Protein 6W1K (pdb70)

Organism: Oryza sativa subsp. japonica (NCBI:txid39947)

Foldseek 3Di:
DDDDDDDDAFAADPPVLLVVVLVLVVLLVVLQCVVFVLVVVLVVVLCVVFNFFWAWAEWEWEFAPPPLGFPNLPVVVQVVQRWDWDDKFDDVVQQKIKIKTDHHDDPPQDGHDSSPPHYIYIGMHHNLVPFDPVLNVLVVVQVVQLVVVSNVQSVCSSVQHDSGDFAAVVSLVVCLVGHVSVSQCSHRPGRTQEIETALCRTDDPVSPVVVVVVVSVVVPFAKQQFVHQWDAAVVRFKIKIKTQFDKDWDQGPVRDIDIATGHIYMYMYWHFDPVCVPPDPVPDDPVRTDDDDHNRVVNSVVCSRRPVNVVD/DQAAFPPVLLVVVLVLVVLLVVLVCVQFVLVVVLVVVLCVVQNFFWAWAEWEWEFAPPPLTFPNLPVVVQVVQRWDKDDWDDDVVQQKIKIKTDHGDDPDQDGHYSSDPHYIYIGMHHNLVPFDPVLNVLVVVQVVQLPVCSNVQSVCSSVQHDSGAFAAPVNLVVNCVGHLSVSQCSNRPGRTQEIETALCRGDDPVSPVVVVVVVSVVVPFAKQQQVHQWDAAPVRFKIKIWGQFDWDWDQGPVRDTDIATGHIYMYIYWHFDPVCPPPDPVPDDPVRTDDDDHNSRVVSVVCSRPPVRCVVPD/DAAAFPPVLLVVVLVLVVLLVVVQCVQFVLVVVLVVVCCVVFNFFWAWAEWEWEFAPPPLTFPNLPVVVQVVQPWDKDDKFDDVVQQKIKIKTDHHDDPPQDGHYSSHPHYIYIGMHHPLVPFDPVLNVLVVVQVVQLVVVSNVLSVCSSVQHDSGPFADVVSLVVCCVGHVSVSQCNHRPGRTQEIETALCRTDDPVSPVVVVVVVSVVVPFAKQQQVHQWDAAPVRFKIKIKTQFDKDWDQGPVRDTDIATGHIYMYMYWHFDVVCVPPPSVPDDPVRTDDDDHNVRVNSNVCSRPVVVVVVD/DQFPFPPVLLVVVLVLVVLLVVLVCVQFVLQVVLVVVLCVVQNFFWAWAEWEWEFAPPDLTFDNLPVVVQVVQPWDWDDKDDDVVQQKIKIKTDHGRHRPQDGHDSSPPHYIYITMHHNLVPFDPVLSVLVVVQVVQLPVCSNVLSVCSSVQHDSGPFADVVNLVVNCVGHVSVSQCNHRPGRTQEIETALCRTDDPVSPVVVVVVVSVVVPFAKQQQVHQWDAAPVRFKIKIWGQFDKDWDQGVVRDTDIATGHIYMYMYFHFDPVCPPDDPVPDDPVRTDDDDHRRVVNSVVCSRPPVNVVVD

Secondary structure (DSSP, 8-state):
-----PPPPPPBPPHHHHHHHHHHHHHHHHHHHHH-HHHHHHHHHHHHHH-S---EEEEEEEEE-STT-SHHHHHHHHHHTT-EEEEEEEETTTTEEEEEEEPPB-TT--SSGGGSSPPEEEEEEE-GGGS-HHHHHHHHHHHHHHGGGGGGHHHHHHHT--SSPPPPHHHHHHHHHH-HHHHHHHHHTTS--EEEEEGGG--SGGGSHHHHHHHHHHTTPPBP-TT-SSEE-TTS-EEEEEBPPPEEEEE-TTS-EEEEE--EEEEEEEPBPGGGTTS-GGG--GGGB--S--HHHHHHHGGGGSHHHHT-/--PPPPHHHHHHHHHHHHHHHHHHHHH-HHHHHHHHHHHHHH-S---EEEEEEEEE-STT-SHHHHHHHHHHTT-EEEEEEEETTTTEEEEEEEPPP-----SSGGGSSPPEEEEEEE-GGGS-HHHHHHHHHHHHHTGGGGGGHHHHHHHT--SSPPPPHHHHHHHHHH-HHHHHHHHHTTS--EEEEEGGG--SGGGSHHHHHHHHHHTTPPBP-TT-SSEE-TTS-EEEEEBPPPEEEEE-TTS-EEEEE--EEEEEEEPBPGGGTTS-TTT--GGGB--S--HHHHHHHGGGGSHHHHTT--/-PPPPPHHHHHHHHHHHHHHHHHHHHH-HHHHHHHHHHHHHH-S---EEEEEEEEE-STT-SHHHHHHHHHHTT-EEEEEEEETTTTEEEEEEEPPP-TT--SSGGGSSPPEEEEEEE-GGGS-HHHHHHHHHHHHHHGGGGGGHHHHHHHT--SSPPPPHHHHHHHHHH-HHHHHHHHHTTS--EEEEEGGG--SGGGSHHHHHHHHHHTTPPBP-TT-SSEE-TTS-EEEEEBPPPEEEEE-TTS-EEEEE--EEEEEEEPBPGGGTTS-GGG--GGGB--S--HHHHHHHGGGGSHHHHHT-/--BSS-HHHHHHHHHHHHHHHHHHHHH-HHHHHHHHHHHHHH-S---EEEEEEEEE-STT-SHHHHHHHHHHTT-EEEEEEEETTTTEEEEEEEPPPB----SSGGGSSPPEEEEEEE-GGGS-HHHHHHHHHHHHHTTTGGGGHHHHHHHT--SSPPPPHHHHHHHHHH-HHHHHHHHHTTS--EEEEEGGG--SGGGSHHHHHHHHHHTT-PBP-TT-SSEE-TTS-EEEEEBPPPEEEEE-TTS-EEEEE--EEEEEEEPBPGGGTTS-GGG--GGGB--S--HHHHHHHGGGGSHHHHTT-

InterPro domains:
  IPR009770 2-oxoadipate dioxygenase/decarboxylase [PF07063] (74-322)
  IPR009770 2-oxoadipate dioxygenase/decarboxylase [SM01150] (70-355)

Nearest PDB structures (foldseek):
  6w1k-assembly1_A  TM=1.003E+00  e=4.601E-66  Oryza sativa
  3lho-assembly1_A  TM=9.118E-01  e=6.936E-21  Shewanella frigidimarina NCIMB 400
  3iuz-assembly1_A  TM=6.933E-01  e=3.769E-16  Cupriavidus pinatubonensis JMP134
  7wsz-assembly1_A  TM=3.212E-01  e=2.070E-02  Homo sapiens
  4x2a-assembly1_A  TM=3.428E-01  e=3.757E-02  Mus musculus

Solvent-accessible surface area: 50392 Å² total; per-residue (Å²): 159,94,115,110,89,117,124,96,112,34,124,65,31,51,122,1,0,30,62,2,0,18,29,4,0,6,39,1,26,117,25,5,42,91,68,3,86,24,1,98,50,1,18,96,52,0,125,100,110,5,26,68,64,16,14,13,3,4,0,6,1,7,2,3,23,33,71,25,3,3,5,147,18,0,12,100,4,0,54,12,0,23,8,61,73,93,103,81,16,127,4,114,97,56,71,1,58,0,33,4,3,15,31,1,43,24,129,64,85,139,28,42,10,5,107,0,16,11,0,23,0,14,0,1,15,0,33,4,113,82,12,42,104,112,0,53,100,18,0,61,85,2,0,128,18,0,22,104,0,29,94,29,2,7,6,1,2,19,33,17,64,37,2,10,53,104,0,53,31,52,12,17,35,32,0,39,176,74,13,80,17,0,4,1,1,0,2,5,2,6,10,5,3,9,0,0,0,2,0,23,76,6,103,23,64,3,122,43,2,94,108,0,3,127,29,1,77,100,61,67,45,96,3,0,44,64,52,38,68,36,9,73,2,119,75,24,30,0,30,5,0,0,1,18,7,23,26,25,54,19,65,3,43,39,16,12,31,36,20,2,18,27,4,6,0,2,0,0,25,0,60,38,40,78,125,66,153,132,50,76,135,123,91,22,86,46,134,23,39,38,60,5,24,24,73,39,5,12,34,70,8,24,43,0,11,10,85,102,4,16,48,116,123,14,98,59,27,97,175,52,28,30,56,114,0,19,61,16,0,26,68,1,26,147,21,4,41,89,62,2,83,16,2,100,61,0,20,102,36,0,136,92,98,9,29,70,62,15,14,12,2,4,0,5,1,5,2,3,21,31,89,22,4,4,4,146,18,0,15,120,28,0,54,98,29,24,7,17,69,35,66,66,10,145,4,112,95,54,68,2,68,0,32,3,2,14,35,2,67,22,129,64,88,139,28,44,9,5,111,0,10,10,0,21,0,13,0,1,16,0,42,3,104,83,9,39,89,118,2,55,98,22,0,50,94,4,8,175,61,11,50,155,15,32,137,102,2,30,121,8,1,31,62,15,112,35,39,11,98,95,0,63,57,58,14,14,76,54,0,26,197,76,14,73,17,0,3,2,1,0,3,6,2,7,8,3,3,10,0,0,0,2,0,21,73,4,110,27,67,3,123,37,1,96,112,0,3,109,28,0,51,105,70,68,40,96,3,0,44,68,52,38,64,38,9,71,4,118,77,22,28,0,29,5,0,0,2,1,1,11,62,33,136,20,61,5,56,74,56,68,62,76,63,2,21,24,4,6,0,2,0,0,28,0,51,27,29,44,43,10,146,139,53,74,137,140,98,35,72,37,94,14,50,41,43,6,24,33,59,38,4,12,28,69,7,22,41,0,11,12,94,94,4,28,100,90,184,56,138,32,132,66,26,96,185,51,29,32,64,114,0,16,59,16,0,27,64,1,28,144,19,5,37,86,64,3,84,12,2,93,52,2,17,88,30,0,97,8,102,6,13,65,57,14,7,12,1,4,0,6,1,7,2,3,19,36,85,22,5,3,17,151,19,0,15,120,30,0,56,99,31,15,7,55,70,112,89,121,11,89,4,100,88,51,64,0,83,0,33,2,2,8,24,2,49,23,131,64,79,75,28,41,10,4,107,0,24,10,1,19,0,14,0,1,28,0,14,4,108,73,8,38,104,107,1,57,96,18,1,41,83,1,9,181,63,11,51,148,15,32,141,102,1,20,122,8,1,31,58,14,111,42,37,13,83,106,0,51,42,59,15,20,59,32,1,35,184,67,16,81,18,0,4,1,1,0,2,6,3,6,8,4,2,10,1,0,0,2,0,24,72,5,76,26,61,3,122,43,2,92,115,0,3,115,30,2,66,97,74,62,38,76,2,0,46,64,56,41,66,37,8,72,3,119,77,22,33,0,28,6,0,0,1,0,1,10,65,36,136,18,66,4,60,72,56,74,62,71,64,2,20,27,4,6,0,2,0,0,35,0,52,48,42,93,130,58,153,130,58,66,143,127,101,23,80,47,132,19,40,29,58,4,13,31,70,43,7,13,36,62,6,24,33,0,10,12,94,94,2,24,88,98,124,88,60,42,40,20,50,108,1,1,14,50,2,1,11,22,3,0,31,42,2,27,145,22,6,44,87,63,4,83,10,2,97,51,2,17,95,53,0,122,99,107,13,27,70,66,16,14,12,2,4,0,5,1,6,1,3,17,34,87,21,4,4,4,146,17,0,12,101,4,0,52,15,0,30,6,53,76,116,97,79,16,130,4,115,96,53,72,1,55,0,35,3,3,16,35,13,26,23,93,37,84,139,26,40,10,8,104,0,10,10,1,24,0,14,0,1,15,0,24,4,103,82,11,38,88,115,2,55,98,27,0,42,87,1,8,170,21,0,29,114,0,29,99,30,2,9,7,1,1,20,36,19,66,35,2,10,33,106,0,48,44,72,16,20,86,76,1,21,228,74,14,72,17,0,4,2,1,0,2,4,2,5,9,3,3,10,0,0,0,2,0,22,73,4,111,28,68,3,118,39,3,98,118,0,3,121,29,1,72,93,60,70,42,81,3,0,46,66,55,40,66,38,10,74,4,121,84,22,32,0,30,5,0,0,2,1,1,10,59,34,135,29,88,4,34,90,54,70,63,61,64,2,14,24,4,6,0,2,0,0,35,0,54,26,42,99,77,41,154,124,52,67,138,129,91,18,88,37,123,20,42,36,58,2,17,25,69,39,5,12,28,65,7,23,38,0,10,12,74,116,9,24,108,96,132

CATH classification: 3.10.180.50

B-factor: mean 42.82, std 18.5, range [18.02, 240.53]

Sequence (1228 aa):
AAASAPPAPADALPKGADSFFRTVISNMEKVYLSRNPTAKTILELVRSYDGDHICYDHFAFRTFGVDGYGIKSLAEFFTDFGYVPREELRFPAKKLRALWFSPPTNDGYTGTGVYGPLPRIFISELLVDELSPQSQDIIQKYIRTSGKGNKHATLASTSGELTWEKPIYSDFQVLSRESEYAAWTLVNGYALNHTTISTHRLISDIRSINKFNKFVEDNGFKLNSEGGILKVSPDGLLQQSSTVADSALFTFADGITESIPRSYIEFAERLVLPQFKDLPNDEVNEHHRRDGFEVGNADKIFESTSNDQLTRPADALPKGADSFFRTVISNMEKVYLSRNPTAKTILELVRSYDGDHICYDHFAFRTFGVDGYGIKSLAEFFTDFGYVPREELRFPAKKLRALWFSPPTNDGYTGTGVYGPLPRIFISELLVDELSPQSQDIIQKYIRTSGKGNKHATLASTSGELTWEKPIYSSDFQVLSRESEYAAWTLVNGYALNHTTISTHRLISDIRSINKFNKFVEDNGFKLNSEGGILKVSPDGLLQQSSTVADSALFTFADGITESIPRSYIEFAERLVLPQFKDLPNDEVNEHHRRDGFEVGNADKIFESTSNDQLTRRSPADALPKGADSFFRTVISNMEKVYLSRNPTAKTILELVRSYDGDHICYDHFAFRTFGVDGYGIKSLAEFFTDFGYVPREELRFPAKKLRALWFSPPTNDGYTGTGVYGPLPRIFISELLVDELSPQSQDIIQKYIRTSGKGNKHATLASTSGELTWEKPIYSDFQVLSRESEYAAWTLVNGYALNHTTISTHRRLISDIRSINKFNKFVEDNGFKLNSEGGILKVSPDGLLQQSSTVADSALFTFADGITESIPRSYIEFAERLVLPQFKDLPNDEVNEHHRRDGFEVGNADKIFESTSNDQLTRRPADALPKGADSFFRTVISNMEKVYLSRNPTAKTILELVRSYDGDHICYDHFAFRTFGVDGYGIKSLAEFFTDFGYVPREELRFPAKKLRALWFSPPTNDGYTGTGVYGPLPRIFISELLVDELSPQSQDIIQKYIRTSGKGNKHATLASTSGELTWEKPIYSDFQVLSRESEYAAWTLVNGYALNHTTISTHRLISDIRSINKFNKFVEDNGFKLNSEGGILKVSPDGLLQQSSTVADSALFTFADGITESIPRSYIEFAERLVLPQFKDLPNDEVNEHHRRDGFEVGNADKIFESTSNNDQLTRR

Radius of gyration: 37.94 Å; Cα contacts (8 Å, |Δi|>4): 2420; chains: 4; bounding box: 86×99×102 Å

Structure (mmCIF, N/CA/C/O backbone):
data_6W1K
#
_entry.id   6W1K
#
_cell.length_a   92.300
_cell.length_b   98.200
_cell.length_c   203.800
_cell.angle_alpha   90.000
_cell.angle_beta   90.000
_cell.angle_gamma   90.000
#
_symmetry.space_group_name_H-M   'P 21 21 21'
#
loop_
_entity.id
_entity.type
_entity.pdbx_description
1 polymer 'Hydroxyglutarate synthase'
2 non-polymer 'NICKEL (II) ION'
3 non-polymer '2-OXOADIPIC ACID'
4 non-polymer 'SULFATE ION'
5 water water
#
loop_
_atom_site.group_PDB
_atom_site.id
_atom_site.type_symbol
_atom_site.label_atom_id
_atom_site.label_alt_id
_atom_site.label_comp_id
_atom_site.label_asym_id
_atom_site.label_entity_id
_atom_site.label_seq_id
_atom_site.pdbx_PDB_ins_code
_atom_site.Cartn_x
_atom_site.Cartn_y
_atom_site.Cartn_z
_atom_site.occupancy
_atom_site.B_iso_or_equiv
_atom_site.auth_seq_id
_atom_site.auth_comp_id
_atom_site.auth_asym_id
_atom_site.auth_atom_id
_atom_site.pdbx_PDB_model_num
ATOM 1 N N . ALA A 1 2 ? 74.55900 30.81700 91.43500 1.000 83.34947 3 ALA A N 1
ATOM 2 C CA . ALA A 1 2 ? 73.62700 31.41000 92.39700 1.000 84.73121 3 ALA A CA 1
ATOM 3 C C . ALA A 1 2 ? 72.43200 30.48900 92.64100 1.000 75.80909 3 ALA A C 1
ATOM 4 O O . ALA A 1 2 ? 71.93700 29.84200 91.72300 1.000 75.41957 3 ALA A O 1
ATOM 10 N N . ALA A 1 3 ? 71.96100 30.44000 93.88000 1.000 70.07156 4 ALA A N 1
ATOM 11 C CA . ALA A 1 3 ? 70.82300 29.59100 94.20600 1.000 63.87871 4 ALA A CA 1
ATOM 12 C C . ALA A 1 3 ? 69.55000 30.05000 93.49000 1.000 61.77846 4 ALA A C 1
ATOM 13 O O . ALA A 1 3 ? 69.30600 31.24400 93.29400 1.000 59.98877 4 ALA A O 1
ATOM 20 N N . ALA A 1 4 ? 68.71500 29.07900 93.12700 1.000 57.52532 5 ALA A N 1
ATOM 21 C CA . ALA A 1 4 ? 67.42900 29.38100 92.50500 1.000 54.05648 5 ALA A CA 1
ATOM 22 C C . ALA A 1 4 ? 66.61500 30.34200 93.36300 1.000 51.32984 5 ALA A C 1
ATOM 23 O O . ALA A 1 4 ? 66.53300 30.19800 94.58500 1.000 51.14034 5 ALA A O 1
ATOM 30 N N . SER A 1 5 ? 66.01500 31.33400 92.70700 1.000 50.68239 6 SER A N 1
ATOM 31 C CA . SER A 1 5 ? 65.28200 32.41400 93.35400 1.000 51.21930 6 SER A CA 1
ATOM 32 C C . SER A 1 5 ? 63.98200 32.61400 92.59600 1.000 45.07119 6 SER A C 1
ATOM 33 O O . SER A 1 5 ? 63.89500 32.32900 91.39800 1.000 44.17109 6 SER A O 1
ATOM 41 N N . ALA A 1 6 ? 62.98100 33.14500 93.28900 1.000 39.69686 7 ALA A N 1
ATOM 42 C CA . ALA A 1 6 ? 61.71700 33.44900 92.63400 1.000 37.25183 7 ALA A CA 1
ATOM 43 C C . ALA A 1 6 ? 61.00000 34.54500 93.38300 1.000 37.26499 7 ALA A C 1
ATOM 44 O O . ALA A 1 6 ? 61.15300 34.66300 94.60500 1.000 35.51215 7 ALA A O 1
ATOM 51 N N . PRO A 1 7 ? 60.14900 35.31400 92.70800 1.000 39.74161 8 PRO A N 1
ATOM 52 C CA . PRO A 1 7 ? 59.36300 36.31500 93.40900 1.000 37.99403 8 PRO A CA 1
ATOM 53 C C . PRO A 1 7 ? 58.32900 35.66700 94.30800 1.000 33.47507 8 PRO A C 1
ATOM 54 O O . PRO A 1 7 ? 57.91100 34.53000 94.06400 1.000 30.91160 8 PRO A O 1
ATOM 65 N N . PRO A 1 8 ? 57.83600 36.38600 95.30700 1.000 34.45413 9 PRO A N 1
ATOM 66 C CA . PRO A 1 8 ? 56.72900 35.85300 96.11200 1.000 36.54912 9 PRO A CA 1
ATOM 67 C C . PRO A 1 8 ? 55.46900 35.59000 95.28800 1.000 38.12036 9 PRO A C 1
ATOM 68 O O . PRO A 1 8 ? 55.07800 36.39400 94.45000 1.000 35.63585 9 PRO A O 1
ATOM 79 N N . ALA A 1 9 ? 54.81200 34.46500 95.54800 1.000 32.72761 10 ALA A N 1
ATOM 80 C CA . ALA A 1 9 ? 53.52300 34.20300 94.90600 1.000 30.02202 10 ALA A CA 1
ATOM 81 C C . ALA A 1 9 ? 52.50700 35.26600 95.30300 1.000 29.11139 10 ALA A C 1
ATOM 82 O O . ALA A 1 9 ? 52.22200 35.42600 96.50500 1.000 29.21140 10 ALA A O 1
ATOM 89 N N . PRO A 1 10 ? 51.90000 35.96900 94.35500 1.000 30.58525 11 PRO A N 1
ATOM 90 C CA . PRO A 1 10 ? 50.77600 36.85200 94.72400 1.000 31.96962 11 PRO A CA 1
ATOM 91 C C . PRO A 1 10 ? 49.67000 36.03900 95.36100 1.000 28.12706 11 PRO A C 1
ATOM 92 O O . PRO A 1 10 ? 49.46400 34.87300 95.02400 1.000 27.41908 11 PRO A O 1
ATOM 103 N N . ALA A 1 11 ? 48.96200 36.64700 96.32000 1.000 26.02944 12 ALA A N 1
ATOM 104 C CA . ALA A 1 11 ? 47.81300 35.96700 96.88700 1.000 25.87152 12 ALA A CA 1
ATOM 105 C C . ALA A 1 11 ? 46.72500 35.84100 95.81800 1.000 26.03733 12 ALA A C 1
ATOM 106 O O . ALA A 1 11 ? 46.58500 36.70500 94.95000 1.000 24.97931 12 ALA A O 1
ATOM 113 N N . ASP A 1 12 ? 45.95400 34.76500 95.90200 1.000 26.95850 13 ASP A N 1
ATOM 114 C CA . ASP A 1 12 ? 44.75400 34.63300 95.09100 1.000 28.59290 13 ASP A CA 1
ATOM 115 C C . ASP A 1 12 ? 43.89000 35.88000 95.21200 1.000 25.55043 13 ASP A C 1
ATOM 116 O O . ASP A 1 12 ? 43.77100 36.48100 96.28000 1.000 23.72653 13 ASP A O 1
ATOM 125 N N . ALA A 1 13 ? 43.28800 36.25600 94.10400 1.000 25.73466 14 ALA A N 1
ATOM 126 C CA . ALA A 1 13 ? 42.17500 37.19200 94.07000 1.000 25.79257 14 ALA A CA 1
ATOM 127 C C . ALA A 1 13 ? 40.85500 36.49100 94.34500 1.000 25.05564 14 ALA A C 1
ATOM 128 O O . ALA A 1 13 ? 40.64600 35.33800 93.96200 1.000 25.71887 14 ALA A O 1
ATOM 135 N N . LEU A 1 14 ? 39.93300 37.21700 94.95600 1.000 24.32134 15 LEU A N 1
ATOM 136 C CA . LEU A 1 14 ? 38.58500 36.66500 95.15000 1.000 24.24764 15 LEU A CA 1
ATOM 137 C C . LEU A 1 14 ? 37.77100 36.62300 93.84200 1.000 25.65044 15 LEU A C 1
ATOM 138 O O . LEU A 1 14 ? 37.96800 37.43600 92.93300 1.000 25.64255 15 LEU A O 1
ATOM 154 N N . PRO A 1 15 ? 36.85100 35.68000 93.72300 1.000 28.10600 16 PRO A N 1
ATOM 155 C CA . PRO A 1 15 ? 35.84000 35.79000 92.66200 1.000 27.55857 16 PRO A CA 1
ATOM 156 C C . PRO A 1 15 ? 35.00500 37.05600 92.83900 1.000 25.81362 16 PRO A C 1
ATOM 157 O O . PRO A 1 15 ? 34.92300 37.64900 93.92400 1.000 22.93959 16 PRO A O 1
ATOM 168 N N . LYS A 1 16 ? 34.34900 37.44900 91.74000 1.000 26.08997 17 LYS A N 1
ATOM 169 C CA . LYS A 1 16 ? 33.74800 38.78000 91.65400 1.000 31.67748 17 LYS A CA 1
ATOM 170 C C . LYS A 1 16 ? 32.64800 39.00600 92.69000 1.000 27.79544 17 LYS A C 1
ATOM 171 O O . LYS A 1 16 ? 32.55500 40.09800 93.26800 1.000 25.89258 17 LYS A O 1
ATOM 190 N N . GLY A 1 17 ? 31.78500 38.01100 92.93000 1.000 26.47423 18 GLY A N 1
ATOM 191 C CA . GLY A 1 17 ? 30.74500 38.18700 93.94000 1.000 24.84772 18 GLY A CA 1
ATOM 192 C C . GLY A 1 17 ? 31.30300 38.32100 95.34700 1.000 22.97381 18 GLY A C 1
ATOM 193 O O . GLY A 1 17 ? 30.85500 39.16800 96.13700 1.000 22.09212 18 GLY A O 1
ATOM 197 N N . ALA A 1 18 ? 32.23900 37.44200 95.70700 1.000 21.62891 19 ALA A N 1
ATOM 198 C CA . ALA A 1 18 ? 32.83900 37.48800 97.03300 1.000 21.23676 19 ALA A CA 1
ATOM 199 C C . ALA A 1 18 ? 33.53800 38.81400 97.29500 1.000 21.20517 19 ALA A C 1
ATOM 200 O O . ALA A 1 18 ? 33.48000 39.34500 98.40200 1.000 20.62353 19 ALA A O 1
ATOM 207 N N . ASP A 1 19 ? 34.25000 39.33000 96.31000 1.000 22.87643 20 ASP A N 1
ATOM 208 C CA . ASP A 1 19 ? 34.94300 40.60400 96.47000 1.000 25.19776 20 ASP A CA 1
ATOM 209 C C . ASP A 1 19 ? 33.95100 41.72600 96.73300 1.000 23.65810 20 ASP A C 1
ATOM 210 O O . ASP A 1 19 ? 34.10800 42.49900 97.69300 1.000 21.57627 20 ASP A O 1
ATOM 219 N N . SER A 1 20 ? 32.89100 41.78400 95.92800 1.000 24.76876 21 SER A N 1
ATOM 220 C CA . SER A 1 20 ? 31.81900 42.76900 96.11900 1.000 26.41369 21 SER A CA 1
ATOM 221 C C . SER A 1 20 ? 31.15800 42.61400 97.47800 1.000 24.78455 21 SER A C 1
ATOM 222 O O . SER A 1 20 ? 30.90500 43.60200 98.19400 1.000 24.12658 21 SER A O 1
ATOM 230 N N . PHE A 1 21 ? 30.81800 41.37800 97.83000 1.000 22.56586 22 PHE A N 1
ATOM 231 C CA . PHE A 1 21 ? 30.14900 41.15100 99.10700 1.000 21.98948 22 PHE A CA 1
ATOM 232 C C . PHE A 1 21 ? 31.05700 41.53000 100.27500 1.000 21.07884 22 PHE A C 1
ATOM 233 O O . PHE A 1 21 ? 30.62300 42.21400 101.21900 1.000 20.22348 22 PHE A O 1
ATOM 250 N N . PHE A 1 22 ? 32.33900 41.15000 100.21100 1.000 20.97883 23 PHE A N 1
ATOM 251 C CA . PHE A 1 22 ? 33.26600 41.51600 101.27700 1.000 21.80261 23 PHE A CA 1
ATOM 252 C C . PHE A 1 22 ? 33.31600 43.02000 101.47500 1.000 21.93158 23 PHE A C 1
ATOM 253 O O . PHE A 1 22 ? 33.30700 43.50200 102.61700 1.000 20.85513 23 PHE A O 1
ATOM 270 N N . ARG A 1 23 ? 33.31100 43.78100 100.38500 1.000 21.00515 24 ARG A N 1
ATOM 271 C CA . ARG A 1 23 ? 33.35700 45.23300 100.52200 1.000 22.00001 24 ARG A CA 1
ATOM 272 C C . ARG A 1 23 ? 32.08300 45.80800 101.13600 1.000 23.44492 24 ARG A C 1
ATOM 273 O O . ARG A 1 23 ? 32.16000 46.81200 101.85700 1.000 24.32923 24 ARG A O 1
ATOM 294 N N . THR A 1 24 ? 30.90800 45.22000 100.88500 1.000 23.75548 25 THR A N 1
ATOM 295 C CA . THR A 1 24 ? 29.71700 45.72800 101.59000 1.000 23.30016 25 THR A CA 1
ATOM 296 C C . THR A 1 24 ? 29.82300 45.46500 103.08800 1.000 22.06317 25 THR A C 1
ATOM 297 O O . THR A 1 24 ? 29.26500 46.22700 103.88700 1.000 22.50007 25 THR A O 1
ATOM 308 N N . VAL A 1 25 ? 30.51000 44.38500 103.49900 1.000 20.05240 26 VAL A N 1
ATOM 309 C CA . VAL A 1 25 ? 30.63500 44.09600 104.92000 1.000 23.06329 26 VAL A CA 1
ATOM 310 C C . VAL A 1 25 ? 31.54700 45.12300 105.59200 1.000 23.42386 26 VAL A C 1
ATOM 311 O O . VAL A 1 25 ? 31.22600 45.65900 106.66900 1.000 25.28461 26 VAL A O 1
ATOM 324 N N . ILE A 1 26 ? 32.70800 45.39200 105.00100 1.000 23.09224 27 ILE A N 1
ATOM 325 C CA . ILE A 1 26 ? 33.62100 46.31300 105.66800 1.000 23.87655 27 ILE A CA 1
ATOM 326 C C . ILE A 1 26 ? 33.05300 47.71400 105.57600 1.000 24.20817 27 ILE A C 1
ATOM 327 O O . ILE A 1 26 ? 33.34300 48.55200 106.43600 1.000 24.64769 27 ILE A O 1
ATOM 343 N N . SER A 1 27 ? 32.19900 47.96200 104.58600 1.000 24.62664 28 SER A N 1
ATOM 344 C CA . SER A 1 27 ? 31.50800 49.24200 104.50700 1.000 26.44791 28 SER A CA 1
ATOM 345 C C . SER A 1 27 ? 30.56400 49.41400 105.68200 1.000 26.87164 28 SER A C 1
ATOM 346 O O . SER A 1 27 ? 30.48200 50.50100 106.26300 1.000 26.37685 28 SER A O 1
ATOM 354 N N . ASN A 1 28 ? 29.88900 48.33400 106.09000 1.000 23.73969 29 ASN A N 1
ATOM 355 C CA . ASN A 1 28 ? 29.00600 48.42000 107.24800 1.000 25.55043 29 ASN A CA 1
ATOM 356 C C . ASN A 1 28 ? 29.80000 48.57000 108.53900 1.000 23.81075 29 ASN A C 1
ATOM 357 O O . ASN A 1 28 ? 29.37500 49.29000 109.44000 1.000 24.44504 29 ASN A O 1
ATOM 368 N N . MET A 1 29 ? 30.96900 47.92000 108.64700 1.000 22.86064 30 MET A N 1
ATOM 369 C CA . MET A 1 29 ? 31.81500 48.16600 109.81100 1.000 24.78718 30 MET A CA 1
ATOM 370 C C . MET A 1 29 ? 32.17100 49.64400 109.90000 1.000 25.21092 30 MET A C 1
ATOM 371 O O . MET A 1 29 ? 32.11800 50.24700 110.97900 1.000 26.28736 30 MET A O 1
ATOM 385 N N . GLU A 1 30 ? 32.54200 50.23400 108.76700 1.000 25.57149 31 GLU A N 1
ATOM 386 C CA . GLU A 1 30 ? 32.91600 51.63700 108.71300 1.000 28.26655 31 GLU A CA 1
ATOM 387 C C . GLU A 1 30 ? 31.74600 52.54700 109.03300 1.000 26.72426 31 GLU A C 1
ATOM 388 O O . GLU A 1 30 ? 31.94200 53.63100 109.61100 1.000 24.83456 31 GLU A O 1
ATOM 400 N N . LYS A 1 31 ? 30.52800 52.15300 108.64700 1.000 27.57962 32 LYS A N 1
ATOM 401 C CA . LYS A 1 31 ? 29.36200 52.99000 108.93400 1.000 32.98553 32 LYS A CA 1
ATOM 402 C C . LYS A 1 31 ? 29.11600 53.12700 110.43500 1.000 27.49014 32 LYS A C 1
ATOM 403 O O . LYS A 1 31 ? 28.79300 54.22200 110.91800 1.000 26.42159 32 LYS A O 1
ATOM 422 N N . VAL A 1 32 ? 29.18000 52.00900 111.17900 1.000 26.17682 33 VAL A N 1
ATOM 423 C CA . VAL A 1 32 ? 29.05400 52.06700 112.63300 1.000 27.32959 33 VAL A CA 1
ATOM 424 C C . VAL A 1 32 ? 30.14800 52.95300 113.22800 1.000 26.08997 33 VAL A C 1
ATOM 425 O O . VAL A 1 32 ? 29.88700 53.80700 114.08800 1.000 25.74519 33 VAL A O 1
ATOM 438 N N . TYR A 1 33 ? 31.39300 52.73400 112.79700 1.000 25.89258 34 TYR A N 1
ATOM 439 C CA . TYR A 1 33 ? 32.53800 53.53000 113.25400 1.000 24.67401 34 TYR A CA 1
ATOM 440 C C . TYR A 1 33 ? 32.32300 55.02000 113.06100 1.000 25.14249 34 TYR A C 1
ATOM 441 O O . TYR A 1 33 ? 32.51700 55.81800 113.98500 1.000 25.43463 34 TYR A O 1
ATOM 459 N N . LEU A 1 34 ? 31.94400 55.42700 111.85900 1.000 25.61097 35 LEU A N 1
ATOM 460 C CA . LEU A 1 34 ? 31.74600 56.85600 111.62100 1.000 28.21391 35 LEU A CA 1
ATOM 461 C C . LEU A 1 34 ? 30.57600 57.42800 112.41300 1.000 28.66923 35 LEU A C 1
ATOM 462 O O . LEU A 1 34 ? 30.63000 58.59200 112.83600 1.000 27.90071 35 LEU A O 1
ATOM 478 N N . SER A 1 35 ? 29.51100 56.65000 112.62700 1.000 30.07466 36 SER A N 1
ATOM 479 C CA . SER A 1 35 ? 28.37000 57.16200 113.38100 1.000 31.59063 36 SER A CA 1
ATOM 480 C C . SER A 1 35 ? 28.68900 57.37300 114.86000 1.000 30.99319 36 SER A C 1
ATOM 481 O O . SER A 1 35 ? 27.98400 58.12900 115.54100 1.000 32.24071 36 SER A O 1
ATOM 489 N N . ARG A 1 36 ? 29.73100 56.73700 115.38400 1.000 30.19046 37 ARG A N 1
ATOM 490 C CA . ARG A 1 36 ? 30.05200 56.86900 116.80100 1.000 31.73538 37 ARG A CA 1
ATOM 491 C C . ARG A 1 36 ? 31.32300 57.65300 117.06900 1.000 30.09045 37 ARG A C 1
ATOM 492 O O . ARG A 1 36 ? 31.66200 57.88000 118.24800 1.000 30.11151 37 ARG A O 1
ATOM 513 N N . ASN A 1 37 ? 32.03600 58.05400 116.02700 1.000 29.76409 38 ASN A N 1
ATOM 514 C CA . ASN A 1 37 ? 33.34100 58.69900 116.14900 1.000 29.97728 38 ASN A CA 1
ATOM 515 C C . ASN A 1 37 ? 33.37100 59.96400 115.30400 1.000 32.09332 38 ASN A C 1
ATOM 516 O O . ASN A 1 37 ? 33.91900 59.97700 114.18700 1.000 30.08255 38 ASN A O 1
ATOM 527 N N . PRO A 1 38 ? 32.81800 61.06200 115.83700 1.000 36.73598 39 PRO A N 1
ATOM 528 C CA . PRO A 1 38 ? 32.78300 62.32900 115.09100 1.000 37.49397 39 PRO A CA 1
ATOM 529 C C . PRO A 1 38 ? 34.15100 62.86300 114.70800 1.000 33.96986 39 PRO A C 1
ATOM 530 O O . PRO A 1 38 ? 34.26800 63.56400 113.69000 1.000 33.05660 39 PRO A O 1
ATOM 541 N N . THR A 1 39 ? 35.18600 62.58700 115.50500 1.000 33.30136 40 THR A N 1
ATOM 542 C CA . THR A 1 39 ? 36.52400 63.07800 115.17300 1.000 33.78300 40 THR A CA 1
ATOM 543 C C . THR A 1 39 ? 37.04500 62.40000 113.91000 1.000 32.66707 40 THR A C 1
ATOM 544 O O . THR A 1 39 ? 37.55600 63.05700 112.99300 1.000 32.49074 40 THR A O 1
ATOM 555 N N . ALA A 1 40 ? 36.92500 61.07500 113.84800 1.000 31.33270 41 ALA A N 1
ATOM 556 C CA . ALA A 1 40 ? 37.37500 60.36300 112.66900 1.000 31.01161 41 ALA A CA 1
ATOM 557 C C . ALA A 1 40 ? 36.56400 60.77800 111.45200 1.000 31.08531 41 ALA A C 1
ATOM 558 O O . ALA A 1 40 ? 37.11900 60.99600 110.37800 1.000 29.98254 41 ALA A O 1
ATOM 565 N N . LYS A 1 41 ? 35.24100 60.88400 111.60600 1.000 32.15649 42 LYS A N 1
ATOM 566 C CA . LYS A 1 41 ? 34.39500 61.28600 110.49400 1.000 33.99618 42 LYS A CA 1
ATOM 567 C C . LYS A 1 41 ? 34.77700 62.66900 109.99300 1.000 33.81721 42 LYS A C 1
ATOM 568 O O . LYS A 1 41 ? 34.81600 62.90900 108.78200 1.000 34.84892 42 LYS A O 1
ATOM 587 N N . THR A 1 42 ? 35.03500 63.60700 110.90800 1.000 34.55151 43 THR A N 1
ATOM 588 C CA . THR A 1 42 ? 35.38200 64.95600 110.47500 1.000 36.35436 43 THR A CA 1
ATOM 589 C C . THR A 1 42 ? 36.71800 64.98100 109.75400 1.000 34.78838 43 THR A C 1
ATOM 590 O O . THR A 1 42 ? 36.86000 65.63600 108.71900 1.000 35.09105 43 THR A O 1
ATOM 601 N N . ILE A 1 43 ? 37.72000 64.30300 110.31600 1.000 33.83037 44 ILE A N 1
ATOM 602 C CA . ILE A 1 43 ? 39.04400 64.29100 109.70600 1.000 34.07514 44 ILE A CA 1
ATOM 603 C C . ILE A 1 43 ? 38.98600 63.69900 108.30200 1.000 33.92249 44 ILE A C 1
ATOM 604 O O . ILE A 1 43 ? 39.64000 64.20300 107.38700 1.000 34.28832 44 ILE A O 1
ATOM 620 N N . LEU A 1 44 ? 38.22800 62.60900 108.11300 1.000 32.90921 45 LEU A N 1
ATOM 621 C CA . LEU A 1 44 ? 38.10000 62.03300 106.77700 1.000 32.84341 45 LEU A CA 1
ATOM 622 C C . LEU A 1 44 ? 37.44300 63.01200 105.80500 1.000 34.27253 45 LEU A C 1
ATOM 623 O O . LEU A 1 44 ? 37.82000 63.09600 104.62500 1.000 34.56204 45 LEU A O 1
ATOM 639 N N . GLU A 1 45 ? 36.47700 63.78700 106.28100 1.000 37.35185 46 GLU A N 1
ATOM 640 C CA . GLU A 1 45 ? 35.91300 64.82200 105.42100 1.000 42.01556 46 GLU A CA 1
ATOM 641 C C . GLU A 1 45 ? 36.94300 65.91000 105.12600 1.000 41.00492 46 GLU A C 1
ATOM 642 O O . GLU A 1 45 ? 37.02400 66.40800 103.99400 1.000 40.94701 46 GLU A O 1
ATOM 654 N N . LEU A 1 46 ? 37.72800 66.30800 106.13300 1.000 41.83396 47 LEU A N 1
ATOM 655 C CA . LEU A 1 46 ? 38.69500 67.38400 105.92000 1.000 41.76817 47 LEU A CA 1
ATOM 656 C C . LEU A 1 46 ? 39.77700 66.97300 104.92400 1.000 39.71002 47 LEU A C 1
ATOM 657 O O . LEU A 1 46 ? 40.23700 67.78700 104.11000 1.000 39.17049 47 LEU A O 1
ATOM 673 N N . VAL A 1 47 ? 40.23000 65.72900 105.01000 1.000 38.75991 48 VAL A N 1
ATOM 674 C CA . VAL A 1 47 ? 41.25600 65.25400 104.09400 1.000 39.33893 48 VAL A CA 1
ATOM 675 C C . VAL A 1 47 ? 40.70900 65.18200 102.67500 1.000 41.35496 48 VAL A C 1
ATOM 676 O O . VAL A 1 47 ? 41.39500 65.53300 101.70800 1.000 41.13651 48 VAL A O 1
ATOM 689 N N . ARG A 1 48 ? 39.47900 64.69500 102.52200 1.000 43.51048 49 ARG A N 1
ATOM 690 C CA . ARG A 1 48 ? 38.89000 64.61300 101.19000 1.000 46.25291 49 ARG A CA 1
ATOM 691 C C . ARG A 1 48 ? 38.79100 65.99500 100.56200 1.000 46.03973 49 ARG A C 1
ATOM 692 O O . ARG A 1 48 ? 39.12000 66.17100 99.38600 1.000 45.35017 49 ARG A O 1
ATOM 713 N N . SER A 1 49 ? 38.36100 66.99600 101.34200 1.000 48.78216 50 SER A N 1
ATOM 714 C CA . SER A 1 49 ? 38.20700 68.34500 100.80600 1.000 51.94833 50 SER A CA 1
ATOM 715 C C . SER A 1 49 ? 39.55400 68.95400 100.44700 1.000 50.12969 50 SER A C 1
ATOM 716 O O . SER A 1 49 ? 39.67800 69.66600 99.44500 1.000 51.13508 50 SER A O 1
ATOM 724 N N . TYR A 1 50 ? 40.57000 68.69300 101.26400 1.000 50.12180 51 TYR A N 1
ATOM 725 C CA . TYR A 1 50 ? 41.89000 69.26800 101.04300 1.000 49.85071 51 TYR A CA 1
ATOM 726 C C . TYR A 1 50 ? 42.64600 68.56900 99.91200 1.000 50.06916 51 TYR A C 1
ATOM 727 O O . TYR A 1 50 ? 43.28000 69.22200 99.08300 1.000 50.38762 51 TYR A O 1
ATOM 745 N N . ASP A 1 51 ? 42.60300 67.24400 99.87300 1.000 50.89294 52 ASP A N 1
ATOM 746 C CA . ASP A 1 51 ? 43.47500 66.48400 98.99600 1.000 52.68000 52 ASP A CA 1
ATOM 747 C C . ASP A 1 51 ? 42.78200 65.95200 97.75500 1.000 54.85131 52 ASP A C 1
ATOM 748 O O . ASP A 1 51 ? 43.46300 65.64300 96.77100 1.000 54.65655 52 ASP A O 1
ATOM 757 N N . GLY A 1 52 ? 41.46700 65.81100 97.77900 1.000 52.25100 53 GLY A N 1
ATOM 758 C CA . GLY A 1 52 ? 40.76100 65.15000 96.69900 1.000 48.49529 53 GLY A CA 1
ATOM 759 C C . GLY A 1 52 ? 40.38300 63.73400 97.07800 1.000 46.72929 53 GLY A C 1
ATOM 760 O O . GLY A 1 52 ? 40.59600 63.28100 98.20300 1.000 43.32888 53 GLY A O 1
ATOM 764 N N . ASP A 1 53 ? 39.82000 63.01300 96.10800 1.000 45.87392 54 ASP A N 1
ATOM 765 C CA . ASP A 1 53 ? 39.27600 61.66700 96.35000 1.000 46.72402 54 ASP A CA 1
ATOM 766 C C . ASP A 1 53 ? 40.40000 60.63700 96.28700 1.000 42.73670 54 ASP A C 1
ATOM 767 O O . ASP A 1 53 ? 40.54400 59.86000 95.33800 1.000 42.21822 54 ASP A O 1
ATOM 776 N N . HIS A 1 54 ? 41.19900 60.60500 97.33700 1.000 40.56802 55 HIS A N 1
ATOM 777 C CA . HIS A 1 54 ? 42.37800 59.75400 97.28200 1.000 39.04679 55 HIS A CA 1
ATOM 778 C C . HIS A 1 54 ? 42.62700 59.01200 98.58100 1.000 36.48595 55 HIS A C 1
ATOM 779 O O . HIS A 1 54 ? 43.74500 58.54100 98.80100 1.000 36.00958 55 HIS A O 1
ATOM 793 N N . ILE A 1 55 ? 41.63700 58.92500 99.45600 1.000 34.89103 56 ILE A N 1
ATOM 794 C CA . ILE A 1 55 ? 41.80700 58.29900 100.75400 1.000 36.06748 56 ILE A CA 1
ATOM 795 C C . ILE A 1 55 ? 41.79700 56.77900 100.59900 1.000 33.53297 56 ILE A C 1
ATOM 796 O O . ILE A 1 55 ? 40.82900 56.18700 100.11100 1.000 33.43559 56 ILE A O 1
ATOM 812 N N . CYS A 1 56 ? 42.88100 56.14900 101.01700 1.000 33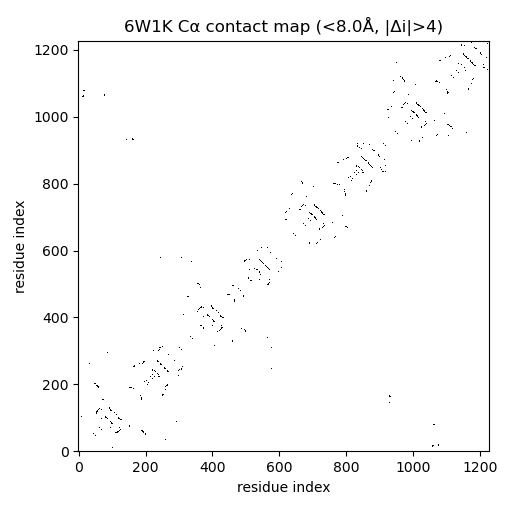.43822 57 CYS A N 1
ATOM 813 C CA . CYS A 1 56 ? 43.01400 54.70400 101.03800 1.000 34.27253 57 CYS A CA 1
ATOM 814 C C . CYS A 1 56 ? 43.25500 54.27300 102.47300 1.000 30.85896 57 CYS A C 1
ATOM 815 O O . CYS A 1 56 ? 43.94700 54.95500 103.23000 1.000 31.25638 57 CYS A O 1
ATOM 823 N N . TYR A 1 57 ? 42.71900 53.12600 102.82200 1.000 28.71397 58 TYR A N 1
ATOM 824 C CA . TYR A 1 57 ? 42.79600 52.62900 104.17700 1.000 28.86399 58 TYR A CA 1
ATOM 825 C C . TYR A 1 57 ? 43.97000 51.67900 104.28700 1.000 28.82977 58 TYR A C 1
ATOM 826 O O . TYR A 1 57 ? 44.00000 50.64800 103.61900 1.000 31.01424 58 TYR A O 1
ATOM 844 N N . ASP A 1 58 ? 44.93100 52.03200 105.13000 1.000 27.84018 59 ASP A N 1
ATOM 845 C CA . ASP A 1 58 ? 46.12300 51.19900 105.29700 1.000 27.14536 59 ASP A CA 1
ATOM 846 C C . ASP A 1 58 ? 45.77700 49.89900 106.00500 1.000 26.15577 59 ASP A C 1
ATOM 847 O O . ASP A 1 58 ? 46.19800 48.80900 105.58700 1.000 25.18723 59 ASP A O 1
ATOM 856 N N . HIS A 1 59 ? 45.01900 50.00200 107.09400 1.000 24.68717 60 HIS A N 1
ATOM 857 C CA . HIS A 1 59 ? 44.53600 48.83500 107.82400 1.000 25.45042 60 HIS A CA 1
ATOM 858 C C . HIS A 1 59 ? 43.33900 49.19000 108.70600 1.000 26.11629 60 HIS A C 1
ATOM 859 O O . HIS A 1 59 ? 43.06500 50.35600 108.99900 1.000 25.38462 60 HIS A O 1
ATOM 873 N N . PHE A 1 60 ? 42.60300 48.14500 109.08300 1.000 25.02668 61 PHE A N 1
ATOM 874 C CA . PHE A 1 60 ? 41.54800 48.13800 110.08100 1.000 25.27408 61 PHE A CA 1
ATOM 875 C C . PHE A 1 60 ? 42.11200 47.42100 111.29900 1.000 24.34502 61 PHE A C 1
ATOM 876 O O . PHE A 1 60 ? 42.90300 46.49500 111.14000 1.000 24.32397 61 PHE A O 1
ATOM 893 N N . ALA A 1 61 ? 41.68200 47.80100 112.51400 1.000 24.29502 62 ALA A N 1
ATOM 894 C CA . ALA A 1 61 ? 42.14800 47.11500 113.72300 1.000 23.28963 62 ALA A CA 1
ATOM 895 C C . ALA A 1 61 ? 40.96000 46.77100 114.62700 1.000 22.41058 62 ALA A C 1
ATOM 896 O O . ALA A 1 61 ? 39.95400 47.47900 114.63600 1.000 23.20015 62 ALA A O 1
ATOM 903 N N . PHE A 1 62 ? 41.05200 45.62500 115.30100 1.000 21.68155 63 PHE A N 1
ATOM 904 C CA . PHE A 1 62 ? 39.99700 45.09900 116.17100 1.000 21.27887 63 PHE A CA 1
ATOM 905 C C . PHE A 1 62 ? 40.63800 44.58400 117.45600 1.000 22.64482 63 PHE A C 1
ATOM 906 O O . PHE A 1 62 ? 41.79400 44.15400 117.45300 1.000 23.16594 63 PHE A O 1
ATOM 923 N N . ARG A 1 63 ? 39.85100 44.59900 118.55100 1.000 22.82642 64 ARG A N 1
ATOM 924 C CA . ARG A 1 63 ? 40.26700 44.12000 119.85600 1.000 22.26320 64 ARG A CA 1
ATOM 925 C C . ARG A 1 63 ? 39.34000 43.01900 120.35500 1.000 21.59206 64 ARG A C 1
ATOM 926 O O . ARG A 1 63 ? 38.13100 43.03200 120.08500 1.000 21.64996 64 ARG A O 1
ATOM 947 N N . THR A 1 64 ? 39.90600 42.06100 121.08700 1.000 21.33414 65 THR A N 1
ATOM 948 C CA . THR A 1 64 ? 39.11000 40.91000 121.49400 1.000 21.36835 65 THR A CA 1
ATOM 949 C C . THR A 1 64 ? 39.57900 40.35700 122.83700 1.000 21.97632 65 THR A C 1
ATOM 950 O O . THR A 1 64 ? 40.68100 40.65700 123.31200 1.000 21.17622 65 THR A O 1
ATOM 961 N N . PHE A 1 65 ? 38.73300 39.52000 123.43900 1.000 24.49767 66 PHE A N 1
ATOM 962 C CA . PHE A 1 65 ? 39.09800 38.78600 124.64900 1.000 25.66097 66 PHE A CA 1
ATOM 963 C C . PHE A 1 65 ? 39.63400 37.40800 124.27700 1.000 25.67150 66 PHE A C 1
ATOM 964 O O . PHE A 1 65 ? 38.90800 36.59000 123.69600 1.000 25.26619 66 PHE A O 1
ATOM 981 N N . GLY A 1 66 ? 40.89200 37.14400 124.61800 1.000 26.09523 67 GLY A N 1
ATOM 982 C CA . GLY A 1 66 ? 41.51900 35.86500 124.33800 1.000 27.86387 67 GLY A CA 1
ATOM 983 C C . GLY A 1 66 ? 41.15000 34.75200 125.30000 1.000 29.50354 67 GLY A C 1
ATOM 984 O O . GLY A 1 66 ? 41.98000 34.27100 126.08800 1.000 30.26152 67 GLY A O 1
ATOM 988 N N . VAL A 1 67 ? 39.89200 34.33500 125.24800 1.000 30.41680 68 VAL A N 1
ATOM 989 C CA . VAL A 1 67 ? 39.38500 33.29800 126.13100 1.000 33.82774 68 VAL A CA 1
ATOM 990 C C . VAL A 1 67 ? 38.15400 32.67400 125.48200 1.000 33.84616 68 VAL A C 1
ATOM 991 O O . VAL A 1 67 ? 37.35300 33.36100 124.84300 1.000 33.55665 68 VAL A O 1
ATOM 1004 N N . ASP A 1 68 ? 38.03700 31.35200 125.62700 1.000 35.92799 69 ASP A N 1
ATOM 1005 C CA . ASP A 1 68 ? 36.83900 30.59500 125.21900 1.000 38.61516 69 ASP A CA 1
ATOM 1006 C C . ASP A 1 68 ? 36.44500 30.87900 123.77600 1.000 34.79101 69 ASP A C 1
ATOM 1007 O O . ASP A 1 68 ? 35.26600 30.94700 123.42900 1.000 35.27528 69 ASP A O 1
ATOM 1016 N N . GLY A 1 69 ? 37.44400 31.01000 122.91600 1.000 31.19058 70 GLY A N 1
ATOM 1017 C CA . GLY A 1 69 ? 37.19600 31.24200 121.51300 1.000 29.02980 70 GLY A CA 1
ATOM 1018 C C . GLY A 1 69 ? 36.74900 32.64100 121.13500 1.000 27.36118 70 GLY A C 1
ATOM 1019 O O . GLY A 1 69 ? 36.37100 32.84800 119.98400 1.000 27.05061 70 GLY A O 1
ATOM 1023 N N . TYR A 1 70 ? 36.74800 33.59600 122.05800 1.000 24.52926 71 TYR A N 1
ATOM 1024 C CA . TYR A 1 70 ? 36.33700 34.97400 121.76200 1.000 24.29239 71 TYR A CA 1
ATOM 1025 C C . TYR A 1 70 ? 37.47300 35.82700 121.20100 1.000 23.55019 71 TYR A C 1
ATOM 1026 O O . TYR A 1 70 ? 37.27600 37.02600 120.94300 1.000 21.94210 71 TYR A O 1
ATOM 1044 N N . GLY A 1 71 ? 38.64300 35.24100 120.98600 1.000 24.21080 72 GLY A N 1
ATOM 1045 C CA . GLY A 1 71 ? 39.85100 35.97800 120.63500 1.000 23.72916 72 GLY A CA 1
ATOM 1046 C C . GLY A 1 71 ? 40.03300 36.19600 119.14800 1.000 23.13435 72 GLY A C 1
ATOM 1047 O O . GLY A 1 71 ? 39.07500 36.32100 118.38500 1.000 22.88695 72 GLY A O 1
ATOM 1051 N N . ILE A 1 72 ? 41.29800 36.27700 118.74400 1.000 23.32911 73 ILE A N 1
ATOM 1052 C CA . ILE A 1 72 ? 41.63400 36.60700 117.36400 1.000 23.94498 73 ILE A CA 1
ATOM 1053 C C . ILE A 1 72 ? 40.86800 35.71000 116.39100 1.000 24.51347 73 ILE A C 1
ATOM 1054 O O . ILE A 1 72 ? 40.33900 36.17900 115.38200 1.000 23.51335 73 ILE A O 1
ATOM 1070 N N . LYS A 1 73 ? 40.77200 34.41500 116.69600 1.000 26.22420 74 LYS A N 1
ATOM 1071 C CA . LYS A 1 73 ? 40.18700 33.48700 115.74200 1.000 29.60092 74 LYS A CA 1
ATOM 1072 C C . LYS A 1 73 ? 38.71800 33.79400 115.45300 1.000 28.27707 74 LYS A C 1
ATOM 1073 O O . LYS A 1 73 ? 38.22200 33.43500 114.37200 1.000 29.68514 74 LYS A O 1
ATOM 1092 N N . SER A 1 74 ? 38.01700 34.46900 116.37700 1.000 24.88719 75 SER A N 1
ATOM 1093 C CA . SER A 1 74 ? 36.59400 34.71100 116.19500 1.000 25.43200 75 SER A CA 1
ATOM 1094 C C . SER A 1 74 ? 36.34300 35.69500 115.06000 1.000 25.36094 75 SER A C 1
ATOM 1095 O O . SER A 1 74 ? 35.28400 35.64900 114.42100 1.000 25.48990 75 SER A O 1
ATOM 1103 N N . LEU A 1 75 ? 37.30300 36.56200 114.77300 1.000 26.62161 76 LEU A N 1
ATOM 1104 C CA . LEU A 1 75 ? 37.22100 37.42800 113.60300 1.000 28.03757 76 LEU A CA 1
ATOM 1105 C C . LEU A 1 75 ? 38.06900 36.94800 112.44300 1.000 26.44528 76 LEU A C 1
ATOM 1106 O O . LEU A 1 75 ? 37.71700 37.19500 111.28700 1.000 26.54529 76 LEU A O 1
ATOM 1122 N N . ALA A 1 76 ? 39.18000 36.27600 112.72900 1.000 25.54517 77 ALA A N 1
ATOM 1123 C CA . ALA A 1 76 ? 40.11400 35.96300 111.65200 1.000 26.51897 77 ALA A CA 1
ATOM 1124 C C . ALA A 1 76 ? 39.48100 35.07100 110.60600 1.000 26.84006 77 ALA A C 1
ATOM 1125 O O . ALA A 1 76 ? 39.81500 35.17700 109.43300 1.000 26.43475 77 ALA A O 1
ATOM 1132 N N . GLU A 1 77 ? 38.59100 34.16700 111.02000 1.000 28.36919 78 GLU A N 1
ATOM 1133 C CA . GLU A 1 77 ? 37.97600 33.22100 110.08800 1.000 31.78802 78 GLU A CA 1
ATOM 1134 C C . GLU A 1 77 ? 37.15000 33.92600 109.00700 1.000 28.31918 78 GLU A C 1
ATOM 1135 O O . GLU A 1 77 ? 37.08400 33.46100 107.85900 1.000 26.25315 78 GLU A O 1
ATOM 1147 N N . PHE A 1 78 ? 36.46200 35.00600 109.36600 1.000 25.16091 79 PHE A N 1
ATOM 1148 C CA . PHE A 1 78 ? 35.78100 35.79300 108.35000 1.000 23.45281 79 PHE A CA 1
ATOM 1149 C C . PHE A 1 78 ? 36.76100 36.27100 107.28800 1.000 23.11593 79 PHE A C 1
ATOM 1150 O O . PHE A 1 78 ? 36.53300 36.07800 106.08300 1.000 23.12909 79 PHE A O 1
ATOM 1167 N N . PHE A 1 79 ? 37.85300 36.91500 107.71800 1.000 22.24214 80 PHE A N 1
ATOM 1168 C CA . PHE A 1 79 ? 38.78300 37.51400 106.75700 1.000 22.61850 80 PHE A CA 1
ATOM 1169 C C . PHE A 1 79 ? 39.48400 36.45000 105.92900 1.000 22.90275 80 PHE A C 1
ATOM 1170 O O . PHE A 1 79 ? 39.66000 36.63300 104.71100 1.000 21.76050 80 PHE A O 1
ATOM 1187 N N . THR A 1 80 ? 39.86600 35.31300 106.53900 1.000 24.71875 81 THR A N 1
ATOM 1188 C CA . THR A 1 80 ? 40.48200 34.25200 105.73900 1.000 25.44252 81 THR A CA 1
ATOM 1189 C C . THR A 1 80 ? 39.47400 33.56300 104.81400 1.000 24.40556 81 THR A C 1
ATOM 1190 O O . THR A 1 80 ? 39.87200 33.06100 103.75900 1.000 23.64231 81 THR A O 1
ATOM 1201 N N . ASP A 1 81 ? 38.17600 33.54500 105.15800 1.000 24.42135 82 ASP A N 1
ATOM 1202 C CA . ASP A 1 81 ? 37.15400 33.12500 104.19600 1.000 24.66612 82 ASP A CA 1
ATOM 1203 C C . ASP A 1 81 ? 37.13300 34.03400 102.94900 1.000 22.40532 82 ASP A C 1
ATOM 1204 O O . ASP A 1 81 ? 36.78800 33.59300 101.85800 1.000 23.36859 82 ASP A O 1
ATOM 1213 N N . PHE A 1 82 ? 37.50400 35.29500 103.10000 1.000 21.17622 83 PHE A N 1
ATOM 1214 C CA . PHE A 1 82 ? 37.59600 36.24200 101.99400 1.000 21.10516 83 PHE A CA 1
ATOM 1215 C C . PHE A 1 82 ? 39.04500 36.53700 101.60800 1.000 23.48176 83 PHE A C 1
ATOM 1216 O O . PHE A 1 82 ? 39.39100 37.64800 101.20800 1.000 24.24238 83 PHE A O 1
ATOM 1233 N N . GLY A 1 83 ? 39.88500 35.49400 101.61300 1.000 23.81075 84 GLY A N 1
ATOM 1234 C CA . GLY A 1 83 ? 41.15700 35.51500 100.92200 1.000 24.26080 84 GLY A CA 1
ATOM 1235 C C . GLY A 1 83 ? 42.29100 36.21400 101.65100 1.000 22.75010 84 GLY A C 1
ATOM 1236 O O . GLY A 1 83 ? 43.39600 36.32000 101.09700 1.000 22.75010 84 GLY A O 1
ATOM 1240 N N . TYR A 1 84 ? 42.07600 36.66000 102.87800 1.000 21.53679 85 TYR A N 1
ATOM 1241 C CA . TYR A 1 84 ? 43.17300 37.21500 103.65600 1.000 22.03685 85 TYR A CA 1
ATOM 1242 C C . TYR A 1 84 ? 44.10800 36.10700 104.14800 1.000 22.71851 85 TYR A C 1
ATOM 1243 O O . TYR A 1 84 ? 43.72400 34.95000 104.32200 1.000 23.38965 85 TYR A O 1
ATOM 1261 N N . VAL A 1 85 ? 45.36100 36.49900 104.34900 1.000 23.42386 86 VAL A N 1
ATOM 1262 C CA . VAL A 1 85 ? 46.46200 35.58700 104.63700 1.000 24.68717 86 VAL A CA 1
ATOM 1263 C C . VAL A 1 85 ? 47.05100 36.01400 105.97300 1.000 25.30040 86 VAL A C 1
ATOM 1264 O O . VAL A 1 85 ? 47.47700 37.16100 106.11400 1.000 23.67915 86 VAL A O 1
ATOM 1277 N N . PRO A 1 86 ? 47.14600 35.11700 106.95500 1.000 28.90083 87 PRO A N 1
ATOM 1278 C CA . PRO A 1 86 ? 47.79200 35.49400 108.22100 1.000 29.94570 87 PRO A CA 1
ATOM 1279 C C . PRO A 1 86 ? 49.28700 35.73300 108.05000 1.000 27.19537 87 PRO A C 1
ATOM 1280 O O . PRO A 1 86 ? 49.99500 35.02800 107.32100 1.000 25.54780 87 PRO A O 1
ATOM 1291 N N . ARG A 1 87 ? 49.76300 36.75800 108.73400 1.000 27.47171 88 ARG A N 1
ATOM 1292 C CA . ARG A 1 87 ? 51.16500 37.13500 108.66300 1.000 29.53249 88 ARG A CA 1
ATOM 1293 C C . ARG A 1 87 ? 51.81300 37.03100 110.04500 1.000 31.73802 88 ARG A C 1
ATOM 1294 O O . ARG A 1 87 ? 51.69900 35.98900 110.69400 1.000 33.96460 88 ARG A O 1
ATOM 1315 N N . GLU A 1 88 ? 52.49000 38.08000 110.49500 1.000 33.30136 89 GLU A N 1
ATOM 1316 C CA . GLU A 1 88 ? 53.34100 38.00700 111.68500 1.000 37.07813 89 GLU A CA 1
ATOM 1317 C C . GLU A 1 88 ? 52.52100 38.15200 112.97400 1.000 32.69076 89 GLU A C 1
ATO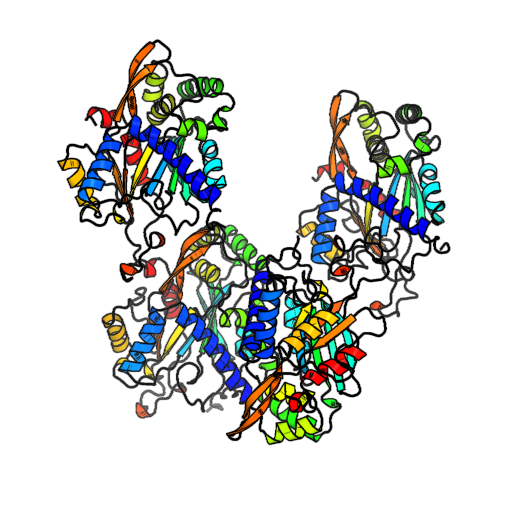M 1318 O O . GLU A 1 88 ? 51.50400 38.85200 113.02500 1.000 30.90897 89 GLU A O 1
ATOM 1330 N N . GLU A 1 89 ? 52.96800 37.45200 114.00800 1.000 32.34335 90 GLU A N 1
ATOM 1331 C CA . GLU A 1 89 ? 52.43900 37.61600 115.35500 1.000 35.63585 90 GLU A CA 1
ATOM 1332 C C . GLU A 1 89 ? 53.28700 38.60800 116.13600 1.000 32.44863 90 GLU A C 1
ATOM 1333 O O . GLU A 1 89 ? 54.51600 38.48300 116.18600 1.000 30.73000 90 GLU A O 1
ATOM 1345 N N . LEU A 1 90 ? 52.62600 39.55800 116.79100 1.000 31.23532 91 LEU A N 1
ATOM 1346 C CA . LEU A 1 90 ? 53.27300 40.51900 117.67600 1.000 32.89605 91 LEU A CA 1
ATOM 1347 C C . LEU A 1 90 ? 52.85600 40.25500 119.11700 1.000 31.07215 91 LEU A C 1
ATOM 1348 O O . LEU A 1 90 ? 51.69000 39.93000 119.38300 1.000 27.75070 91 LEU A O 1
ATOM 1364 N N . ARG A 1 91 ? 53.79100 40.40900 120.05100 1.000 33.69615 92 ARG A N 1
ATOM 1365 C CA . ARG A 1 91 ? 53.51200 40.20500 121.46600 1.000 38.00456 92 ARG A CA 1
ATOM 1366 C C . ARG A 1 91 ? 53.73400 41.49600 122.23500 1.000 35.06210 92 ARG A C 1
ATOM 1367 O O . ARG A 1 91 ? 54.68300 42.23000 121.96600 1.000 34.26463 92 ARG A O 1
ATOM 1388 N N . PHE A 1 92 ? 52.85400 41.75500 123.21500 1.000 33.50139 93 PHE A N 1
ATOM 1389 C CA . PHE A 1 92 ? 52.89600 42.95500 124.05300 1.000 34.39886 93 PHE A CA 1
ATOM 1390 C C . PHE A 1 92 ? 52.86300 42.49300 125.49300 1.000 36.45174 93 PHE A C 1
ATOM 1391 O O . PHE A 1 92 ? 51.79300 42.48900 126.12400 1.000 34.49887 93 PHE A O 1
ATOM 1408 N N . PRO A 1 93 ? 54.02200 42.10400 126.05900 1.000 40.47591 94 PRO A N 1
ATOM 1409 C CA . PRO A 1 93 ? 54.01200 41.49400 127.40100 1.000 43.47890 94 PRO A CA 1
ATOM 1410 C C . PRO A 1 93 ? 53.44800 42.38300 128.50300 1.000 45.62389 94 PRO A C 1
ATOM 1411 O O . PRO A 1 93 ? 52.70200 41.87700 129.34900 1.000 45.47124 94 PRO A O 1
ATOM 1422 N N . ALA A 1 94 ? 53.81000 43.67200 128.55700 1.000 51.11929 95 ALA A N 1
ATOM 1423 C CA . ALA A 1 94 ? 53.36000 44.52900 129.65700 1.000 56.53573 95 ALA A CA 1
ATOM 1424 C C . ALA A 1 94 ? 51.84100 44.68900 129.66200 1.000 48.95587 95 ALA A C 1
ATOM 1425 O O . ALA A 1 94 ? 51.20600 44.73200 130.73000 1.000 45.82392 95 ALA A O 1
ATOM 1432 N N . LYS A 1 95 ? 51.24800 44.80600 128.48800 1.000 45.75022 96 LYS A N 1
ATOM 1433 C CA . LYS A 1 95 ? 49.81000 44.94500 128.35000 1.000 42.89462 96 LYS A CA 1
ATOM 1434 C C . LYS A 1 95 ? 49.08400 43.60900 128.26400 1.000 40.01006 96 LYS A C 1
ATOM 1435 O O . LYS A 1 95 ? 47.84700 43.60000 128.23100 1.000 39.07574 96 LYS A O 1
ATOM 1454 N N . LYS A 1 96 ? 49.81300 42.49300 128.22800 1.000 37.60188 97 LYS A N 1
ATOM 1455 C CA . LYS A 1 96 ? 49.22300 41.15400 128.20600 1.000 36.59386 97 LYS A CA 1
ATOM 1456 C C . LYS A 1 96 ? 48.35600 40.95100 126.96600 1.000 33.36189 97 LYS A C 1
ATOM 1457 O O . LYS A 1 96 ? 47.23200 40.45200 127.04700 1.000 32.20123 97 LYS A O 1
ATOM 1476 N N . LEU A 1 97 ? 48.90700 41.32000 125.80600 1.000 32.17754 98 LEU A N 1
ATOM 1477 C CA . LEU A 1 97 ? 48.22600 41.21300 124.52800 1.000 31.69854 98 LEU A CA 1
ATOM 1478 C C . LEU A 1 97 ? 49.05500 40.41000 123.53000 1.000 31.71696 98 LEU A C 1
ATOM 1479 O O . LEU A 1 97 ? 50.27700 40.35600 123.61400 1.000 31.10899 98 LEU A O 1
ATOM 1495 N N . ARG A 1 98 ? 48.36500 39.80900 122.57200 1.000 31.79855 99 ARG A N 1
ATOM 1496 C CA . ARG A 1 98 ? 48.96400 39.16100 121.40600 1.000 34.73838 99 ARG A CA 1
ATOM 1497 C C . ARG A 1 98 ? 48.18200 39.70000 120.22200 1.000 28.65607 99 ARG A C 1
ATOM 1498 O O . ARG A 1 98 ? 47.00600 40.04000 120.36000 1.000 28.48499 99 ARG A O 1
ATOM 1519 N N . ALA A 1 99 ? 48.84400 39.84000 119.06900 1.000 26.80585 100 ALA A N 1
ATOM 1520 C CA . ALA A 1 99 ? 48.18400 40.33200 117.87400 1.000 25.33988 100 ALA A CA 1
ATOM 1521 C C . ALA A 1 99 ? 48.69600 39.56300 116.66200 1.000 25.76888 100 ALA A C 1
ATOM 1522 O O . ALA A 1 99 ? 49.80700 39.05800 116.66600 1.000 24.64506 100 ALA A O 1
ATOM 1529 N N . LEU A 1 100 ? 47.85400 39.48200 115.63600 1.000 26.70320 101 LEU A N 1
ATOM 1530 C CA . LEU A 1 100 ? 48.20800 38.93100 114.33600 1.000 30.09308 101 LEU A CA 1
ATOM 1531 C C . LEU A 1 100 ? 47.69900 39.89300 113.29000 1.000 26.24525 101 LEU A C 1
ATOM 1532 O O . LEU A 1 100 ? 46.62000 40.46600 113.44900 1.000 27.27169 101 LEU A O 1
ATOM 1548 N N . TRP A 1 101 ? 48.43900 40.06700 112.21700 1.000 24.47136 102 TRP A N 1
ATOM 1549 C CA . TRP A 1 101 ? 47.91000 40.85400 111.11800 1.000 23.72390 102 TRP A CA 1
ATOM 1550 C C . TRP A 1 101 ? 47.75200 39.96900 109.88700 1.000 23.72127 102 TRP A C 1
ATOM 1551 O O . TRP A 1 101 ? 48.31000 38.87000 109.80200 1.000 23.89760 102 TRP A O 1
ATOM 1572 N N . PHE A 1 102 ? 46.91800 40.45300 108.97300 1.000 24.24238 103 PHE A N 1
ATOM 1573 C CA . PHE A 1 102 ? 46.43000 39.70300 107.81500 1.000 23.02908 103 PHE A CA 1
ATOM 1574 C C . PHE A 1 102 ? 46.55600 40.60600 106.59000 1.000 22.90538 103 PHE A C 1
ATOM 1575 O O . PHE A 1 102 ? 46.15800 41.76900 106.62500 1.000 23.41860 103 PHE A O 1
ATOM 1592 N N . SER A 1 103 ? 47.13900 40.06100 105.50400 1.000 22.62640 104 SER A N 1
ATOM 1593 C CA . SER A 1 103 ? 47.27300 40.80400 104.26500 1.000 24.56610 104 SER A CA 1
ATOM 1594 C C . SER A 1 103 ? 46.15500 40.39000 103.31600 1.000 22.86853 104 SER A C 1
ATOM 1595 O O . SER A 1 103 ? 45.78200 39.21200 103.26400 1.000 22.45796 104 SER A O 1
ATOM 1603 N N . PRO A 1 104 ? 45.66000 41.31700 102.51300 1.000 22.75010 105 PRO A N 1
ATOM 1604 C CA . PRO A 1 104 ? 44.44000 41.04800 101.73100 1.000 23.74758 105 PRO A CA 1
ATOM 1605 C C . PRO A 1 104 ? 44.70600 40.18700 100.51300 1.000 23.95814 105 PRO A C 1
ATOM 1606 O O . PRO A 1 104 ? 45.83900 40.05900 100.04800 1.000 22.28162 105 PRO A O 1
ATOM 1617 N N . PRO A 1 105 ? 43.66000 39.59300 99.94200 1.000 24.18974 106 PRO A N 1
ATOM 1618 C CA . PRO A 1 105 ? 43.80400 38.97000 98.62400 1.000 23.79233 106 PRO A CA 1
ATOM 1619 C C . PRO A 1 105 ? 44.21400 40.02100 97.58800 1.000 23.58177 106 PRO A C 1
ATOM 1620 O O . PRO A 1 105 ? 44.00300 41.21800 97.78100 1.000 23.11856 106 PRO A O 1
ATOM 1631 N N . THR A 1 106 ? 44.78300 39.55700 96.47400 1.000 24.06078 107 THR A N 1
ATOM 1632 C CA . THR A 1 106 ? 45.08700 40.45700 95.35900 1.000 24.80824 107 THR A CA 1
ATOM 1633 C C . THR A 1 106 ? 43.77800 41.08500 94.88800 1.000 23.62125 107 THR A C 1
ATOM 1634 O O . THR A 1 106 ? 42.76600 40.38800 94.75600 1.000 22.91327 107 THR A O 1
ATOM 1645 N N . ASN A 1 107 ? 43.77900 42.41600 94.74700 1.000 23.30279 108 ASN A N 1
ATOM 1646 C CA . ASN A 1 107 ? 42.62400 43.22500 94.32700 1.000 27.10588 108 ASN A CA 1
ATOM 1647 C C . ASN A 1 107 ? 43.18900 44.39400 93.51200 1.000 31.53536 108 ASN A C 1
ATOM 1648 O O . ASN A 1 107 ? 43.20100 45.55400 93.89300 1.000 32.97501 108 ASN A O 1
ATOM 1659 N N . ASP A 1 108 ? 43.72100 44.09400 92.32900 1.000 32.56969 109 ASP A N 1
ATOM 1660 C CA . ASP A 1 108 ? 44.33000 45.14400 91.51500 1.000 37.15709 109 ASP A CA 1
ATOM 1661 C C . ASP A 1 108 ? 43.32900 45.93800 90.68600 1.000 36.91232 109 ASP A C 1
ATOM 1662 O O . ASP A 1 108 ? 43.72100 46.94300 90.07100 1.000 38.53883 109 ASP A O 1
ATOM 1671 N N . GLY A 1 109 ? 42.07200 45.50200 90.61300 1.000 36.03327 110 GLY A N 1
ATOM 1672 C CA . GLY A 1 109 ? 41.08400 46.19500 89.81000 1.000 35.10684 110 GLY A CA 1
ATOM 1673 C C . GLY A 1 109 ? 40.08200 47.04500 90.57700 1.000 34.17515 110 GLY A C 1
ATOM 1674 O O . GLY A 1 109 ? 39.04000 47.42300 90.02900 1.000 33.65667 110 GLY A O 1
ATOM 1678 N N . TYR A 1 110 ? 40.37700 47.38000 91.82900 1.000 35.07526 111 TYR A N 1
ATOM 1679 C CA . TYR A 1 110 ? 39.47200 48.24700 92.57200 1.000 36.99128 111 TYR A CA 1
ATOM 1680 C C . TYR A 1 110 ? 39.21400 49.53100 91.79000 1.000 41.22073 111 TYR A C 1
ATOM 1681 O O . TYR A 1 110 ? 40.07300 50.02200 91.05700 1.000 40.28641 111 TYR A O 1
ATOM 1699 N N . THR A 1 111 ? 38.02000 50.09100 91.95900 1.000 40.81279 112 THR A N 1
ATOM 1700 C CA . THR A 1 111 ? 37.62000 51.27000 91.20900 1.000 41.40760 112 THR A CA 1
ATOM 1701 C C . THR A 1 111 ? 37.36600 52.52200 92.04600 1.000 38.39671 112 THR A C 1
ATOM 1702 O O . THR A 1 111 ? 37.07900 53.58000 91.47100 1.000 36.83863 112 THR A O 1
ATOM 1713 N N . GLY A 1 112 ? 37.46400 52.45400 93.36100 1.000 37.20183 113 GLY A N 1
ATOM 1714 C CA . GLY A 1 112 ? 37.18100 53.63100 94.16800 1.000 36.59386 113 GLY A CA 1
ATOM 1715 C C . GLY A 1 112 ? 38.15800 53.91300 95.28900 1.000 36.90969 113 GLY A C 1
ATOM 1716 O O . GLY A 1 112 ? 39.36100 53.62600 95.19700 1.000 37.13866 113 GLY A O 1
ATOM 1720 N N . THR A 1 113 ? 37.63100 54.48200 96.36800 1.000 36.59913 114 THR A N 1
ATOM 1721 C CA . THR A 1 113 ? 38.41400 54.86300 97.53400 1.000 38.23090 114 THR A CA 1
ATOM 1722 C C . THR A 1 113 ? 37.75400 54.32200 98.79400 1.000 35.78587 114 THR A C 1
ATOM 1723 O O . THR A 1 113 ? 36.63700 53.80400 98.75900 1.000 35.24896 114 THR A O 1
ATOM 1734 N N . GLY A 1 114 ? 38.48500 54.41600 99.90400 1.000 33.90143 115 GLY A N 1
ATOM 1735 C CA . GLY A 1 114 ? 38.03100 53.84300 101.17300 1.000 31.53273 115 GLY A CA 1
ATOM 1736 C C . GLY A 1 114 ? 37.84900 52.34000 101.07200 1.000 27.91387 115 GLY A C 1
ATOM 1737 O O . GLY A 1 114 ? 38.73200 51.60600 100.60900 1.000 25.77151 115 GLY A O 1
ATOM 1741 N N . VAL A 1 115 ? 36.67300 51.84700 101.47300 1.000 26.42159 116 VAL A N 1
ATOM 1742 C CA . VAL A 1 115 ? 36.44900 50.40700 101.38600 1.000 26.37421 116 VAL A CA 1
ATOM 1743 C C . VAL A 1 115 ? 36.29500 49.93000 99.93600 1.000 26.73478 116 VAL A C 1
ATOM 1744 O O . VAL A 1 115 ? 36.33500 48.71900 99.69600 1.000 26.78479 116 VAL A O 1
ATOM 1757 N N . TYR A 1 116 ? 36.12900 50.83900 98.97700 1.000 26.92954 117 TYR A N 1
ATOM 1758 C CA . TYR A 1 116 ? 36.12700 50.49500 97.55100 1.000 29.52459 117 TYR A CA 1
ATOM 1759 C C . TYR A 1 116 ? 37.47800 50.75000 96.86900 1.000 28.35603 117 TYR A C 1
ATOM 1760 O O . TYR A 1 116 ? 37.58000 50.64300 95.63600 1.000 28.38235 117 TYR A O 1
ATOM 1778 N N . GLY A 1 117 ? 38.51300 51.03200 97.64500 1.000 27.73227 118 GLY A N 1
ATOM 1779 C CA . GLY A 1 117 ? 39.84700 51.21800 97.13200 1.000 27.32959 118 GLY A CA 1
ATOM 1780 C C . GLY A 1 117 ? 40.65900 49.97700 97.40600 1.000 27.87176 118 GLY A C 1
ATOM 1781 O O . GLY A 1 117 ? 40.11400 48.87700 97.54400 1.000 24.58716 118 GLY A O 1
ATOM 1785 N N . PRO A 1 118 ? 41.97700 50.12000 97.49500 1.000 31.70643 119 PRO A N 1
ATOM 1786 C CA . PRO A 1 118 ? 42.80900 48.95400 97.82000 1.000 32.17491 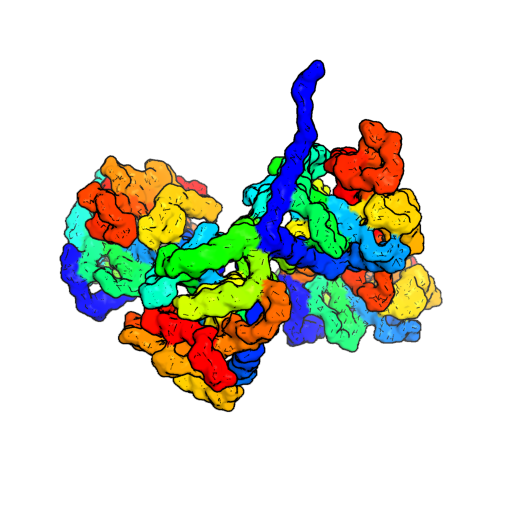119 PRO A CA 1
ATOM 1787 C C . PRO A 1 118 ? 42.35700 48.38200 99.15800 1.000 27.32959 119 PRO A C 1
ATOM 1788 O O . PRO A 1 118 ? 42.13700 49.11300 100.11900 1.000 27.84281 119 PRO A O 1
ATOM 1799 N N . LEU A 1 119 ? 42.17500 47.07700 99.20100 1.000 25.76625 120 LEU A N 1
ATOM 1800 C CA . LEU A 1 119 ? 41.63900 46.45900 100.40400 1.000 26.30052 120 LEU A CA 1
ATOM 1801 C C . LEU A 1 119 ? 42.60000 46.64500 101.57200 1.000 28.89031 120 LEU A C 1
ATOM 1802 O O . LEU A 1 119 ? 43.82700 46.56400 101.39300 1.000 24.57663 120 LEU A O 1
ATOM 1818 N N . PRO A 1 120 ? 42.08700 46.89200 102.77400 1.000 26.38474 121 PRO A N 1
ATOM 1819 C CA . PRO A 1 120 ? 42.97600 47.15600 103.90900 1.000 25.51095 121 PRO A CA 1
ATOM 1820 C C . PRO A 1 120 ? 43.53500 45.87100 104.50300 1.000 25.80309 121 PRO A C 1
ATOM 1821 O O . PRO A 1 120 ? 42.93000 44.79700 104.41300 1.000 25.01616 121 PRO A O 1
ATOM 1832 N N . ARG A 1 121 ? 44.74800 45.99500 105.04100 1.000 26.38737 122 ARG A N 1
ATOM 1833 C CA . ARG A 1 121 ? 45.26900 44.99800 105.96000 1.000 25.25303 122 ARG A CA 1
ATOM 1834 C C . ARG A 1 121 ? 44.36100 44.95400 107.18100 1.000 23.28437 122 ARG A C 1
ATOM 1835 O O . ARG A 1 121 ? 43.58500 45.87700 107.44300 1.000 22.02633 122 ARG A O 1
ATOM 1856 N N . ILE A 1 122 ? 44.43600 43.85500 107.92800 1.000 23.08171 123 ILE A N 1
ATOM 1857 C CA . ILE A 1 122 ? 43.66600 43.71400 109.15700 1.000 23.31595 123 ILE A CA 1
ATOM 1858 C C . ILE A 1 122 ? 44.61800 43.40100 110.30600 1.000 21.80525 123 ILE A C 1
ATOM 1859 O O . ILE A 1 122 ? 45.47000 42.52500 110.18800 1.000 21.69997 123 ILE A O 1
ATOM 1875 N N . PHE A 1 123 ? 44.47200 44.12800 111.41400 1.000 22.60008 124 PHE A N 1
ATOM 1876 C CA . PHE A 1 123 ? 45.27400 43.95600 112.62500 1.000 23.80285 124 PHE A CA 1
ATOM 1877 C C . PHE A 1 123 ? 44.29100 43.55000 113.72400 1.000 23.72653 124 PHE A C 1
ATOM 1878 O O . PHE A 1 123 ? 43.34200 44.28900 113.99000 1.000 24.65296 124 PHE A O 1
ATOM 1895 N N . ILE A 1 124 ? 44.46900 42.35600 114.31300 1.000 23.96340 125 ILE A N 1
ATOM 1896 C CA . ILE A 1 124 ? 43.53200 41.84200 115.31200 1.000 22.97907 125 ILE A CA 1
ATOM 1897 C C . ILE A 1 124 ? 44.33800 41.46800 116.54900 1.000 22.20529 125 ILE A C 1
ATOM 1898 O O . ILE A 1 124 ? 45.28000 40.67100 116.46200 1.000 21.08411 125 ILE A O 1
ATOM 1914 N N . SER A 1 125 ? 43.99400 42.05300 117.66700 1.000 22.59745 126 SER A N 1
ATOM 1915 C CA . SER A 1 125 ? 44.68100 41.75600 118.91600 1.000 22.78168 126 SER A CA 1
ATOM 1916 C C . SER A 1 125 ? 43.71000 41.03500 119.84900 1.000 21.99474 126 SER A C 1
ATOM 1917 O O . SER A 1 125 ? 42.48600 41.03500 119.64100 1.000 21.77630 126 SER A O 1
ATOM 1925 N N . GLU A 1 126 ? 44.27500 40.35100 120.84200 1.000 22.28951 127 GLU A N 1
ATOM 1926 C CA . GLU A 1 126 ? 43.47100 39.75900 121.90000 1.000 23.81601 127 GLU A CA 1
ATOM 1927 C C . GLU A 1 126 ? 44.14600 39.95300 123.25100 1.000 24.11605 127 GLU A C 1
ATOM 1928 O O . GLU A 1 126 ? 45.36900 39.91400 123.35900 1.000 26.15840 127 GLU A O 1
ATOM 1940 N N . LEU A 1 127 ? 43.33100 40.13200 124.27800 1.000 23.55019 128 LEU A N 1
ATOM 1941 C CA . LEU A 1 127 ? 43.82900 40.15200 125.65200 1.000 24.73718 128 LEU A CA 1
ATOM 1942 C C . LEU A 1 127 ? 44.06100 38.73100 126.16200 1.000 27.36381 128 LEU A C 1
ATOM 1943 O O . LEU A 1 127 ? 43.19500 37.85500 126.02500 1.000 29.04296 128 LEU A O 1
ATOM 1959 N N . LEU A 1 128 ? 45.22100 38.50900 126.76900 1.000 28.58764 129 LEU A N 1
ATOM 1960 C CA . LEU A 1 128 ? 45.56600 37.20900 127.34700 1.000 32.18017 129 LEU A CA 1
ATOM 1961 C C . LEU A 1 128 ? 44.94100 37.14600 128.73600 1.000 31.76170 129 LEU A C 1
ATOM 1962 O O . LEU A 1 128 ? 45.57900 37.42800 129.75900 1.000 31.84856 129 LEU A O 1
ATOM 1978 N N . VAL A 1 129 ? 43.66500 36.75100 128.74700 1.000 32.35651 130 VAL A N 1
ATOM 1979 C CA . VAL A 1 129 ? 42.82000 36.88600 129.93100 1.000 32.09859 130 VAL A CA 1
ATOM 1980 C C . VAL A 1 129 ? 43.37700 36.07700 131.08700 1.000 34.72258 130 VAL A C 1
ATOM 1981 O O . VAL A 1 129 ? 43.31500 36.50100 132.24700 1.000 35.11474 130 VAL A O 1
ATOM 1994 N N . ASP A 1 130 ? 43.93000 34.90800 130.78900 1.000 38.02035 131 ASP A N 1
ATOM 1995 C CA . ASP A 1 130 ? 44.41100 34.04300 131.85600 1.000 43.81578 131 ASP A CA 1
ATOM 1996 C C . ASP A 1 130 ? 45.61700 34.63200 132.55600 1.000 42.73144 131 ASP A C 1
ATOM 1997 O O . ASP A 1 130 ? 46.07800 34.04400 133.52900 1.000 42.81829 131 ASP A O 1
ATOM 2006 N N . GLU A 1 131 ? 46.14000 35.76900 132.09200 1.000 42.80250 132 GLU A N 1
ATOM 2007 C CA . GLU A 1 131 ? 47.25600 36.43100 132.75500 1.000 44.63956 132 GLU A CA 1
ATOM 2008 C C . GLU A 1 131 ? 46.80900 37.53600 133.70700 1.000 41.94977 132 GLU A C 1
ATOM 2009 O O . GLU A 1 131 ? 47.64000 38.07600 134.43700 1.000 41.22073 132 GLU A O 1
ATOM 2021 N N . LEU A 1 132 ? 45.52200 37.85500 133.75000 1.000 39.79424 133 LEU A N 1
ATOM 2022 C CA . LEU A 1 132 ? 45.04100 38.90700 134.62900 1.000 39.36788 133 LEU A CA 1
ATOM 2023 C C . LEU A 1 132 ? 44.76500 38.35000 136.01800 1.000 39.57580 133 LEU A C 1
ATOM 2024 O O . LEU A 1 132 ? 44.83200 37.14200 136.25100 1.000 38.90993 133 LEU A O 1
ATOM 2040 N N . SER A 1 133 ? 44.41900 39.25300 136.94500 1.000 39.91531 134 SER A N 1
ATOM 2041 C CA . SER A 1 133 ? 44.03200 38.85500 138.29600 1.000 41.32074 134 SER A CA 1
ATOM 2042 C C . SER A 1 133 ? 42.81000 37.93300 138.25400 1.000 41.36812 134 SER A C 1
ATOM 2043 O O . SER A 1 133 ? 41.96900 38.03100 137.34800 1.000 39.93374 134 SER A O 1
ATOM 2051 N N . PRO A 1 134 ? 42.66200 37.06100 139.24700 1.000 44.56587 135 PRO A N 1
ATOM 2052 C CA . PRO A 1 134 ? 41.45500 36.22400 139.30400 1.000 45.67127 135 PRO A CA 1
ATOM 2053 C C . PRO A 1 134 ? 40.16100 37.02300 139.27200 1.000 41.70763 135 PRO A C 1
ATOM 2054 O O . PRO A 1 134 ? 39.19200 36.60400 138.62400 1.000 40.26535 135 PRO A O 1
ATOM 2065 N N . GLN A 1 135 ? 40.11400 38.16800 139.95600 1.000 39.09679 136 GLN A N 1
ATOM 2066 C CA . GLN A 1 135 ? 38.88800 38.96200 139.96700 1.000 38.33091 136 GLN A CA 1
ATOM 2067 C C . GLN A 1 135 ? 38.48000 39.39300 138.55800 1.000 35.29897 136 GLN A C 1
ATOM 2068 O O . GLN A 1 135 ? 37.30600 39.26000 138.17500 1.000 35.91483 136 GLN A O 1
ATOM 2082 N N . SER A 1 136 ? 39.42300 39.93400 137.76900 1.000 33.34084 137 SER A N 1
ATOM 2083 C CA . SER A 1 136 ? 39.09200 40.33200 136.39400 1.000 32.88026 137 SER A CA 1
ATOM 2084 C C . SER A 1 136 ? 38.79800 39.12600 135.51500 1.000 31.56431 137 SER A C 1
ATOM 2085 O O . SER A 1 136 ? 37.95400 39.19600 134.61700 1.000 31.04320 137 SER A O 1
ATOM 2093 N N . GLN A 1 137 ? 39.52500 38.02500 135.70100 1.000 31.45114 138 GLN A N 1
ATOM 2094 C CA . GLN A 1 137 ? 39.17800 36.82600 134.95000 1.000 31.66169 138 GLN A CA 1
ATOM 2095 C C . GLN A 1 137 ? 37.72800 36.44600 135.18600 1.000 30.75895 138 GLN A C 1
ATOM 2096 O O . GLN A 1 137 ? 37.03100 36.01600 134.25400 1.000 29.11665 138 GLN A O 1
ATOM 2110 N N . ASP A 1 138 ? 37.25100 36.58600 136.43000 1.000 33.68299 139 ASP A N 1
ATOM 2111 C CA . ASP A 1 138 ? 35.89000 36.16100 136.73200 1.000 38.26248 139 ASP A CA 1
ATOM 2112 C C . ASP A 1 138 ? 34.86800 37.12500 136.14000 1.000 33.56981 139 ASP A C 1
ATOM 2113 O O . ASP A 1 138 ? 33.77900 36.71000 135.73800 1.000 32.53811 139 ASP A O 1
ATOM 2122 N N . ILE A 1 139 ? 35.19100 38.41600 136.10500 1.000 30.94318 140 ILE A N 1
ATOM 2123 C CA . ILE A 1 139 ? 34.28900 39.38700 135.50800 1.000 30.52471 140 ILE A CA 1
ATOM 2124 C C . ILE A 1 139 ? 34.16600 39.12300 134.00800 1.000 29.08243 140 ILE A C 1
ATOM 2125 O O . ILE A 1 139 ? 33.06500 39.05100 133.45100 1.000 29.42721 140 ILE A O 1
ATOM 2141 N N . ILE A 1 140 ? 35.29900 38.91800 133.34200 1.000 28.72186 141 ILE A N 1
ATOM 2142 C CA . ILE A 1 140 ? 35.25500 38.66300 131.90900 1.000 28.91136 141 ILE A CA 1
ATOM 2143 C C . ILE A 1 140 ? 34.52000 37.36500 131.63000 1.000 29.11402 141 ILE A C 1
ATOM 2144 O O . ILE A 1 140 ? 33.70500 37.28200 130.69900 1.000 26.75058 141 ILE A O 1
ATOM 2160 N N . GLN A 1 141 ? 34.79400 36.33200 132.42800 1.000 28.95874 142 GLN A N 1
ATOM 2161 C CA . GLN A 1 141 ? 34.11900 35.05500 132.25000 1.000 32.00647 142 GLN A CA 1
ATOM 2162 C C . GLN A 1 141 ? 32.60800 35.19900 132.39200 1.000 30.05624 142 GLN A C 1
ATOM 2163 O O . GLN A 1 141 ? 31.85000 34.50900 131.70100 1.000 30.25100 142 GLN A O 1
ATOM 2177 N N . LYS A 1 142 ? 32.15000 36.05300 133.31600 1.000 29.31667 143 LYS A N 1
ATOM 2178 C CA . LYS A 1 142 ? 30.71300 36.26100 133.48400 1.000 29.16929 143 LYS A CA 1
ATOM 2179 C C . LYS A 1 142 ? 30.09100 36.77200 132.18700 1.000 28.01125 143 LYS A C 1
ATOM 2180 O O . LYS A 1 142 ? 29.03100 36.29800 131.75400 1.000 27.30064 143 LYS A O 1
ATOM 2199 N N . TYR A 1 143 ? 30.71300 37.78200 131.57800 1.000 26.08997 144 TYR A N 1
ATOM 2200 C CA . TYR A 1 143 ? 30.14100 38.32300 130.35100 1.000 25.66887 144 TYR A CA 1
ATOM 2201 C C . TYR A 1 143 ? 30.24500 37.32800 129.20900 1.000 26.65583 144 TYR A C 1
ATOM 2202 O O . TYR A 1 143 ? 29.28100 37.16100 128.44200 1.000 27.38749 144 TYR A O 1
ATOM 2220 N N . ILE A 1 144 ? 31.37700 36.62700 129.10400 1.000 25.63465 145 ILE A N 1
ATOM 2221 C CA . ILE A 1 144 ? 31.51700 35.60600 128.06700 1.000 27.84808 145 ILE A CA 1
ATOM 2222 C C . ILE A 1 144 ? 30.39600 34.56600 128.19300 1.000 27.53225 145 ILE A C 1
ATOM 2223 O O . ILE A 1 144 ? 29.82700 34.12100 127.19300 1.000 26.28999 145 ILE A O 1
ATOM 2239 N N . ARG A 1 145 ? 30.06700 34.15600 129.42600 1.000 30.06413 146 ARG A N 1
ATOM 2240 C CA . ARG A 1 145 ? 28.96700 33.20800 129.60500 1.000 36.11486 146 ARG A CA 1
ATOM 2241 C C . ARG A 1 145 ? 27.64000 33.78700 129.10300 1.000 29.96149 146 ARG A C 1
ATOM 2242 O O . ARG A 1 145 ? 26.85900 33.08000 128.45800 1.000 31.03004 146 ARG A O 1
ATOM 2263 N N . THR A 1 146 ? 27.39700 35.08500 129.32100 1.000 26.78216 147 THR A N 1
ATOM 2264 C CA . THR A 1 146 ? 26.13800 35.67400 128.88200 1.000 25.17933 147 THR A CA 1
ATOM 2265 C C . THR A 1 146 ? 26.00800 35.73100 127.36300 1.000 24.77665 147 THR A C 1
ATOM 2266 O O . THR A 1 146 ? 24.88500 35.89200 126.85600 1.000 24.92141 147 THR A O 1
ATOM 2277 N N . SER A 1 147 ? 27.12200 35.61000 126.64600 1.000 24.64243 148 SER A N 1
ATOM 2278 C CA . SER A 1 147 ? 27.21100 35.76200 125.18800 1.000 25.53990 148 SER A CA 1
ATOM 2279 C C . SER A 1 147 ? 26.93600 34.47800 124.44100 1.000 25.58728 148 SER A C 1
ATOM 2280 O O . SER A 1 147 ? 26.68400 34.52000 123.23500 1.000 25.32146 148 SER A O 1
ATOM 2288 N N . GLY A 1 148 ? 26.97800 33.34100 125.12200 1.000 25.39515 149 GLY A N 1
ATOM 2289 C CA . GLY A 1 148 ? 26.74500 32.06700 124.44600 1.000 25.97680 149 GLY A CA 1
ATOM 2290 C C . GLY A 1 148 ? 27.70500 31.85900 123.28200 1.000 26.68215 149 GLY A C 1
ATOM 2291 O O . GLY A 1 148 ? 28.92500 32.01100 123.40100 1.000 27.36644 149 GLY A O 1
ATOM 2295 N N . LYS A 1 149 ? 27.13600 31.54100 122.12400 1.000 27.05588 150 LYS A N 1
ATOM 2296 C CA . LYS A 1 149 ? 27.91700 31.33800 120.91200 1.000 27.55594 150 LYS A CA 1
ATOM 2297 C C . LYS A 1 149 ? 28.03300 32.60300 120.07500 1.000 26.05312 150 LYS A C 1
ATOM 2298 O O . LYS A 1 149 ? 28.28800 32.52400 118.86200 1.000 24.92930 150 LYS A O 1
ATOM 2317 N N . GLY A 1 150 ? 27.91200 33.77500 120.70300 1.000 26.25315 151 GLY A N 1
ATOM 2318 C CA . GLY A 1 150 ? 28.13600 35.02600 119.99300 1.000 26.62951 151 GLY A CA 1
ATOM 2319 C C . GLY A 1 150 ? 29.48900 35.10400 119.30800 1.000 26.35053 151 GLY A C 1
ATOM 2320 O O . GLY A 1 150 ? 29.63100 35.77900 118.27900 1.000 27.13483 151 GLY A O 1
ATOM 2324 N N . ASN A 1 151 ? 30.49300 34.40400 119.84400 1.000 25.72940 152 ASN A N 1
ATOM 2325 C CA . ASN A 1 151 ? 31.81700 34.42600 119.24600 1.000 25.62412 152 ASN A CA 1
ATOM 2326 C C . ASN A 1 151 ? 31.81400 33.82800 117.84400 1.000 26.05576 152 ASN A C 1
ATOM 2327 O O . ASN A 1 151 ? 32.72000 34.11100 117.06200 1.000 28.59553 152 ASN A O 1
ATOM 2338 N N . LYS A 1 152 ? 30.84800 32.97200 117.53600 1.000 23.75022 153 LYS A N 1
ATOM 2339 C CA . LYS A 1 152 ? 30.75000 32.41700 116.19100 1.000 24.48978 153 LYS A CA 1
ATOM 2340 C C . LYS A 1 152 ? 30.16500 33.40500 115.18600 1.000 23.48966 153 LYS A C 1
ATOM 2341 O O . LYS A 1 152 ? 30.07100 33.07200 113.99100 1.000 24.07131 153 LYS A O 1
ATOM 2360 N N . HIS A 1 153 ? 29.81600 34.61400 115.61300 1.000 22.57376 154 HIS A N 1
ATOM 2361 C CA . HIS A 1 153 ? 29.17000 35.59800 114.73400 1.000 23.26068 154 HIS A CA 1
ATOM 2362 C C . HIS A 1 153 ? 29.71600 36.96500 115.01800 1.000 22.63692 154 HIS A C 1
ATOM 2363 O O . HIS A 1 153 ? 28.98600 37.96200 115.04600 1.000 22.49743 154 HIS A O 1
ATOM 2377 N N . ALA A 1 154 ? 31.03800 37.03200 115.18900 1.000 22.57902 155 ALA A N 1
ATOM 2378 C CA . ALA A 1 154 ? 31.67800 38.29300 115.54700 1.000 22.48954 155 ALA A CA 1
ATOM 2379 C C . ALA A 1 154 ? 31.52200 39.33300 114.45300 1.000 22.61061 155 ALA A C 1
ATOM 2380 O O . ALA A 1 154 ? 31.42500 40.52800 114.74000 1.000 22.74220 155 ALA A O 1
ATOM 2387 N N . THR A 1 155 ? 31.50500 38.91100 113.19300 1.000 23.80022 156 THR A N 1
ATOM 2388 C CA . THR A 1 155 ? 31.36900 39.88600 112.10900 1.000 26.83743 156 THR A CA 1
ATOM 2389 C C . THR A 1 155 ? 29.97800 40.50200 112.06100 1.000 25.65834 156 THR A C 1
ATOM 2390 O O . THR A 1 155 ? 29.83700 41.70900 111.82400 1.000 25.69782 156 THR A O 1
ATOM 2401 N N . LEU A 1 156 ? 28.94500 39.69800 112.29200 1.000 25.75835 157 LEU A N 1
ATOM 2402 C CA . LEU A 1 156 ? 27.59800 40.22600 112.46000 1.000 28.67449 157 LEU A CA 1
ATOM 2403 C C . LEU A 1 156 ? 27.55200 41.26600 113.56800 1.000 24.99247 157 LEU A C 1
ATOM 2404 O O . LEU A 1 156 ? 26.96900 42.34200 113.40700 1.000 25.42147 157 LEU A O 1
ATOM 2420 N N . ALA A 1 157 ? 28.17900 40.96200 114.70600 1.000 23.93182 158 ALA A N 1
ATOM 2421 C CA . ALA A 1 157 ? 28.26700 41.93100 115.80000 1.000 23.48439 158 ALA A CA 1
ATOM 2422 C C . ALA A 1 157 ? 28.95000 43.22300 115.34500 1.000 23.68179 158 ALA A C 1
ATOM 2423 O O . ALA A 1 157 ? 28.47600 44.33200 115.62800 1.000 24.73718 158 ALA A O 1
ATOM 2430 N N . SER A 1 158 ? 30.05500 43.09400 114.62000 1.000 24.12131 159 SER A N 1
ATOM 2431 C CA . SER A 1 158 ? 30.80700 44.26700 114.18900 1.000 25.16091 159 SER A CA 1
ATOM 2432 C C . SER A 1 158 ? 30.01400 45.09600 113.18500 1.000 26.39527 159 SER A C 1
ATOM 2433 O O . SER A 1 158 ? 30.02700 46.32900 113.24600 1.000 28.13495 159 SER A O 1
ATOM 2441 N N . THR A 1 159 ? 29.32500 44.44600 112.24900 1.000 25.72151 160 THR A N 1
ATOM 2442 C CA . THR A 1 159 ? 28.58300 45.22100 111.25300 1.000 27.44013 160 THR A CA 1
ATOM 2443 C C . THR A 1 159 ? 27.36300 45.90500 111.84100 1.000 28.77977 160 THR A C 1
ATOM 2444 O O . THR A 1 159 ? 26.84800 46.85300 111.24700 1.000 29.72725 160 THR A O 1
ATOM 2455 N N . SER A 1 160 ? 26.87200 45.45000 112.97900 1.000 30.53261 161 SER A N 1
ATOM 2456 C CA . SER A 1 160 ? 25.64500 46.00700 113.50500 1.000 31.00898 161 SER A CA 1
ATOM 2457 C C . SER A 1 160 ? 25.88600 46.87600 114.72000 1.000 30.53787 161 SER A C 1
ATOM 2458 O O . SER A 1 160 ? 24.93200 47.45000 115.23500 1.000 30.71684 161 SER A O 1
ATOM 2466 N N . GLY A 1 161 ? 27.12000 46.94900 115.21500 1.000 29.09296 162 GLY A N 1
ATOM 2467 C CA . GLY A 1 161 ? 27.37900 47.75800 116.38500 1.000 28.91399 162 GLY A CA 1
ATOM 2468 C C . GLY A 1 161 ? 26.84900 47.18400 117.69300 1.000 28.92189 162 GLY A C 1
ATOM 2469 O O . GLY A 1 161 ? 26.61800 47.93800 118.63200 1.000 29.45880 162 GLY A O 1
ATOM 2473 N N . GLU A 1 162 ? 26.68900 45.87100 117.79100 1.000 28.29287 163 GLU A N 1
ATOM 2474 C CA . GLU A 1 162 ? 26.12900 45.24800 118.98700 1.000 27.54014 163 GLU A CA 1
ATOM 2475 C C . GLU A 1 162 ? 27.22600 44.56000 119.78800 1.000 26.67425 163 GLU A C 1
ATOM 2476 O O . GLU A 1 162 ? 28.22200 44.10000 119.22900 1.000 26.60056 163 GLU A O 1
ATOM 2488 N N . LEU A 1 163 ? 27.06200 44.54100 121.11300 1.000 25.66097 164 LEU A N 1
ATOM 2489 C CA . LEU A 1 163 ? 27.80800 43.63800 121.99200 1.000 25.30303 164 LEU A CA 1
ATOM 2490 C C . LEU A 1 163 ? 27.09400 42.27500 122.01400 1.000 24.46609 164 LEU A C 1
ATOM 2491 O O . LEU A 1 163 ? 25.86400 42.22000 121.95600 1.000 25.46884 164 LEU A O 1
ATOM 2507 N N . THR A 1 164 ? 27.85800 41.18000 122.06200 1.000 23.02645 165 THR A N 1
ATOM 2508 C CA . THR A 1 164 ? 27.24900 39.84900 122.12300 1.000 24.02656 165 THR A CA 1
ATOM 2509 C C . THR A 1 164 ? 26.95100 39.40700 123.55900 1.000 24.06604 165 THR A C 1
ATOM 2510 O O . THR A 1 164 ? 26.02500 38.62000 123.79000 1.000 25.19249 165 THR A O 1
ATOM 2521 N N . TRP A 1 165 ? 27.70200 39.92300 124.51100 1.000 24.62137 166 TRP A N 1
ATOM 2522 C CA . TRP A 1 165 ? 27.41000 39.75200 125.92700 1.000 23.85286 166 TRP A CA 1
ATOM 2523 C C . TRP A 1 165 ? 26.40600 40.78400 126.43500 1.000 24.55031 166 TRP A C 1
ATOM 2524 O O . TRP A 1 165 ? 26.10500 41.78300 125.78300 1.000 23.88707 166 TRP A O 1
ATOM 2545 N N . GLU A 1 166 ? 25.90600 40.55100 127.64400 1.000 25.77151 167 GLU A N 1
ATOM 2546 C CA . GLU A 1 166 ? 24.94700 41.48700 128.20200 1.000 30.04044 167 GLU A CA 1
ATOM 2547 C C . GLU A 1 166 ? 25.62600 42.82800 128.44700 1.000 28.27181 167 GLU A C 1
ATOM 2548 O O . GLU A 1 166 ? 26.84100 42.90800 128.59900 1.000 27.08483 167 GLU A O 1
ATOM 2560 N N . LYS A 1 167 ? 24.81600 43.88000 128.49900 1.000 30.11677 168 LYS A N 1
ATOM 2561 C CA . LYS A 1 167 ? 25.33500 45.21600 128.76700 1.000 35.24107 168 LYS A CA 1
ATOM 2562 C C . LYS A 1 167 ? 26.04700 45.20200 130.11300 1.000 32.80393 168 LYS A C 1
ATOM 2563 O O . LYS A 1 167 ? 25.51500 44.65000 131.07300 1.000 30.24310 168 LYS A O 1
ATOM 2582 N N . PRO A 1 168 ? 27.23000 45.78800 130.21900 1.000 34.71206 169 PRO A N 1
ATOM 2583 C CA . PRO A 1 168 ? 27.98000 45.71300 131.48500 1.000 34.38833 169 PRO A CA 1
ATOM 2584 C C . PRO A 1 168 ? 27.42000 46.63200 132.55200 1.000 33.88827 169 PRO A C 1
ATOM 2585 O O . PRO A 1 168 ? 26.77100 47.64200 132.25900 1.000 30.75632 169 PRO A O 1
ATOM 2596 N N . ILE A 1 169 ? 27.64700 46.24200 133.82800 1.000 35.37003 170 ILE A N 1
ATOM 2597 C CA . ILE A 1 169 ? 27.38400 47.12500 134.95600 1.000 40.73646 170 ILE A CA 1
ATOM 2598 C C . ILE A 1 169 ? 28.63900 47.94600 135.19800 1.000 33.83300 170 ILE A C 1
ATOM 2599 O O . ILE A 1 169 ? 29.76500 47.49900 134.95000 1.000 30.76948 170 ILE A O 1
ATOM 2615 N N . TYR A 1 170 ? 28.43400 49.15500 135.71400 1.000 32.23808 171 TYR A N 1
ATOM 2616 C CA . TYR A 1 170 ? 29.53100 50.10800 135.83200 1.000 32.90658 171 TYR A CA 1
ATOM 2617 C C . TYR A 1 170 ? 30.62400 49.57200 136.75200 1.000 32.05121 171 TYR A C 1
ATOM 2618 O O . TYR A 1 170 ? 31.81300 49.74900 136.47800 1.000 32.02489 171 TYR A O 1
ATOM 2636 N N . SER A 1 171 ? 30.23400 48.94100 137.86300 1.000 33.56981 172 SER A N 1
ATOM 2637 C CA . SER A 1 171 ? 31.21400 48.42200 138.80800 1.000 37.13340 172 SER A CA 1
ATOM 2638 C C . SER A 1 171 ? 32.19900 47.49200 138.11000 1.000 34.85681 172 SER A C 1
ATOM 2639 O O . SER A 1 171 ? 33.39600 47.49800 138.41300 1.000 34.52256 172 SER A O 1
ATOM 2647 N N . ASP A 1 172 ? 31.72100 46.69200 137.16700 1.000 32.72498 173 ASP A N 1
ATOM 2648 C CA . ASP A 1 172 ? 32.62900 45.77100 136.49200 1.000 31.78013 173 ASP A CA 1
ATOM 2649 C C . ASP A 1 172 ? 33.58200 46.52900 135.57300 1.000 30.86159 173 ASP A C 1
ATOM 2650 O O . ASP A 1 172 ? 34.77100 46.19300 135.47800 1.000 30.75369 173 ASP A O 1
ATOM 2659 N N . PHE A 1 173 ? 33.05400 47.51400 134.84300 1.000 29.96412 174 PHE A N 1
ATOM 2660 C CA . PHE A 1 173 ? 33.88600 48.39100 134.02600 1.000 29.75357 174 PHE A CA 1
ATOM 2661 C C . PHE A 1 173 ? 34.94700 49.06900 134.88700 1.000 30.78001 174 PHE A C 1
ATOM 2662 O O . PHE A 1 173 ? 36.11600 49.14300 134.50400 1.000 31.35376 174 PHE A O 1
ATOM 2679 N N . GLN A 1 174 ? 34.56000 49.53500 136.06600 1.000 31.52746 175 GLN A N 1
ATOM 2680 C CA . GLN A 1 174 ? 35.50900 50.18600 136.95700 1.000 34.79628 175 GLN A CA 1
ATOM 2681 C C . GLN A 1 174 ? 36.65900 49.25200 137.32400 1.000 35.23317 175 GLN A C 1
ATOM 2682 O O . GLN A 1 174 ? 37.82500 49.65800 137.30300 1.000 35.34898 175 GLN A O 1
ATOM 2696 N N . VAL A 1 175 ? 36.34300 48.01300 137.72300 1.000 35.77797 176 VAL A N 1
ATOM 2697 C CA . VAL A 1 175 ? 37.37800 47.05900 138.13600 1.000 36.17276 176 VAL A CA 1
ATOM 2698 C C . VAL A 1 175 ? 38.32900 46.75400 136.97800 1.000 34.80680 176 VAL A C 1
ATOM 2699 O O . VAL A 1 175 ? 39.55700 46.70900 137.15100 1.000 34.04356 176 VAL A O 1
ATOM 2712 N N . LEU A 1 176 ? 37.78600 46.51800 135.79000 1.000 32.69603 177 LEU A N 1
ATOM 2713 C CA . LEU A 1 176 ? 38.65900 46.23200 134.64300 1.000 32.39073 177 LEU A CA 1
ATOM 2714 C C . LEU A 1 176 ? 39.50400 47.44400 134.28200 1.000 32.84604 177 LEU A C 1
ATOM 2715 O O . LEU A 1 176 ? 40.70100 47.31300 134.00000 1.000 33.16713 177 LEU A O 1
ATOM 2731 N N . SER A 1 177 ? 38.90000 48.63500 134.29400 1.000 33.50928 178 SER A N 1
ATOM 2732 C CA . SER A 1 177 ? 39.64600 49.83800 133.95100 1.000 36.83863 178 SER A CA 1
ATOM 2733 C C . SER A 1 177 ? 40.88700 49.99300 134.79900 1.000 36.38594 178 SER A C 1
ATOM 2734 O O . SER A 1 177 ? 41.87700 50.57100 134.34200 1.000 36.08854 178 SER A O 1
ATOM 2742 N N . ARG A 1 178 ? 40.84300 49.52700 136.04800 1.000 38.87835 179 ARG A N 1
ATOM 2743 C CA . ARG A 1 178 ? 41.97300 49.71300 136.95200 1.000 41.45234 179 ARG A CA 1
ATOM 2744 C C . ARG A 1 178 ? 43.10500 48.72800 136.67000 1.000 41.52866 179 ARG A C 1
ATOM 2745 O O . ARG A 1 178 ? 44.27200 49.02900 136.94800 1.000 40.63382 179 ARG A O 1
ATOM 2766 N N . GLU A 1 179 ? 42.79000 47.55900 136.12300 1.000 41.96029 180 GLU A N 1
ATOM 2767 C CA . GLU A 1 179 ? 43.80700 46.55900 135.83400 1.000 42.62880 180 GLU A CA 1
ATOM 2768 C C . GLU A 1 179 ? 44.21600 46.52500 134.36400 1.000 37.43870 180 GLU A C 1
ATOM 2769 O O . GLU A 1 179 ? 45.39300 46.30000 134.06200 1.000 37.08866 180 GLU A O 1
ATOM 2781 N N . SER A 1 180 ? 43.26600 46.71000 133.45100 1.000 33.98565 181 SER A N 1
ATOM 2782 C CA . SER A 1 180 ? 43.55200 46.64300 132.02600 1.000 30.97213 181 SER A CA 1
ATOM 2783 C C . SER A 1 180 ? 42.60100 47.57600 131.29000 1.000 29.19034 181 SER A C 1
ATOM 2784 O O . SER A 1 180 ? 41.41400 47.25700 131.12600 1.000 29.61671 181 SER A O 1
ATOM 2792 N N . GLU A 1 181 ? 43.12500 48.70600 130.81500 1.000 28.76924 182 GLU A N 1
ATOM 2793 C CA . GLU A 1 181 ? 42.30600 49.61200 130.01500 1.000 31.47219 182 GLU A CA 1
ATOM 2794 C C . GLU A 1 181 ? 41.84700 48.96900 128.72000 1.000 28.22707 182 GLU A C 1
ATOM 2795 O O . GLU A 1 181 ? 40.77000 49.28900 128.20500 1.000 29.11665 182 GLU A O 1
ATOM 2807 N N . TYR A 1 182 ? 42.67200 48.09100 128.16100 1.000 26.04523 183 TYR A N 1
ATOM 2808 C CA . TYR A 1 182 ? 42.25500 47.32700 126.99700 1.000 25.20302 183 TYR A CA 1
ATOM 2809 C C . TYR A 1 182 ? 41.01800 46.50600 127.31100 1.000 24.30555 183 TYR A C 1
ATOM 2810 O O . TYR A 1 182 ? 40.06100 46.47900 126.52900 1.000 23.26595 183 TYR A O 1
ATOM 2828 N N . ALA A 1 183 ? 41.03000 45.79500 128.44800 1.000 24.62401 184 ALA A N 1
ATOM 2829 C CA . ALA A 1 183 ? 39.86300 44.98100 128.80800 1.000 24.65296 184 ALA A CA 1
ATOM 2830 C C . ALA A 1 183 ? 38.61500 45.84400 128.92700 1.000 24.29239 184 ALA A C 1
ATOM 2831 O O . ALA A 1 183 ? 37.52900 45.43800 128.50500 1.000 25.18986 184 ALA A O 1
ATOM 2838 N N . ALA A 1 184 ? 38.74400 47.01300 129.56200 1.000 24.93983 185 ALA A N 1
ATOM 2839 C CA . ALA A 1 184 ? 37.60700 47.91000 129.73300 1.000 25.67413 185 ALA A CA 1
ATOM 2840 C C . ALA A 1 184 ? 37.07800 48.41300 128.38500 1.000 25.71624 185 ALA A C 1
ATOM 2841 O O . ALA A 1 184 ? 35.85600 48.48400 128.17400 1.000 24.67138 185 ALA A O 1
ATOM 2848 N N . TRP A 1 185 ? 37.98200 48.79000 127.47600 1.000 25.14249 186 TRP A N 1
ATOM 2849 C CA . TRP A 1 185 ? 37.58400 49.17900 126.11900 1.000 23.43176 186 TRP A CA 1
ATOM 2850 C C . TRP A 1 185 ? 36.74300 48.07900 125.47000 1.000 22.72115 186 TRP A C 1
ATOM 2851 O O . TRP A 1 185 ? 35.67000 48.33800 124.92300 1.000 22.81326 186 TRP A O 1
ATOM 2872 N N . THR A 1 186 ? 37.23100 46.84100 125.51400 1.000 22.71062 187 THR A N 1
ATOM 2873 C CA . THR A 1 186 ? 36.56300 45.75400 124.81400 1.000 23.51598 187 THR A CA 1
ATOM 2874 C C . THR A 1 186 ? 35.23700 45.39300 125.46300 1.000 23.06066 187 THR A C 1
ATOM 2875 O O . THR A 1 186 ? 34.28700 45.04300 124.75800 1.000 22.60271 187 THR A O 1
ATOM 2886 N N . LEU A 1 187 ? 35.12300 45.54000 126.79200 1.000 22.91064 188 LEU A N 1
ATOM 2887 C CA . LEU A 1 187 ? 33.85800 45.23800 127.44100 1.000 23.75022 188 LEU A CA 1
ATOM 2888 C C . LEU A 1 187 ? 32.73300 46.08800 126.87700 1.000 23.05540 188 LEU A C 1
ATOM 2889 O O . LEU A 1 187 ? 31.61800 45.59900 126.66200 1.000 23.78969 188 LEU A O 1
ATOM 2905 N N . VAL A 1 188 ? 32.99800 47.37100 126.61700 1.000 21.81841 189 VAL A N 1
ATOM 2906 C CA . VAL A 1 188 ? 31.94400 48.26500 126.17800 1.000 22.55534 189 VAL A CA 1
ATOM 2907 C C . VAL A 1 188 ? 31.91400 48.47300 124.65700 1.000 21.87894 189 VAL A C 1
ATOM 2908 O O . VAL A 1 188 ? 30.92400 49.02200 124.15000 1.000 22.99223 189 VAL A O 1
ATOM 2921 N N . ASN A 1 189 ? 32.93200 48.03800 123.92300 1.000 21.93158 190 ASN A N 1
ATOM 2922 C CA . ASN A 1 189 ? 32.95000 48.20300 122.46400 1.000 22.38689 190 ASN A CA 1
ATOM 2923 C C . ASN A 1 189 ? 32.91900 46.88600 121.69500 1.000 22.40795 190 ASN A C 1
ATOM 2924 O O . ASN A 1 189 ? 32.52300 46.88000 120.52400 1.000 21.68944 190 ASN A O 1
ATOM 2935 N N . GLY A 1 190 ? 33.36400 45.78500 122.29000 1.000 22.82905 191 GLY A N 1
ATOM 2936 C CA . GLY A 1 190 ? 33.25900 44.50600 121.60800 1.000 23.24489 191 GLY A CA 1
ATOM 2937 C C . GLY A 1 190 ? 34.05900 44.50500 120.31300 1.000 22.68167 191 GLY A C 1
ATOM 2938 O O . GLY A 1 190 ? 35.18200 45.00700 120.24000 1.000 23.88181 191 GLY A O 1
ATOM 2942 N N . TYR A 1 191 ? 33.46500 43.92600 119.29000 1.000 21.91579 192 TYR A N 1
ATOM 2943 C CA . TYR A 1 191 ? 34.07900 43.73700 117.99000 1.000 20.23927 192 TYR A CA 1
ATOM 2944 C C . TYR A 1 191 ? 33.96300 44.96200 117.07400 1.000 20.17084 192 TYR A C 1
ATOM 2945 O O . TYR A 1 191 ? 34.19200 44.84200 115.85200 1.000 21.14464 192 TYR A O 1
ATOM 2963 N N . ALA A 1 192 ? 33.61800 46.12400 117.62000 1.000 22.26056 193 ALA A N 1
ATOM 2964 C CA . ALA A 1 192 ? 33.56000 47.34300 116.82900 1.000 22.83958 193 ALA A CA 1
ATOM 2965 C C . ALA A 1 192 ? 34.93800 47.67500 116.29000 1.000 23.28174 193 ALA A C 1
ATOM 2966 O O . ALA A 1 192 ? 35.96300 47.43600 116.93200 1.000 24.20553 193 ALA A O 1
ATOM 2973 N N . LEU A 1 193 ? 34.96300 48.20800 115.07700 1.000 23.25016 194 LEU A N 1
ATOM 2974 C CA . LEU A 1 193 ? 36.22700 48.65400 114.50900 1.000 24.29765 194 LEU A CA 1
ATOM 2975 C C . LEU A 1 193 ? 36.90500 49.62900 115.46600 1.000 24.70823 194 LEU A C 1
ATOM 2976 O O . LEU A 1 193 ? 36.31100 50.64600 115.86000 1.000 24.18974 194 LEU A O 1
ATOM 2992 N N . ASN A 1 194 ? 38.13900 49.30900 115.86000 1.000 24.24501 195 ASN A N 1
ATOM 2993 C CA . ASN A 1 194 ? 38.85700 50.13700 116.83600 1.000 25.71098 195 ASN A CA 1
ATOM 2994 C C . ASN A 1 194 ? 39.50600 51.34800 116.16900 1.000 25.12406 195 ASN A C 1
ATOM 2995 O O . ASN A 1 194 ? 39.57200 52.43700 116.76400 1.000 26.00838 195 ASN A O 1
ATOM 3006 N N . HIS A 1 195 ? 39.98000 51.17700 114.92900 1.000 25.14249 196 HIS A N 1
ATOM 3007 C CA . HIS A 1 195 ? 40.32400 52.32600 114.11000 1.000 26.59266 196 HIS A CA 1
ATOM 3008 C C . HIS A 1 195 ? 40.50200 51.89500 112.66300 1.000 26.09523 196 HIS A C 1
ATOM 3009 O O . HIS A 1 195 ? 40.71600 50.71400 112.34800 1.000 25.17670 196 HIS A O 1
ATOM 3023 N N . THR A 1 196 ? 40.36200 52.86800 111.78700 1.000 26.30052 197 THR A N 1
ATOM 3024 C CA . THR A 1 196 ? 40.88700 52.76600 110.43800 1.000 27.46645 197 THR A CA 1
ATOM 3025 C C . THR A 1 196 ? 42.12300 53.64800 110.38500 1.000 26.89270 197 THR A C 1
ATOM 3026 O O . THR A 1 196 ? 42.38700 54.43600 111.30100 1.000 26.63740 197 THR A O 1
ATOM 3037 N N . THR A 1 197 ? 42.86100 53.53600 109.28500 1.000 27.68490 198 THR A N 1
ATOM 3038 C CA . THR A 1 197 ? 44.15600 54.19200 109.10100 1.000 28.73502 198 THR A CA 1
ATOM 3039 C C . THR A 1 197 ? 44.22200 54.77700 107.71000 1.000 28.09547 198 THR A C 1
ATOM 3040 O O . THR A 1 197 ? 43.98600 54.06000 106.73800 1.000 28.88767 198 THR A O 1
ATOM 3051 N N . ILE A 1 198 ? 44.55600 56.05300 107.60800 1.000 28.62712 199 ILE A N 1
ATOM 3052 C CA . ILE A 1 198 ? 44.72900 56.69200 106.32000 1.000 30.09571 199 ILE A CA 1
ATOM 3053 C C . ILE A 1 198 ? 46.16100 56.46200 105.86600 1.000 30.71947 199 ILE A C 1
ATOM 3054 O O . ILE A 1 198 ? 47.11600 56.72900 106.60600 1.000 30.36680 199 ILE A O 1
ATOM 3070 N N . SER A 1 199 ? 46.30800 55.96300 104.64500 1.000 31.48799 200 SER A N 1
ATOM 3071 C CA . SER A 1 199 ? 47.60700 55.78400 104.02700 1.000 34.58046 200 SER A CA 1
ATOM 3072 C C . SER A 1 199 ? 48.06900 57.12500 103.46700 1.000 34.72785 200 SER A C 1
ATOM 3073 O O . SER A 1 199 ? 47.69800 57.50100 102.35300 1.000 35.31213 200 SER A O 1
ATOM 3081 N N . THR A 1 200 ? 48.90600 57.85500 104.21700 1.000 35.72534 201 THR A N 1
ATOM 3082 C CA . THR A 1 200 ? 49.22900 59.21500 103.77700 1.000 37.61504 201 THR A CA 1
ATOM 3083 C C . THR A 1 200 ? 49.99400 59.23000 102.46000 1.000 38.49672 201 THR A C 1
ATOM 3084 O O . THR A 1 200 ? 49.79800 60.13800 101.64700 1.000 37.80716 201 THR A O 1
ATOM 3095 N N . HIS A 1 201 ? 50.89600 58.26300 102.23500 1.000 39.76266 202 HIS A N 1
ATOM 3096 C CA . HIS A 1 201 ? 51.69800 58.26800 101.00900 1.000 41.87871 202 HIS A CA 1
ATOM 3097 C C . HIS A 1 201 ? 50.86000 58.05700 99.75400 1.000 43.12096 202 HIS A C 1
ATOM 3098 O O . HIS A 1 201 ? 51.36200 58.29300 98.65200 1.000 42.78145 202 HIS A O 1
ATOM 3112 N N . ARG A 1 202 ? 49.61800 57.60600 99.87800 1.000 44.63956 203 ARG A N 1
ATOM 3113 C CA . ARG A 1 202 ? 48.72200 57.53100 98.73000 1.000 48.83217 203 ARG A CA 1
ATOM 3114 C C . ARG A 1 202 ? 47.96100 58.83100 98.48400 1.000 52.32996 203 ARG A C 1
ATOM 3115 O O . ARG A 1 202 ? 47.26600 58.93800 97.47100 1.000 50.91400 203 ARG A O 1
ATOM 3136 N N . LEU A 1 203 ? 48.08700 59.82700 99.36300 1.000 48.88218 204 LEU A N 1
ATOM 3137 C CA . LEU A 1 203 ? 47.53800 61.14300 99.07600 1.000 46.33977 204 LEU A CA 1
ATOM 3138 C C . LEU A 1 203 ? 48.39800 61.84300 98.02900 1.000 48.36106 204 LEU A C 1
ATOM 3139 O O . LEU A 1 203 ? 49.54900 61.47300 97.79200 1.000 49.01114 204 LEU A O 1
ATOM 3155 N N . ILE A 1 204 ? 47.85100 62.89800 97.43300 1.000 51.24825 205 ILE A N 1
ATOM 3156 C CA . ILE A 1 204 ? 48.53500 63.60700 96.35100 1.000 57.01210 205 ILE A CA 1
ATOM 3157 C C . ILE A 1 204 ? 49.10600 64.94500 96.81300 1.000 52.94845 205 ILE A C 1
ATOM 3158 O O . ILE A 1 204 ? 50.17700 65.35000 96.36700 1.000 51.07191 205 ILE A O 1
ATOM 3174 N N . SER A 1 205 ? 48.41300 65.65700 97.69900 1.000 54.15913 206 SER A N 1
ATOM 3175 C CA . SER A 1 205 ? 48.85400 66.99500 98.07600 1.000 54.24861 206 SER A CA 1
ATOM 3176 C C . SER A 1 205 ? 50.02500 66.90200 99.06100 1.000 54.35652 206 SER A C 1
ATOM 3177 O O . SER A 1 205 ? 50.57200 65.83000 99.33000 1.000 53.85119 206 SER A O 1
ATOM 3185 N N . ASP A 1 206 ? 50.39900 68.03800 99.64800 1.000 55.75932 207 ASP A N 1
ATOM 3186 C CA . ASP A 1 206 ? 51.56800 68.08000 100.52000 1.000 56.73838 207 ASP A CA 1
ATOM 3187 C C . ASP A 1 206 ? 51.36200 67.31200 101.82500 1.000 52.74843 207 ASP A C 1
ATOM 3188 O O . ASP A 1 206 ? 52.34900 66.95200 102.47800 1.000 52.66158 207 ASP A O 1
ATOM 3197 N N . ILE A 1 207 ? 50.12100 67.02700 102.21500 1.000 48.59793 208 ILE A N 1
ATOM 3198 C CA . ILE A 1 207 ? 49.89700 66.27800 103.44400 1.000 46.83456 208 ILE A CA 1
ATOM 3199 C C . ILE A 1 207 ? 50.12100 64.78300 103.22500 1.000 44.36585 208 ILE A C 1
ATOM 3200 O O . ILE A 1 207 ? 49.89500 63.97500 104.12900 1.000 43.80788 208 ILE A O 1
ATOM 3216 N N . ARG A 1 208 ? 50.58000 64.40000 102.03300 1.000 44.15793 209 ARG A N 1
ATOM 3217 C CA . ARG A 1 208 ? 51.06900 63.03700 101.85200 1.000 45.52388 209 ARG A CA 1
ATOM 3218 C C . ARG A 1 208 ? 52.29600 62.74800 102.71500 1.000 45.90287 209 ARG A C 1
ATOM 3219 O O . ARG A 1 208 ? 52.55600 61.58300 103.03300 1.000 45.77917 209 ARG A O 1
ATOM 3240 N N . SER A 1 209 ? 53.06100 63.76900 103.08500 1.000 48.17946 210 SER A N 1
ATOM 3241 C CA . SER A 1 209 ? 54.10700 63.59700 104.08000 1.000 53.12479 210 SER A CA 1
ATOM 3242 C C . SER A 1 209 ? 53.48900 63.63200 105.47500 1.000 48.22157 210 SER A C 1
ATOM 3243 O O . SER A 1 209 ? 52.73400 64.55400 105.80200 1.000 48.41633 210 SER A O 1
ATOM 3251 N N . ILE A 1 210 ? 53.80900 62.63000 106.29600 1.000 46.12922 211 ILE A N 1
ATOM 3252 C CA . ILE A 1 210 ? 53.05600 62.45900 107.54200 1.000 45.13173 211 ILE A CA 1
ATOM 3253 C C . ILE A 1 210 ? 53.33400 63.60200 108.51500 1.000 45.60284 211 ILE A C 1
ATOM 3254 O O . ILE A 1 210 ? 52.46000 63.98100 109.30700 1.000 44.15529 211 ILE A O 1
ATOM 3270 N N . ASN A 1 211 ? 54.53200 64.18200 108.47300 1.000 48.05050 212 ASN A N 1
ATOM 3271 C CA . ASN A 1 211 ? 54.81800 65.31600 109.34600 1.000 53.27481 212 ASN A CA 1
ATOM 3272 C C . ASN A 1 211 ? 53.93800 66.50700 108.99500 1.000 52.84844 212 ASN A C 1
ATOM 3273 O O . ASN A 1 211 ? 53.40700 67.18500 109.88700 1.000 53.26165 212 ASN A O 1
ATOM 3284 N N . LYS A 1 212 ? 53.73200 66.72900 107.70800 1.000 53.59590 213 LYS A N 1
ATOM 3285 C CA . LYS A 1 212 ? 52.82000 67.77200 107.20700 1.000 54.31967 213 LYS A CA 1
ATOM 3286 C C . LYS A 1 212 ? 51.39500 67.36300 107.57300 1.000 48.94271 213 LYS A C 1
ATOM 3287 O O . LYS A 1 212 ? 50.63500 68.21500 107.98100 1.000 47.15829 213 LYS A O 1
ATOM 3306 N N . PHE A 1 213 ? 51.05700 66.08400 107.43000 1.000 45.34228 214 PHE A N 1
ATOM 3307 C CA . PHE A 1 213 ? 49.72500 65.60200 107.77500 1.000 43.94474 214 PHE A CA 1
ATOM 3308 C C . PHE A 1 213 ? 49.41200 65.86600 109.24800 1.000 45.10541 214 PHE A C 1
ATOM 3309 O O . PHE A 1 213 ? 48.33600 66.36300 109.58700 1.000 44.68167 214 PHE A O 1
ATOM 3326 N N . ASN A 1 214 ? 50.35600 65.54800 110.13300 1.000 46.36872 215 ASN A N 1
ATOM 3327 C CA . ASN A 1 214 ? 50.13200 65.77400 111.55900 1.000 47.02932 215 ASN A CA 1
ATOM 3328 C C . ASN A 1 214 ? 49.83800 67.23900 111.85500 1.000 49.80334 215 ASN A C 1
ATOM 3329 O O . ASN A 1 214 ? 48.94900 67.55300 112.66100 1.000 49.08746 215 ASN A O 1
ATOM 3340 N N . LYS A 1 215 ? 50.56600 68.15700 111.21400 1.000 51.61935 216 LYS A N 1
ATOM 3341 C CA . LYS A 1 215 ? 50.32800 69.57700 111.46700 1.000 54.71972 216 LYS A CA 1
ATOM 3342 C C . LYS A 1 215 ? 48.96900 70.00900 110.91300 1.000 51.91938 216 LYS A C 1
ATOM 3343 O O . LYS A 1 215 ? 48.28000 70.84000 111.51200 1.000 51.29826 216 LYS A O 1
ATOM 3362 N N . PHE A 1 216 ? 48.56300 69.44700 109.77500 1.000 51.54302 217 PHE A N 1
ATOM 3363 C CA . PHE A 1 216 ? 47.21200 69.66400 109.25800 1.000 51.13508 217 PHE A CA 1
ATOM 3364 C C . PHE A 1 216 ? 46.14900 69.24800 110.28200 1.000 47.17408 217 PHE A C 1
ATOM 3365 O O . PHE A 1 216 ? 45.17900 69.97600 110.50700 1.000 45.98446 217 PHE A O 1
ATOM 3382 N N . VAL A 1 217 ? 46.31400 68.09400 110.92300 1.000 43.54469 218 VAL A N 1
ATOM 3383 C CA . VAL A 1 217 ? 45.31100 67.64900 111.88300 1.000 42.40508 218 VAL A CA 1
ATOM 3384 C C . VAL A 1 217 ? 45.30200 68.56300 113.10000 1.000 45.07646 218 VAL A C 1
ATOM 3385 O O . VAL A 1 217 ? 44.23800 68.99500 113.56500 1.000 44.19477 218 VAL A O 1
ATOM 3398 N N . GLU A 1 218 ? 46.48700 68.90900 113.61000 1.000 49.53752 219 GLU A N 1
ATOM 3399 C CA . GLU A 1 218 ? 46.56000 69.75700 114.79700 1.000 55.18820 219 GLU A CA 1
ATOM 3400 C C . GLU A 1 218 ? 46.04900 71.16300 114.52100 1.000 52.89582 219 GLU A C 1
ATOM 3401 O O . GLU A 1 218 ? 45.48900 71.81200 115.41900 1.000 52.34838 219 GLU A O 1
ATOM 3413 N N . ASP A 1 219 ? 46.23300 71.66400 113.30100 1.000 56.25675 220 ASP A N 1
ATOM 3414 C CA . ASP A 1 219 ? 45.75700 73.00900 113.01200 1.000 58.95707 220 ASP A CA 1
ATOM 3415 C C . ASP A 1 219 ? 44.25400 73.06400 112.77500 1.000 56.71469 220 ASP A C 1
ATOM 3416 O O . ASP A 1 219 ? 43.68100 74.15600 112.81400 1.000 55.04344 220 ASP A O 1
ATOM 3425 N N . ASN A 1 220 ? 43.60600 71.92500 112.56900 1.000 53.88804 221 ASN A N 1
ATOM 3426 C CA . ASN A 1 220 ? 42.15100 71.85000 112.51800 1.000 54.58812 221 ASN A CA 1
ATOM 3427 C C . ASN A 1 220 ? 41.53200 71.53500 113.87700 1.000 52.98004 221 ASN A C 1
ATOM 3428 O O . ASN A 1 220 ? 40.32200 71.30800 113.95300 1.000 54.45653 221 ASN A O 1
ATOM 3439 N N . GLY A 1 221 ? 42.33200 71.52200 114.94300 1.000 51.62461 222 GLY A N 1
ATOM 3440 C CA . GLY A 1 221 ? 41.81700 71.48300 116.29400 1.000 50.98243 222 GLY A CA 1
ATOM 3441 C C . GLY A 1 221 ? 41.80800 70.13300 116.97700 1.000 51.42722 222 GLY A C 1
ATOM 3442 O O . GLY A 1 221 ? 41.26700 70.02600 118.08900 1.000 53.62748 222 GLY A O 1
ATOM 3446 N N . PHE A 1 222 ? 42.40100 69.11300 116.37600 1.000 50.27445 223 PHE A N 1
ATOM 3447 C CA . PHE A 1 222 ? 42.36400 67.76200 116.92200 1.000 51.28773 223 PHE A CA 1
ATOM 3448 C C . PHE A 1 222 ? 43.69600 67.40400 117.56900 1.000 56.64627 223 PHE A C 1
ATOM 3449 O O . PHE A 1 222 ? 44.75900 67.85700 117.13600 1.000 56.59363 223 PHE A O 1
ATOM 3466 N N . LYS A 1 223 ? 43.60900 66.58100 118.61200 1.000 54.76446 224 LYS A N 1
ATOM 3467 C CA . LYS A 1 223 ? 44.74500 66.22000 119.46200 1.000 54.34336 224 LYS A CA 1
ATOM 3468 C C . LYS A 1 223 ? 45.30800 64.86600 119.02500 1.000 45.55020 224 LYS A C 1
ATOM 3469 O O . LYS A 1 223 ? 44.53300 63.92300 118.91800 1.000 42.74460 224 LYS A O 1
ATOM 3488 N N . LEU A 1 224 ? 46.60900 64.77900 118.79100 1.000 41.15757 225 LEU A N 1
ATOM 3489 C CA . LEU A 1 224 ? 47.25000 63.51900 118.47400 1.000 39.15733 225 LEU A CA 1
ATOM 3490 C C . LEU A 1 224 ? 47.72300 62.80500 119.73700 1.000 37.60451 225 LEU A C 1
ATOM 3491 O O . LEU A 1 224 ? 48.13100 63.43700 120.70900 1.000 36.66229 225 LEU A O 1
ATOM 3507 N N . ASN A 1 225 ? 47.70000 61.47000 119.69300 1.000 37.73347 226 ASN A N 1
ATOM 3508 C CA . ASN A 1 225 ? 48.30700 60.65200 120.74100 1.000 39.94953 226 ASN A CA 1
ATOM 3509 C C . ASN A 1 225 ? 49.73600 61.11300 121.01100 1.000 40.97860 226 ASN A C 1
ATOM 3510 O O . ASN A 1 225 ? 50.58400 61.06800 120.11700 1.000 39.86531 226 ASN A O 1
ATOM 3521 N N . SER A 1 226 ? 49.99800 61.50200 122.26400 1.000 43.27098 227 SER A N 1
ATOM 3522 C CA . SER A 1 226 ? 51.26000 62.09100 122.69900 1.000 46.53189 227 SER A CA 1
ATOM 3523 C C . SER A 1 226 ? 52.28100 61.07800 123.18600 1.000 46.48978 227 SER A C 1
ATOM 3524 O O . SER A 1 226 ? 53.42500 61.46200 123.44500 1.000 45.28964 227 SER A O 1
ATOM 3532 N N . GLU A 1 227 ? 51.89400 59.82700 123.39300 1.000 49.82703 228 GLU A N 1
ATOM 3533 C CA . GLU A 1 227 ? 52.75000 58.89600 124.11600 1.000 54.18544 228 GLU A CA 1
ATOM 3534 C C . GLU A 1 227 ? 53.83400 58.40100 123.17600 1.000 55.87249 228 GLU A C 1
ATOM 3535 O O . GLU A 1 227 ? 53.52400 57.87100 122.11100 1.000 52.88266 228 GLU A O 1
ATOM 3547 N N . GLY A 1 228 ? 55.09700 58.55400 123.57200 1.000 61.83899 229 GLY A N 1
ATOM 3548 C CA . GLY A 1 228 ? 56.18300 58.23800 122.66100 1.000 68.14238 229 GLY A CA 1
ATOM 3549 C C . GLY A 1 228 ? 56.36100 59.22800 121.53100 1.000 65.82631 229 GLY A C 1
ATOM 3550 O O . GLY A 1 228 ? 56.94400 58.88300 120.49500 1.000 68.91616 229 GLY A O 1
ATOM 3554 N N . GLY A 1 229 ? 55.88900 60.45500 121.71000 1.000 59.36501 230 GLY A N 1
ATOM 3555 C CA . GLY A 1 229 ? 55.86000 61.43000 120.64700 1.000 54.35915 230 GLY A CA 1
ATOM 3556 C C . GLY A 1 229 ? 54.63900 61.27900 119.76100 1.000 49.49014 230 GLY A C 1
ATOM 3557 O O . GLY A 1 229 ? 53.98200 60.23900 119.71300 1.000 49.07430 230 GLY A O 1
ATOM 3561 N N . ILE A 1 230 ? 54.33500 62.35200 119.03300 1.000 45.99236 231 ILE A N 1
ATOM 3562 C CA . ILE A 1 230 ? 53.18300 62.29300 118.14800 1.000 45.39492 231 ILE A CA 1
ATOM 3563 C C . ILE A 1 230 ? 53.45200 61.41300 116.93600 1.000 42.39192 231 ILE A C 1
ATOM 3564 O O . ILE A 1 230 ? 52.50500 60.96300 116.28800 1.000 41.74448 231 ILE A O 1
ATOM 3580 N N . LEU A 1 231 ? 54.71000 61.14500 116.61600 1.000 41.46813 232 LEU A N 1
ATOM 3581 C CA . LEU A 1 231 ? 55.07000 60.34200 115.45100 1.000 41.50234 232 LEU A CA 1
ATOM 3582 C C . LEU A 1 231 ? 55.89200 59.14700 115.91600 1.000 40.25219 232 LEU A C 1
ATOM 3583 O O . LEU A 1 231 ? 57.02400 59.30900 116.37800 1.000 40.94438 232 LEU A O 1
ATOM 3599 N N . LYS A 1 232 ? 55.32300 57.95700 115.78800 1.000 38.87571 233 LYS A N 1
ATOM 3600 C CA . LYS A 1 232 ? 56.02500 56.72100 116.10200 1.000 40.19166 233 LYS A CA 1
ATOM 3601 C C . LYS A 1 232 ? 56.77100 56.24800 114.86200 1.000 41.80238 233 LYS A C 1
ATOM 3602 O O . LYS A 1 232 ? 56.15500 56.01200 113.81600 1.000 41.76553 233 LYS A O 1
ATOM 3621 N N . VAL A 1 233 ? 58.06900 56.04600 115.00200 1.000 44.56587 234 VAL A N 1
ATOM 3622 C CA . VAL A 1 233 ? 58.93500 55.66700 113.89700 1.000 51.11666 234 VAL A CA 1
ATOM 3623 C C . VAL A 1 233 ? 59.56500 54.31800 114.21000 1.000 47.22408 234 VAL A C 1
ATOM 3624 O O . VAL A 1 233 ? 60.17700 54.14000 115.27200 1.000 44.86854 234 VAL A O 1
ATOM 3637 N N . SER A 1 234 ? 59.39300 53.43400 113.21600 1.000 47.53201 235 SER A N 1
ATOM 3638 C CA . SER A 1 234 ? 59.80100 52.07100 113.38700 1.000 50.36920 235 SER A CA 1
ATOM 3639 C C . SER A 1 234 ? 61.29700 52.16700 113.41000 1.000 51.44827 235 SER A C 1
ATOM 3640 O O . SER A 1 234 ? 61.95900 53.02600 112.84800 1.000 49.23485 235 SER A O 1
ATOM 3648 N N . PRO A 1 235 ? 62.17000 51.16300 114.04800 1.000 51.05875 236 PRO A N 1
ATOM 3649 C CA . PRO A 1 235 ? 63.63600 51.17400 114.13800 1.000 52.67210 236 PRO A CA 1
ATOM 3650 C C . PRO A 1 235 ? 64.33200 51.22800 112.78200 1.000 53.30376 236 PRO A C 1
ATOM 3651 O O . PRO A 1 235 ? 65.42500 51.78800 112.68500 1.000 53.23796 236 PRO A O 1
ATOM 3662 N N . ASP A 1 236 ? 63.73700 50.67300 111.72500 1.000 54.41179 237 ASP A N 1
ATOM 3663 C CA . ASP A 1 236 ? 64.32300 50.81200 110.39900 1.000 56.01461 237 ASP A CA 1
ATOM 3664 C C . ASP A 1 236 ? 63.97900 52.14300 109.74400 1.000 52.16678 237 ASP A C 1
ATOM 3665 O O . ASP A 1 236 ? 64.45000 52.41100 108.63800 1.000 51.77463 237 ASP A O 1
ATOM 3674 N N . GLY A 1 237 ? 63.14700 52.96400 110.37600 1.000 51.32721 238 GLY A N 1
ATOM 3675 C CA . GLY A 1 237 ? 62.80000 54.25700 109.83200 1.000 50.13233 238 GLY A CA 1
ATOM 3676 C C . GLY A 1 237 ? 61.70700 54.26700 108.78200 1.000 47.35305 238 GLY A C 1
ATOM 3677 O O . GLY A 1 237 ? 61.30200 55.35700 108.36200 1.000 47.11354 238 GLY A O 1
ATOM 3681 N N . LEU A 1 238 ? 61.18900 53.10300 108.37200 1.000 45.85550 239 LEU A N 1
ATOM 3682 C CA . LEU A 1 238 ? 60.33100 52.98800 107.19400 1.000 45.03172 239 LEU A CA 1
ATOM 3683 C C . LEU A 1 238 ? 58.83900 52.97800 107.49700 1.000 43.87631 239 LEU A C 1
ATOM 3684 O O . LEU A 1 238 ? 58.03400 53.17500 106.57600 1.000 44.23425 239 LEU A O 1
ATOM 3700 N N . LEU A 1 239 ? 58.44200 52.76400 108.74700 1.000 42.15769 240 LEU A N 1
ATOM 3701 C CA . LEU A 1 239 ? 57.03900 52.79000 109.12500 1.000 41.00755 240 LEU A CA 1
ATOM 3702 C C . LEU A 1 239 ? 56.85900 53.88800 110.16200 1.000 38.45198 240 LEU A C 1
ATOM 3703 O O . LEU A 1 239 ? 57.42800 53.81300 111.25800 1.000 38.33881 240 LEU A O 1
ATOM 3719 N N . GLN A 1 240 ? 56.09300 54.91100 109.80300 1.000 37.05971 241 GLN A N 1
ATOM 3720 C CA . GLN A 1 240 ? 55.87500 56.07600 110.65100 1.000 39.50737 241 GLN A CA 1
ATOM 3721 C C . GLN A 1 240 ? 54.37900 56.25700 110.85900 1.000 40.02322 241 GLN A C 1
ATOM 3722 O O . GLN A 1 240 ? 53.60700 56.30900 109.89400 1.000 38.82044 241 GLN A O 1
ATOM 3736 N N . GLN A 1 241 ? 53.96300 56.34400 112.11900 1.000 37.29395 242 GLN A N 1
ATOM 3737 C CA . GLN A 1 241 ? 52.54100 56.27100 112.43700 1.000 34.76996 242 GLN A CA 1
ATOM 3738 C C . GLN A 1 241 ? 52.17800 57.32700 113.45900 1.000 32.63549 242 GLN A C 1
ATOM 3739 O O . GLN A 1 241 ? 52.97600 57.64500 114.34500 1.000 32.42231 242 GLN A O 1
ATOM 3753 N N . SER A 1 242 ? 50.98800 57.90100 113.29200 1.000 32.73814 243 SER A N 1
ATOM 3754 C CA . SER A 1 242 ? 50.39700 58.81400 114.26800 1.000 34.07777 243 SER A CA 1
ATOM 3755 C C . SER A 1 242 ? 48.91600 58.47300 114.38700 1.000 32.03805 243 SER A C 1
ATOM 3756 O O . SER A 1 242 ? 48.35500 57.76500 113.54400 1.000 30.96687 243 SER A O 1
ATOM 3764 N N . SER A 1 243 ? 48.27800 58.96800 115.44900 1.000 32.25124 244 SER A N 1
ATOM 3765 C CA . SER A 1 243 ? 46.89300 58.60800 115.73900 1.000 32.38020 244 SER A CA 1
ATOM 3766 C C . SER A 1 243 ? 46.25700 59.71300 116.57200 1.000 33.42506 244 SER A C 1
ATOM 3767 O O . SER A 1 243 ? 46.94300 60.39800 117.32800 1.000 33.02501 244 SER A O 1
ATOM 3775 N N . THR A 1 244 ? 44.94000 59.88100 116.42600 1.000 32.83025 245 THR A N 1
ATOM 3776 C CA . THR A 1 244 ? 44.22000 60.81600 117.26700 1.000 32.50916 245 THR A CA 1
ATOM 3777 C C . THR A 1 244 ? 43.96700 60.18100 118.62800 1.000 30.74053 245 THR A C 1
ATOM 3778 O O . THR A 1 244 ? 44.00200 58.95600 118.79200 1.000 29.53775 245 THR A O 1
ATOM 3789 N N . VAL A 1 245 ? 43.73200 61.04200 119.61300 1.000 31.39850 246 VAL A N 1
ATOM 3790 C CA . VAL A 1 245 ? 43.12600 60.61100 120.86300 1.000 33.25925 246 VAL A CA 1
ATOM 3791 C C . VAL A 1 245 ? 41.69200 60.18300 120.59300 1.000 31.30112 246 VAL A C 1
ATOM 3792 O O . VAL A 1 245 ? 40.93300 60.88700 119.91100 1.000 30.57209 246 VAL A O 1
ATOM 3805 N N . ALA A 1 246 ? 41.31700 59.02400 121.13400 1.000 30.99056 247 ALA A N 1
ATOM 3806 C CA . ALA A 1 246 ? 40.00700 58.45800 120.90000 1.000 30.40365 247 ALA A CA 1
ATOM 3807 C C . ALA A 1 246 ? 38.91300 59.42000 121.35000 1.000 30.47997 247 ALA A C 1
ATOM 3808 O O . ALA A 1 246 ? 39.08000 60.19600 122.29700 1.000 28.90347 247 ALA A O 1
ATOM 3815 N N . ASP A 1 247 ? 37.79200 59.37800 120.63200 1.000 31.65906 248 ASP A N 1
ATOM 3816 C CA . ASP A 1 247 ? 36.58200 60.03800 121.08200 1.000 34.09356 248 ASP A CA 1
ATOM 3817 C C . ASP A 1 247 ? 36.04500 59.37200 122.34900 1.000 29.61671 248 ASP A C 1
ATOM 3818 O O . ASP A 1 247 ? 36.31600 58.20500 122.64100 1.000 27.47171 248 ASP A O 1
ATOM 3827 N N . SER A 1 248 ? 35.29500 60.15000 123.11400 1.000 29.57723 249 SER A N 1
ATOM 3828 C CA . SER A 1 248 ? 34.55900 59.63700 124.26500 1.000 30.14309 249 SER A CA 1
ATOM 3829 C C . SER A 1 248 ? 33.06000 59.76900 124.05100 1.000 30.23257 249 SER A C 1
ATOM 3830 O O . SER A 1 248 ? 32.58500 60.63100 123.30900 1.000 31.42482 249 SER A O 1
ATOM 3838 N N . ALA A 1 249 ? 32.31000 58.93300 124.76700 1.000 29.75094 250 ALA A N 1
ATOM 3839 C CA . ALA A 1 249 ? 30.86000 58.91200 124.65800 1.000 29.83252 250 ALA A CA 1
ATOM 3840 C C . ALA A 1 249 ? 30.25900 58.63300 126.02200 1.000 29.17981 250 ALA A C 1
ATOM 3841 O O . ALA A 1 249 ? 30.90200 58.03200 126.88600 1.000 28.82714 250 ALA A O 1
ATOM 3848 N N . LEU A 1 250 ? 29.02700 59.08400 126.21000 1.000 29.75094 251 LEU A N 1
ATOM 3849 C CA . LEU A 1 250 ? 28.27000 58.72100 127.39900 1.000 31.50115 251 LEU A CA 1
ATOM 3850 C C . LEU A 1 250 ? 27.65700 57.34800 127.16900 1.000 31.55378 251 LEU A C 1
ATOM 3851 O O . LEU A 1 250 ? 27.12600 57.06100 126.08900 1.000 32.71971 251 LEU A O 1
ATOM 3867 N N . PHE A 1 251 ? 27.75300 56.49300 128.17700 1.000 29.98781 252 PHE A N 1
ATOM 3868 C CA . PHE A 1 251 ? 27.21900 55.13800 128.10800 1.000 29.60355 252 PHE A CA 1
ATOM 3869 C C . PHE A 1 251 ? 26.36300 54.89200 129.34200 1.000 29.86674 252 PHE A C 1
ATOM 3870 O O . PHE A 1 251 ? 26.79700 55.15000 130.46700 1.000 29.70619 252 PHE A O 1
ATOM 3887 N N . THR A 1 252 ? 25.14900 54.39600 129.14000 1.000 31.49851 253 THR A N 1
ATOM 3888 C CA . THR A 1 252 ? 24.31300 53.98800 130.26700 1.000 33.78563 253 THR A CA 1
ATOM 3889 C C . THR A 1 252 ? 24.53600 52.50100 130.54100 1.000 31.93278 253 THR A C 1
ATOM 3890 O O . THR A 1 252 ? 24.14000 51.63900 129.75300 1.000 30.72210 253 THR A O 1
ATOM 3901 N N . PHE A 1 253 ? 25.19000 52.20900 131.65200 1.000 30.73790 254 PHE A N 1
ATOM 3902 C CA . PHE A 1 253 ? 25.43800 50.84500 132.07400 1.000 30.42996 254 PHE A CA 1
ATOM 3903 C C . PHE A 1 253 ? 24.15500 50.17500 132.58600 1.000 30.98003 254 PHE A C 1
ATOM 3904 O O . PHE A 1 253 ? 23.13300 50.81800 132.86900 1.000 31.08794 254 PHE A O 1
ATOM 3921 N N . ALA A 1 254 ? 24.23500 48.84900 132.70900 1.000 32.51706 255 ALA A N 1
ATOM 3922 C CA . ALA A 1 254 ? 23.06700 48.03900 133.00300 1.000 34.74890 255 ALA A CA 1
ATOM 3923 C C . ALA A 1 254 ? 22.47600 48.33600 134.36400 1.000 37.33342 255 ALA A C 1
ATOM 3924 O O . ALA A 1 254 ? 21.29500 48.04400 134.57900 1.000 38.44671 255 ALA A O 1
ATOM 3931 N N . ASP A 1 255 ? 23.26300 48.85500 135.30700 1.000 39.82056 256 ASP A N 1
ATOM 3932 C CA . ASP A 1 255 ? 22.73500 49.20900 136.62200 1.000 43.07622 256 ASP A CA 1
ATOM 3933 C C . ASP A 1 255 ? 22.19700 50.63600 136.66600 1.000 43.81841 256 ASP A C 1
ATOM 3934 O O . ASP A 1 255 ? 21.97200 51.16300 137.75700 1.000 44.49218 256 ASP A O 1
ATOM 3943 N N . GLY A 1 256 ? 22.02500 51.28100 135.50000 1.000 46.49242 257 GLY A N 1
ATOM 3944 C CA . GLY A 1 256 ? 21.42400 52.59600 135.41500 1.000 51.63514 257 GLY A CA 1
ATOM 3945 C C . GLY A 1 256 ? 22.40000 53.75800 135.41600 1.000 58.25698 257 GLY A C 1
ATOM 3946 O O . GLY A 1 256 ? 21.99500 54.89600 135.12200 1.000 56.75681 257 GLY A O 1
ATOM 3950 N N . ILE A 1 257 ? 23.67100 53.50100 135.69200 1.000 48.16367 258 ILE A N 1
ATOM 3951 C CA . ILE A 1 257 ? 24.67100 54.55300 135.84300 1.000 39.20996 258 ILE A CA 1
ATOM 3952 C C . ILE A 1 257 ? 25.15700 54.99900 134.47300 1.000 35.03052 258 ILE A C 1
ATOM 3953 O O . ILE A 1 257 ? 25.52500 54.17300 133.62100 1.000 32.79077 258 ILE A O 1
ATOM 3969 N N . THR A 1 258 ? 25.16400 56.31000 134.24800 1.000 35.71218 259 THR A N 1
ATOM 3970 C CA . THR A 1 258 ? 25.66100 56.87700 132.99600 1.000 34.56204 259 THR A CA 1
ATOM 3971 C C . THR A 1 258 ? 27.04900 57.45400 133.24400 1.000 35.07526 259 THR A C 1
ATOM 3972 O O . THR A 1 258 ? 27.21600 58.31600 134.11300 1.000 35.75165 259 THR A O 1
ATOM 3983 N N . GLU A 1 259 ? 28.03000 56.98400 132.48000 1.000 33.93828 260 GLU A N 1
ATOM 3984 C CA . GLU A 1 259 ? 29.41000 57.40800 132.68200 1.000 34.06724 260 GLU A CA 1
ATOM 3985 C C . GLU A 1 259 ? 30.12800 57.42600 131.34600 1.000 30.59577 260 GLU A C 1
ATOM 3986 O O . GLU A 1 259 ? 29.67700 56.82600 130.36800 1.000 28.75871 260 GLU A O 1
ATOM 3998 N N . SER A 1 260 ? 31.27100 58.11200 131.32200 1.000 28.96137 261 SER A N 1
ATOM 3999 C CA . SER A 1 260 ? 32.02700 58.28400 130.08100 1.000 30.23257 261 SER A CA 1
ATOM 4000 C C . SER A 1 260 ? 32.79300 57.01300 129.73400 1.000 28.27181 261 SER A C 1
ATOM 4001 O O . SER A 1 260 ? 33.37400 56.37200 130.60900 1.000 29.27193 261 SER A O 1
ATOM 4009 N N . ILE A 1 261 ? 32.82000 56.66100 128.44600 1.000 26.89533 262 ILE A N 1
ATOM 4010 C CA . ILE A 1 261 ? 33.62000 55.53200 127.98200 1.000 25.92679 262 ILE A CA 1
ATOM 4011 C C . ILE A 1 261 ? 34.43300 55.96800 126.74700 1.000 27.13220 262 ILE A C 1
ATOM 4012 O O . ILE A 1 261 ? 34.01700 56.86100 126.00100 1.000 25.60570 262 ILE A O 1
ATOM 4028 N N . PRO A 1 262 ? 35.51900 55.26200 126.46400 1.000 28.41393 263 PRO A N 1
ATOM 4029 C CA . PRO A 1 262 ? 36.22000 55.47400 125.18600 1.000 28.14022 263 PRO A CA 1
ATOM 4030 C C . PRO A 1 262 ? 35.54400 54.76500 124.01400 1.000 26.25052 263 PRO A C 1
ATOM 4031 O O . PRO A 1 262 ? 35.08000 53.62900 124.12100 1.000 24.70823 263 PRO A O 1
ATOM 4042 N N . ARG A 1 263 ? 35.45500 55.47900 122.89400 1.000 26.29263 264 ARG A N 1
ATOM 4043 C CA . ARG A 1 263 ? 35.11000 54.85300 121.62300 1.000 26.48212 264 ARG A CA 1
ATOM 4044 C C . ARG A 1 263 ? 36.41500 54.66500 120.84000 1.000 26.54792 264 ARG A C 1
ATOM 4045 O O . ARG A 1 263 ? 37.42700 54.21500 121.40600 1.000 25.75309 264 ARG A O 1
ATOM 4066 N N . SER A 1 264 ? 36.41000 54.97400 119.55700 1.000 25.72940 265 SER A N 1
ATOM 4067 C CA . SER A 1 264 ? 37.51300 54.62100 118.67200 1.000 26.50318 265 SER A CA 1
ATOM 4068 C C . SER A 1 264 ? 38.27100 55.87100 118.26200 1.000 26.72689 265 SER A C 1
ATOM 4069 O O . SER A 1 264 ? 37.97100 56.98900 118.68300 1.000 26.46633 265 SER A O 1
ATOM 4077 N N . TYR A 1 265 ? 39.29300 55.66600 117.44000 1.000 27.55330 266 TYR A N 1
ATOM 4078 C CA . TYR A 1 265 ? 40.17000 56.73900 117.01600 1.000 27.48751 266 TYR A CA 1
ATOM 4079 C C . TYR A 1 265 ? 40.51800 56.48600 115.56500 1.000 26.36895 266 TYR A C 1
ATOM 4080 O O . TYR A 1 265 ? 40.00400 55.55100 114.94200 1.000 26.26631 266 TYR A O 1
ATOM 4098 N N . ILE A 1 266 ? 41.35300 57.34700 114.99800 1.000 27.60068 267 ILE A N 1
ATOM 4099 C CA . ILE A 1 266 ? 41.80500 57.17000 113.62400 1.000 28.87715 267 ILE A CA 1
ATOM 4100 C C . ILE A 1 266 ? 43.32200 57.31100 113.58800 1.000 28.61659 267 ILE A C 1
ATOM 4101 O O . ILE A 1 266 ? 43.90400 58.12100 114.31900 1.000 27.92966 267 ILE A O 1
ATOM 4117 N N . GLU A 1 267 ? 43.96500 56.50300 112.75000 1.000 29.74041 268 GLU A N 1
ATOM 4118 C CA . GLU A 1 267 ? 45.41300 56.49200 112.62500 1.000 32.59338 268 GLU A CA 1
ATOM 4119 C C . GLU A 1 267 ? 45.80400 56.96200 111.22400 1.000 30.97740 268 GLU A C 1
ATOM 4120 O O . GLU A 1 267 ? 44.99100 56.96800 110.28500 1.000 28.44025 268 GLU A O 1
ATOM 4132 N N . PHE A 1 268 ? 47.04300 57.45600 111.12900 1.000 30.57472 269 PHE A N 1
ATOM 4133 C CA . PHE A 1 268 ? 47.67200 57.88300 109.88000 1.000 30.96161 269 PHE A CA 1
ATOM 4134 C C . PHE A 1 268 ? 49.04300 57.22500 109.78300 1.000 31.14584 269 PHE A C 1
ATOM 4135 O O . PHE A 1 268 ? 49.80100 57.20100 110.76000 1.000 31.39324 269 PHE A O 1
ATOM 4152 N N . ALA A 1 269 ? 49.34200 56.65000 108.62700 1.000 31.48272 270 ALA A N 1
ATOM 4153 C CA . ALA A 1 269 ? 50.55600 55.86600 108.49000 1.000 32.92763 270 ALA A CA 1
ATOM 4154 C C . ALA A 1 269 ? 51.24200 56.16500 107.17400 1.000 34.19621 270 ALA A C 1
ATOM 4155 O O . ALA A 1 269 ? 50.59600 56.31100 106.12700 1.000 33.64351 270 ALA A O 1
ATOM 4162 N N . GLU A 1 270 ? 52.56300 56.25800 107.23900 1.000 34.99893 271 GLU A N 1
ATOM 4163 C CA . GLU A 1 270 ? 53.39700 56.40500 106.05200 1.000 36.93601 271 GLU A CA 1
ATOM 4164 C C . GLU A 1 270 ? 54.33200 55.21100 105.98400 1.000 37.15709 271 GLU A C 1
ATOM 4165 O O . GLU A 1 270 ? 55.05000 54.92800 106.95000 1.000 37.39133 271 GLU A O 1
ATOM 4177 N N . ARG A 1 271 ? 54.31300 54.51200 104.86400 1.000 36.62808 272 ARG A N 1
ATOM 4178 C CA . ARG A 1 271 ? 55.23600 53.41900 104.59600 1.000 39.52579 272 ARG A CA 1
ATOM 4179 C C . ARG A 1 271 ? 56.24200 53.89200 103.55700 1.000 44.26847 272 ARG A C 1
ATOM 4180 O O . ARG A 1 271 ? 55.86800 54.18500 102.41300 1.000 43.71314 272 ARG A O 1
ATOM 4201 N N . LEU A 1 272 ? 57.51200 53.94600 103.94300 1.000 45.75285 273 LEU A N 1
ATOM 4202 C CA . LEU A 1 272 ? 58.54600 54.42800 103.03900 1.000 49.47962 273 LEU A CA 1
ATOM 4203 C C . LEU A 1 272 ? 59.06900 53.30300 102.15000 1.000 48.54529 273 LEU A C 1
ATOM 4204 O O . LEU A 1 272 ? 58.92900 52.11700 102.45900 1.000 47.36094 273 LEU A O 1
ATOM 4220 N N . VAL A 1 273 ? 59.71100 53.70200 101.05200 1.000 51.59566 274 VAL A N 1
ATOM 4221 C CA . VAL A 1 273 ? 60.26000 52.73200 100.11700 1.000 55.44612 274 VAL A CA 1
ATOM 4222 C C . VAL A 1 273 ? 61.34100 51.88900 100.79400 1.000 54.87500 274 VAL A C 1
ATOM 4223 O O . VAL A 1 273 ? 62.10800 52.37000 101.63900 1.000 53.86698 274 VAL A O 1
ATOM 4236 N N . LEU A 1 274 ? 61.40900 50.62200 100.40900 1.000 54.73814 275 LEU A N 1
ATOM 4237 C CA . LEU A 1 274 ? 62.41500 49.73900 100.95800 1.000 58.49649 275 LEU A CA 1
ATOM 4238 C C . LEU A 1 274 ? 63.79400 50.07300 100.38900 1.000 63.34444 275 LEU A C 1
ATOM 4239 O O . LEU A 1 274 ? 63.91200 50.61700 99.28000 1.000 62.29694 275 LEU A O 1
ATOM 4255 N N . PRO A 1 275 ? 64.85800 49.74500 101.12800 1.000 70.42687 276 PRO A N 1
ATOM 4256 C CA . PRO A 1 275 ? 66.20100 50.13100 100.66800 1.000 72.15602 276 PRO A CA 1
ATOM 4257 C C . PRO A 1 275 ? 66.57700 49.52500 99.33100 1.000 70.84797 276 PRO A C 1
ATOM 4258 O O . PRO A 1 275 ? 67.25000 50.18500 98.53200 1.000 69.98471 276 PRO A O 1
ATOM 4269 N N . GLN A 1 276 ? 66.16700 48.28500 99.05100 1.000 71.79019 277 GLN A N 1
ATOM 4270 C CA . GLN A 1 276 ? 66.51700 47.69600 97.75800 1.000 73.87202 277 GLN A CA 1
ATOM 4271 C C . GLN A 1 276 ? 65.90700 48.45700 96.58700 1.000 75.15375 277 GLN A C 1
ATOM 4272 O O . GLN A 1 276 ? 66.31300 48.24100 95.45200 1.000 71.91652 277 GLN A O 1
ATOM 4286 N N . PHE A 1 277 ? 64.91500 49.31000 96.83400 1.000 77.68826 278 PHE A N 1
ATOM 4287 C CA . PHE A 1 277 ? 64.28400 50.13600 95.81000 1.000 77.04608 278 PHE A CA 1
ATOM 4288 C C . PHE A 1 277 ? 64.62000 51.60800 96.03200 1.000 79.82799 278 PHE A C 1
ATOM 4289 O O . PHE A 1 277 ? 63.85500 52.50300 95.66700 1.000 73.71937 278 PHE A O 1
ATOM 4306 N N . LYS A 1 278 ? 65.75300 51.85600 96.68400 1.000 87.04465 279 LYS A N 1
ATOM 4307 C CA . LYS A 1 278 ? 66.20200 53.21400 96.96100 1.000 97.56959 279 LYS A CA 1
ATOM 4308 C C . LYS A 1 278 ? 66.07800 54.10600 95.73300 1.000 93.70597 279 LYS A C 1
ATOM 4309 O O . LYS A 1 278 ? 65.36500 55.11900 95.74600 1.000 92.95325 279 LYS A O 1
ATOM 4328 N N . ASP A 1 279 ? 66.79500 53.74300 94.66700 1.000 93.82967 280 ASP A N 1
ATOM 4329 C CA . ASP A 1 279 ? 66.94600 54.57200 93.48000 1.000 92.08473 280 ASP A CA 1
ATOM 4330 C C . ASP A 1 279 ? 65.75000 54.50400 92.54100 1.000 88.25795 280 ASP A C 1
ATOM 4331 O O . ASP A 1 279 ? 65.84800 54.99300 91.41000 1.000 88.61326 280 ASP A O 1
ATOM 4340 N N . LEU A 1 280 ? 64.64700 53.89500 92.96300 1.000 85.23127 281 LEU A N 1
ATOM 4341 C CA . LEU A 1 280 ? 63.42800 53.93100 92.17000 1.000 81.13078 281 LEU A CA 1
ATOM 4342 C C . LEU A 1 280 ? 62.99200 55.38300 91.97700 1.000 86.34456 281 LEU A C 1
ATOM 4343 O O . LEU A 1 280 ? 62.90700 56.13300 92.96100 1.000 82.48357 281 LEU A O 1
ATOM 4359 N N . PRO A 1 281 ? 62.72800 55.82300 90.74600 1.000 90.79510 282 PRO A N 1
ATOM 4360 C CA . PRO A 1 281 ? 62.07700 57.13100 90.57000 1.000 98.64077 282 PRO A CA 1
ATOM 4361 C C . PRO A 1 281 ? 60.73900 57.15900 91.29800 1.000 103.39661 282 PRO A C 1
ATOM 4362 O O . PRO A 1 281 ? 59.92400 56.24300 91.17100 1.000 104.70729 282 PRO A O 1
ATOM 4373 N N . ASN A 1 282 ? 60.51200 58.22900 92.06400 1.000 99.89619 283 ASN A N 1
ATOM 4374 C CA . ASN A 1 282 ? 59.34600 58.27900 92.93900 1.000 97.01690 283 ASN A CA 1
ATOM 4375 C C . ASN A 1 282 ? 58.01800 58.12700 92.20600 1.000 98.26705 283 ASN A C 1
ATOM 4376 O O . ASN A 1 282 ? 57.01600 57.78500 92.84800 1.000 92.54004 283 ASN A O 1
ATOM 4387 N N . ASP A 1 283 ? 57.96900 58.37900 90.89800 1.000 102.20436 284 ASP A N 1
ATOM 4388 C CA . ASP A 1 283 ? 56.74300 58.07800 90.17100 1.000 104.21513 284 ASP A CA 1
ATOM 4389 C C . ASP A 1 283 ? 56.52800 56.57300 90.01300 1.000 101.84379 284 ASP A C 1
ATOM 4390 O O . ASP A 1 283 ? 55.42000 56.15900 89.64900 1.000 101.23319 284 ASP A O 1
ATOM 4399 N N . GLU A 1 284 ? 57.54700 55.75200 90.30000 1.000 95.06140 285 GLU A N 1
ATOM 4400 C CA . GLU A 1 284 ? 57.51300 54.30800 90.08500 1.000 87.82369 285 GLU A CA 1
ATOM 4401 C C . GLU A 1 284 ? 57.18900 53.50600 91.34400 1.000 77.33032 285 GLU A C 1
ATOM 4402 O O . GLU A 1 284 ? 57.09200 52.28000 91.26500 1.000 74.70106 285 GLU A O 1
ATOM 4414 N N . VAL A 1 285 ? 57.03000 54.14800 92.49800 1.000 73.51671 286 VAL A N 1
ATOM 4415 C CA . VAL A 1 285 ? 56.85600 53.41000 93.74300 1.000 68.29503 286 VAL A CA 1
ATOM 4416 C C . VAL A 1 285 ? 55.40300 52.97100 93.86300 1.000 65.79736 286 VAL A C 1
ATOM 4417 O O . VAL A 1 285 ? 54.48300 53.78600 93.73800 1.000 66.73432 286 VAL A O 1
ATOM 4430 N N . ASN A 1 286 ? 55.19700 51.67400 94.08200 1.000 62.60224 287 ASN A N 1
ATOM 4431 C CA . ASN A 1 286 ? 53.89600 51.09000 94.37800 1.000 61.21787 287 ASN A CA 1
ATOM 4432 C C . ASN A 1 286 ? 53.92100 50.50300 95.78300 1.000 53.90910 287 ASN A C 1
ATOM 4433 O O . ASN A 1 286 ? 54.96400 50.47000 96.44000 1.000 51.45880 287 ASN A O 1
ATOM 4444 N N . GLU A 1 287 ? 52.76100 50.02400 96.23900 1.000 47.78204 288 GLU A N 1
ATOM 4445 C CA . GLU A 1 287 ? 52.64500 49.63300 97.64600 1.000 46.30292 288 GLU A CA 1
ATOM 4446 C C . GLU A 1 287 ? 53.59100 48.48600 97.97400 1.000 44.68694 288 GLU A C 1
ATOM 4447 O O . GLU A 1 287 ? 54.11600 48.41100 99.08800 1.000 40.88122 288 GLU A O 1
ATOM 4459 N N . HIS A 1 288 ? 53.85800 47.60700 97.00700 1.000 48.75321 289 HIS A N 1
ATOM 4460 C CA . HIS A 1 288 ? 54.71200 46.46300 97.30000 1.000 54.71445 289 HIS A CA 1
ATOM 4461 C C . HIS A 1 288 ? 56.18500 46.85000 97.40800 1.000 54.23282 289 HIS A C 1
ATOM 4462 O O . HIS A 1 288 ? 56.98400 46.05700 97.91500 1.000 52.56157 289 HIS A O 1
ATOM 4476 N N . HIS A 1 289 ? 56.54900 48.06400 97.01300 1.000 50.65607 290 HIS A N 1
ATOM 4477 C CA . HIS A 1 289 ? 57.90900 48.56400 97.16600 1.000 48.96113 290 HIS A CA 1
ATOM 4478 C C . HIS A 1 289 ? 58.16000 49.20300 98.51900 1.000 45.43176 290 HIS A C 1
ATOM 4479 O O . HIS A 1 289 ? 59.26500 49.70700 98.75400 1.000 44.63167 290 HIS A O 1
ATOM 4493 N N . ARG A 1 290 ? 57.14400 49.24900 99.37200 1.000 42.21032 291 ARG A N 1
ATOM 4494 C CA . ARG A 1 290 ? 57.16700 49.97800 100.62600 1.000 39.95216 291 ARG A CA 1
ATOM 4495 C C . ARG A 1 290 ? 57.17200 49.00100 101.79500 1.000 38.29933 291 ARG A C 1
ATOM 4496 O O . ARG A 1 290 ? 56.73400 47.85000 101.68200 1.000 38.16773 291 ARG A O 1
ATOM 4517 N N . ARG A 1 291 ? 57.68300 49.47800 102.92400 1.000 37.43870 292 ARG A N 1
ATOM 4518 C CA . ARG A 1 291 ? 57.72800 48.67500 104.13600 1.000 40.02848 292 ARG A CA 1
ATOM 4519 C C . ARG A 1 291 ? 56.33500 48.16700 104.47700 1.000 37.04128 292 ARG A C 1
ATOM 4520 O O . ARG A 1 291 ? 55.38800 48.94800 104.61300 1.000 36.22540 292 ARG A O 1
ATOM 4541 N N . ASP A 1 292 ? 56.21200 46.85100 104.59300 1.000 35.14632 293 ASP A N 1
ATOM 4542 C CA . ASP A 1 292 ? 54.94900 46.21600 104.91700 1.000 36.02274 293 ASP A CA 1
ATOM 4543 C C . ASP A 1 292 ? 54.90500 45.83500 106.39500 1.000 35.60164 293 ASP A C 1
ATOM 4544 O O . ASP A 1 292 ? 55.89500 45.89200 107.12200 1.000 37.48871 293 ASP A O 1
ATOM 4553 N N . GLY A 1 293 ? 53.71500 45.46400 106.83700 1.000 33.83827 294 GLY A N 1
ATOM 4554 C CA . GLY A 1 293 ? 53.56200 44.94600 108.17700 1.000 32.53022 294 GLY A CA 1
ATOM 4555 C C . GLY A 1 293 ? 53.55800 46.04300 109.23300 1.000 30.95371 294 GLY A C 1
ATOM 4556 O O . GLY A 1 293 ? 53.21900 47.20200 108.97400 1.000 29.07980 294 GLY A O 1
ATOM 4560 N N . PHE A 1 294 ? 53.97300 45.66400 110.43500 1.000 32.64602 295 PHE A N 1
ATOM 4561 C CA . PHE A 1 294 ? 53.77200 46.48500 111.63100 1.000 33.84616 295 PHE A CA 1
ATOM 4562 C C . PHE A 1 294 ? 55.01700 46.37600 112.50300 1.000 35.27265 295 PHE A C 1
ATOM 4563 O O . PHE A 1 294 ? 55.96400 45.66000 112.17600 1.000 35.27002 295 PHE A O 1
ATOM 4580 N N . GLU A 1 295 ? 55.03100 47.10400 113.61200 1.000 37.06760 296 GLU A N 1
ATOM 4581 C CA . GLU A 1 295 ? 56.23000 47.16600 114.44600 1.000 39.34945 296 GLU A CA 1
ATOM 4582 C C . GLU A 1 295 ? 55.81200 47.21700 115.90400 1.000 36.85179 296 GLU A C 1
ATOM 4583 O O . GLU A 1 295 ? 55.01700 48.07500 116.30200 1.000 33.89880 296 GLU A O 1
ATOM 4595 N N . VAL A 1 296 ? 56.35000 46.29200 116.70000 1.000 38.95467 297 VAL A N 1
ATOM 4596 C CA . VAL A 1 296 ? 55.91100 46.15300 118.08500 1.000 42.80250 297 VAL A CA 1
ATOM 4597 C C . VAL A 1 296 ? 56.07700 47.46900 118.83700 1.000 42.45509 297 VAL A C 1
ATOM 4598 O O . VAL A 1 296 ? 55.17200 47.90100 119.55800 1.000 42.72091 297 VAL A O 1
ATOM 4611 N N . GLY A 1 297 ? 57.22400 48.14200 118.66800 1.000 43.11833 298 GLY A N 1
ATOM 4612 C CA . GLY A 1 297 ? 57.45200 49.40200 119.36200 1.000 43.90263 298 GLY A CA 1
ATOM 4613 C C . GLY A 1 297 ? 56.39800 50.45800 119.06500 1.000 44.16582 298 GLY A C 1
ATOM 4614 O O . GLY A 1 297 ? 55.86800 51.10000 119.97800 1.000 46.16080 298 GLY A O 1
ATOM 4618 N N . ASN A 1 298 ? 56.08900 50.66800 117.78200 1.000 40.02059 299 ASN A N 1
ATOM 4619 C CA . ASN A 1 298 ? 55.01500 51.59400 117.41700 1.000 37.70978 299 ASN A CA 1
ATOM 4620 C C . ASN A 1 298 ? 53.68300 51.15700 118.01600 1.000 37.77821 299 ASN A C 1
ATOM 4621 O O . ASN A 1 298 ? 52.99700 51.93100 118.69600 1.000 36.61755 299 ASN A O 1
ATOM 4632 N N . ALA A 1 299 ? 53.27400 49.92700 117.71400 1.000 35.87535 300 ALA A N 1
ATOM 4633 C CA . ALA A 1 299 ? 51.95500 49.46900 118.11400 1.000 34.58836 300 ALA A CA 1
ATOM 4634 C C . ALA A 1 299 ? 51.74700 49.63200 119.60800 1.000 35.38056 300 ALA A C 1
ATOM 4635 O O . ALA A 1 299 ? 50.66000 50.01400 120.04500 1.000 34.98577 300 ALA A O 1
ATOM 4642 N N . ASP A 1 300 ? 52.78200 49.32300 120.40300 1.000 36.85705 301 ASP A N 1
ATOM 4643 C CA . ASP A 1 300 ? 52.65600 49.39400 121.85300 1.000 40.36273 301 ASP A CA 1
ATOM 4644 C C . ASP A 1 300 ? 52.14400 50.75500 122.29300 1.000 41.72606 301 ASP A C 1
ATOM 4645 O O . ASP A 1 300 ? 51.32000 50.84000 123.20000 1.000 42.71565 301 ASP A O 1
ATOM 4654 N N . LYS A 1 301 ? 52.58700 51.82900 121.64100 1.000 40.34431 302 LYS A N 1
ATOM 4655 C CA . LYS A 1 301 ? 52.20400 53.17100 122.06300 1.000 41.55498 302 LYS A CA 1
ATOM 4656 C C . LYS A 1 301 ? 50.89200 53.61900 121.43000 1.000 37.74663 302 LYS A C 1
ATOM 4657 O O . LYS A 1 301 ? 50.15500 54.41700 122.02100 1.000 38.09667 302 LYS A O 1
ATOM 4676 N N . ILE A 1 302 ? 50.56300 53.08600 120.26000 1.000 35.18580 303 ILE A N 1
ATOM 4677 C CA . ILE A 1 302 ? 49.31900 53.45100 119.59400 1.000 35.25160 303 ILE A CA 1
ATOM 4678 C C . ILE A 1 302 ? 48.13000 52.85500 120.32900 1.000 33.51454 303 ILE A C 1
ATOM 4679 O O . ILE A 1 302 ? 47.05000 53.45500 120.33900 1.000 32.08279 303 ILE A O 1
ATOM 4695 N N . PHE A 1 303 ? 48.31400 51.69800 120.99700 1.000 33.59087 304 PHE A N 1
ATOM 4696 C CA . PHE A 1 303 ? 47.24400 51.13400 121.82500 1.000 34.54098 304 PHE A CA 1
ATOM 4697 C C . PHE A 1 303 ? 46.72500 52.16300 122.82800 1.000 33.34084 304 PHE A C 1
ATOM 4698 O O . PHE A 1 303 ? 45.57400 52.09000 123.26900 1.000 32.99080 304 PHE A O 1
ATOM 4715 N N . GLU A 1 304 ? 47.57300 53.10200 123.22200 1.000 33.94618 305 GLU A N 1
ATOM 4716 C CA . GLU A 1 304 ? 47.23200 54.03700 124.27300 1.000 36.34120 305 GLU A CA 1
ATOM 4717 C C . GLU A 1 304 ? 46.40400 55.21900 123.78000 1.000 33.76984 305 GLU A C 1
ATOM 4718 O O . GLU A 1 304 ? 46.03400 56.08600 124.59100 1.000 32.91974 305 GLU A O 1
ATOM 4730 N N . SER A 1 305 ? 46.04800 55.24600 122.50000 1.000 32.02226 306 SER A N 1
ATOM 4731 C CA . SER A 1 305 ? 45.12500 56.26000 122.00600 1.000 30.64315 306 SER A CA 1
ATOM 4732 C C . SER A 1 305 ? 43.78800 56.21200 122.72700 1.000 29.40616 306 SER A C 1
ATOM 4733 O O . SER A 1 305 ? 43.08900 57.22800 122.77800 1.000 29.72988 306 SER A O 1
ATOM 4741 N N . THR A 1 306 ? 43.42700 55.07300 123.30000 1.000 27.89808 307 THR A N 1
ATOM 4742 C CA . THR A 1 306 ? 42.18000 54.94900 124.02200 1.000 32.01173 307 THR A CA 1
ATOM 4743 C C . THR A 1 306 ? 42.36300 55.04000 125.52700 1.000 33.80932 307 THR A C 1
ATOM 4744 O O . THR A 1 306 ? 41.36500 54.93300 126.25700 1.000 33.81984 307 THR A O 1
ATOM 4755 N N . SER A 1 307 ? 43.59500 55.24900 126.00400 1.000 35.17527 308 SER A N 1
ATOM 4756 C CA . SER A 1 307 ? 43.86200 55.22600 127.43900 1.000 38.51251 308 SER A CA 1
ATOM 4757 C C . SER A 1 307 ? 43.33600 56.47600 128.12600 1.000 38.47303 308 SER A C 1
ATOM 4758 O O . SER A 1 307 ? 43.27700 57.56200 127.54500 1.000 37.64136 308 SER A O 1
ATOM 4766 N N . ASN A 1 308 ? 43.03000 56.33200 129.41300 1.000 41.16546 309 ASN A N 1
ATOM 4767 C CA . ASN A 1 308 ? 42.44300 57.45100 130.14300 1.000 47.27935 309 ASN A CA 1
ATOM 4768 C C . ASN A 1 308 ? 43.41200 58.62300 130.21500 1.000 49.95599 309 ASN A C 1
ATOM 4769 O O . ASN A 1 308 ? 42.98600 59.78600 130.18600 1.000 46.82140 309 ASN A O 1
ATOM 4780 N N . ASP A 1 309 ? 44.71600 58.34400 130.28200 1.000 56.21463 310 ASP A N 1
ATOM 4781 C CA . ASP A 1 309 ? 45.68700 59.43300 130.37500 1.000 63.08651 310 ASP A CA 1
ATOM 4782 C C . ASP A 1 309 ? 45.69600 60.28300 129.10800 1.000 51.94570 310 ASP A C 1
ATOM 4783 O O . ASP A 1 309 ? 45.79200 61.51200 129.17800 1.000 47.35568 310 ASP A O 1
ATOM 4792 N N . GLN A 1 310 ? 45.60600 59.65100 127.93600 1.000 47.33989 311 GLN A N 1
ATOM 4793 C CA . GLN A 1 310 ? 45.49300 60.43700 126.71200 1.000 47.15039 311 GLN A CA 1
ATOM 4794 C C . GLN A 1 310 ? 44.14700 61.15900 126.62700 1.000 50.73503 311 GLN A C 1
ATOM 4795 O O . GLN A 1 310 ? 44.09600 62.34600 126.29000 1.000 46.79772 311 GLN A O 1
ATOM 4809 N N . LEU A 1 311 ? 43.04400 60.47200 126.93500 1.000 48.28474 312 LEU A N 1
ATOM 4810 C CA . LEU A 1 311 ? 41.73300 61.10800 126.80400 1.000 48.60583 312 LEU A CA 1
ATOM 4811 C C . LEU A 1 311 ? 41.57300 62.31700 127.72800 1.000 51.01664 312 LEU A C 1
ATOM 4812 O O . LEU A 1 311 ? 40.82100 63.24600 127.40600 1.000 49.44014 312 LEU A O 1
ATOM 4828 N N . THR A 1 312 ? 42.23900 62.32600 128.88700 1.000 53.10110 313 THR A N 1
ATOM 4829 C CA . THR A 1 312 ? 42.04200 63.38700 129.86500 1.000 57.37267 313 THR A CA 1
ATOM 4830 C C . THR A 1 312 ? 43.12900 64.45700 129.81000 1.000 57.83325 313 THR A C 1
ATOM 4831 O O . THR A 1 312 ? 43.12200 65.37900 130.63500 1.000 54.52233 313 THR A O 1
ATOM 4842 N N . ARG A 1 313 ? 44.04100 64.37500 128.84400 1.000 61.52053 314 ARG A N 1
ATOM 4843 C CA . ARG A 1 313 ? 45.07600 65.39700 128.68600 1.000 66.51850 314 ARG A CA 1
ATOM 4844 C C . ARG A 1 313 ? 44.46200 66.78800 128.58600 1.000 76.59339 314 ARG A C 1
ATOM 4845 O O . ARG A 1 313 ? 43.56600 67.01600 127.77100 1.000 76.48022 314 ARG A O 1
ATOM 4866 N N . PRO B 1 10 ? 17.76400 48.70000 136.39300 1.000 194.88652 11 PRO B N 1
ATOM 4867 C CA . PRO B 1 10 ? 18.07300 49.78700 135.46600 1.000 189.65958 11 PRO B CA 1
ATOM 4868 C C . PRO B 1 10 ? 18.16100 51.10100 136.23000 1.000 180.08738 11 PRO B C 1
ATOM 4869 O O . PRO B 1 10 ? 18.62600 51.10000 137.36600 1.000 184.05891 11 PRO B O 1
ATOM 4880 N N . ALA B 1 11 ? 17.71400 52.19600 135.62200 1.000 164.66185 12 ALA B N 1
ATOM 4881 C CA . ALA B 1 11 ? 17.47700 53.44100 136.34500 1.000 149.86271 12 ALA B CA 1
ATOM 4882 C C . ALA B 1 11 ? 16.59100 54.34900 135.49800 1.000 148.20461 12 ALA B C 1
ATOM 4883 O O . ALA B 1 11 ? 16.76700 55.57000 135.49500 1.000 165.57512 12 ALA B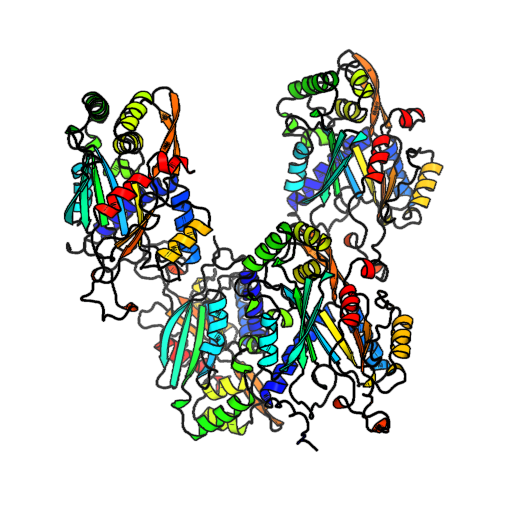 O 1
ATOM 4890 N N . ASP B 1 12 ? 15.65400 53.74800 134.76200 1.000 124.58862 13 ASP B N 1
ATOM 4891 C CA . ASP B 1 12 ? 14.72000 54.47800 133.91600 1.000 101.22003 13 ASP B CA 1
ATOM 4892 C C . ASP B 1 12 ? 13.84700 55.40900 134.76600 1.000 82.35198 13 ASP B C 1
ATOM 4893 O O . ASP B 1 12 ? 13.84800 55.36400 135.99900 1.000 78.68575 13 ASP B O 1
ATOM 4902 N N . ALA B 1 13 ? 13.10100 56.27400 134.08200 1.000 68.07132 14 ALA B N 1
ATOM 4903 C CA . ALA B 1 13 ? 12.29800 57.27300 134.77200 1.000 58.40700 14 ALA B CA 1
ATOM 4904 C C . ALA B 1 13 ? 11.26300 56.59900 135.66500 1.000 51.29036 14 ALA B C 1
ATOM 4905 O O . ALA B 1 13 ? 10.65100 55.59100 135.29100 1.000 46.81351 14 ALA B O 1
ATOM 4912 N N . LEU B 1 14 ? 11.07700 57.17000 136.84200 1.000 49.73228 15 LEU B N 1
ATOM 4913 C CA . LEU B 1 14 ? 10.02900 56.73700 137.74800 1.000 51.86411 15 LEU B CA 1
ATOM 4914 C C . LEU B 1 14 ? 8.66400 56.89500 137.07800 1.000 59.97035 15 LEU B C 1
ATOM 4915 O O . LEU B 1 14 ? 8.47600 57.79200 136.24300 1.000 55.01712 15 LEU B O 1
ATOM 4931 N N . PRO B 1 15 ? 7.69300 56.03500 137.40800 1.000 48.31369 16 PRO B N 1
ATOM 4932 C CA . PRO B 1 15 ? 6.31200 56.30500 136.97700 1.000 44.13687 16 PRO B CA 1
ATOM 4933 C C . PRO B 1 15 ? 5.89800 57.65000 137.54800 1.000 36.78599 16 PRO B C 1
ATOM 4934 O O . PRO B 1 15 ? 6.46300 58.11400 138.53500 1.000 32.56969 16 PRO B O 1
ATOM 4945 N N . LYS B 1 16 ? 4.99000 58.29700 136.84700 1.000 37.05707 17 LYS B N 1
ATOM 4946 C CA . LYS B 1 16 ? 4.56900 59.67600 137.10700 1.000 39.22049 17 LYS B CA 1
ATOM 4947 C C . LYS B 1 16 ? 4.20300 59.84000 138.57500 1.000 32.68287 17 LYS B C 1
ATOM 4948 O O . LYS B 1 16 ? 4.61600 60.81300 139.17000 1.000 30.33785 17 LYS B O 1
ATOM 4967 N N . GLY B 1 17 ? 3.34500 58.97900 139.16000 1.000 28.87715 18 GLY B N 1
ATOM 4968 C CA . GLY B 1 17 ? 2.89000 59.10800 140.53900 1.000 28.19549 18 GLY B CA 1
ATOM 4969 C C . GLY B 1 17 ? 4.03100 59.04100 141.53700 1.000 27.78491 18 GLY B C 1
ATOM 4970 O O . GLY B 1 17 ? 4.11200 59.85300 142.45900 1.000 27.63226 18 GLY B O 1
ATOM 4974 N N . ALA B 1 18 ? 4.90600 58.04100 141.39200 1.000 27.00324 19 ALA B N 1
ATOM 4975 C CA . ALA B 1 18 ? 6.05400 57.92600 142.29700 1.000 27.09009 19 ALA B CA 1
ATOM 4976 C C . ALA B 1 18 ? 6.98200 59.13200 142.17700 1.000 27.24800 19 ALA B C 1
ATOM 4977 O O . ALA B 1 18 ? 7.52200 59.60900 143.17700 1.000 27.49803 19 ALA B O 1
ATOM 4984 N N . ASP B 1 19 ? 7.16300 59.65700 140.96000 1.000 28.10600 20 ASP B N 1
ATOM 4985 C CA . ASP B 1 19 ? 7.97600 60.86000 140.78700 1.000 29.94833 20 ASP B CA 1
ATOM 4986 C C . ASP B 1 19 ? 7.38300 62.02900 141.56200 1.000 27.53225 20 ASP B C 1
ATOM 4987 O O . ASP B 1 19 ? 8.08300 62.70800 142.32800 1.000 26.44001 20 ASP B O 1
ATOM 4996 N N . SER B 1 20 ? 6.08900 62.26700 141.40100 1.000 28.16390 21 SER B N 1
ATOM 4997 C CA . SER B 1 20 ? 5.47000 63.39700 142.10100 1.000 30.43260 21 SER B CA 1
ATOM 4998 C C . SER B 1 20 ? 5.49700 63.19900 143.60300 1.000 26.94270 21 SER B C 1
ATOM 4999 O O . SER B 1 20 ? 5.78400 64.13500 144.35400 1.000 26.39001 21 SER B O 1
ATOM 5007 N N . PHE B 1 21 ? 5.16700 61.99300 144.05700 1.000 24.56084 22 PHE B N 1
ATOM 5008 C CA . PHE B 1 21 ? 5.17300 61.70900 145.49100 1.000 24.66612 22 PHE B CA 1
ATOM 5009 C C . PHE B 1 21 ? 6.56700 61.87800 146.09400 1.000 24.92404 22 PHE B C 1
ATOM 5010 O O . PHE B 1 21 ? 6.72800 62.46600 147.18000 1.000 25.06353 22 PHE B O 1
ATOM 5027 N N . PHE B 1 22 ? 7.59600 61.34600 145.41800 1.000 24.33450 23 PHE B N 1
ATOM 5028 C CA . PHE B 1 22 ? 8.96100 61.51800 145.90500 1.000 24.21343 23 PHE B CA 1
ATOM 5029 C C . PHE B 1 22 ? 9.29000 62.99100 146.08300 1.000 23.70284 23 PHE B C 1
ATOM 5030 O O . PHE B 1 22 ? 9.87900 63.39900 147.09500 1.000 22.29741 23 PHE B O 1
ATOM 5047 N N . ARG B 1 23 ? 8.90700 63.81100 145.11600 1.000 22.54744 24 ARG B N 1
ATOM 5048 C CA . ARG B 1 23 ? 9.21700 65.22700 145.24100 1.000 22.42111 24 ARG B CA 1
ATOM 5049 C C . ARG B 1 23 ? 8.45600 65.86900 146.40500 1.000 23.19489 24 ARG B C 1
ATOM 5050 O O . ARG B 1 23 ? 8.96600 66.80300 147.03200 1.000 24.08447 24 ARG B O 1
ATOM 5071 N N . THR B 1 24 ? 7.26200 65.38000 146.74000 1.000 23.70284 25 THR B N 1
ATOM 5072 C CA . THR B 1 24 ? 6.58600 65.94800 147.90500 1.000 25.78730 25 THR B CA 1
ATOM 5073 C C . THR B 1 24 ? 7.31000 65.58300 149.20000 1.000 24.89772 25 THR B C 1
ATOM 5074 O O . THR B 1 24 ? 7.31200 66.37300 150.15500 1.000 26.00049 25 THR B O 1
ATOM 5085 N N . VAL B 1 25 ? 7.93100 64.40400 149.24600 1.000 24.38187 26 VAL B N 1
ATOM 5086 C CA . VAL B 1 25 ? 8.69200 63.98600 150.42700 1.000 24.51610 26 VAL B CA 1
ATOM 5087 C C . VAL B 1 25 ? 9.93300 64.85200 150.59800 1.000 24.33976 26 VAL B C 1
ATOM 5088 O O . VAL B 1 25 ? 10.18500 65.37800 151.68700 1.000 23.79496 26 VAL B O 1
ATOM 5101 N N . ILE B 1 26 ? 10.74200 65.00300 149.54600 1.000 24.19764 27 ILE B N 1
ATOM 5102 C CA . ILE B 1 26 ? 11.92700 65.83000 149.70500 1.000 24.39240 27 ILE B CA 1
ATOM 5103 C C . ILE B 1 26 ? 11.52400 67.28000 149.87000 1.000 24.28449 27 ILE B C 1
ATOM 5104 O O . ILE B 1 26 ? 12.24900 68.05700 150.50000 1.000 25.10564 27 ILE B O 1
ATOM 5120 N N . SER B 1 27 ? 10.36400 67.67600 149.33900 1.000 23.94761 28 SER B N 1
ATOM 5121 C CA . SER B 1 27 ? 9.87500 69.01200 149.63000 1.000 25.41884 28 SER B CA 1
ATOM 5122 C C . SER B 1 27 ? 9.63600 69.19500 151.12900 1.000 25.72677 28 SER B C 1
ATOM 5123 O O . SER B 1 27 ? 9.91500 70.26200 151.68400 1.000 26.22683 28 SER B O 1
ATOM 5131 N N . ASN B 1 28 ? 9.08900 68.17600 151.80400 1.000 24.92404 29 ASN B N 1
ATOM 5132 C CA . ASN B 1 28 ? 8.81500 68.33400 153.23300 1.000 27.05061 29 ASN B CA 1
ATOM 5133 C C . ASN B 1 28 ? 10.09800 68.28900 154.06100 1.000 25.15038 29 ASN B C 1
ATOM 5134 O O . ASN B 1 28 ? 10.17700 68.94900 155.10400 1.000 24.66612 29 ASN B O 1
ATOM 5145 N N . MET B 1 29 ? 11.09000 67.50500 153.63700 1.000 23.96866 30 MET B N 1
ATOM 5146 C CA . MET B 1 29 ? 12.41700 67.55700 154.27100 1.000 24.14237 30 MET B CA 1
ATOM 5147 C C . MET B 1 29 ? 12.98800 68.95800 154.17200 1.000 25.11880 30 MET B C 1
ATOM 5148 O O . MET B 1 29 ? 13.57200 69.48400 155.12700 1.000 25.73466 30 MET B O 1
ATOM 5162 N N . GLU B 1 30 ? 12.81300 69.58100 153.02200 1.000 24.03972 31 GLU B N 1
ATOM 5163 C CA . GLU B 1 30 ? 13.30400 70.93800 152.81400 1.000 26.08734 31 GLU B CA 1
ATOM 5164 C C . GLU B 1 30 ? 12.55600 71.94400 153.66700 1.000 26.43212 31 GLU B C 1
ATOM 5165 O O . GLU B 1 30 ? 13.14100 72.93500 154.12000 1.000 25.40305 31 GLU B O 1
ATOM 5177 N N . LYS B 1 31 ? 11.27000 71.72500 153.88100 1.000 27.82965 32 LYS B N 1
ATOM 5178 C CA . LYS B 1 31 ? 10.47400 72.68800 154.62800 1.000 29.93517 32 LYS B CA 1
ATOM 5179 C C . LYS B 1 31 ? 10.91700 72.74500 156.08200 1.000 26.23472 32 LYS B C 1
ATOM 5180 O O . LYS B 1 31 ? 11.03500 73.83500 156.66400 1.000 25.18460 32 LYS B O 1
ATOM 5199 N N . VAL B 1 32 ? 11.15000 71.57500 156.68400 1.000 25.03984 33 VAL B N 1
ATOM 5200 C CA . VAL B 1 32 ? 11.71700 71.53100 158.03800 1.000 26.36369 33 VAL B CA 1
ATOM 5201 C C . VAL B 1 32 ? 13.04000 72.28700 158.07900 1.000 24.91615 33 VAL B C 1
ATOM 5202 O O . VAL B 1 32 ? 13.30900 73.10800 158.97300 1.000 25.56359 33 VAL B O 1
ATOM 5215 N N . TYR B 1 33 ? 13.92300 71.95100 157.15600 1.000 24.08973 34 TYR B N 1
ATOM 5216 C CA . TYR B 1 33 ? 15.22600 72.58600 157.03300 1.000 23.20541 34 TYR B CA 1
ATOM 5217 C C . TYR B 1 33 ? 15.14300 74.10000 156.95700 1.000 23.76338 34 TYR B C 1
ATOM 5218 O O . TYR B 1 33 ? 15.81000 74.80700 157.71900 1.000 25.52674 34 TYR B O 1
ATOM 5236 N N . LEU B 1 34 ? 14.34700 74.62600 156.02500 1.000 22.73694 35 LEU B N 1
ATOM 5237 C CA . LEU B 1 34 ? 14.23500 76.06800 155.91400 1.000 25.71887 35 LEU B CA 1
ATOM 5238 C C . LEU B 1 34 ? 13.64700 76.69000 157.17700 1.000 26.47686 35 LEU B C 1
ATOM 5239 O O . LEU B 1 34 ? 14.04700 77.79700 157.56700 1.000 26.69267 35 LEU B O 1
ATOM 5255 N N . SER B 1 35 ? 12.70700 76.00700 157.83300 1.000 27.91914 36 SER B N 1
ATOM 5256 C CA . SER B 1 35 ? 12.10400 76.60300 159.03100 1.000 30.27731 36 SER B CA 1
ATOM 5257 C C . SER B 1 35 ? 13.07000 76.66700 160.20600 1.000 29.30351 36 SER B C 1
ATOM 5258 O O . SER B 1 35 ? 12.87300 77.49800 161.09600 1.000 29.40879 36 SER B O 1
ATOM 5266 N N . ARG B 1 36 ? 14.12600 75.87500 160.21800 1.000 28.50605 37 ARG B N 1
ATOM 5267 C CA . ARG B 1 36 ? 15.09600 75.92600 161.33200 1.000 30.59841 37 ARG B CA 1
ATOM 5268 C C . ARG B 1 36 ? 16.41800 76.57200 160.93000 1.000 29.61934 37 ARG B C 1
ATOM 5269 O O . ARG B 1 36 ? 17.23200 76.67800 161.77700 1.000 30.22204 37 ARG B O 1
ATOM 5290 N N . ASN B 1 37 ? 16.61300 76.95400 159.67700 1.000 26.77426 38 ASN B N 1
ATOM 5291 C CA . ASN B 1 37 ? 17.91600 77.42700 159.20600 1.000 25.91363 38 ASN B CA 1
ATOM 5292 C C . ASN B 1 37 ? 17.73300 78.71600 158.42500 1.000 25.47148 38 ASN B C 1
ATOM 5293 O O . ASN B 1 37 ? 17.76300 78.72700 157.17200 1.000 24.13447 38 ASN B O 1
ATOM 5304 N N . PRO B 1 38 ? 17.58500 79.82700 159.13200 1.000 28.69291 39 PRO B N 1
ATOM 5305 C CA . PRO B 1 38 ? 17.29200 81.09600 158.46500 1.000 30.50892 39 PRO B CA 1
ATOM 5306 C C . PRO B 1 38 ? 18.37900 81.52200 157.51400 1.000 30.32732 39 PRO B C 1
ATOM 5307 O O . PRO B 1 38 ? 18.06400 82.14000 156.49200 1.000 29.35089 39 PRO B O 1
ATOM 5318 N N . THR B 1 39 ? 19.64700 81.19400 157.80500 1.000 29.79568 40 THR B N 1
ATOM 5319 C CA . THR B 1 39 ? 20.73800 81.52600 156.88600 1.000 30.31942 40 THR B CA 1
ATOM 5320 C C . THR B 1 39 ? 20.56200 80.83400 155.53900 1.000 27.44013 40 THR B C 1
ATOM 5321 O O . THR B 1 39 ? 20.75100 81.44800 154.48900 1.000 27.34012 40 THR B O 1
ATOM 5332 N N . ALA B 1 40 ? 20.26000 79.53100 155.54900 1.000 26.01891 41 ALA B N 1
ATOM 5333 C CA . ALA B 1 40 ? 20.03100 78.81700 154.29100 1.000 26.10576 41 ALA B CA 1
ATOM 5334 C C . ALA B 1 40 ? 18.83500 79.39900 153.53400 1.000 25.89258 41 ALA B C 1
ATOM 5335 O O . ALA B 1 40 ? 18.91500 79.62800 152.31500 1.000 26.61109 41 ALA B O 1
ATOM 5342 N N . LYS B 1 41 ? 17.73700 79.68600 154.24600 1.000 25.96101 42 LYS B N 1
ATOM 5343 C CA . LYS B 1 41 ? 16.55900 80.28500 153.63600 1.000 29.28509 42 LYS B CA 1
ATOM 5344 C C . LYS B 1 41 ? 16.87800 81.64100 153.01400 1.000 31.16689 42 LYS B C 1
ATOM 5345 O O . LYS B 1 41 ? 16.44500 81.93100 151.89000 1.000 31.34850 42 LYS B O 1
ATOM 5364 N N . THR B 1 42 ? 17.63900 82.48700 153.72000 1.000 28.17969 43 THR B N 1
ATOM 5365 C CA . THR B 1 42 ? 17.93200 83.81400 153.18900 1.000 27.25064 43 THR B CA 1
ATOM 5366 C C . THR B 1 42 ? 18.87800 83.72500 151.99700 1.000 25.76888 43 THR B C 1
ATOM 5367 O O . THR B 1 42 ? 18.71700 84.46200 151.01900 1.000 26.23999 43 THR B O 1
ATOM 5378 N N . ILE B 1 43 ? 19.86600 82.82400 152.05400 1.000 24.77402 44 ILE B N 1
ATOM 5379 C CA . ILE B 1 43 ? 20.79700 82.68300 150.93400 1.000 25.47674 44 ILE B CA 1
ATOM 5380 C C . ILE B 1 43 ? 20.06200 82.19600 149.69400 1.000 24.84508 44 ILE B C 1
ATOM 5381 O O . ILE B 1 43 ? 20.34300 82.65200 148.58400 1.000 26.39264 44 ILE B O 1
ATOM 5397 N N . LEU B 1 44 ? 19.10600 81.27800 149.84800 1.000 24.23448 45 LEU B N 1
ATOM 5398 C CA . LEU B 1 44 ? 18.33800 80.85500 148.68000 1.000 25.72414 45 LEU B CA 1
ATOM 5399 C C . LEU B 1 44 ? 17.52900 82.01100 148.11000 1.000 26.38737 45 LEU B C 1
ATOM 5400 O O . LEU B 1 44 ? 17.41700 82.15700 146.88300 1.000 27.46645 45 LEU B O 1
ATOM 5416 N N . GLU B 1 45 ? 16.96500 82.85700 148.97200 1.000 25.92416 46 GLU B N 1
ATOM 5417 C CA . GLU B 1 45 ? 16.20300 84.00200 148.47800 1.000 30.25363 46 GLU B CA 1
ATOM 5418 C C . GLU B 1 45 ? 17.11600 85.00400 147.77900 1.000 27.56383 46 GLU B C 1
ATOM 5419 O O . GLU B 1 45 ? 16.74300 85.62100 146.76800 1.000 26.47686 46 GLU B O 1
ATOM 5431 N N . LEU B 1 46 ? 18.28700 85.22900 148.35800 1.000 27.47171 47 LEU B N 1
ATOM 5432 C CA . LEU B 1 46 ? 19.27500 86.13300 147.76800 1.000 28.45341 47 LEU B CA 1
ATOM 5433 C C . LEU B 1 46 ? 19.72800 85.65200 146.39900 1.000 27.89545 47 LEU B C 1
ATOM 5434 O O . LEU B 1 46 ? 19.80100 86.43800 145.44600 1.000 28.81398 47 LEU B O 1
ATOM 5450 N N . VAL B 1 47 ? 20.08800 84.37300 146.29500 1.000 27.21116 48 VAL B N 1
ATOM 5451 C CA . VAL B 1 47 ? 20.56700 83.83100 145.02400 1.000 27.51646 48 VAL B CA 1
ATOM 5452 C C . VAL B 1 47 ? 19.50400 83.95900 143.95400 1.000 28.76924 48 VAL B C 1
ATOM 5453 O O . VAL B 1 47 ? 19.79200 84.35800 142.82200 1.000 29.56407 48 VAL B O 1
ATOM 5466 N N . ARG B 1 48 ? 18.25600 83.65800 144.29500 1.000 29.62460 49 ARG B N 1
ATOM 5467 C CA . ARG B 1 48 ? 17.20300 83.82800 143.30500 1.000 31.65380 49 ARG B CA 1
ATOM 5468 C C . ARG B 1 48 ? 17.01200 85.29400 142.95100 1.000 29.98254 49 ARG B C 1
ATOM 5469 O O . ARG B 1 48 ? 16.71300 85.60200 141.79600 1.000 29.89043 49 ARG B O 1
ATOM 5490 N N . SER B 1 49 ? 17.18600 86.22000 143.91500 1.000 30.87475 50 SER B N 1
ATOM 5491 C CA . SER B 1 49 ? 16.97800 87.62500 143.57400 1.000 34.66731 50 SER B CA 1
ATOM 5492 C C . SER B 1 49 ? 18.06400 88.13100 142.62600 1.000 31.38271 50 SER B C 1
ATOM 5493 O O . SER B 1 49 ? 17.79900 89.02200 141.81200 1.000 31.69591 50 SER B O 1
ATOM 5501 N N . TYR B 1 50 ? 19.26700 87.54700 142.67800 1.000 30.16414 51 TYR B N 1
ATOM 5502 C CA . TYR B 1 50 ? 20.39400 87.91100 141.80800 1.000 29.74304 51 TYR B CA 1
ATOM 5503 C C . TYR B 1 50 ? 20.33200 87.19700 140.46700 1.000 30.01939 51 TYR B C 1
ATOM 5504 O O . TYR B 1 50 ? 20.54600 87.80300 139.41800 1.000 28.97453 51 TYR B O 1
ATOM 5522 N N . ASP B 1 51 ? 20.08200 85.89500 140.49600 1.000 31.95909 52 ASP B N 1
ATOM 5523 C CA . ASP B 1 51 ? 20.24900 85.07500 139.31100 1.000 34.10146 52 ASP B CA 1
ATOM 5524 C C . ASP B 1 51 ? 18.95600 84.83200 138.55800 1.000 37.83875 52 ASP B C 1
ATOM 5525 O O . ASP B 1 51 ? 19.00900 84.53000 137.36300 1.000 36.24908 52 ASP B O 1
ATOM 5534 N N . GLY B 1 52 ? 17.80700 85.00900 139.20300 1.000 35.23317 53 GLY B N 1
ATOM 5535 C CA . GLY B 1 52 ? 16.57000 84.47900 138.67000 1.000 33.27767 53 GLY B CA 1
ATOM 5536 C C . GLY B 1 52 ? 16.27100 83.08800 139.20200 1.000 32.19070 53 GLY B C 1
ATOM 5537 O O . GLY B 1 52 ? 16.97800 82.52600 140.04600 1.000 30.79317 53 GLY B O 1
ATOM 5541 N N . ASP B 1 53 ? 15.18700 82.52500 138.68200 1.000 32.50916 54 ASP B N 1
ATOM 5542 C CA . ASP B 1 53 ? 14.63000 81.26900 139.18500 1.000 34.71206 54 ASP B CA 1
ATOM 5543 C C . ASP B 1 53 ? 15.34500 80.08400 138.53500 1.000 33.81984 54 ASP B C 1
ATOM 5544 O O . ASP B 1 53 ? 14.79700 79.39000 137.67700 1.000 34.45413 54 ASP B O 1
ATOM 5553 N N . HIS B 1 54 ? 16.59800 79.85500 138.96300 1.000 32.36967 55 HIS B N 1
ATOM 5554 C CA . HIS B 1 54 ? 17.42000 78.82300 138.33900 1.000 32.59865 55 HIS B CA 1
ATOM 5555 C C . HIS B 1 54 ? 18.10900 77.91000 139.34200 1.000 31.53273 55 HIS B C 1
ATOM 5556 O O . HIS B 1 54 ? 19.04700 77.20100 138.97400 1.000 33.61192 55 HIS B O 1
ATOM 5570 N N . ILE B 1 55 ? 17.66500 77.88800 140.59100 1.000 29.96675 56 ILE B N 1
ATOM 5571 C CA . ILE B 1 55 ? 18.39400 77.18100 141.63200 1.000 29.75094 56 ILE B CA 1
ATOM 5572 C C . ILE B 1 55 ? 18.07000 75.69600 141.53400 1.000 28.93768 56 ILE B C 1
ATOM 5573 O O . ILE B 1 55 ? 16.90200 75.31200 141.56800 1.000 28.85872 56 ILE B O 1
ATOM 5589 N N . CYS B 1 56 ? 19.10700 74.87300 141.36500 1.000 28.73766 57 CYS B N 1
ATOM 5590 C CA . CYS B 1 56 ? 19.02700 73.42300 141.31000 1.000 29.69567 57 CYS B CA 1
ATOM 5591 C C . CYS B 1 56 ? 19.84400 72.85600 142.46000 1.000 26.22420 57 CYS B C 1
ATOM 5592 O O . CYS B 1 56 ? 20.86300 73.43000 142.84400 1.000 25.52411 57 CYS B O 1
ATOM 5600 N N . TYR B 1 57 ? 19.39000 71.73800 143.01600 1.000 25.93469 58 TYR B N 1
ATOM 5601 C CA . TYR B 1 57 ? 20.03100 71.12500 144.17400 1.000 27.60857 58 TYR B CA 1
ATOM 5602 C C . TYR B 1 57 ? 20.99000 70.04100 143.70400 1.000 28.35077 58 TYR B C 1
ATOM 5603 O O . TYR B 1 57 ? 20.55800 69.05600 143.10200 1.000 30.17993 58 TYR B O 1
ATOM 5621 N N . ASP B 1 58 ? 22.28500 70.22300 143.99400 1.000 26.57950 59 ASP B N 1
ATOM 5622 C CA . ASP B 1 58 ? 23.30900 69.21600 143.67100 1.000 26.92165 59 ASP B CA 1
ATOM 5623 C C . ASP B 1 58 ? 23.13100 67.94100 144.48200 1.000 25.57675 59 ASP B C 1
ATOM 5624 O O . ASP B 1 58 ? 23.21800 66.83000 143.94600 1.000 27.16905 59 ASP B O 1
ATOM 5633 N N . HIS B 1 59 ? 22.91200 68.07100 145.79200 1.000 24.40029 60 HIS B N 1
ATOM 5634 C CA . HIS B 1 59 ? 22.70900 66.91200 146.63800 1.000 24.80561 60 HIS B CA 1
ATOM 5635 C C . HIS B 1 59 ? 22.10900 67.35100 147.95800 1.000 22.85800 60 HIS B C 1
ATOM 5636 O O . HIS B 1 59 ? 22.16200 68.52500 148.32800 1.000 22.20266 60 HIS B O 1
ATOM 5650 N N . PHE B 1 60 ? 21.45200 66.39300 148.60600 1.000 22.29215 61 PHE B N 1
ATOM 5651 C CA . PHE B 1 60 ? 21.02800 66.43100 150.00000 1.000 22.86327 61 PHE B CA 1
ATOM 5652 C C . PHE B 1 60 ? 21.97400 65.55600 150.82100 1.000 23.43439 61 PHE B C 1
ATOM 5653 O O . PHE B 1 60 ? 22.37900 64.49800 150.35300 1.000 24.82666 61 PHE B O 1
ATOM 5670 N N . ALA B 1 61 ? 22.23600 65.91800 152.09000 1.000 23.80812 62 ALA B N 1
ATOM 5671 C CA . ALA B 1 61 ? 23.07900 65.07100 152.94000 1.000 23.70021 62 ALA B CA 1
ATOM 5672 C C . ALA B 1 61 ? 22.42700 64.81300 154.28900 1.000 22.39479 62 ALA B C 1
ATOM 5673 O O . ALA B 1 61 ? 21.73000 65.67500 154.80500 1.000 22.81853 62 ALA B O 1
ATOM 5680 N N . PHE B 1 62 ? 22.70000 63.63100 154.86300 1.000 21.77630 63 PHE B N 1
ATOM 5681 C CA . PHE B 1 62 ? 22.09000 63.17200 156.09800 1.000 22.50796 63 PHE B CA 1
ATOM 5682 C C . PHE B 1 62 ? 23.17800 62.49900 156.92600 1.000 22.64745 63 PHE B C 1
ATOM 5683 O O . PHE B 1 62 ? 24.14300 61.95500 156.36800 1.000 22.15792 63 PHE B O 1
ATOM 5700 N N . ARG B 1 63 ? 22.98700 62.50100 158.24100 1.000 22.93170 64 ARG B N 1
ATOM 5701 C CA . ARG B 1 63 ? 23.91200 61.90200 159.18900 1.000 22.26846 64 ARG B CA 1
ATOM 5702 C C . ARG B 1 63 ? 23.16000 60.90400 160.05100 1.000 22.56850 64 ARG B C 1
ATOM 5703 O O . ARG B 1 63 ? 21.98500 61.11900 160.39900 1.000 23.91076 64 ARG B O 1
ATOM 5724 N N . THR B 1 64 ? 23.86300 59.83600 160.44300 1.000 21.88420 65 THR B N 1
ATOM 5725 C CA . THR B 1 64 ? 23.21600 58.74200 161.14700 1.000 23.30016 65 THR B CA 1
ATOM 5726 C C . THR B 1 64 ? 24.20700 58.08300 162.10900 1.000 22.97381 65 THR B C 1
ATOM 5727 O O . THR B 1 64 ? 25.41700 58.26800 162.01100 1.000 23.20015 65 THR B O 1
ATOM 5738 N N . PHE B 1 65 ? 23.65400 57.32700 163.05600 1.000 24.66875 66 PHE B N 1
ATOM 5739 C CA . PHE B 1 65 ? 24.42700 56.45400 163.93500 1.000 25.49516 66 PHE B CA 1
ATOM 5740 C C . PHE B 1 65 ? 24.51600 55.06000 163.31700 1.000 27.24011 66 PHE B C 1
ATOM 5741 O O . PHE B 1 65 ? 23.49800 54.36700 163.20900 1.000 26.80321 66 PHE B O 1
ATOM 5758 N N . GLY B 1 66 ? 25.72500 54.60800 163.01600 1.000 28.73766 67 GLY B N 1
ATOM 5759 C CA . GLY B 1 66 ? 25.90700 53.27900 162.45600 1.000 29.68514 67 GLY B CA 1
ATOM 5760 C C . GLY B 1 66 ? 25.86800 52.21700 163.53800 1.000 30.84580 67 GLY B C 1
ATOM 5761 O O . GLY B 1 66 ? 26.90200 51.64100 163.88300 1.000 31.52220 67 GLY B O 1
ATOM 5765 N N . VAL B 1 67 ? 24.68900 51.94900 164.08600 1.000 31.95383 68 VAL B N 1
ATOM 5766 C CA . VAL B 1 67 ? 24.56700 50.90300 165.09600 1.000 33.27241 68 VAL B CA 1
ATOM 5767 C C . VAL B 1 67 ? 23.12500 50.42200 165.10500 1.000 32.91710 68 VAL B C 1
ATOM 5768 O O . VAL B 1 67 ? 22.19000 51.21900 164.98300 1.000 30.66420 68 VAL B O 1
ATOM 5781 N N . ASP B 1 68 ? 22.95600 49.10000 165.20600 1.000 34.68047 69 ASP B N 1
ATOM 5782 C CA . ASP B 1 68 ? 21.63500 48.46800 165.38300 1.000 38.65463 69 ASP B CA 1
ATOM 5783 C C . ASP B 1 68 ? 20.63700 48.92100 164.31600 1.000 34.54362 69 ASP B C 1
ATOM 5784 O O . ASP B 1 68 ? 19.44600 49.09700 164.58000 1.000 35.03841 69 ASP B O 1
ATOM 5793 N N . GLY B 1 69 ? 21.12300 49.10300 163.09500 1.000 32.35388 70 GLY B N 1
ATOM 5794 C CA . GLY B 1 69 ? 20.23100 49.39300 161.98700 1.000 29.42984 70 GLY B CA 1
ATOM 5795 C C . GLY B 1 69 ? 19.84000 50.83700 161.82400 1.000 27.75596 70 GLY B C 1
ATOM 5796 O O . GLY B 1 69 ? 19.01200 51.14300 160.96000 1.000 27.82702 70 GLY B O 1
ATOM 5800 N N . TYR B 1 70 ? 20.44300 51.74100 162.57300 1.000 27.35591 71 TYR B N 1
ATOM 5801 C CA . TYR B 1 70 ? 20.12300 53.16500 162.49600 1.000 26.51371 71 TYR B CA 1
ATOM 5802 C C . TYR B 1 70 ? 21.01200 53.92100 161.51100 1.000 25.43726 71 TYR B C 1
ATOM 5803 O O . TYR B 1 70 ? 20.85300 55.13300 161.34400 1.000 25.54254 71 TYR B O 1
ATOM 5821 N N . GLY B 1 71 ? 21.89100 53.24300 160.81700 1.000 25.17144 72 GLY B N 1
ATOM 5822 C CA . GLY B 1 71 ? 22.87800 53.89400 159.97300 1.000 25.99785 72 GLY B CA 1
ATOM 5823 C C . GLY B 1 71 ? 22.38800 54.15800 158.56800 1.000 26.86901 72 GLY B C 1
ATOM 5824 O O . GLY B 1 71 ? 21.20600 54.39800 158.33300 1.000 26.88743 72 GLY B O 1
ATOM 5828 N N . ILE B 1 72 ? 23.31200 54.09200 157.61200 1.000 26.26631 73 ILE B N 1
ATOM 5829 C CA . ILE B 1 72 ? 22.97700 54.45300 156.22800 1.000 26.14787 73 ILE B CA 1
ATOM 5830 C C . ILE B 1 72 ? 21.77000 53.67300 155.72800 1.000 26.92954 73 ILE B C 1
ATOM 5831 O O . ILE B 1 72 ? 20.87300 54.22200 155.07400 1.000 26.25052 73 ILE B O 1
ATOM 5847 N N . LYS B 1 73 ? 21.72600 52.36900 156.02300 1.000 28.52974 74 LYS B N 1
ATOM 5848 C CA . LYS B 1 73 ? 20.65600 51.53600 155.50000 1.000 32.72234 74 LYS B CA 1
ATOM 5849 C C . LYS B 1 73 ? 19.27300 51.99700 155.93900 1.000 31.54062 74 LYS B C 1
ATOM 5850 O O . LYS B 1 73 ? 18.30000 51.62500 155.27800 1.000 32.39073 74 LYS B O 1
ATOM 5869 N N . SER B 1 74 ? 19.15300 52.77300 157.03600 1.000 29.29825 75 SER B N 1
ATOM 5870 C CA . SER B 1 74 ? 17.82300 53.16300 157.50500 1.000 28.27444 75 SER B CA 1
ATOM 5871 C C . SER B 1 74 ? 17.18900 54.21600 156.60400 1.000 28.05863 75 SER B C 1
ATOM 5872 O O . SER B 1 74 ? 15.95800 54.35700 156.59300 1.000 27.66384 75 SER B O 1
ATOM 5880 N N . LEU B 1 75 ? 18.00200 54.99300 155.89800 1.000 27.93493 76 LEU B N 1
ATOM 5881 C CA . LEU B 1 75 ? 17.50400 55.91800 154.88200 1.000 29.47985 76 LEU B CA 1
ATOM 5882 C C . LEU B 1 75 ? 17.65800 55.40300 153.46100 1.000 31.63011 76 LEU B C 1
ATOM 5883 O O . LEU B 1 75 ? 16.89000 55.79800 152.58100 1.000 31.53273 76 LEU B O 1
ATOM 5899 N N . ALA B 1 76 ? 18.65000 54.55400 153.20300 1.000 32.90131 77 ALA B N 1
ATOM 5900 C CA . ALA B 1 76 ? 18.94000 54.17200 151.82800 1.000 34.44887 77 ALA B CA 1
ATOM 5901 C C . ALA B 1 76 ? 17.73400 53.52100 151.17400 1.000 33.50928 77 ALA B C 1
ATOM 5902 O O . ALA B 1 76 ? 17.46100 53.75200 149.98800 1.000 31.77749 77 ALA B O 1
ATOM 5909 N N . GLU B 1 77 ? 16.98900 52.71200 151.93100 1.000 34.39623 78 GLU B N 1
ATOM 5910 C CA . GLU B 1 77 ? 15.91700 51.93500 151.30800 1.000 38.01245 78 GLU B CA 1
ATOM 5911 C C . GLU B 1 77 ? 14.81300 52.83100 150.74000 1.000 32.10385 78 GLU B C 1
ATOM 5912 O O . GLU B 1 77 ? 14.21800 52.50000 149.70400 1.000 30.80896 78 GLU B O 1
ATOM 5924 N N . PHE B 1 78 ? 14.51600 53.95800 151.39400 1.000 29.53249 79 PHE B N 1
ATOM 5925 C CA . PHE B 1 78 ? 13.53200 54.88200 150.83200 1.000 27.71911 79 PHE B CA 1
ATOM 5926 C C . PHE B 1 78 ? 13.99900 55.38000 149.46900 1.000 26.42685 79 PHE B C 1
ATOM 5927 O O . PHE B 1 78 ? 13.24700 55.36000 148.49100 1.000 27.18221 79 PHE B O 1
ATOM 5944 N N . PHE B 1 79 ? 15.25300 55.81200 149.37900 1.000 23.83180 80 PHE B N 1
ATOM 5945 C CA . PHE B 1 79 ? 15.72500 56.35800 148.11400 1.000 23.67652 80 PHE B CA 1
ATOM 5946 C C . PHE B 1 79 ? 15.81300 55.28800 147.03600 1.000 23.78969 80 PHE B C 1
ATOM 5947 O O . PHE B 1 79 ? 15.40200 55.52900 145.88900 1.000 24.06604 80 PHE B O 1
ATOM 5964 N N . THR B 1 80 ? 16.22700 54.07100 147.35700 1.000 25.81889 81 THR B N 1
ATOM 5965 C CA . THR B 1 80 ? 16.32400 52.97500 146.34800 1.000 29.50354 81 THR B CA 1
ATOM 5966 C C . THR B 1 80 ? 14.92200 52.51800 145.94400 1.000 30.61157 81 THR B C 1
ATOM 5967 O O . THR B 1 80 ? 14.74800 52.12300 144.82800 1.000 26.55845 81 THR B O 1
ATOM 5978 N N . ASP B 1 81 ? 13.91500 52.70900 146.79800 1.000 33.09871 82 ASP B N 1
ATOM 5979 C CA . ASP B 1 81 ? 12.49500 52.41400 146.47900 1.000 41.78922 82 ASP B CA 1
ATOM 5980 C C . ASP B 1 81 ? 12.02500 53.37300 145.37800 1.000 56.61468 82 ASP B C 1
ATOM 5981 O O . ASP B 1 81 ? 11.11600 53.02900 144.69000 1.000 90.00026 82 ASP B O 1
ATOM 5990 N N . PHE B 1 82 ? 12.58900 54.56800 145.29300 1.000 43.41836 83 PHE B N 1
ATOM 5991 C CA . PHE B 1 82 ? 12.29600 55.57000 144.26000 1.000 35.35950 83 PHE B CA 1
ATOM 5992 C C . PHE B 1 82 ? 13.40700 55.61400 143.19600 1.000 37.39133 83 PHE B C 1
ATOM 5993 O O . PHE B 1 82 ? 13.61800 56.67100 142.69100 1.000 31.08531 83 PHE B O 1
ATOM 6010 N N . GLY B 1 83 ? 14.13000 54.52800 142.90400 1.000 32.29861 84 GLY B N 1
ATOM 6011 C CA . GLY B 1 83 ? 14.97700 54.53600 141.69600 1.000 29.92727 84 GLY B CA 1
ATOM 6012 C C . GLY B 1 83 ? 16.41800 54.98400 141.88300 1.000 27.15852 84 GLY B C 1
ATOM 6013 O O . GLY B 1 83 ? 17.18100 54.96300 140.92200 1.000 27.95862 84 GLY B O 1
ATOM 6017 N N . TYR B 1 84 ? 16.81200 55.39100 143.09000 1.000 25.81889 85 TYR B N 1
ATOM 6018 C CA . TYR B 1 84 ? 18.19900 55.77000 143.31900 1.000 24.89772 85 TYR B CA 1
ATOM 6019 C C . TYR B 1 84 ? 19.09900 54.54600 143.28800 1.000 26.57687 85 TYR B C 1
ATOM 6020 O O . TYR B 1 84 ? 18.69100 53.43800 143.63800 1.000 26.12682 85 TYR B O 1
ATOM 6038 N N . VAL B 1 85 ? 20.34100 54.77600 142.86700 1.000 27.10851 86 VAL B N 1
ATOM 6039 C CA . VAL B 1 85 ? 21.34600 53.73700 142.67800 1.000 30.41680 86 VAL B CA 1
ATOM 6040 C C . VAL B 1 85 ? 22.48700 54.02300 143.64500 1.000 28.75608 86 VAL B C 1
ATOM 6041 O O . VAL B 1 85 ? 23.00600 55.13700 143.65500 1.000 27.75333 86 VAL B O 1
ATOM 6054 N N . PRO B 1 86 ? 22.90200 53.06100 144.48200 1.000 31.37218 87 PRO B N 1
ATOM 6055 C CA . PRO B 1 86 ? 24.07700 53.28700 145.34100 1.000 31.15110 87 PRO B CA 1
ATOM 6056 C C . PRO B 1 86 ? 25.34000 53.44300 144.51000 1.000 28.88767 87 PRO B C 1
ATOM 6057 O O . PRO B 1 86 ? 25.53200 52.73900 143.51600 1.000 27.90335 87 PRO B O 1
ATOM 6068 N N . ARG B 1 87 ? 26.22600 54.33000 144.96000 1.000 28.74029 88 ARG B N 1
ATOM 6069 C CA . ARG B 1 87 ? 27.45600 54.62400 144.16700 1.000 30.18257 88 ARG B CA 1
ATOM 6070 C C . ARG B 1 87 ? 28.66700 54.30100 145.03500 1.000 33.15924 88 ARG B C 1
ATOM 6071 O O . ARG B 1 87 ? 28.82900 53.16500 145.44000 1.000 33.78037 88 ARG B O 1
ATOM 6092 N N . GLU B 1 88 ? 29.53800 55.28100 145.30000 1.000 35.39372 89 GLU B N 1
ATOM 6093 C CA . GLU B 1 88 ? 30.84100 55.02400 145.91200 1.000 37.19393 89 GLU B CA 1
ATOM 6094 C C . GLU B 1 88 ? 30.78400 55.17300 147.42700 1.000 34.36465 89 GLU B C 1
ATOM 6095 O O . GLU B 1 88 ? 30.07000 56.02900 147.96000 1.000 30.02728 89 GLU B O 1
ATOM 6107 N N . GLU B 1 89 ? 31.55400 54.34200 148.11900 1.000 34.99893 90 GLU B N 1
ATOM 6108 C CA . GLU B 1 89 ? 31.70300 54.47400 149.57000 1.000 39.32050 90 GLU B CA 1
ATOM 6109 C C . GLU B 1 89 ? 32.89200 55.38900 149.85100 1.000 35.98589 90 GLU B C 1
ATOM 6110 O O . GLU B 1 89 ? 33.93000 55.28300 149.19900 1.000 35.33318 90 GLU B O 1
ATOM 6122 N N . LEU B 1 90 ? 32.73900 56.29500 150.80000 1.000 33.61982 91 LEU B N 1
ATOM 6123 C CA . LEU B 1 90 ? 33.84800 57.11600 151.28100 1.000 32.90658 91 LEU B CA 1
ATOM 6124 C C . LEU B 1 90 ? 34.12700 56.81100 152.75100 1.000 31.88014 91 LEU B C 1
ATOM 6125 O O . LEU B 1 90 ? 33.19500 56.63700 153.53700 1.000 31.60642 91 LEU B O 1
ATOM 6141 N N . ARG B 1 91 ? 35.39800 56.79500 153.13100 1.000 33.41453 92 ARG B N 1
ATOM 6142 C CA . ARG B 1 91 ? 35.79700 56.51600 154.50200 1.000 37.16235 92 ARG B CA 1
ATOM 6143 C C . ARG B 1 91 ? 36.52200 57.72000 155.08800 1.000 35.12263 92 ARG B C 1
ATOM 6144 O O . ARG B 1 91 ? 37.34200 58.34500 154.41300 1.000 35.38319 92 ARG B O 1
ATOM 6165 N N . PHE B 1 92 ? 36.24300 58.00700 156.36000 1.000 33.70404 93 PHE B N 1
ATOM 6166 C CA . PHE B 1 92 ? 36.82400 59.12900 157.09600 1.000 34.30674 93 PHE B CA 1
ATOM 6167 C C . PHE B 1 92 ? 37.40600 58.58900 158.39300 1.000 37.34921 93 PHE B C 1
ATOM 6168 O O . PHE B 1 92 ? 36.73400 58.58300 159.43700 1.000 36.69914 93 PHE B O 1
ATOM 6185 N N . PRO B 1 93 ? 38.64600 58.11000 158.36100 1.000 42.76302 94 PRO B N 1
ATOM 6186 C CA . PRO B 1 93 ? 39.18300 57.43500 159.55200 1.000 46.02920 94 PRO B CA 1
ATOM 6187 C C . PRO B 1 93 ? 39.27400 58.32500 160.77600 1.000 47.21882 94 PRO B C 1
ATOM 6188 O O . PRO B 1 93 ? 38.91900 57.87400 161.86900 1.000 46.31345 94 PRO B O 1
ATOM 6199 N N . ALA B 1 94 ? 39.73400 59.57300 160.63200 1.000 49.94283 95 ALA B N 1
ATOM 6200 C CA . ALA B 1 94 ? 39.92500 60.43300 161.80100 1.000 51.42722 95 ALA B CA 1
ATOM 6201 C C . ALA B 1 94 ? 38.60500 60.73800 162.50700 1.000 45.66863 95 ALA B C 1
ATOM 6202 O O . ALA B 1 94 ? 38.56100 60.82900 163.73500 1.000 45.23174 95 ALA B O 1
ATOM 6209 N N . LYS B 1 95 ? 37.52600 60.92600 161.75200 1.000 41.08914 96 LYS B N 1
ATOM 6210 C CA . LYS B 1 95 ? 36.21900 61.21400 162.30900 1.000 38.79149 96 LYS B CA 1
ATOM 6211 C C . LYS B 1 95 ? 35.40200 59.95600 162.57500 1.000 35.37529 96 LYS B C 1
ATOM 6212 O O . LYS B 1 95 ? 34.28800 60.06200 163.10000 1.000 33.32505 96 LYS B O 1
ATOM 6231 N N . LYS B 1 96 ? 35.91000 58.78100 162.19200 1.000 34.37517 97 LYS B N 1
ATOM 6232 C CA . LYS B 1 96 ? 35.21700 57.51600 162.43900 1.000 34.94630 97 LYS B CA 1
ATOM 6233 C C . LYS B 1 96 ? 33.85900 57.48700 161.73400 1.000 31.68011 97 LYS B C 1
ATOM 6234 O O . LYS B 1 96 ? 32.83200 57.12100 162.31100 1.000 31.06951 97 LYS B O 1
ATOM 6253 N N . LEU B 1 97 ? 33.86500 57.85300 160.46000 1.000 30.06676 98 LEU B N 1
ATOM 6254 C CA . LEU B 1 97 ? 32.66100 57.90300 159.65400 1.000 32.50127 98 LEU B CA 1
ATOM 6255 C C . LEU B 1 97 ? 32.82100 57.04900 158.40200 1.000 30.98529 98 LEU B C 1
ATOM 6256 O O . LEU B 1 97 ? 33.92700 56.85600 157.91300 1.000 29.94833 98 LEU B O 1
ATOM 6272 N N . ARG B 1 98 ? 31.69000 56.56900 157.87300 1.000 32.01173 99 ARG B N 1
ATOM 6273 C CA . ARG B 1 98 ? 31.60400 55.91800 156.56700 1.000 34.77522 99 ARG B CA 1
ATOM 6274 C C . ARG B 1 98 ? 30.48300 56.62100 155.82300 1.000 30.37996 99 ARG B C 1
ATOM 6275 O O . ARG B 1 98 ? 29.50900 57.03500 156.45300 1.000 29.44037 99 ARG B O 1
ATOM 6296 N N . ALA B 1 99 ? 30.60500 56.77100 154.49900 1.000 29.19034 100 ALA B N 1
ATOM 6297 C CA . ALA B 1 99 ? 29.56100 57.43500 153.74000 1.000 28.21128 100 ALA B CA 1
ATOM 6298 C C . ALA B 1 99 ? 29.33500 56.69400 152.42500 1.000 27.63489 100 ALA B C 1
ATOM 6299 O O . ALA B 1 99 ? 30.22100 56.02200 151.90800 1.000 27.17957 100 ALA B O 1
ATOM 6306 N N . LEU B 1 100 ? 28.10800 56.80500 151.91900 1.000 27.64016 101 LEU B N 1
ATOM 6307 C CA . LEU B 1 100 ? 27.68700 56.22800 150.65300 1.000 28.77450 101 LEU B CA 1
ATOM 6308 C C . LEU B 1 100 ? 26.80800 57.26300 149.97800 1.000 26.00312 101 LEU B C 1
ATOM 6309 O O . LEU B 1 100 ? 25.98100 57.89800 150.63900 1.000 25.77677 101 LEU B O 1
ATOM 6325 N N . TRP B 1 101 ? 27.02200 57.48500 148.68900 1.000 24.83982 102 TRP B N 1
ATOM 6326 C CA . TRP B 1 101 ? 26.15100 58.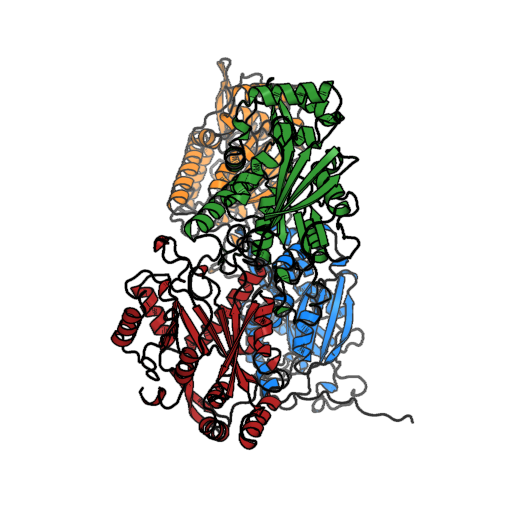38600 147.95100 1.000 24.21080 102 TRP B CA 1
ATOM 6327 C C . TRP B 1 101 ? 25.34100 57.60300 146.92300 1.000 24.40819 102 TRP B C 1
ATOM 6328 O O . TRP B 1 101 ? 25.65500 56.45300 146.60200 1.000 24.78455 102 TRP B O 1
ATOM 6349 N N . PHE B 1 102 ? 24.24700 58.23000 146.47600 1.000 24.08447 103 PHE B N 1
ATOM 6350 C CA . PHE B 1 102 ? 23.23600 57.61100 145.62100 1.000 24.34766 103 PHE B CA 1
ATOM 6351 C C . PHE B 1 102 ? 22.93400 58.54800 144.46900 1.000 24.62927 103 PHE B C 1
ATOM 6352 O O . PHE B 1 102 ? 22.79700 59.75100 144.66900 1.000 24.43451 103 PHE B O 1
ATOM 6369 N N . SER B 1 103 ? 22.85400 58.00000 143.26800 1.000 25.03721 104 SER B N 1
ATOM 6370 C CA . SER B 1 103 ? 22.50000 58.84700 142.13300 1.000 25.53727 104 SER B CA 1
ATOM 6371 C C . SER B 1 103 ? 21.03200 58.64500 141.76000 1.000 24.96352 104 SER B C 1
ATOM 6372 O O . SER B 1 103 ? 20.50400 57.52000 141.86000 1.000 23.47650 104 SER B O 1
ATOM 6380 N N . PRO B 1 104 ? 20.35200 59.70100 141.32100 1.000 26.26368 105 PRO B N 1
ATOM 6381 C CA . PRO B 1 104 ? 18.89700 59.61200 141.06800 1.000 26.64793 105 PRO B CA 1
ATOM 6382 C C . PRO B 1 104 ? 18.58300 58.86400 139.78500 1.000 26.90323 105 PRO B C 1
ATOM 6383 O O . PRO B 1 104 ? 19.43800 58.72000 138.90700 1.000 26.56371 105 PRO B O 1
ATOM 6394 N N . PRO B 1 105 ? 17.35400 58.36800 139.65400 1.000 26.71899 106 PRO B N 1
ATOM 6395 C CA . PRO B 1 105 ? 16.89000 57.85900 138.35400 1.000 27.62173 106 PRO B CA 1
ATOM 6396 C C . PRO B 1 105 ? 16.77600 59.00300 137.36000 1.000 28.60869 106 PRO B C 1
ATOM 6397 O O . PRO B 1 105 ? 16.77900 60.19300 137.71000 1.000 28.98769 106 PRO B O 1
ATOM 6408 N N . THR B 1 106 ? 16.66900 58.62200 136.09600 1.000 29.62197 107 THR B N 1
ATOM 6409 C CA . THR B 1 106 ? 16.46800 59.60000 135.04300 1.000 31.17216 107 THR B CA 1
ATOM 6410 C C . THR B 1 106 ? 15.23400 60.45300 135.32100 1.000 30.61683 107 THR B C 1
ATOM 6411 O O . THR B 1 106 ? 14.15600 59.94100 135.63900 1.000 31.14321 107 THR B O 1
ATOM 6422 N N . ASN B 1 107 ? 15.39700 61.77400 135.19000 1.000 30.50892 108 ASN B N 1
ATOM 6423 C CA . ASN B 1 107 ? 14.28100 62.71200 135.33500 1.000 34.13041 108 ASN B CA 1
ATOM 6424 C C . ASN B 1 107 ? 14.59300 63.91800 134.44100 1.000 39.22576 108 ASN B C 1
ATOM 6425 O O . ASN B 1 107 ? 15.07100 64.96100 134.87400 1.000 40.24693 108 ASN B O 1
ATOM 6436 N N . ASP B 1 108 ? 14.34100 63.75000 133.13900 1.000 43.32098 109 ASP B N 1
ATOM 6437 C CA . ASP B 1 108 ? 14.61700 64.79400 132.15600 1.000 48.54529 109 ASP B CA 1
ATOM 6438 C C . ASP B 1 108 ? 13.44500 65.75200 131.92300 1.000 48.20315 109 ASP B C 1
ATOM 6439 O O . ASP B 1 108 ? 13.60400 66.73900 131.19100 1.000 49.18484 109 ASP B O 1
ATOM 6448 N N . GLY B 1 109 ? 12.28100 65.50500 132.52100 1.000 47.50043 110 GLY B N 1
ATOM 6449 C CA . GLY B 1 109 ? 11.11400 66.31900 132.24300 1.000 45.46861 110 GLY B CA 1
ATOM 6450 C C . GLY B 1 109 ? 10.64300 67.17700 133.39800 1.000 42.90251 110 GLY B C 1
ATOM 6451 O O . GLY B 1 109 ? 9.48800 67.60300 133.42300 1.000 41.19178 110 GLY B O 1
ATOM 6455 N N . TYR B 1 110 ? 11.51100 67.43000 134.37300 1.000 41.17073 111 TYR B N 1
ATOM 6456 C CA . TYR B 1 110 ? 11.15300 68.33600 135.45500 1.000 40.84963 111 TYR B CA 1
ATOM 6457 C C . TYR B 1 110 ? 10.77400 69.70100 134.89400 1.000 43.47100 111 TYR B C 1
ATOM 6458 O O . TYR B 1 110 ? 11.29900 70.15900 133.87100 1.000 43.26308 111 TYR B O 1
ATOM 6476 N N . THR B 1 111 ? 9.84500 70.35300 135.57100 1.000 45.02382 112 THR B N 1
ATOM 6477 C CA . THR B 1 111 ? 9.31000 71.61700 135.09600 1.000 45.35807 112 THR B CA 1
ATOM 6478 C C . THR B 1 111 ? 9.64700 72.77900 136.01800 1.000 43.23413 112 THR B C 1
ATOM 6479 O O . THR B 1 111 ? 9.18600 73.89300 135.77500 1.000 43.47100 112 THR B O 1
ATOM 6490 N N . GLY B 1 112 ? 10.44500 72.55800 137.06300 1.000 39.59948 113 GLY B N 1
ATOM 6491 C CA . GLY B 1 112 ? 10.67100 73.62600 138.01900 1.000 37.18341 113 GLY B CA 1
ATOM 6492 C C . GLY B 1 112 ? 12.08000 73.68900 138.58400 1.000 34.65152 113 GLY B C 1
ATOM 6493 O O . GLY B 1 112 ? 13.03900 73.28800 137.92500 1.000 34.09356 113 GLY B O 1
ATOM 6497 N N . THR B 1 113 ? 12.19500 74.18800 139.80500 1.000 33.95670 114 THR B N 1
ATOM 6498 C CA . THR B 1 113 ? 13.45600 74.45900 140.48800 1.000 35.98063 114 THR B CA 1
ATOM 6499 C C . THR B 1 113 ? 13.46600 73.83100 141.86900 1.000 32.97237 114 THR B C 1
ATOM 6500 O O . THR B 1 113 ? 12.43800 73.41500 142.39500 1.000 34.10672 114 THR B O 1
ATOM 6511 N N . GLY B 1 114 ? 14.65100 73.76700 142.47800 1.000 30.47997 115 GLY B N 1
ATOM 6512 C CA . GLY B 1 114 ? 14.72100 73.17500 143.81000 1.000 30.67999 115 GLY B CA 1
ATOM 6513 C C . GLY B 1 114 ? 14.26900 71.73200 143.75800 1.000 30.44839 115 GLY B C 1
ATOM 6514 O O . GLY B 1 114 ? 14.66000 70.96400 142.87600 1.000 27.65858 115 GLY B O 1
ATOM 6518 N N . VAL B 1 115 ? 13.39100 71.35200 144.68300 1.000 28.51658 116 VAL B N 1
ATOM 6519 C CA . VAL B 1 115 ? 12.89100 69.98300 144.69400 1.000 28.25865 116 VAL B CA 1
ATOM 6520 C C . VAL B 1 115 ? 12.02200 69.66300 143.48800 1.000 27.71385 116 VAL B C 1
ATOM 6521 O O . VAL B 1 115 ? 11.71600 68.48100 143.26000 1.000 28.00073 116 VAL B O 1
ATOM 6534 N N . TYR B 1 116 ? 11.64500 70.66200 142.68800 1.000 27.47698 117 TYR B N 1
ATOM 6535 C CA . TYR B 1 116 ? 10.94000 70.43000 141.42400 1.000 31.51957 117 TYR B CA 1
ATOM 6536 C C . TYR B 1 116 ? 11.86100 70.56700 140.20800 1.000 28.77713 117 TYR B C 1
ATOM 6537 O O . TYR B 1 116 ? 11.38900 70.55000 139.07000 1.000 28.90347 117 TYR B O 1
ATOM 6555 N N . GLY B 1 117 ? 13.17000 70.66600 140.42700 1.000 27.41381 118 GLY B N 1
ATOM 6556 C CA . GLY B 1 117 ? 14.11600 70.69200 139.33100 1.000 28.14022 118 GLY B CA 1
ATOM 6557 C C . GLY B 1 117 ? 14.73900 69.31900 139.18000 1.000 29.71672 118 GLY B C 1
ATOM 6558 O O . GLY B 1 117 ? 14.13800 68.30900 139.54300 1.000 27.06640 118 GLY B O 1
ATOM 6562 N N . PRO B 1 118 ? 15.97800 69.25700 138.71400 1.000 32.61444 119 PRO B N 1
ATOM 6563 C CA . PRO B 1 118 ? 16.65300 67.95700 138.64100 1.000 32.81709 119 PRO B CA 1
ATOM 6564 C C . PRO B 1 118 ? 16.76100 67.29400 140.00900 1.000 27.76122 119 PRO B C 1
ATOM 6565 O O . PRO B 1 118 ? 17.05400 67.93300 141.02300 1.000 26.16630 119 PRO B O 1
ATOM 6576 N N . LEU B 1 119 ? 16.46400 66.00600 140.06100 1.000 26.14524 120 LEU B N 1
ATOM 6577 C CA . LEU B 1 119 ? 16.49000 65.35800 141.36900 1.000 26.04260 120 LEU B CA 1
ATOM 6578 C C . LEU B 1 119 ? 17.90600 65.42700 141.93600 1.000 25.51359 120 LEU B C 1
ATOM 6579 O O . LEU B 1 119 ? 18.88200 65.30100 141.17900 1.000 24.54768 120 LEU B O 1
ATOM 6595 N N . PRO B 1 120 ? 18.05800 65.59500 143.24700 1.000 25.33198 121 PRO B N 1
ATOM 6596 C CA . PRO B 1 120 ? 19.39700 65.67600 143.83100 1.000 25.78993 121 PRO B CA 1
ATOM 6597 C C . PRO B 1 120 ? 20.01900 64.30900 144.05800 1.000 24.59769 121 PRO B C 1
ATOM 6598 O O . PRO B 1 120 ? 19.32900 63.30000 144.25300 1.000 25.21881 121 PRO B O 1
ATOM 6609 N N . ARG B 1 121 ? 21.34700 64.30100 144.02500 1.000 23.82391 122 ARG B N 1
ATOM 6610 C CA . ARG B 1 121 ? 22.11000 63.20200 144.58300 1.000 23.12909 122 ARG B CA 1
ATOM 6611 C C . ARG B 1 121 ? 21.88300 63.17800 146.08300 1.000 23.08171 122 ARG B C 1
ATOM 6612 O O . ARG B 1 121 ? 21.52100 64.19000 146.68900 1.000 22.24477 122 ARG B O 1
ATOM 6633 N N . ILE B 1 122 ? 22.06700 62.01100 146.67900 1.000 23.18962 123 ILE B N 1
ATOM 6634 C CA . ILE B 1 122 ? 21.90000 61.85000 148.12500 1.000 24.27659 123 ILE B CA 1
ATOM 6635 C C . ILE B 1 122 ? 23.22800 61.35600 148.69200 1.000 24.76350 123 ILE B C 1
ATOM 6636 O O . ILE B 1 122 ? 23.76400 60.34800 148.21700 1.000 25.06353 123 ILE B O 1
ATOM 6652 N N . PHE B 1 123 ? 23.72600 62.04300 149.72400 1.000 24.56610 124 PHE B N 1
ATOM 6653 C CA . PHE B 1 123 ? 24.92000 61.67600 150.47900 1.000 23.95814 124 PHE B CA 1
ATOM 6654 C C . PHE B 1 123 ? 24.50200 61.30300 151.89600 1.000 23.42912 124 PHE B C 1
ATOM 6655 O O . PHE B 1 123 ? 24.00800 62.15800 152.63300 1.000 25.62412 124 PHE B O 1
ATOM 6672 N N . ILE B 1 124 ? 24.72200 60.05000 152.28400 1.000 22.30004 125 ILE B N 1
ATOM 6673 C CA . ILE B 1 124 ? 24.38200 59.56800 153.62500 1.000 23.15804 125 ILE B CA 1
ATOM 6674 C C . ILE B 1 124 ? 25.64900 59.07400 154.32200 1.000 23.33964 125 ILE B C 1
ATOM 6675 O O . ILE B 1 124 ? 26.31800 58.16100 153.82600 1.000 22.82116 125 ILE B O 1
ATOM 6691 N N . SER B 1 125 ? 25.94000 59.63000 155.49800 1.000 24.13974 126 SER B N 1
ATOM 6692 C CA . SER B 1 125 ? 27.05900 59.18800 156.32700 1.000 23.88444 126 SER B CA 1
ATOM 6693 C C . SER B 1 125 ? 26.53600 58.51600 157.59900 1.000 23.86339 126 SER B C 1
ATOM 6694 O O . SER B 1 125 ? 25.37900 58.70300 157.99200 1.000 24.70823 126 SER B O 1
ATOM 6702 N N . GLU B 1 126 ? 27.38000 57.66100 158.18500 1.000 24.03972 127 GLU B N 1
ATOM 6703 C CA . GLU B 1 126 ? 27.09500 57.09000 159.49100 1.000 26.93744 127 GLU B CA 1
ATOM 6704 C C . GLU B 1 126 ? 28.34700 57.14300 160.35400 1.000 26.59266 127 GLU B C 1
ATOM 6705 O O . GLU B 1 126 ? 29.47100 57.03100 159.86400 1.000 25.22145 127 GLU B O 1
ATOM 6717 N N . LEU B 1 127 ? 28.13400 57.29900 161.65200 1.000 26.67425 128 LEU B N 1
ATOM 6718 C CA . LEU B 1 127 ? 29.22500 57.19900 162.60800 1.000 26.84532 128 LEU B CA 1
ATOM 6719 C C . LEU B 1 127 ? 29.46400 55.73400 162.92700 1.000 27.66648 128 LEU B C 1
ATOM 6720 O O . LEU B 1 127 ? 28.51600 54.99900 163.21400 1.000 28.41393 128 LEU B O 1
ATOM 6736 N N . LEU B 1 128 ? 30.73400 55.31800 162.91400 1.000 28.46131 129 LEU B N 1
ATOM 6737 C CA . LEU B 1 128 ? 31.15400 53.96900 163.29100 1.000 32.39599 129 LEU B CA 1
ATOM 6738 C C . LEU B 1 128 ? 31.19400 53.85400 164.81900 1.000 31.03267 129 LEU B C 1
ATOM 6739 O O . LEU B 1 128 ? 32.25200 53.89300 165.46100 1.000 30.85896 129 LEU B O 1
ATOM 6755 N N . VAL B 1 129 ? 30.01000 53.63200 165.39200 1.000 30.91423 130 VAL B N 1
ATOM 6756 C CA . VAL B 1 129 ? 29.83400 53.72200 166.84400 1.000 32.73024 130 VAL B CA 1
ATOM 6757 C C . VAL B 1 129 ? 30.76000 52.75400 167.56700 1.000 35.01209 130 VAL B C 1
ATOM 6758 O O . VAL B 1 129 ? 31.30400 53.07200 168.63400 1.000 34.88313 130 VAL B O 1
ATOM 6771 N N . ASP B 1 130 ? 30.97100 51.57100 166.98700 1.000 39.93110 131 ASP B N 1
ATOM 6772 C CA . ASP B 1 130 ? 31.84900 50.56500 167.56900 1.000 49.12168 131 ASP B CA 1
ATOM 6773 C C . ASP B 1 130 ? 33.28300 51.06000 167.77600 1.000 50.40604 131 ASP B C 1
ATOM 6774 O O . ASP B 1 130 ? 34.04300 50.40900 168.50000 1.000 47.41621 131 ASP B O 1
ATOM 6783 N N . GLU B 1 131 ? 33.67600 52.18000 167.17000 1.000 47.20303 132 GLU B N 1
ATOM 6784 C CA . GLU B 1 131 ? 35.05300 52.64800 167.26400 1.000 45.31333 132 GLU B CA 1
ATOM 6785 C C . GLU B 1 131 ? 35.24400 53.74400 168.30600 1.000 42.48141 132 GLU B C 1
ATOM 6786 O O . GLU B 1 131 ? 36.38800 54.15500 168.54000 1.000 43.79736 132 GLU B O 1
ATOM 6798 N N . LEU B 1 132 ? 34.16600 54.22000 168.92600 1.000 38.87835 133 LEU B N 1
ATOM 6799 C CA . LEU B 1 132 ? 34.22800 55.24700 169.95400 1.000 38.16247 133 LEU B CA 1
ATOM 6800 C C . LEU B 1 132 ? 34.56700 54.62600 171.30700 1.000 38.43619 133 LEU B C 1
ATOM 6801 O O . LEU B 1 132 ? 34.54200 53.41000 171.48100 1.000 38.45724 133 LEU B O 1
ATOM 6817 N N . SER B 1 133 ? 34.88200 55.48600 172.28300 1.000 38.86255 134 SER B N 1
ATOM 6818 C CA . SER B 1 133 ? 35.15100 55.02100 173.63700 1.000 39.89426 134 SER B CA 1
ATOM 6819 C C . SER B 1 133 ? 33.94400 54.26200 174.19200 1.000 38.61252 134 SER B C 1
ATOM 6820 O O . SER B 1 133 ? 32.79600 54.51900 173.78600 1.000 35.58058 134 SER B O 1
ATOM 6828 N N . PRO B 1 134 ? 34.16400 53.36100 175.16100 1.000 39.33630 135 PRO B N 1
ATOM 6829 C CA . PRO B 1 134 ? 33.03200 52.63900 175.76000 1.000 39.07574 135 PRO B CA 1
ATOM 6830 C C . PRO B 1 134 ? 31.96800 53.56500 176.30900 1.000 37.63609 135 PRO B C 1
ATOM 6831 O O . PRO B 1 134 ? 30.77700 53.26700 176.19200 1.000 36.75967 135 PRO B O 1
ATOM 6842 N N . GLN B 1 135 ? 32.37300 54.69100 176.90600 1.000 37.54398 136 GLN B N 1
ATOM 6843 C CA . GLN B 1 135 ? 31.40900 55.57400 177.55400 1.000 39.34682 136 GLN B CA 1
ATOM 6844 C C . GLN B 1 135 ? 30.52600 56.25700 176.53000 1.000 35.80692 136 GLN B C 1
ATOM 6845 O O . GLN B 1 135 ? 29.32000 56.40900 176.75300 1.000 34.25411 136 GLN B O 1
ATOM 6859 N N . SER B 1 136 ? 31.09700 56.67300 175.39400 1.000 34.02250 137 SER B N 1
ATOM 6860 C CA . SER B 1 136 ? 30.25100 57.25200 174.35400 1.000 33.69351 137 SER B CA 1
ATOM 6861 C C . SER B 1 136 ? 29.34900 56.20000 173.72400 1.000 31.17216 137 SER B C 1
ATOM 6862 O O . SER B 1 136 ? 28.20900 56.50400 173.35700 1.000 29.19034 137 SER B O 1
ATOM 6870 N N . GLN B 1 137 ? 29.84300 54.96700 173.56000 1.000 31.10373 138 GLN B N 1
ATOM 6871 C CA . GLN B 1 137 ? 28.99500 53.92000 172.99800 1.000 32.25913 138 GLN B CA 1
ATOM 6872 C C . GLN B 1 137 ? 27.78900 53.66700 173.89400 1.000 31.58010 138 GLN B C 1
ATOM 6873 O O . GLN B 1 137 ? 26.67000 53.46900 173.40200 1.000 30.46418 138 GLN B O 1
ATOM 6887 N N . ASP B 1 138 ? 28.01400 53.66900 175.21700 1.000 33.71720 139 ASP B N 1
ATOM 6888 C CA . ASP B 1 138 ? 26.94400 53.45800 176.19100 1.000 36.31488 139 ASP B CA 1
ATOM 6889 C C . ASP B 1 138 ? 25.91800 54.57500 176.15500 1.000 31.46430 139 ASP B C 1
ATOM 6890 O O . ASP B 1 138 ? 24.71900 54.32500 176.30700 1.000 30.46944 139 ASP B O 1
ATOM 6899 N N . ILE B 1 139 ? 26.36600 55.82300 175.98100 1.000 28.54816 140 ILE B N 1
ATOM 6900 C CA . ILE B 1 139 ? 25.42000 56.91700 175.85500 1.000 27.32696 140 ILE B CA 1
ATOM 6901 C C . ILE B 1 139 ? 24.55600 56.72600 174.61500 1.000 26.13208 140 ILE B C 1
ATOM 6902 O O . ILE B 1 139 ? 23.31800 56.82800 174.66900 1.000 25.69782 140 ILE B O 1
ATOM 6918 N N . ILE B 1 140 ? 25.19600 56.45700 173.47900 1.000 25.61097 141 ILE B N 1
ATOM 6919 C CA . ILE B 1 140 ? 24.44100 56.30400 172.23800 1.000 26.63740 141 ILE B CA 1
ATOM 6920 C C . ILE B 1 140 ? 23.49200 55.11900 172.34900 1.000 26.95586 141 ILE B C 1
ATOM 6921 O O . ILE B 1 140 ? 22.32700 55.20200 171.95000 1.000 27.00061 141 ILE B O 1
ATOM 6937 N N . GLN B 1 141 ? 23.98200 54.00400 172.89600 1.000 28.22444 142 GLN B N 1
ATOM 6938 C CA . GLN B 1 141 ? 23.15800 52.81500 173.01900 1.000 31.14058 142 GLN B CA 1
ATOM 6939 C C . GLN B 1 141 ? 21.91800 53.07600 173.86100 1.000 30.64315 142 GLN B C 1
ATOM 6940 O O . GLN B 1 141 ? 20.86600 52.49100 173.59200 1.000 30.62999 142 GLN B O 1
ATOM 6954 N N . LYS B 1 142 ? 22.02200 53.93000 174.88400 1.000 30.42996 143 LYS B N 1
ATOM 6955 C CA . LYS B 1 142 ? 20.86000 54.25300 175.70900 1.000 30.35890 143 LYS B CA 1
ATOM 6956 C C . LYS B 1 142 ? 19.75300 54.87200 174.86500 1.000 28.33234 143 LYS B C 1
ATOM 6957 O O . LYS B 1 142 ? 18.58800 54.45900 174.94600 1.000 28.72976 143 LYS B O 1
ATOM 6976 N N . TYR B 1 143 ? 20.10500 55.83900 174.01000 1.000 25.81099 144 TYR B N 1
ATOM 6977 C CA . TYR B 1 143 ? 19.09400 56.50900 173.20900 1.000 24.73981 144 TYR B CA 1
ATOM 6978 C C . TYR B 1 143 ? 18.57200 55.60700 172.10000 1.000 25.23987 144 TYR B C 1
ATOM 6979 O O . TYR B 1 143 ? 17.37800 55.65400 171.77700 1.000 26.00838 144 TYR B O 1
ATOM 6997 N N . ILE B 1 144 ? 19.43700 54.75900 171.53300 1.000 25.88731 145 ILE B N 1
ATOM 6998 C CA . ILE B 1 144 ? 19.00400 53.84100 170.48300 1.000 28.19549 145 ILE B CA 1
ATOM 6999 C C . ILE B 1 144 ? 17.93800 52.90400 171.02500 1.000 29.76936 145 ILE B C 1
ATOM 7000 O O . ILE B 1 144 ? 16.93000 52.62400 170.36300 1.000 29.33246 145 ILE B O 1
ATOM 7016 N N . ARG B 1 145 ? 18.14400 52.39100 172.23500 1.000 31.65380 146 ARG B N 1
ATOM 7017 C CA . ARG B 1 145 ? 17.13000 51.53400 172.84100 1.000 37.29921 146 ARG B CA 1
ATOM 7018 C C . ARG B 1 145 ? 15.81700 52.29400 173.04900 1.000 31.73012 146 ARG B C 1
ATOM 7019 O O . ARG B 1 145 ? 14.73400 51.76000 172.78100 1.000 32.22492 146 ARG B O 1
ATOM 7040 N N . THR B 1 146 ? 15.88300 53.55400 173.46600 1.000 27.26116 147 THR B N 1
ATOM 7041 C CA . THR B 1 146 ? 14.62700 54.28000 173.64700 1.000 26.59266 147 THR B CA 1
ATOM 7042 C C . THR B 1 146 ? 13.83500 54.41300 172.34800 1.000 26.88217 147 THR B C 1
ATOM 7043 O O . THR B 1 146 ? 12.62100 54.63700 172.40300 1.000 28.33761 147 THR B O 1
ATOM 7054 N N . SER B 1 147 ? 14.49600 54.28900 171.18500 1.000 25.76625 148 SER B N 1
ATOM 7055 C CA . SER B 1 147 ? 13.90600 54.55500 169.89200 1.000 26.40843 148 SER B CA 1
ATOM 7056 C C . SER B 1 147 ? 13.14600 53.35300 169.32600 1.000 26.80321 148 SER B C 1
ATOM 7057 O O . SER B 1 147 ? 12.37300 53.51400 168.36200 1.000 28.31392 148 SER B O 1
ATOM 7065 N N . GLY B 1 148 ? 13.31100 52.17200 169.91700 1.000 25.69255 149 GLY B N 1
ATOM 7066 C CA . GLY B 1 148 ? 12.56400 50.99900 169.45400 1.000 27.03219 149 GLY B CA 1
ATOM 7067 C C . GLY B 1 148 ? 12.81200 50.77300 167.96800 1.000 29.96149 149 GLY B C 1
ATOM 7068 O O . GLY B 1 148 ? 13.96200 50.79900 167.50100 1.000 32.22492 149 GLY B O 1
ATOM 7072 N N . LYS B 1 149 ? 11.76000 50.61600 167.16800 1.000 28.68765 150 LYS B N 1
ATOM 7073 C CA . LYS B 1 149 ? 11.90400 50.35400 165.72700 1.000 31.50641 150 LYS B CA 1
ATOM 7074 C C . LYS B 1 149 ? 11.81300 51.65500 164.93900 1.000 29.23245 150 LYS B C 1
ATOM 7075 O O . LYS B 1 149 ? 11.42100 51.58300 163.79100 1.000 30.06939 150 LYS B O 1
ATOM 7094 N N . GLY B 1 150 ? 12.05600 52.85400 165.52900 1.000 28.15074 151 GLY B N 1
ATOM 7095 C CA . GLY B 1 150 ? 12.10400 54.10000 164.78800 1.000 28.35077 151 GLY B CA 1
ATOM 7096 C C . GLY B 1 150 ? 13.04100 54.08600 163.58700 1.000 26.64793 151 GLY B C 1
ATOM 7097 O O . GLY B 1 150 ? 12.81900 54.84500 162.64100 1.000 27.32433 151 GLY B O 1
ATOM 7101 N N . ASN B 1 151 ? 14.06000 53.21900 163.58300 1.000 26.37948 152 ASN B N 1
ATOM 7102 C CA . ASN B 1 151 ? 14.93600 53.10200 162.41700 1.000 27.69543 152 ASN B CA 1
ATOM 7103 C C . ASN B 1 151 ? 14.19500 52.63500 161.17100 1.000 26.57161 152 ASN B C 1
ATOM 7104 O O . ASN B 1 151 ? 14.71800 52.78700 160.05700 1.000 26.08471 152 ASN B O 1
ATOM 7115 N N . LYS B 1 152 ? 13.03500 52.00400 161.32900 1.000 26.28999 153 LYS B N 1
ATOM 7116 C CA . LYS B 1 152 ? 12.25300 51.58800 160.16100 1.000 27.53751 153 LYS B CA 1
ATOM 7117 C C . LYS B 1 152 ? 11.42600 52.73500 159.57700 1.000 27.02692 153 LYS B C 1
ATOM 7118 O O . LYS B 1 152 ? 10.74200 52.53000 158.57800 1.000 26.77163 153 LYS B O 1
ATOM 7137 N N . HIS B 1 153 ? 11.50000 53.94100 160.15400 1.000 25.71887 154 HIS B N 1
ATOM 7138 C CA . HIS B 1 153 ? 10.69500 55.08200 159.70200 1.000 25.85310 154 HIS B CA 1
ATOM 7139 C C . HIS B 1 153 ? 11.50900 56.35400 159.73700 1.000 25.01089 154 HIS B C 1
ATOM 7140 O O . HIS B 1 153 ? 11.03700 57.42700 160.11600 1.000 26.01101 154 HIS B O 1
ATOM 7154 N N . ALA B 1 154 ? 12.72700 56.26500 159.21100 1.000 24.80297 155 ALA B N 1
ATOM 7155 C CA . ALA B 1 154 ? 13.63100 57.41100 159.23800 1.000 25.87679 155 ALA B CA 1
ATOM 7156 C C . ALA B 1 154 ? 13.14000 58.53800 158.34500 1.000 26.08997 155 ALA B C 1
ATOM 7157 O O . ALA B 1 154 ? 13.34500 59.72400 158.65500 1.000 25.98469 155 ALA B O 1
ATOM 7164 N N . THR B 1 155 ? 12.48200 58.20200 157.24500 1.000 28.23233 156 THR B N 1
ATOM 7165 C CA . THR B 1 155 ? 11.97900 59.24700 156.37100 1.000 35.05683 156 THR B CA 1
ATOM 7166 C C . THR B 1 155 ? 10.83500 60.01300 157.01600 1.000 30.42733 156 THR B C 1
ATOM 7167 O O . THR B 1 155 ? 10.76700 61.24200 156.89100 1.000 29.71672 156 THR B O 1
ATOM 7178 N N . LEU B 1 156 ? 9.92200 59.31800 157.70100 1.000 29.27456 157 LEU B N 1
ATOM 7179 C CA . LEU B 1 156 ? 8.91300 60.02300 158.49100 1.000 32.14859 157 LEU B CA 1
ATOM 7180 C C . LEU B 1 156 ? 9.57600 60.97000 159.48600 1.000 28.01652 157 LEU B C 1
ATOM 7181 O O . LEU B 1 156 ? 9.09700 62.08400 159.71200 1.000 27.95072 157 LEU B O 1
ATOM 7197 N N . ALA B 1 157 ? 10.67000 60.52600 160.12000 1.000 25.98996 158 ALA B N 1
ATOM 7198 C CA . ALA B 1 157 ? 11.37500 61.39200 161.06300 1.000 25.21092 158 ALA B CA 1
ATOM 7199 C C . ALA B 1 157 ? 11.97200 62.61100 160.34700 1.000 25.47148 158 ALA B C 1
ATOM 7200 O O . ALA B 1 157 ? 11.80500 63.75200 160.78900 1.000 24.42398 158 ALA B O 1
ATOM 7207 N N . SER B 1 158 ? 12.63500 62.38800 159.21400 1.000 26.54002 159 SER B N 1
ATOM 7208 C CA . SER B 1 158 ? 13.23900 63.49600 158.48700 1.000 28.28497 159 SER B CA 1
ATOM 7209 C C . SER B 1 158 ? 12.20200 64.52800 158.04900 1.000 27.79544 159 SER B C 1
ATOM 7210 O O . SER B 1 158 ? 12.45000 65.74100 158.12900 1.000 28.10337 159 SER B O 1
ATOM 7218 N N . THR B 1 159 ? 11.04400 64.07600 157.55200 1.000 28.20865 160 THR B N 1
ATOM 7219 C CA . THR B 1 159 ? 10.04300 65.01200 157.04800 1.000 28.64291 160 THR B CA 1
ATOM 7220 C C . THR B 1 159 ? 9.30600 65.75300 158.15400 1.000 28.80872 160 THR B C 1
ATOM 7221 O O . THR B 1 159 ? 8.63400 66.74200 157.86400 1.000 29.24824 160 THR B O 1
ATOM 7232 N N . SER B 1 160 ? 9.39600 65.30800 159.40800 1.000 29.61671 161 SER B N 1
ATOM 7233 C CA . SER B 1 160 ? 8.66800 65.95700 160.48000 1.000 31.68011 161 SER B CA 1
ATOM 7234 C C . SER B 1 160 ? 9.56000 66.73600 161.43800 1.000 32.19860 161 SER B C 1
ATOM 7235 O O . SER B 1 160 ? 9.03200 67.46000 162.28400 1.000 32.80657 161 SER B O 1
ATOM 7243 N N . GLY B 1 161 ? 10.88400 66.58800 161.34800 1.000 32.00121 162 GLY B N 1
ATOM 7244 C CA . GLY B 1 161 ? 11.78900 67.26300 162.25700 1.000 32.38809 162 GLY B CA 1
ATOM 7245 C C . GLY B 1 161 ? 11.88900 66.63700 163.62900 1.000 33.14871 162 GLY B C 1
ATOM 7246 O O . GLY B 1 161 ? 12.36700 67.28600 164.55700 1.000 33.95407 162 GLY B O 1
ATOM 7250 N N . GLU B 1 162 ? 11.45000 65.39500 163.78700 1.000 31.43272 163 GLU B N 1
ATOM 7251 C CA . GLU B 1 162 ? 11.34500 64.74000 165.08900 1.000 32.63812 163 GLU B CA 1
ATOM 7252 C C . GLU B 1 162 ? 12.50400 63.77100 165.28000 1.000 34.78049 163 GLU B C 1
ATOM 7253 O O . GLU B 1 162 ? 12.99800 63.19100 164.31800 1.000 33.05923 163 GLU B O 1
ATOM 7265 N N . LEU B 1 163 ? 12.95400 63.62300 166.52900 1.000 29.81147 164 LEU B N 1
ATOM 7266 C CA . LEU B 1 163 ? 13.88300 62.56500 166.91100 1.000 26.39527 164 LEU B CA 1
ATOM 7267 C C . LEU B 1 163 ? 13.09400 61.28700 167.18300 1.000 24.71612 164 LEU B C 1
ATOM 7268 O O . LEU B 1 163 ? 11.99400 61.34200 167.73700 1.000 27.12167 164 LEU B O 1
ATOM 7284 N N . THR B 1 164 ? 13.66300 60.13300 166.81000 1.000 23.75022 165 THR B N 1
ATOM 7285 C CA . THR B 1 164 ? 12.98100 58.87400 167.10800 1.000 23.01592 165 THR B CA 1
ATOM 7286 C C . THR B 1 164 ? 13.30500 58.36800 168.51500 1.000 22.84484 165 THR B C 1
ATOM 7287 O O . THR B 1 164 ? 12.49000 57.66200 169.10800 1.000 23.30806 165 THR B O 1
ATOM 7298 N N . TRP B 1 165 ? 14.49300 58.67600 169.01000 1.000 22.92643 166 TRP B N 1
ATOM 7299 C CA . TRP B 1 165 ? 14.82900 58.43200 170.40500 1.000 23.30279 166 TRP B CA 1
ATOM 7300 C C . TRP B 1 165 ? 14.26200 59.54300 171.29900 1.000 24.01341 166 TRP B C 1
ATOM 7301 O O . TRP B 1 165 ? 13.88500 60.62600 170.84300 1.000 23.59493 166 TRP B O 1
ATOM 7322 N N . GLU B 1 166 ? 14.24600 59.29000 172.60500 1.000 26.29789 167 GLU B N 1
ATOM 7323 C CA . GLU B 1 166 ? 13.83800 60.35500 173.51600 1.000 31.12215 167 GLU B CA 1
ATOM 7324 C C . GLU B 1 166 ? 14.84900 61.50200 173.44600 1.000 28.36393 167 GLU B C 1
ATOM 7325 O O . GLU B 1 166 ? 16.03500 61.28900 173.18400 1.000 26.43738 167 GLU B O 1
ATOM 7337 N N . LYS B 1 167 ? 14.36900 62.72700 173.69100 1.000 28.32182 168 LYS B N 1
ATOM 7338 C CA . LYS B 1 167 ? 15.25600 63.88400 173.76900 1.000 31.50641 168 LYS B CA 1
ATOM 7339 C C . LYS B 1 167 ? 16.37700 63.61800 174.77000 1.000 28.79819 168 LYS B C 1
ATOM 7340 O O . LYS B 1 167 ? 16.11300 63.09200 175.85800 1.000 26.37421 168 LYS B O 1
ATOM 7359 N N . PRO B 1 168 ? 17.62000 63.95900 174.45000 1.000 28.24286 169 PRO B N 1
ATOM 7360 C CA . PRO B 1 168 ? 18.72400 63.72900 175.39200 1.000 27.81912 169 PRO B CA 1
ATOM 7361 C C . PRO B 1 168 ? 18.72400 64.73100 176.53200 1.000 26.77953 169 PRO B C 1
ATOM 7362 O O . PRO B 1 168 ? 18.18700 65.83700 176.42800 1.000 26.95323 169 PRO B O 1
ATOM 7373 N N . ILE B 1 169 ? 19.30100 64.30400 177.64700 1.000 26.56898 170 ILE B N 1
ATOM 7374 C CA . ILE B 1 169 ? 19.65400 65.26600 178.68200 1.000 27.06904 170 ILE B CA 1
ATOM 7375 C C . ILE B 1 169 ? 20.90000 66.02000 178.23200 1.000 26.01891 170 ILE B C 1
ATOM 7376 O O . ILE B 1 169 ? 21.71200 65.52900 177.42800 1.000 26.06102 170 ILE B O 1
ATOM 7392 N N . TYR B 1 170 ? 21.05300 67.22300 178.78100 1.000 25.36620 171 TYR B N 1
ATOM 7393 C CA . TYR B 1 170 ? 22.13900 68.11300 178.39500 1.000 25.87679 171 TYR B CA 1
ATOM 7394 C C . TYR B 1 170 ? 23.51400 67.45500 178.55400 1.000 24.57926 171 TYR B C 1
ATOM 7395 O O . TYR B 1 170 ? 24.35700 67.52300 177.64300 1.000 24.59505 171 TYR B O 1
ATOM 7413 N N . SER B 1 171 ? 23.78000 66.84900 179.72100 1.000 23.47913 172 SER B N 1
ATOM 7414 C CA A SER B 1 171 ? 25.11500 66.31800 179.99000 0.410 23.66600 172 SER B CA 1
ATOM 7415 C CA B SER B 1 171 ? 25.11600 66.31900 179.98900 0.590 23.54230 172 SER B CA 1
ATOM 7416 C C . SER B 1 171 ? 25.51000 65.22300 178.99800 1.000 23.55019 172 SER B C 1
ATOM 7417 O O . SER B 1 171 ? 26.70600 65.07000 178.69600 1.000 23.77390 172 SER B O 1
ATOM 7430 N N . ASP B 1 172 ? 24.54800 64.43900 178.51100 1.000 24.46609 173 ASP B N 1
ATOM 7431 C CA . ASP B 1 172 ? 24.86600 63.39300 177.52500 1.000 25.53990 173 ASP B CA 1
ATOM 7432 C C . ASP B 1 172 ? 25.33500 64.01100 176.21300 1.000 25.92679 173 ASP B C 1
ATOM 7433 O O . ASP B 1 172 ? 26.26100 63.49800 175.56500 1.000 25.35830 173 ASP B O 1
ATOM 7442 N N . PHE B 1 173 ? 24.68200 65.10200 175.80000 1.000 25.73993 174 PHE B N 1
ATOM 7443 C CA . PHE B 1 173 ? 25.11300 65.84900 174.63000 1.000 25.15565 174 PHE B CA 1
ATOM 7444 C C . PHE B 1 173 ? 26.48400 66.45900 174.86500 1.000 25.73466 174 PHE B C 1
ATOM 7445 O O . PHE B 1 173 ? 27.34800 66.41000 173.99600 1.000 26.58477 174 PHE B O 1
ATOM 7462 N N . GLN B 1 174 ? 26.72700 67.00200 176.05000 1.000 25.70571 175 GLN B N 1
ATOM 7463 C CA . GLN B 1 174 ? 28.01100 67.63200 176.27600 1.000 28.28760 175 GLN B CA 1
ATOM 7464 C C . GLN B 1 174 ? 29.12800 66.59900 176.23000 1.000 26.37421 175 GLN B C 1
ATOM 7465 O O . GLN B 1 174 ? 30.19100 66.85600 175.65600 1.000 26.28210 175 GLN B O 1
ATOM 7479 N N . VAL B 1 175 ? 28.91500 65.44200 176.86200 1.000 26.27683 176 VAL B N 1
ATOM 7480 C CA . VAL B 1 175 ? 29.97200 64.44200 176.95700 1.000 27.48487 176 VAL B CA 1
ATOM 7481 C C . VAL B 1 175 ? 30.22500 63.82100 175.59200 1.000 28.10074 176 VAL B C 1
ATOM 7482 O O . VAL B 1 175 ? 31.38000 63.62600 175.18800 1.000 28.28760 176 VAL B O 1
ATOM 7495 N N . LEU B 1 176 ? 29.16400 63.54500 174.83600 1.000 27.69016 177 LEU B N 1
ATOM 7496 C CA . LEU B 1 176 ? 29.37400 63.04600 173.47200 1.000 30.56682 177 LEU B CA 1
ATOM 7497 C C . LEU B 1 176 ? 30.17800 64.03100 172.62800 1.000 29.41668 177 LEU B C 1
ATOM 7498 O O . LEU B 1 176 ? 31.08700 63.62200 171.88500 1.000 29.47195 177 LEU B O 1
ATOM 7514 N N . SER B 1 177 ? 29.86100 65.33200 172.72600 1.000 31.21690 178 SER B N 1
ATOM 7515 C CA . SER B 1 177 ? 30.57400 66.34900 171.95600 1.000 35.48057 178 SER B CA 1
ATOM 7516 C C . SER B 1 177 ? 32.06500 66.36700 172.24600 1.000 35.25160 178 SER B C 1
ATOM 7517 O O . SER B 1 177 ? 32.85000 66.76300 171.38000 1.000 34.75154 178 SER B O 1
ATOM 7525 N N . ARG B 1 178 ? 32.48100 66.02200 173.46800 1.000 35.29107 179 ARG B N 1
ATOM 7526 C CA . ARG B 1 178 ? 33.90200 66.00700 173.75800 1.000 40.20745 179 ARG B CA 1
ATOM 7527 C C . ARG B 1 178 ? 34.64500 65.03000 172.86800 1.000 36.19381 179 ARG B C 1
ATOM 7528 O O . ARG B 1 178 ? 35.79900 65.26900 172.50600 1.000 36.33857 179 ARG B O 1
ATOM 7549 N N . GLU B 1 179 ? 33.99900 63.93000 172.51100 1.000 35.88851 180 GLU B N 1
ATOM 7550 C CA . GLU B 1 179 ? 34.65700 62.89200 171.73100 1.000 36.55438 180 GLU B CA 1
ATOM 7551 C C . GLU B 1 179 ? 34.28600 62.92600 170.25400 1.000 31.98541 180 GLU B C 1
ATOM 7552 O O . GLU B 1 179 ? 35.15100 62.65800 169.41400 1.000 31.77223 180 GLU B O 1
ATOM 7564 N N . SER B 1 180 ? 33.04800 63.26900 169.90900 1.000 28.64554 181 SER B N 1
ATOM 7565 C CA . SER B 1 180 ? 32.65000 63.31500 168.50000 1.000 27.39539 181 SER B CA 1
ATOM 7566 C C . SER B 1 180 ? 31.58200 64.37500 168.30700 1.000 26.13208 181 SER B C 1
ATOM 7567 O O . SER B 1 180 ? 30.43100 64.16500 168.71300 1.000 25.51885 181 SER B O 1
ATOM 7575 N N . GLU B 1 181 ? 31.93300 65.48200 167.63900 1.000 25.68729 182 GLU B N 1
ATOM 7576 C CA . GLU B 1 181 ? 30.92200 66.50200 167.35700 1.000 27.91124 182 GLU B CA 1
ATOM 7577 C C . GLU B 1 181 ? 29.87200 65.99200 166.38100 1.000 26.12682 182 GLU B C 1
ATOM 7578 O O . GLU B 1 181 ? 28.69500 66.37700 166.45700 1.000 26.83480 182 GLU B O 1
ATOM 7590 N N . TYR B 1 182 ? 30.26000 65.08100 165.50300 1.000 23.41597 183 TYR B N 1
ATOM 7591 C CA . TYR B 1 182 ? 29.28100 64.43700 164.64100 1.000 23.77390 183 TYR B CA 1
ATOM 7592 C C . TYR B 1 182 ? 28.21100 63.72100 165.47300 1.000 23.94234 183 TYR B C 1
ATOM 7593 O O . TYR B 1 182 ? 27.01300 63.83600 165.19600 1.000 23.48966 183 TYR B O 1
ATOM 7611 N N . ALA B 1 183 ? 28.63900 62.94500 166.47000 1.000 24.45556 184 ALA B N 1
ATOM 7612 C CA . ALA B 1 183 ? 27.70700 62.18500 167.28800 1.000 24.78718 184 ALA B CA 1
ATOM 7613 C C . ALA B 1 183 ? 26.75300 63.11900 168.01400 1.000 24.87930 184 ALA B C 1
ATOM 7614 O O . ALA B 1 183 ? 25.54400 62.86400 168.07900 1.000 25.11091 184 ALA B O 1
ATOM 7621 N N . ALA B 1 184 ? 27.28200 64.22800 168.52900 1.000 25.14249 185 ALA B N 1
ATOM 7622 C CA . ALA B 1 184 ? 26.45100 65.17300 169.27400 1.000 25.42410 185 ALA B CA 1
ATOM 7623 C C . ALA B 1 184 ? 25.43400 65.84700 168.35500 1.000 25.42410 185 ALA B C 1
ATOM 7624 O O . ALA B 1 184 ? 24.25400 66.00600 168.72900 1.000 26.67162 185 ALA B O 1
ATOM 7631 N N . TRP B 1 185 ? 25.86100 66.21400 167.13500 1.000 23.88971 186 TRP B N 1
ATOM 7632 C CA . TRP B 1 185 ? 24.93600 66.75900 166.14400 1.000 22.39742 186 TRP B CA 1
ATOM 7633 C C . TRP B 1 185 ? 23.79200 65.77900 165.88500 1.000 21.69207 186 TRP B C 1
ATOM 7634 O O . TRP B 1 185 ? 22.61200 66.14800 165.90700 1.000 21.76050 186 TRP B O 1
ATOM 7655 N N . THR B 1 186 ? 24.12400 64.50800 165.68700 1.000 21.26308 187 THR B N 1
ATOM 7656 C CA . THR B 1 186 ? 23.10200 63.54500 165.31700 1.000 22.60008 187 THR B CA 1
ATOM 7657 C C . THR B 1 186 ? 22.14800 63.26500 166.48200 1.000 22.00790 187 THR B C 1
ATOM 7658 O O . THR B 1 186 ? 20.94900 63.07500 166.26700 1.000 22.90801 187 THR B O 1
ATOM 7669 N N . LEU B 1 187 ? 22.65100 63.34300 167.72300 1.000 22.90801 188 LEU B N 1
ATOM 7670 C CA . LEU B 1 187 ? 21.82800 63.09900 168.89800 1.000 23.38438 188 LEU B CA 1
ATOM 7671 C C . LEU B 1 187 ? 20.68900 64.09900 168.98700 1.000 23.06856 188 LEU B C 1
ATOM 7672 O O . LEU B 1 187 ? 19.54200 63.72000 169.27500 1.000 23.34754 188 LEU B O 1
ATOM 7688 N N . VAL B 1 188 ? 20.95100 65.35900 168.63400 1.000 22.45269 189 VAL B N 1
ATOM 7689 C CA . VAL B 1 188 ? 19.90900 66.36800 168.70600 1.000 23.10803 189 VAL B CA 1
ATOM 7690 C C . VAL B 1 188 ? 19.20900 66.69100 167.38600 1.000 23.31595 189 VAL B C 1
ATOM 7691 O O . VAL B 1 188 ? 18.14000 67.30300 167.42300 1.000 24.05552 189 VAL B O 1
ATOM 7704 N N . ASN B 1 189 ? 19.78200 66.30900 166.22800 1.000 23.48439 190 ASN B N 1
ATOM 7705 C CA . ASN B 1 189 ? 19.18100 66.54900 164.92900 1.000 22.63956 190 ASN B CA 1
ATOM 7706 C C . ASN B 1 189 ? 18.64600 65.29700 164.24400 1.000 22.53428 190 ASN B C 1
ATOM 7707 O O . ASN B 1 189 ? 17.74200 65.40400 163.41800 1.000 22.71851 190 ASN B O 1
ATOM 7718 N N . GLY B 1 190 ? 19.19900 64.12700 164.52800 1.000 22.41848 191 GLY B N 1
ATOM 7719 C CA . GLY B 1 190 ? 18.64600 62.91900 163.95300 1.000 22.73957 191 GLY B CA 1
ATOM 7720 C C . GLY B 1 190 ? 18.75400 62.90000 162.43200 1.000 22.46322 191 GLY B C 1
ATOM 7721 O O . GLY B 1 190 ? 19.77700 63.25300 161.84300 1.000 22.13950 191 GLY B O 1
ATOM 7725 N N . TYR B 1 191 ? 17.66000 62.49500 161.79900 1.000 22.56060 192 TYR B N 1
ATOM 7726 C CA . TYR B 1 191 ? 17.59300 62.32100 160.36400 1.000 22.16318 192 TYR B CA 1
ATOM 7727 C C . TYR B 1 191 ? 17.23800 63.61100 159.62000 1.000 23.78969 192 TYR B C 1
ATOM 7728 O O . TYR B 1 191 ? 16.94800 63.56000 158.41800 1.000 23.61862 192 TYR B O 1
ATOM 7746 N N . ALA B 1 192 ? 17.24100 64.75500 160.30100 1.000 25.34251 193 ALA B N 1
ATOM 7747 C CA . ALA B 1 192 ? 16.95300 66.01700 159.63300 1.000 27.54014 193 ALA B CA 1
ATOM 7748 C C . ALA B 1 192 ? 17.97500 66.26500 158.52700 1.000 25.25303 193 ALA B C 1
ATOM 7749 O O . ALA B 1 192 ? 19.14500 65.89300 158.65000 1.000 25.16618 193 ALA B O 1
ATOM 7756 N N . LEU B 1 193 ? 17.51600 66.85800 157.42900 1.000 23.99761 194 LEU B N 1
ATOM 7757 C CA . LEU B 1 193 ? 18.42900 67.22800 156.34600 1.000 24.23975 194 LEU B CA 1
ATOM 7758 C C . LEU B 1 193 ? 19.57900 68.05200 156.90700 1.000 24.14237 194 LEU B C 1
ATOM 7759 O O . LEU B 1 193 ? 19.35200 69.07300 157.56000 1.000 24.33713 194 LEU B O 1
ATOM 7775 N N . ASN B 1 194 ? 20.80200 67.57600 156.71600 1.000 24.83982 195 ASN B N 1
ATOM 7776 C CA . ASN B 1 194 ? 21.99400 68.26900 157.20600 1.000 25.42936 195 ASN B CA 1
ATOM 7777 C C . ASN B 1 194 ? 22.39100 69.45800 156.32800 1.000 24.57663 195 ASN B C 1
ATOM 7778 O O . ASN B 1 194 ? 22.80900 70.51100 156.83400 1.000 24.05025 195 ASN B O 1
ATOM 7789 N N . HIS B 1 195 ? 22.28100 69.31000 155.01700 1.000 23.95287 196 HIS B N 1
ATOM 7790 C CA . HIS B 1 195 ? 22.34900 70.45700 154.13300 1.000 23.62125 196 HIS B CA 1
ATOM 7791 C C . HIS B 1 195 ? 21.83600 70.08100 152.76700 1.000 23.13962 196 HIS B C 1
ATOM 7792 O O . HIS B 1 195 ? 21.79500 68.90300 152.40300 1.000 22.80010 196 HIS B O 1
ATOM 7806 N N . THR B 1 196 ? 21.38600 71.10200 152.05500 1.000 25.22671 197 THR B N 1
ATOM 7807 C CA . THR B 1 196 ? 21.24200 71.05300 150.61000 1.000 25.89258 197 THR B CA 1
ATOM 7808 C C . THR B 1 196 ? 22.39800 71.83200 150.01200 1.000 24.41082 197 THR B C 1
ATOM 7809 O O . THR B 1 196 ? 23.15000 72.51200 150.71600 1.000 24.51083 197 THR B O 1
ATOM 7820 N N . THR B 1 197 ? 22.54700 71.70800 148.69400 1.000 24.85298 198 THR B N 1
ATOM 7821 C CA . THR B 1 197 ? 23.69500 72.21500 147.95400 1.000 25.69255 198 THR B CA 1
ATOM 7822 C C . THR B 1 197 ? 23.19500 72.85300 146.67100 1.000 25.83994 198 THR B C 1
ATOM 7823 O O . THR B 1 197 ? 22.45500 72.21800 145.91000 1.000 25.72940 198 THR B O 1
ATOM 7834 N N . ILE B 1 198 ? 23.58200 74.10600 146.43800 1.000 25.94785 199 ILE B N 1
ATOM 7835 C CA . ILE B 1 198 ? 23.26700 74.77000 145.18500 1.000 25.60307 199 ILE B CA 1
ATOM 7836 C C . ILE B 1 198 ? 24.31400 74.36400 144.15000 1.000 26.12418 199 ILE B C 1
ATOM 7837 O O . ILE B 1 198 ? 25.51500 74.45400 144.40300 1.000 25.95048 199 ILE B O 1
ATOM 7853 N N . SER B 1 199 ? 23.85700 73.94900 142.98600 1.000 27.07956 200 SER B N 1
ATOM 7854 C CA . SER B 1 199 ? 24.69800 73.63300 141.83000 1.000 29.10349 200 SER B CA 1
ATOM 7855 C C . SER B 1 199 ? 25.03100 74.94000 141.09900 1.000 28.14811 200 SER B C 1
ATOM 7856 O O . SER B 1 199 ? 24.25800 75.44500 140.27900 1.000 26.82690 200 SER B O 1
ATOM 7864 N N . THR B 1 200 ? 26.18900 75.52700 141.41100 1.000 26.56634 201 THR B N 1
ATOM 7865 C CA . THR B 1 200 ? 26.44500 76.85900 140.87000 1.000 28.46131 201 THR B CA 1
ATOM 7866 C C . THR B 1 200 ? 26.52200 76.84000 139.35500 1.000 28.44025 201 THR B C 1
ATOM 7867 O O . THR B 1 200 ? 26.10800 77.80600 138.70100 1.000 28.90083 201 THR B O 1
ATOM 7878 N N . HIS B 1 201 ? 27.04100 75.75900 138.76200 1.000 28.73502 202 HIS B N 1
ATOM 7879 C CA . HIS B 1 201 ? 27.18700 75.76300 137.31100 1.000 31.69591 202 HIS B CA 1
ATOM 7880 C C . HIS B 1 201 ? 25.85200 75.74800 136.58100 1.000 32.65128 202 HIS B C 1
ATOM 7881 O O . HIS B 1 201 ? 25.84800 75.93100 135.37200 1.000 32.84868 202 HIS B O 1
ATOM 7895 N N . ARG B 1 202 ? 24.73400 75.50500 137.26300 1.000 33.59613 203 ARG B N 1
ATOM 7896 C CA . ARG B 1 202 ? 23.42500 75.61200 136.62400 1.000 35.31213 203 ARG B CA 1
ATOM 7897 C C . ARG B 1 202 ? 22.80300 77.00100 136.76300 1.000 32.69866 203 ARG B C 1
ATOM 7898 O O . ARG B 1 202 ? 21.74400 77.25100 136.18000 1.000 33.35926 203 ARG B O 1
ATOM 7919 N N . LEU B 1 203 ? 23.40700 77.89000 137.54700 1.000 31.08794 204 LEU B N 1
ATOM 7920 C CA . LEU B 1 203 ? 23.00300 79.28500 137.52900 1.000 30.39575 204 LEU B CA 1
ATOM 7921 C C . LEU B 1 203 ? 23.43900 79.91000 136.20500 1.000 31.79855 204 LEU B C 1
ATOM 7922 O O . LEU B 1 203 ? 24.36200 79.43300 135.53700 1.000 31.05372 204 LEU B O 1
ATOM 7938 N N . ILE B 1 204 ? 22.75900 80.97900 135.80900 1.000 34.42255 205 ILE B N 1
ATOM 7939 C CA . ILE B 1 204 ? 23.06000 81.57700 134.51100 1.000 40.78384 205 ILE B CA 1
ATOM 7940 C C . ILE B 1 204 ? 23.90400 82.84000 134.60400 1.000 35.67533 205 ILE B C 1
ATOM 7941 O O . ILE B 1 204 ? 24.57800 83.19100 133.62300 1.000 32.71708 205 ILE B O 1
ATOM 7957 N N . SER B 1 205 ? 23.91200 83.52400 135.74000 1.000 35.22791 206 SER B N 1
ATOM 7958 C CA . SER B 1 205 ? 24.67200 84.76100 135.84800 1.000 37.53345 206 SER B CA 1
ATOM 7959 C C . SER B 1 205 ? 26.14300 84.49500 136.21200 1.000 35.80692 206 SER B C 1
ATOM 7960 O O . SER B 1 205 ? 26.61900 83.35600 136.28900 1.000 35.37529 206 SER B O 1
ATOM 7968 N N . ASP B 1 206 ? 26.89200 85.56200 136.46700 1.000 35.60427 207 ASP B N 1
ATOM 7969 C CA . ASP B 1 206 ? 28.32000 85.38700 136.70100 1.000 38.25722 207 ASP B CA 1
ATOM 7970 C C . ASP B 1 206 ? 28.62600 84.63300 137.99700 1.000 33.54350 207 ASP B C 1
ATOM 7971 O O . ASP B 1 206 ? 29.73600 84.09800 138.13700 1.000 32.12227 207 ASP B O 1
ATOM 7980 N N . ILE B 1 207 ? 27.67500 84.51900 138.92100 1.000 30.65368 208 ILE B N 1
ATOM 7981 C CA . ILE B 1 207 ? 27.93100 83.74800 140.13600 1.000 29.20087 208 ILE B CA 1
ATOM 7982 C C . ILE B 1 207 ? 27.78200 82.24600 139.86000 1.000 28.09811 208 ILE B C 1
ATOM 7983 O O . ILE B 1 207 ? 27.87000 81.42700 140.77500 1.000 25.82941 208 ILE B O 1
ATOM 7999 N N . ARG B 1 208 ? 27.59200 81.85800 138.60200 1.000 28.43499 209 ARG B N 1
ATOM 8000 C CA . ARG B 1 208 ? 27.77400 80.44400 138.25800 1.000 30.14309 209 ARG B CA 1
ATOM 8001 C C . ARG B 1 208 ? 29.21100 79.95500 138.48900 1.000 30.99319 209 ARG B C 1
ATOM 8002 O O . ARG B 1 208 ? 29.44100 78.74400 138.58900 1.000 31.62748 209 ARG B O 1
ATOM 8023 N N . SER B 1 209 ? 30.18000 80.86300 138.49700 1.000 31.90383 210 SER B N 1
ATOM 8024 C CA . SER B 1 209 ? 31.54000 80.56700 138.92000 1.000 35.72534 210 SER B CA 1
ATOM 8025 C C . SER B 1 209 ? 31.62600 80.65200 140.44300 1.000 31.94594 210 SER B C 1
ATOM 8026 O O . SER B 1 209 ? 31.28300 81.68000 141.04300 1.000 30.48787 210 SER B O 1
ATOM 8034 N N . ILE B 1 210 ? 32.10100 79.57900 141.07100 1.000 30.38785 211 ILE B N 1
ATOM 8035 C CA . ILE B 1 210 ? 31.98200 79.50100 142.53100 1.000 31.78539 211 ILE B CA 1
ATOM 8036 C C . ILE B 1 210 ? 32.82800 80.55900 143.23100 1.000 30.45628 211 ILE B C 1
ATOM 8037 O O . ILE B 1 210 ? 32.48400 80.98800 144.34100 1.000 29.94833 211 ILE B O 1
ATOM 8053 N N . ASN B 1 211 ? 33.94400 80.99400 142.64700 1.000 30.49313 212 ASN B N 1
ATOM 8054 C CA . ASN B 1 211 ? 34.69200 82.04900 143.33100 1.000 32.64076 212 ASN B CA 1
ATOM 8055 C C . ASN B 1 211 ? 33.86900 83.34200 143.41300 1.000 31.45377 212 ASN B C 1
ATOM 8056 O O . ASN B 1 211 ? 33.87800 84.02500 144.44900 1.000 31.86698 212 ASN B O 1
ATOM 8067 N N . LYS B 1 212 ? 33.16000 83.70100 142.33200 1.000 31.00898 213 LYS B N 1
ATOM 8068 C CA . LYS B 1 212 ? 32.29400 84.88500 142.36400 1.000 31.80381 213 LYS B CA 1
ATOM 8069 C C . LYS B 1 212 ? 31.08400 84.66600 143.26400 1.000 28.44288 213 LYS B C 1
ATOM 8070 O O . LYS B 1 212 ? 30.65100 85.58700 143.97700 1.000 28.11390 213 LYS B O 1
ATOM 8089 N N . PHE B 1 213 ? 30.54100 83.45100 143.26100 1.000 26.85322 214 PHE B N 1
ATOM 8090 C CA . PHE B 1 213 ? 29.47200 83.10300 144.18300 1.000 26.81374 214 PHE B CA 1
ATOM 8091 C C . PHE B 1 213 ? 29.89200 83.35100 145.62800 1.000 27.19537 214 PHE B C 1
ATOM 8092 O O . PHE B 1 213 ? 29.17000 83.99200 146.40100 1.000 28.79819 214 PHE B O 1
ATOM 8109 N N . ASN B 1 214 ? 31.07400 82.85800 146.00000 1.000 27.27695 215 ASN B N 1
ATOM 8110 C CA . ASN B 1 214 ? 31.53800 83.01100 147.37400 1.000 28.32182 215 ASN B CA 1
ATOM 8111 C C . ASN B 1 214 ? 31.69700 84.47500 147.75000 1.000 29.95359 215 ASN B C 1
ATOM 8112 O O . ASN B 1 214 ? 31.32300 84.88100 148.86300 1.000 30.54314 215 ASN B O 1
ATOM 8123 N N . LYS B 1 215 ? 32.25100 85.28800 146.83800 1.000 31.04583 216 LYS B N 1
ATOM 8124 C CA . LYS B 1 215 ? 32.41400 86.71300 147.12000 1.000 35.36477 216 LYS B CA 1
ATOM 8125 C C . LYS B 1 215 ? 31.06400 87.39900 147.26700 1.000 31.69327 216 LYS B C 1
ATOM 8126 O O . LYS B 1 215 ? 30.89200 88.25800 148.13400 1.000 31.24059 216 LYS B O 1
ATOM 8145 N N . PHE B 1 216 ? 30.08100 86.99500 146.46500 1.000 30.40101 217 PHE B N 1
ATOM 8146 C CA . PHE B 1 216 ? 28.72600 87.54000 146.58200 1.000 29.28246 217 PHE B CA 1
ATOM 8147 C C . PHE B 1 216 ? 28.10200 87.21100 147.93800 1.000 28.56395 217 PHE B C 1
ATOM 8148 O O . PHE B 1 216 ? 27.55500 88.08800 148.62000 1.000 27.69016 217 PHE B O 1
ATOM 8165 N N . VAL B 1 217 ? 28.18400 85.94300 148.36100 1.000 29.10349 218 VAL B N 1
ATOM 8166 C CA . VAL B 1 217 ? 27.57600 85.56300 149.63100 1.000 33.32505 218 VAL B CA 1
ATOM 8167 C C . VAL B 1 217 ? 28.26300 86.28700 150.77300 1.000 31.14847 218 VAL B C 1
ATOM 8168 O O . VAL B 1 217 ? 27.61000 86.76700 151.71100 1.000 30.21152 218 VAL B O 1
ATOM 8181 N N . GLU B 1 218 ? 29.58600 86.39000 150.70700 1.000 31.33797 219 GLU B N 1
ATOM 8182 C CA . GLU B 1 218 ? 30.31400 87.06000 151.77300 1.000 33.50665 219 GLU B CA 1
ATOM 8183 C C . GLU B 1 218 ? 30.02400 88.55600 151.78900 1.000 34.32517 219 GLU B C 1
ATOM 8184 O O . GLU B 1 218 ? 29.94800 89.15900 152.86200 1.000 34.02513 219 GLU B O 1
ATOM 8196 N N . ASP B 1 219 ? 29.88000 89.18100 150.61800 1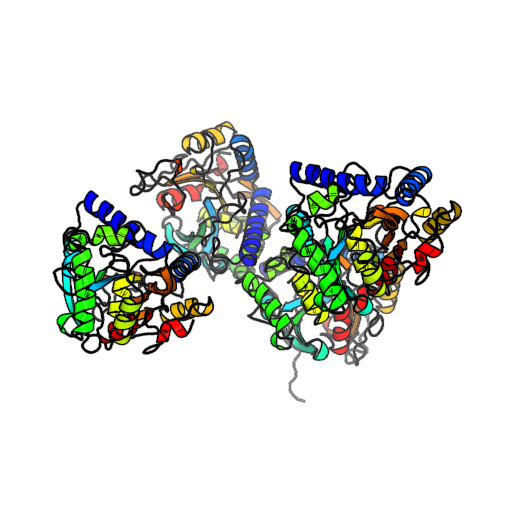.000 35.28844 220 ASP B N 1
ATOM 8197 C CA . ASP B 1 219 ? 29.55700 90.60700 150.57800 1.000 41.51550 220 ASP B CA 1
ATOM 8198 C C . ASP B 1 219 ? 28.18000 90.90900 151.17900 1.000 34.48045 220 ASP B C 1
ATOM 8199 O O . ASP B 1 219 ? 27.89600 92.05700 151.54400 1.000 33.89617 220 ASP B O 1
ATOM 8208 N N . ASN B 1 220 ? 27.30700 89.91700 151.27300 1.000 32.75656 221 ASN B N 1
ATOM 8209 C CA . ASN B 1 220 ? 26.01500 90.08300 151.91600 1.000 31.76170 221 ASN B CA 1
ATOM 8210 C C . ASN B 1 220 ? 26.03400 89.62900 153.36200 1.000 33.10660 221 ASN B C 1
ATOM 8211 O O . ASN B 1 220 ? 24.96800 89.46000 153.97000 1.000 32.92237 221 ASN B O 1
ATOM 8222 N N . GLY B 1 221 ? 27.21600 89.43600 153.93100 1.000 35.79640 222 GLY B N 1
ATOM 8223 C CA . GLY B 1 221 ? 27.33300 89.27500 155.36500 1.000 36.57281 222 GLY B CA 1
ATOM 8224 C C . GLY B 1 221 ? 27.33700 87.86000 155.88300 1.000 34.76469 222 GLY B C 1
ATOM 8225 O O . GLY B 1 221 ? 27.32000 87.67400 157.10400 1.000 34.75680 222 GLY B O 1
ATOM 8229 N N . PHE B 1 222 ? 27.36900 86.85700 155.01400 1.000 33.23820 223 PHE B N 1
ATOM 8230 C CA . PHE B 1 222 ? 27.33700 85.46600 155.43300 1.000 34.05935 223 PHE B CA 1
ATOM 8231 C C . PHE B 1 222 ? 28.74400 84.89900 155.56400 1.000 36.76493 223 PHE B C 1
ATOM 8232 O O . PHE B 1 222 ? 29.64300 85.24600 154.79500 1.000 35.01472 223 PHE B O 1
ATOM 8249 N N . LYS B 1 223 ? 28.92800 84.04000 156.56400 1.000 36.05169 224 LYS B N 1
ATOM 8250 C CA . LYS B 1 223 ? 30.24500 83.50800 156.90300 1.000 39.38893 224 LYS B CA 1
ATOM 8251 C C . LYS B 1 223 ? 30.39200 82.10200 156.35000 1.000 32.53548 224 LYS B C 1
ATOM 8252 O O . LYS B 1 223 ? 29.55600 81.22500 156.61100 1.000 29.64829 224 LYS B O 1
ATOM 8271 N N . LEU B 1 224 ? 31.45300 81.89400 155.57300 1.000 32.19860 225 LEU B N 1
ATOM 8272 C CA . LEU B 1 224 ? 31.73300 80.60100 154.97700 1.000 30.98529 225 LEU B CA 1
ATOM 8273 C C . LEU B 1 224 ? 32.67000 79.81200 155.88900 1.000 28.30866 225 LEU B C 1
ATOM 8274 O O . LEU B 1 224 ? 33.53800 80.38300 156.55700 1.000 28.00336 225 LEU B O 1
ATOM 8290 N N . ASN B 1 225 ? 32.45400 78.50800 155.93300 1.000 28.12442 226 ASN B N 1
ATOM 8291 C CA . ASN B 1 225 ? 33.35100 77.58800 156.61700 1.000 30.98003 226 ASN B CA 1
ATOM 8292 C C . ASN B 1 225 ? 34.77000 77.75700 156.10000 1.000 34.94630 226 ASN B C 1
ATOM 8293 O O . ASN B 1 225 ? 35.01900 77.67300 154.89500 1.000 34.66731 226 ASN B O 1
ATOM 8304 N N . SER B 1 226 ? 35.69700 78.02900 157.01900 1.000 32.91447 227 SER B N 1
ATOM 8305 C CA . SER B 1 226 ? 37.05600 78.39400 156.66900 1.000 33.11450 227 SER B CA 1
ATOM 8306 C C . SER B 1 226 ? 38.05800 77.26700 156.87600 1.000 33.62508 227 SER B C 1
ATOM 8307 O O . SER B 1 226 ? 39.23800 77.47200 156.60700 1.000 32.98553 227 SER B O 1
ATOM 8315 N N . GLU B 1 227 ? 37.64400 76.12500 157.42500 1.000 37.01760 228 GLU B N 1
ATOM 8316 C CA . GLU B 1 227 ? 38.59800 75.04500 157.66700 1.000 43.46837 228 GLU B CA 1
ATOM 8317 C C . GLU B 1 227 ? 39.00000 74.43400 156.33500 1.000 42.75776 228 GLU B C 1
ATOM 8318 O O . GLU B 1 227 ? 38.14600 73.92200 155.59900 1.000 42.40772 228 GLU B O 1
ATOM 8330 N N . GLY B 1 228 ? 40.28500 74.48800 156.01800 1.000 45.16331 229 GLY B N 1
ATOM 8331 C CA . GLY B 1 228 ? 40.74100 74.06700 154.71200 1.000 49.34802 229 GLY B CA 1
ATOM 8332 C C . GLY B 1 228 ? 40.66100 75.13500 153.65300 1.000 53.06426 229 GLY B C 1
ATOM 8333 O O . GLY B 1 228 ? 40.87000 74.82800 152.47300 1.000 53.21691 229 GLY B O 1
ATOM 8337 N N . GLY B 1 229 ? 40.39900 76.38100 154.04100 1.000 47.08722 230 GLY B N 1
ATOM 8338 C CA . GLY B 1 229 ? 40.13100 77.44900 153.10200 1.000 40.08639 230 GLY B CA 1
ATOM 8339 C C . GLY B 1 229 ? 38.66000 77.45700 152.75000 1.000 36.27803 230 GLY B C 1
ATOM 8340 O O . GLY B 1 229 ? 37.94200 76.47800 152.95800 1.000 34.68047 230 GLY B O 1
ATOM 8344 N N . ILE B 1 230 ? 38.19500 78.59100 152.21300 1.000 34.55941 231 ILE B N 1
ATOM 8345 C CA . ILE B 1 230 ? 36.76100 78.70700 151.99100 1.000 33.84090 231 ILE B CA 1
ATOM 8346 C C . ILE B 1 230 ? 36.33600 77.88900 150.78300 1.000 32.67760 231 ILE B C 1
ATOM 8347 O O . ILE B 1 230 ? 35.16500 77.52400 150.68300 1.000 30.89844 231 ILE B O 1
ATOM 8363 N N . LEU B 1 231 ? 37.25800 77.56300 149.89100 1.000 32.20649 232 LEU B N 1
ATOM 8364 C CA . LEU B 1 231 ? 36.95100 76.78100 148.69800 1.000 31.68801 232 LEU B CA 1
ATOM 8365 C C . LEU B 1 231 ? 37.71800 75.46700 148.76100 1.000 30.70368 232 LEU B C 1
ATOM 8366 O O . LEU B 1 231 ? 38.94500 75.46300 148.68900 1.000 30.56945 232 LEU B O 1
ATOM 8382 N N . LYS B 1 232 ? 37.00300 74.35700 148.91600 1.000 29.91411 233 LYS B N 1
ATOM 8383 C CA . LYS B 1 232 ? 37.60200 73.03400 148.81400 1.000 30.98266 233 LYS B CA 1
ATOM 8384 C C . LYS B 1 232 ? 37.63900 72.60200 147.34300 1.000 30.05887 233 LYS B C 1
ATOM 8385 O O . LYS B 1 232 ? 36.60100 72.57500 146.68700 1.000 28.50342 233 LYS B O 1
ATOM 8404 N N . VAL B 1 233 ? 38.81100 72.22300 146.85700 1.000 32.41968 234 VAL B N 1
ATOM 8405 C CA . VAL B 1 233 ? 39.00800 71.79300 145.47400 1.000 35.74113 234 VAL B CA 1
ATOM 8406 C C . VAL B 1 233 ? 39.52900 70.36300 145.47000 1.000 38.87835 234 VAL B C 1
ATOM 8407 O O . VAL B 1 233 ? 40.51800 70.05300 146.14700 1.000 35.83851 234 VAL B O 1
ATOM 8420 N N . SER B 1 234 ? 38.88200 69.50400 144.67700 1.000 37.22025 235 SER B N 1
ATOM 8421 C CA . SER B 1 234 ? 39.35800 68.13500 144.50400 1.000 37.04128 235 SER B CA 1
ATOM 8422 C C . SER B 1 234 ? 40.77100 68.09700 143.91800 1.000 37.25710 235 SER B C 1
ATOM 8423 O O . SER B 1 234 ? 41.22900 69.05100 143.27900 1.000 34.99104 235 SER B O 1
ATOM 8431 N N . PRO B 1 235 ? 41.48800 66.97900 144.11200 1.000 40.92859 236 PRO B N 1
ATOM 8432 C CA . PRO B 1 235 ? 42.83700 66.87000 143.51500 1.000 41.74711 236 PRO B CA 1
ATOM 8433 C C . PRO B 1 235 ? 42.84600 67.03900 142.00900 1.000 42.03662 236 PRO B C 1
ATOM 8434 O O . PRO B 1 235 ? 43.75800 67.67100 141.46700 1.000 40.10218 236 PRO B O 1
ATOM 8445 N N . ASP B 1 236 ? 41.83700 66.51400 141.30800 1.000 42.53405 237 ASP B N 1
ATOM 8446 C CA . ASP B 1 236 ? 41.74500 66.71700 139.86600 1.000 43.85789 237 ASP B CA 1
ATOM 8447 C C . ASP B 1 236 ? 41.29000 68.12400 139.48500 1.000 42.79724 237 ASP B C 1
ATOM 8448 O O . ASP B 1 236 ? 41.35500 68.48200 138.30600 1.000 42.42877 237 ASP B O 1
ATOM 8457 N N . GLY B 1 237 ? 40.83500 68.93100 140.44500 1.000 39.98374 238 GLY B N 1
ATOM 8458 C CA . GLY B 1 237 ? 40.44800 70.29400 140.17300 1.000 36.84652 238 GLY B CA 1
ATOM 8459 C C . GLY B 1 237 ? 39.02900 70.47400 139.67800 1.000 35.00683 238 GLY B C 1
ATOM 8460 O O . GLY B 1 237 ? 38.60800 71.61400 139.44900 1.000 34.81996 238 GLY B O 1
ATOM 8464 N N . LEU B 1 238 ? 38.26000 69.40000 139.53600 1.000 32.79077 239 LEU B N 1
ATOM 8465 C CA . LEU B 1 238 ? 36.97000 69.49300 138.85700 1.000 31.99594 239 LEU B CA 1
ATOM 8466 C C . LEU B 1 238 ? 35.75500 69.51600 139.78100 1.000 29.91674 239 LEU B C 1
ATOM 8467 O O . LEU B 1 238 ? 34.63600 69.72000 139.28800 1.000 29.04296 239 LEU B O 1
ATOM 8483 N N . LEU B 1 239 ? 35.92600 69.31900 141.08600 1.000 29.16402 240 LEU B N 1
ATOM 8484 C CA . LEU B 1 239 ? 34.85000 69.45600 142.07400 1.000 28.30076 240 LEU B CA 1
ATOM 8485 C C . LEU B 1 239 ? 35.28700 70.51700 143.07000 1.000 27.83492 240 LEU B C 1
ATOM 8486 O O . LEU B 1 239 ? 36.31200 70.35900 143.73500 1.000 27.66384 240 LEU B O 1
ATOM 8502 N N . GLN B 1 240 ? 34.55200 71.62000 143.11900 1.000 27.89808 241 GLN B N 1
ATOM 8503 C CA . GLN B 1 240 ? 34.91000 72.75200 143.95400 1.000 28.85083 241 GLN B CA 1
ATOM 8504 C C . GLN B 1 240 ? 33.70200 73.08200 144.81100 1.000 27.65595 241 GLN B C 1
ATOM 8505 O O . GLN B 1 240 ? 32.57900 73.22200 144.29900 1.000 26.77953 241 GLN B O 1
ATOM 8519 N N . GLN B 1 241 ? 33.93400 73.18400 146.11900 1.000 26.93481 242 GLN B N 1
ATOM 8520 C CA . GLN B 1 241 ? 32.85400 73.29200 147.07000 1.000 26.27683 242 GLN B CA 1
ATOM 8521 C C . GLN B 1 241 ? 33.17700 74.28000 148.17900 1.000 25.52674 242 GLN B C 1
ATOM 8522 O O . GLN B 1 241 ? 34.32200 74.41000 148.62400 1.000 27.02429 242 GLN B O 1
ATOM 8536 N N . SER B 1 242 ? 32.12100 74.92500 148.65200 1.000 25.99785 243 SER B N 1
ATOM 8537 C CA . SER B 1 242 ? 32.17500 75.82700 149.78900 1.000 27.50067 243 SER B CA 1
ATOM 8538 C C . SER B 1 242 ? 30.87600 75.64400 150.56000 1.000 25.60307 243 SER B C 1
ATOM 8539 O O . SER B 1 242 ? 29.91900 75.04700 150.06600 1.000 25.72677 243 SER B O 1
ATOM 8547 N N . SER B 1 243 ? 30.82500 76.16900 151.78600 1.000 24.72928 244 SER B N 1
ATOM 8548 C CA . SER B 1 243 ? 29.63000 76.02100 152.59700 1.000 25.53464 244 SER B CA 1
ATOM 8549 C C . SER B 1 243 ? 29.60300 77.11200 153.65200 1.000 26.22683 244 SER B C 1
ATOM 8550 O O . SER B 1 243 ? 30.63600 77.68800 153.99500 1.000 26.51634 244 SER B O 1
ATOM 8558 N N . THR B 1 244 ? 28.39200 77.39500 154.14400 1.000 26.61898 245 THR B N 1
ATOM 8559 C CA . THR B 1 244 ? 28.22700 78.31400 155.26100 1.000 26.61898 245 THR B CA 1
ATOM 8560 C C . THR B 1 244 ? 28.56500 77.61800 156.57600 1.000 26.69794 245 THR B C 1
ATOM 8561 O O . THR B 1 244 ? 28.47000 76.39800 156.69600 1.000 26.76900 245 THR B O 1
ATOM 8572 N N . VAL B 1 245 ? 28.95000 78.42200 157.57100 1.000 27.27169 246 VAL B N 1
ATOM 8573 C CA . VAL B 1 245 ? 28.93300 77.96900 158.96000 1.000 25.96364 246 VAL B CA 1
ATOM 8574 C C . VAL B 1 245 ? 27.49200 77.71300 159.37700 1.000 25.93206 246 VAL B C 1
ATOM 8575 O O . VAL B 1 245 ? 26.60300 78.53400 159.11900 1.000 26.18472 246 VAL B O 1
ATOM 8588 N N . ALA B 1 246 ? 27.25100 76.58700 160.05000 1.000 25.09775 247 ALA B N 1
ATOM 8589 C CA . ALA B 1 246 ? 25.89300 76.19100 160.37300 1.000 25.07669 247 ALA B CA 1
ATOM 8590 C C . ALA B 1 246 ? 25.20000 77.20100 161.27300 1.000 25.20829 247 ALA B C 1
ATOM 8591 O O . ALA B 1 246 ? 25.83400 77.89200 162.07700 1.000 25.27935 247 ALA B O 1
ATOM 8598 N N . ASP B 1 247 ? 23.87700 77.28200 161.11500 1.000 25.68466 248 ASP B N 1
ATOM 8599 C CA . ASP B 1 247 ? 23.04900 77.98600 162.08600 1.000 27.84281 248 ASP B CA 1
ATOM 8600 C C . ASP B 1 247 ? 23.03000 77.21200 163.40800 1.000 27.41645 248 ASP B C 1
ATOM 8601 O O . ASP B 1 247 ? 23.37200 76.02500 163.48600 1.000 26.48475 248 ASP B O 1
ATOM 8610 N N . SER B 1 248 ? 22.63800 77.91900 164.45600 1.000 28.75345 249 SER B N 1
ATOM 8611 C CA . SER B 1 248 ? 22.44000 77.37000 165.79300 1.000 32.10911 249 SER B CA 1
ATOM 8612 C C . SER B 1 248 ? 21.02000 77.67400 166.27100 1.000 29.67724 249 SER B C 1
ATOM 8613 O O . SER B 1 248 ? 20.30400 78.49800 165.70000 1.000 29.36405 249 SER B O 1
ATOM 8621 N N . ALA B 1 249 ? 20.59000 76.98700 167.32500 1.000 28.87451 250 ALA B N 1
ATOM 8622 C CA . ALA B 1 249 ? 19.25800 77.25400 167.85800 1.000 29.66145 250 ALA B CA 1
ATOM 8623 C C . ALA B 1 249 ? 19.24800 76.87300 169.32700 1.000 29.29299 250 ALA B C 1
ATOM 8624 O O . ALA B 1 249 ? 20.03200 76.02800 169.76700 1.000 28.32182 250 ALA B O 1
ATOM 8631 N N . LEU B 1 250 ? 18.38400 77.52900 170.08600 1.000 30.29574 251 LEU B N 1
ATOM 8632 C CA . LEU B 1 250 ? 18.17300 77.12800 171.47100 1.000 33.36453 251 LEU B CA 1
ATOM 8633 C C . LEU B 1 250 ? 17.38300 75.82700 171.50100 1.000 34.16725 251 LEU B C 1
ATOM 8634 O O . LEU B 1 250 ? 16.41800 75.65900 170.75600 1.000 39.04942 251 LEU B O 1
ATOM 8650 N N . PHE B 1 251 ? 17.84900 74.87200 172.30100 1.000 30.33258 252 PHE B N 1
ATOM 8651 C CA . PHE B 1 251 ? 17.25700 73.54700 172.41000 1.000 28.62185 252 PHE B CA 1
ATOM 8652 C C . PHE B 1 251 ? 17.05100 73.30900 173.90100 1.000 26.86112 252 PHE B C 1
ATOM 8653 O O . PHE B 1 251 ? 17.97200 73.52700 174.69200 1.000 27.10851 252 PHE B O 1
ATOM 8670 N N . THR B 1 252 ? 15.86400 72.88800 174.28300 1.000 24.93983 253 THR B N 1
ATOM 8671 C CA . THR B 1 252 ? 15.59300 72.53500 175.68000 1.000 27.06904 253 THR B CA 1
ATOM 8672 C C . THR B 1 252 ? 15.74300 71.03100 175.80000 1.000 25.98469 253 THR B C 1
ATOM 8673 O O . THR B 1 252 ? 15.00800 70.26300 175.17000 1.000 25.22671 253 THR B O 1
ATOM 8684 N N . PHE B 1 253 ? 16.73900 70.62100 176.57300 1.000 24.72139 254 PHE B N 1
ATOM 8685 C CA . PHE B 1 253 ? 17.04500 69.21600 176.74400 1.000 25.48200 254 PHE B CA 1
ATOM 8686 C C . PHE B 1 253 ? 16.06500 68.54500 177.68700 1.000 26.87691 254 PHE B C 1
ATOM 8687 O O . PHE B 1 253 ? 15.20900 69.18600 178.32200 1.000 26.28736 254 PHE B O 1
ATOM 8704 N N . ALA B 1 254 ? 16.20800 67.22100 177.75800 1.000 29.33773 255 ALA B N 1
ATOM 8705 C CA . ALA B 1 254 ? 15.28900 66.42000 178.53200 1.000 34.67521 255 ALA B CA 1
ATOM 8706 C C . ALA B 1 254 ? 15.40700 66.64800 180.03200 1.000 43.82104 255 ALA B C 1
ATOM 8707 O O . ALA B 1 254 ? 14.73500 65.93800 180.75900 1.000 56.76733 255 ALA B O 1
ATOM 8714 N N . ASP B 1 255 ? 16.34200 67.45700 180.51400 1.000 39.30208 256 ASP B N 1
ATOM 8715 C CA . ASP B 1 255 ? 16.35700 67.76200 181.93600 1.000 38.69148 256 ASP B CA 1
ATOM 8716 C C . ASP B 1 255 ? 15.92600 69.20800 182.17600 1.000 35.33582 256 ASP B C 1
ATOM 8717 O O . ASP B 1 255 ? 16.01600 69.71300 183.29100 1.000 34.84892 256 ASP B O 1
ATOM 8726 N N . GLY B 1 256 ? 15.41700 69.87300 181.15100 1.000 33.82774 257 GLY B N 1
ATOM 8727 C CA . GLY B 1 256 ? 14.96800 71.23800 181.28200 1.000 34.95419 257 GLY B CA 1
ATOM 8728 C C . GLY B 1 256 ? 16.00900 72.32300 181.03900 1.000 37.53082 257 GLY B C 1
ATOM 8729 O O . GLY B 1 256 ? 15.67400 73.50900 181.15300 1.000 38.85992 257 GLY B O 1
ATOM 8733 N N . ILE B 1 257 ? 17.25200 71.96600 180.75900 1.000 33.66456 258 ILE B N 1
ATOM 8734 C CA . ILE B 1 257 ? 18.31200 72.93100 180.48500 1.000 33.80142 258 ILE B CA 1
ATOM 8735 C C . ILE B 1 257 ? 18.19700 73.39100 179.03900 1.000 31.77223 258 ILE B C 1
ATOM 8736 O O . ILE B 1 257 ? 18.06400 72.56800 178.14000 1.000 30.90897 258 ILE B O 1
ATOM 8752 N N . THR B 1 258 ? 18.25900 74.70200 178.81000 1.000 33.18029 259 THR B N 1
ATOM 8753 C CA . THR B 1 258 ? 18.15600 75.24000 177.45900 1.000 36.37541 259 THR B CA 1
ATOM 8754 C C . THR B 1 258 ? 19.50900 75.78900 177.04600 1.000 35.01999 259 THR B C 1
ATOM 8755 O O . THR B 1 258 ? 20.06500 76.64900 177.73400 1.000 33.81984 259 THR B O 1
ATOM 8766 N N . GLU B 1 259 ? 20.02600 75.29300 175.92700 1.000 34.80680 260 GLU B N 1
ATOM 8767 C CA . GLU B 1 259 ? 21.35100 75.65400 175.46600 1.000 38.36513 260 GLU B CA 1
ATOM 8768 C C . GLU B 1 259 ? 21.36300 75.62500 173.94300 1.000 34.79365 260 GLU B C 1
ATOM 8769 O O . GLU B 1 259 ? 20.57100 74.92600 173.30800 1.000 31.97225 260 GLU B O 1
ATOM 8781 N N . SER B 1 260 ? 22.29600 76.37800 173.37000 1.000 34.51203 261 SER B N 1
ATOM 8782 C CA . SER B 1 260 ? 22.43600 76.43300 171.91600 1.000 36.47543 261 SER B CA 1
ATOM 8783 C C . SER B 1 260 ? 22.99800 75.12200 171.37800 1.000 33.63561 261 SER B C 1
ATOM 8784 O O . SER B 1 260 ? 23.88600 74.49800 171.97600 1.000 34.38307 261 SER B O 1
ATOM 8792 N N . ILE B 1 261 ? 22.43800 74.67600 170.25900 1.000 29.39300 262 ILE B N 1
ATOM 8793 C CA . ILE B 1 261 ? 22.92400 73.49100 169.56000 1.000 27.71648 262 ILE B CA 1
ATOM 8794 C C . ILE B 1 261 ? 23.14100 73.88900 168.10400 1.000 25.30567 262 ILE B C 1
ATOM 8795 O O . ILE B 1 261 ? 22.50900 74.83600 167.61400 1.000 23.76074 262 ILE B O 1
ATOM 8811 N N . PRO B 1 262 ? 23.98700 73.15900 167.39000 1.000 25.85836 263 PRO B N 1
ATOM 8812 C CA . PRO B 1 262 ? 24.08700 73.39300 165.94400 1.000 24.78718 263 PRO B CA 1
ATOM 8813 C C . PRO B 1 262 ? 22.87700 72.82900 165.23400 1.000 23.98972 263 PRO B C 1
ATOM 8814 O O . PRO B 1 262 ? 22.36600 71.76600 165.60000 1.000 24.06868 263 PRO B O 1
ATOM 8825 N N . ARG B 1 263 ? 22.44000 73.53500 164.19800 1.000 23.58177 264 ARG B N 1
ATOM 8826 C CA . ARG B 1 263 ? 21.47100 73.01700 163.22500 1.000 24.27396 264 ARG B CA 1
ATOM 8827 C C . ARG B 1 263 ? 22.18100 72.75200 161.94100 1.000 23.36859 264 ARG B C 1
ATOM 8828 O O . ARG B 1 263 ? 23.26800 72.14100 161.95000 1.000 21.92895 264 ARG B O 1
ATOM 8849 N N . SER B 1 264 ? 21.69000 73.19500 160.79100 1.000 23.93971 265 SER B N 1
ATOM 8850 C CA . SER B 1 264 ? 22.18700 72.77000 159.49700 1.000 24.71349 265 SER B CA 1
ATOM 8851 C C . SER B 1 264 ? 22.86000 73.93500 158.78500 1.000 24.00814 265 SER B C 1
ATOM 8852 O O . SER B 1 264 ? 22.98300 75.03900 159.31500 1.000 23.77390 265 SER B O 1
ATOM 8860 N N . TYR B 1 265 ? 23.34400 73.66500 157.57800 1.000 24.48451 266 TYR B N 1
ATOM 8861 C CA . TYR B 1 265 ? 24.08700 74.65800 156.81200 1.000 24.27659 266 TYR B CA 1
ATOM 8862 C C . TYR B 1 265 ? 23.69500 74.50700 155.35900 1.000 23.30806 266 TYR B C 1
ATOM 8863 O O . TYR B 1 265 ? 22.85100 73.68300 155.01500 1.000 23.31595 266 TYR B O 1
ATOM 8881 N N . ILE B 1 266 ? 24.25800 75.34500 154.50700 1.000 22.03159 267 ILE B N 1
ATOM 8882 C CA . ILE B 1 266 ? 24.03300 75.22700 153.07500 1.000 22.42111 267 ILE B CA 1
ATOM 8883 C C . ILE B 1 266 ? 25.38100 75.18300 152.36200 1.000 22.82379 267 ILE B C 1
ATOM 8884 O O . ILE B 1 266 ? 26.34900 75.82500 152.78000 1.000 23.18173 267 ILE B O 1
ATOM 8900 N N . GLU B 1 267 ? 25.45800 74.34600 151.34000 1.000 23.62389 268 GLU B N 1
ATOM 8901 C CA . GLU B 1 267 ? 26.66300 74.13200 150.55800 1.000 23.68968 268 GLU B CA 1
ATOM 8902 C C . GLU B 1 267 ? 26.46200 74.62700 149.11700 1.000 23.64231 268 GLU B C 1
ATOM 8903 O O . GLU B 1 267 ? 25.33900 74.72800 148.60100 1.000 23.56862 268 GLU B O 1
ATOM 8915 N N . PHE B 1 268 ? 27.58100 74.95400 148.48900 1.000 23.62389 269 PHE B N 1
ATOM 8916 C CA . PHE B 1 268 ? 27.65900 75.47500 147.12100 1.000 24.57663 269 PHE B CA 1
ATOM 8917 C C . PHE B 1 268 ? 28.69100 74.64900 146.39200 1.000 24.81350 269 PHE B C 1
ATOM 8918 O O . PHE B 1 268 ? 29.77900 74.43900 146.91900 1.000 26.64530 269 PHE B O 1
ATOM 8935 N N . ALA B 1 269 ? 28.35800 74.15900 145.20100 1.000 24.38977 270 ALA B N 1
ATOM 8936 C CA . ALA B 1 269 ? 29.24300 73.21800 144.54500 1.000 24.33450 270 ALA B CA 1
ATOM 8937 C C . ALA B 1 269 ? 29.26700 73.52300 143.06200 1.000 25.25829 270 ALA B C 1
ATOM 8938 O O . ALA B 1 269 ? 28.22400 73.79800 142.46600 1.000 26.12418 270 ALA B O 1
ATOM 8945 N N . GLU B 1 270 ? 30.45400 73.49700 142.48900 1.000 25.76888 271 GLU B N 1
ATOM 8946 C CA . GLU B 1 270 ? 30.64700 73.63300 141.05700 1.000 26.65846 271 GLU B CA 1
ATOM 8947 C C . GLU B 1 270 ? 31.30200 72.36000 140.56300 1.000 26.03996 271 GLU B C 1
ATOM 8948 O O . GLU B 1 270 ? 32.34000 71.95400 141.10400 1.000 25.77151 271 GLU B O 1
ATOM 8960 N N . ARG B 1 271 ? 30.70600 71.73900 139.53800 1.000 25.19513 272 ARG B N 1
ATOM 8961 C CA . ARG B 1 271 ? 31.25300 70.54400 138.90800 1.000 26.84269 272 ARG B CA 1
ATOM 8962 C C . ARG B 1 271 ? 31.66900 70.91300 137.49200 1.000 28.73502 272 ARG B C 1
ATOM 8963 O O . ARG B 1 271 ? 30.82200 71.22200 136.64500 1.000 29.68251 272 ARG B O 1
ATOM 8984 N N . LEU B 1 272 ? 32.96600 70.89600 137.24600 1.000 29.06138 273 LEU B N 1
ATOM 8985 C CA . LEU B 1 272 ? 33.48400 71.37800 135.99100 1.000 30.41944 273 LEU B CA 1
ATOM 8986 C C . LEU B 1 272 ? 33.35500 70.29700 134.93200 1.000 29.87200 273 LEU B C 1
ATOM 8987 O O . LEU B 1 272 ? 33.26200 69.10500 135.23500 1.000 29.28772 273 LEU B O 1
ATOM 9003 N N . VAL B 1 273 ? 33.37900 70.72900 133.67300 1.000 30.34048 274 VAL B N 1
ATOM 9004 C CA . VAL B 1 273 ? 33.27100 69.79800 132.56100 1.000 33.83564 274 VAL B CA 1
ATOM 9005 C C . VAL B 1 273 ? 34.50100 68.90600 132.52300 1.000 32.93026 274 VAL B C 1
ATOM 9006 O O . VAL B 1 273 ? 35.62600 69.37700 132.71300 1.000 33.15134 274 VAL B O 1
ATOM 9019 N N . LEU B 1 274 ? 34.29000 67.60600 132.29600 1.000 33.70404 275 LEU B N 1
ATOM 9020 C CA . LEU B 1 274 ? 35.39800 66.67300 132.18100 1.000 35.99116 275 LEU B CA 1
ATOM 9021 C C . LEU B 1 274 ? 36.27800 67.02500 130.98300 1.000 37.23078 275 LEU B C 1
ATOM 9022 O O . LEU B 1 274 ? 35.78800 67.49300 129.95000 1.000 36.28330 275 LEU B O 1
ATOM 9038 N N . PRO B 1 275 ? 37.59100 66.78600 131.08700 1.000 40.42064 276 PRO B N 1
ATOM 9039 C CA . PRO B 1 275 ? 38.49800 67.20100 130.00400 1.000 42.03662 276 PRO B CA 1
ATOM 9040 C C . PRO B 1 275 ? 38.11800 66.64900 128.63900 1.000 42.74460 276 PRO B C 1
ATOM 9041 O O . PRO B 1 275 ? 38.24200 67.35300 127.63700 1.000 41.24705 276 PRO B O 1
ATOM 9052 N N . GLN B 1 276 ? 37.65500 65.39700 128.57600 1.000 43.33151 277 GLN B N 1
ATOM 9053 C CA . GLN B 1 276 ? 37.32800 64.77000 127.30300 1.000 43.60260 277 GLN B CA 1
ATOM 9054 C C . GLN B 1 276 ? 36.08100 65.35100 126.64600 1.000 43.02884 277 GLN B C 1
ATOM 9055 O O . GLN B 1 276 ? 35.80700 65.01300 125.49000 1.000 43.81315 277 GLN B O 1
ATOM 9069 N N . PHE B 1 277 ? 35.34200 66.22600 127.33100 1.000 42.07083 278 PHE B N 1
ATOM 9070 C CA . PHE B 1 277 ? 34.16500 66.88700 126.76900 1.000 41.45760 278 PHE B CA 1
ATOM 9071 C C . PHE B 1 277 ? 34.33600 68.40000 126.62800 1.000 43.45521 278 PHE B C 1
ATOM 9072 O O . PHE B 1 277 ? 33.35900 69.09600 126.33600 1.000 41.63131 278 PHE B O 1
ATOM 9089 N N . LYS B 1 278 ? 35.55000 68.93100 126.80400 1.000 47.65835 279 LYS B N 1
ATOM 9090 C CA . LYS B 1 278 ? 35.71900 70.38300 126.82400 1.000 51.25088 279 LYS B CA 1
ATOM 9091 C C . LYS B 1 278 ? 35.57800 71.01500 125.44500 1.000 53.09847 279 LYS B C 1
ATOM 9092 O O . LYS B 1 278 ? 35.39200 72.23200 125.35500 1.000 53.28270 279 LYS B O 1
ATOM 9111 N N . ASP B 1 279 ? 35.67000 70.23100 124.37600 1.000 54.85658 280 ASP B N 1
ATOM 9112 C CA . ASP B 1 279 ? 35.47000 70.74500 123.03100 1.000 60.98626 280 ASP B CA 1
ATOM 9113 C C . ASP B 1 279 ? 34.01000 70.68300 122.58200 1.000 55.11977 280 ASP B C 1
ATOM 9114 O O . ASP B 1 279 ? 33.71100 71.02300 121.43500 1.000 53.68538 280 ASP B O 1
ATOM 9123 N N . LEU B 1 280 ? 33.10500 70.27300 123.45000 1.000 53.80382 281 LEU B N 1
ATOM 9124 C CA . LEU B 1 280 ? 31.69400 70.27300 123.09400 1.000 54.77499 281 LEU B CA 1
ATOM 9125 C C . LEU B 1 280 ? 31.14300 71.69700 123.12200 1.000 56.73312 281 LEU B C 1
ATOM 9126 O O . LEU B 1 280 ? 31.47700 72.46700 124.03000 1.000 56.46730 281 LEU B O 1
ATOM 9142 N N . PRO B 1 281 ? 30.29500 72.06600 122.15500 1.000 63.01282 282 PRO B N 1
ATOM 9143 C CA . PRO B 1 281 ? 29.53100 73.31700 122.28100 1.000 65.14728 282 PRO B CA 1
ATOM 9144 C C . PRO B 1 281 ? 28.71900 73.32600 123.56900 1.000 65.56049 282 PRO B C 1
ATOM 9145 O O . PRO B 1 281 ? 28.09800 72.32500 123.93600 1.000 64.58406 282 PRO B O 1
ATOM 9156 N N . ASN B 1 282 ? 28.73100 74.47100 124.26200 1.000 68.73456 283 ASN B N 1
ATOM 9157 C CA . ASN B 1 282 ? 28.00200 74.57600 125.52200 1.000 71.14011 283 ASN B CA 1
ATOM 9158 C C . ASN B 1 282 ? 26.52100 74.28200 125.34500 1.000 70.76638 283 ASN B C 1
ATOM 9159 O O . ASN B 1 282 ? 25.84500 73.93500 126.32300 1.000 67.25017 283 ASN B O 1
ATOM 9170 N N . ASP B 1 283 ? 26.01300 74.38700 124.12000 1.000 68.98459 284 ASP B N 1
ATOM 9171 C CA . ASP B 1 283 ? 24.66400 73.92300 123.82800 1.000 71.57437 284 ASP B CA 1
ATOM 9172 C C . ASP B 1 283 ? 24.48500 72.46400 124.23700 1.000 65.81842 284 ASP B C 1
ATOM 9173 O O . ASP B 1 283 ? 23.42000 72.07700 124.73000 1.000 67.39492 284 ASP B O 1
ATOM 9182 N N . GLU B 1 284 ? 25.51400 71.63600 124.03000 1.000 58.39911 285 GLU B N 1
ATOM 9183 C CA . GLU B 1 284 ? 25.38900 70.18600 124.14200 1.000 54.67234 285 GLU B CA 1
ATOM 9184 C C . GLU B 1 284 ? 25.77500 69.64000 125.51600 1.000 51.97202 285 GLU B C 1
ATOM 9185 O O . GLU B 1 284 ? 25.53600 68.45700 125.78900 1.000 48.87954 285 GLU B O 1
ATOM 9197 N N . VAL B 1 285 ? 26.34600 70.45800 126.39300 1.000 52.60104 286 VAL B N 1
ATOM 9198 C CA . VAL B 1 285 ? 26.85200 69.93100 127.65700 1.000 53.47483 286 VAL B CA 1
ATOM 9199 C C . VAL B 1 285 ? 25.69500 69.61400 128.59500 1.000 56.99368 286 VAL B C 1
ATOM 9200 O O . VAL B 1 285 ? 24.77600 70.43400 128.76400 1.000 54.61444 286 VAL B O 1
ATOM 9213 N N . ASN B 1 286 ? 25.74400 68.41700 129.20500 1.000 51.07191 287 ASN B N 1
ATOM 9214 C CA . ASN B 1 286 ? 24.81300 67.83800 130.16800 1.000 48.36106 287 ASN B CA 1
ATOM 9215 C C . ASN B 1 286 ? 25.50000 67.80200 131.52100 1.000 38.23353 287 ASN B C 1
ATOM 9216 O O . ASN B 1 286 ? 26.72500 67.83100 131.60600 1.000 36.13328 287 ASN B O 1
ATOM 9227 N N . GLU B 1 287 ? 24.71300 67.59400 132.57300 1.000 34.49361 288 GLU B N 1
ATOM 9228 C CA . GLU B 1 287 ? 25.30100 67.28200 133.87000 1.000 33.30399 288 GLU B CA 1
ATOM 9229 C C . GLU B 1 287 ? 26.18100 66.03500 133.78700 1.000 31.79592 288 GLU B C 1
ATOM 9230 O O . GLU B 1 287 ? 27.16100 65.91100 134.53600 1.000 30.52998 288 GLU B O 1
ATOM 9242 N N . HIS B 1 288 ? 25.84500 65.10300 132.89000 1.000 33.49086 289 HIS B N 1
ATOM 9243 C CA . HIS B 1 288 ? 26.63800 63.89400 132.73000 1.000 37.47818 289 HIS B CA 1
ATOM 9244 C C . HIS B 1 288 ? 28.02500 64.16700 132.15800 1.000 41.80501 289 HIS B C 1
ATOM 9245 O O . HIS B 1 288 ? 28.90500 63.30700 132.25000 1.000 39.10206 289 HIS B O 1
ATOM 9259 N N . HIS B 1 289 ? 28.24600 65.33000 131.56500 1.000 37.71768 290 HIS B N 1
ATOM 9260 C CA . HIS B 1 289 ? 29.56500 65.66100 131.05900 1.000 35.35687 290 HIS B CA 1
ATOM 9261 C C . HIS B 1 289 ? 30.47100 66.27200 132.11400 1.000 32.70129 290 HIS B C 1
ATOM 9262 O O . HIS B 1 289 ? 31.63300 66.57100 131.81300 1.000 32.20649 290 HIS B O 1
ATOM 9276 N N . ARG B 1 290 ? 29.96900 66.46500 133.32800 1.000 30.81422 291 ARG B N 1
ATOM 9277 C CA . ARG B 1 290 ? 30.70800 67.12400 134.38800 1.000 30.10098 291 ARG B CA 1
ATOM 9278 C C . ARG B 1 290 ? 31.13800 66.12600 135.46400 1.000 29.73514 291 ARG B C 1
ATOM 9279 O O . ARG B 1 290 ? 30.59400 65.02900 135.58500 1.000 29.29562 291 ARG B O 1
ATOM 9300 N N . ARG B 1 291 ? 32.10500 66.54700 136.27000 1.000 30.39049 292 ARG B N 1
ATOM 9301 C CA . ARG B 1 291 ? 32.65900 65.67400 137.30200 1.000 34.39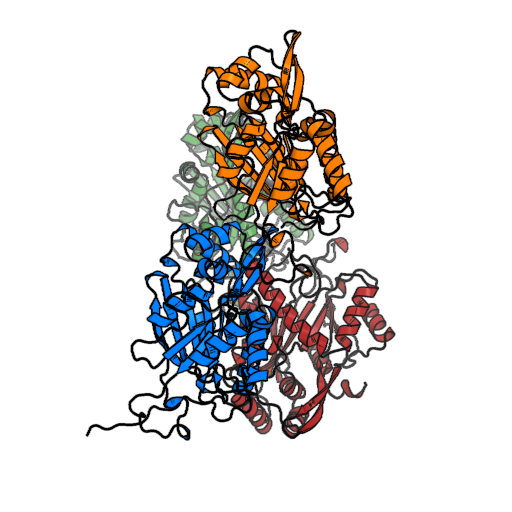623 292 ARG B CA 1
ATOM 9302 C C . ARG B 1 291 ? 31.58200 65.25600 138.28800 1.000 31.03267 292 ARG B C 1
ATOM 9303 O O . ARG B 1 291 ? 30.92500 66.10000 138.89300 1.000 29.76936 292 ARG B O 1
ATOM 9324 N N . ASP B 1 292 ? 31.40000 63.94900 138.43700 1.000 30.05360 293 ASP B N 1
ATOM 9325 C CA . ASP B 1 292 ? 30.36800 63.41900 139.30900 1.000 30.54050 293 ASP B CA 1
ATOM 9326 C C . ASP B 1 292 ? 30.96400 62.93700 140.63200 1.000 30.84054 293 ASP B C 1
ATOM 9327 O O . ASP B 1 292 ? 32.18000 62.83400 140.81500 1.000 30.62736 293 ASP B O 1
ATOM 9336 N N . GLY B 1 293 ? 30.09000 62.66000 141.56200 1.000 31.12478 294 GLY B N 1
ATOM 9337 C CA . GLY B 1 293 ? 30.55800 62.06600 142.78800 1.000 30.87739 294 GLY B CA 1
ATOM 9338 C C . GLY B 1 293 ? 31.07400 63.08700 143.78900 1.000 28.64817 294 GLY B C 1
ATOM 9339 O O . GLY B 1 293 ? 30.75400 64.28000 143.74400 1.000 26.46896 294 GLY B O 1
ATOM 9343 N N . PHE B 1 294 ? 31.87000 62.58600 144.72700 1.000 28.04810 295 PHE B N 1
ATOM 9344 C CA . PHE B 1 294 ? 32.30100 63.33900 145.90200 1.000 30.02728 295 PHE B CA 1
ATOM 9345 C C . PHE B 1 294 ? 33.77400 63.04800 146.11100 1.000 32.94869 295 PHE B C 1
ATOM 9346 O O . PHE B 1 294 ? 34.35100 62.17500 145.46400 1.000 37.08076 295 PHE B O 1
ATOM 9363 N N . GLU B 1 295 ? 34.40700 63.80800 146.99300 1.000 33.31715 296 GLU B N 1
ATOM 9364 C CA . GLU B 1 295 ? 35.83500 63.63000 147.23100 1.000 36.93864 296 GLU B CA 1
ATOM 9365 C C . GLU B 1 295 ? 36.11400 63.69400 148.72500 1.000 33.91722 296 GLU B C 1
ATOM 9366 O O . GLU B 1 295 ? 35.68700 64.63900 149.39100 1.000 32.38546 296 GLU B O 1
ATOM 9378 N N . VAL B 1 296 ? 36.84400 62.70200 149.23700 1.000 34.76733 297 VAL B N 1
ATOM 9379 C CA . VAL B 1 296 ? 37.04400 62.57500 150.68100 1.000 38.06772 297 VAL B CA 1
ATOM 9380 C C . VAL B 1 296 ? 37.69500 63.82100 151.25400 1.000 34.50414 297 VAL B C 1
ATOM 9381 O O . VAL B 1 296 ? 37.24900 64.36000 152.27700 1.000 33.94618 297 VAL B O 1
ATOM 9394 N N . GLY B 1 297 ? 38.79700 64.26500 150.64100 1.000 33.08028 298 GLY B N 1
ATOM 9395 C CA . GLY B 1 297 ? 39.48400 65.44400 151.13500 1.000 33.25662 298 GLY B CA 1
ATOM 9396 C C . GLY B 1 297 ? 38.56800 66.64200 151.24700 1.000 33.65930 298 GLY B C 1
ATOM 9397 O O . GLY B 1 297 ? 38.58000 67.36300 152.25000 1.000 35.23580 298 GLY B O 1
ATOM 9401 N N . ASN B 1 298 ? 37.74800 66.86700 150.22500 1.000 32.02226 299 ASN B N 1
ATOM 9402 C CA . ASN B 1 298 ? 36.74600 67.93700 150.31500 1.000 31.28270 299 ASN B CA 1
ATOM 9403 C C . ASN B 1 298 ? 35.76100 67.67700 151.44400 1.000 30.10098 299 ASN B C 1
ATOM 9404 O O . ASN B 1 298 ? 35.49900 68.54900 152.26900 1.000 28.45868 299 ASN B O 1
ATOM 9415 N N . ALA B 1 299 ? 35.14400 66.49800 151.44300 1.000 30.50366 300 ALA B N 1
ATOM 9416 C CA . ALA B 1 299 ? 34.04500 66.24000 152.35800 1.000 31.76697 300 ALA B CA 1
ATOM 9417 C C . ALA B 1 299 ? 34.50400 66.33800 153.80600 1.000 32.30124 300 ALA B C 1
ATOM 9418 O O . ALA B 1 299 ? 33.76100 66.82100 154.67300 1.000 33.06712 300 ALA B O 1
ATOM 9425 N N . ASP B 1 300 ? 35.73100 65.89600 154.07600 1.000 32.78025 301 ASP B N 1
ATOM 9426 C CA . ASP B 1 300 ? 36.25700 65.86500 155.43400 1.000 35.48320 301 ASP B CA 1
ATOM 9427 C C . ASP B 1 300 ? 36.20200 67.24200 156.07200 1.000 34.11462 301 ASP B C 1
ATOM 9428 O O . ASP B 1 300 ? 35.87700 67.37300 157.25600 1.000 35.98589 301 ASP B O 1
ATOM 9437 N N . LYS B 1 301 ? 36.47500 68.28500 155.28600 1.000 33.00133 302 LYS B N 1
ATOM 9438 C CA . LYS B 1 301 ? 36.48000 69.64300 155.80900 1.000 34.23568 302 LYS B CA 1
ATOM 9439 C C . LYS B 1 301 ? 35.07300 70.22000 155.87900 1.000 32.52495 302 LYS B C 1
ATOM 9440 O O . LYS B 1 301 ? 34.77700 71.01200 156.78000 1.000 32.91447 302 LYS B O 1
ATOM 9459 N N . ILE B 1 302 ? 34.19700 69.81900 154.95100 1.000 30.34574 303 ILE B N 1
ATOM 9460 C CA . ILE B 1 302 ? 32.84500 70.35900 154.92700 1.000 29.52459 303 ILE B CA 1
ATOM 9461 C C . ILE B 1 302 ? 32.05500 69.85900 156.13100 1.000 29.76146 303 ILE B C 1
ATOM 9462 O O . ILE B 1 302 ? 31.19500 70.58000 156.65300 1.000 29.15086 303 ILE B O 1
ATOM 9478 N N . PHE B 1 303 ? 32.37400 68.64500 156.61800 1.000 30.63788 304 PHE B N 1
ATOM 9479 C CA . PHE B 1 303 ? 31.79200 68.12300 157.85000 1.000 33.51718 304 PHE B CA 1
ATOM 9480 C C . PHE B 1 303 ? 31.90900 69.10500 159.00500 1.000 32.75130 304 PHE B C 1
ATOM 9481 O O . PHE B 1 303 ? 31.09100 69.08400 159.92900 1.000 33.67509 304 PHE B O 1
ATOM 9498 N N . GLU B 1 304 ? 32.92000 69.95400 158.98300 1.000 31.35376 305 GLU B N 1
ATOM 9499 C CA . GLU B 1 304 ? 33.20000 70.83500 160.09600 1.000 34.04882 305 GLU B CA 1
ATOM 9500 C C . GLU B 1 304 ? 32.39400 72.12000 160.04500 1.000 30.68526 305 GLU B C 1
ATOM 9501 O O . GLU B 1 304 ? 32.53800 72.96600 160.94500 1.000 30.50366 305 GLU B O 1
ATOM 9513 N N . SER B 1 305 ? 31.51500 72.25600 159.04700 1.000 28.61922 306 SER B N 1
ATOM 9514 C CA . SER B 1 305 ? 30.59400 73.39100 159.00800 1.000 28.40077 306 SER B CA 1
ATOM 9515 C C . SER B 1 305 ? 29.73500 73.48200 160.26700 1.000 27.59805 306 SER B C 1
ATOM 9516 O O . SER B 1 305 ? 29.27000 74.57200 160.60200 1.000 28.06126 306 SER B O 1
ATOM 9524 N N . THR B 1 306 ? 29.50700 72.36400 160.96800 1.000 29.16665 307 THR B N 1
ATOM 9525 C CA . THR B 1 306 ? 28.71600 72.32400 162.19800 1.000 32.95921 307 THR B CA 1
ATOM 9526 C C . THR B 1 306 ? 29.57600 72.26500 163.46300 1.000 34.48571 307 THR B C 1
ATOM 9527 O O . THR B 1 306 ? 29.03700 72.11300 164.56500 1.000 33.16977 307 THR B O 1
ATOM 9538 N N . SER B 1 307 ? 30.89000 72.39300 163.32700 1.000 36.83863 308 SER B N 1
ATOM 9539 C CA . SER B 1 307 ? 31.80200 72.24800 164.45500 1.000 40.17061 308 SER B CA 1
ATOM 9540 C C . SER B 1 307 ? 31.79400 73.47600 165.36200 1.000 39.01520 308 SER B C 1
ATOM 9541 O O . SER B 1 307 ? 31.59000 74.60700 164.92100 1.000 34.98841 308 SER B O 1
ATOM 9549 N N . ASN B 1 308 ? 32.06600 73.24300 166.64300 1.000 42.81303 309 ASN B N 1
ATOM 9550 C CA . ASN B 1 308 ? 32.10200 74.34300 167.59900 1.000 50.70345 309 ASN B CA 1
ATOM 9551 C C . ASN B 1 308 ? 33.10600 75.41400 167.18800 1.000 48.44528 309 ASN B C 1
ATOM 9552 O O . ASN B 1 308 ? 32.86400 76.61000 167.38700 1.000 44.30794 309 ASN B O 1
ATOM 9563 N N . ASP B 1 309 ? 34.25600 75.00200 166.64900 1.000 50.48237 310 ASP B N 1
ATOM 9564 C CA . ASP B 1 309 ? 35.28800 75.96700 166.27000 1.000 53.56958 310 ASP B CA 1
ATOM 9565 C C . ASP B 1 309 ? 34.77300 76.92800 165.20500 1.000 46.23186 310 ASP B C 1
ATOM 9566 O O . ASP B 1 309 ? 34.99300 78.14000 165.29900 1.000 44.92907 310 ASP B O 1
ATOM 9575 N N . GLN B 1 310 ? 34.03800 76.41600 164.21700 1.000 40.74962 311 GLN B N 1
ATOM 9576 C CA . GLN B 1 310 ? 33.46300 77.29900 163.20400 1.000 36.72546 311 GLN B CA 1
ATOM 9577 C C . GLN B 1 310 ? 32.30700 78.10600 163.77600 1.000 35.88588 311 GLN B C 1
ATOM 9578 O O . GLN B 1 310 ? 32.20900 79.31600 163.53200 1.000 34.76733 311 GLN B O 1
ATOM 9592 N N . LEU B 1 311 ? 31.44300 77.47600 164.58100 1.000 37.54924 312 LEU B N 1
ATOM 9593 C CA . LEU B 1 311 ? 30.26200 78.20300 165.04900 1.000 40.35221 312 LEU B CA 1
ATOM 9594 C C . LEU B 1 311 ? 30.65500 79.34900 165.95800 1.000 42.34718 312 LEU B C 1
ATOM 9595 O O . LEU B 1 311 ? 29.94600 80.36000 166.03000 1.000 41.49445 312 LEU B O 1
ATOM 9611 N N . THR B 1 312 ? 31.76500 79.20000 166.67600 1.000 44.45533 313 THR B N 1
ATOM 9612 C CA . THR B 1 312 ? 32.22700 80.26100 167.56800 1.000 50.52974 313 THR B CA 1
ATOM 9613 C C . THR B 1 312 ? 32.67200 81.49900 166.80300 1.000 51.26141 313 THR B C 1
ATOM 9614 O O . THR B 1 312 ? 32.74700 82.58200 167.38800 1.000 49.33486 313 THR B O 1
ATOM 9625 N N . ARG B 1 313 ? 32.93600 81.38900 165.51300 1.000 60.77308 314 ARG B N 1
ATOM 9626 C CA . ARG B 1 313 ? 33.20300 82.57200 164.66400 1.000 69.71099 314 ARG B CA 1
ATOM 9627 C C . ARG B 1 313 ? 31.90700 83.38800 164.49300 1.000 76.99871 314 ARG B C 1
ATOM 9628 O O . ARG B 1 313 ? 32.04600 84.57900 164.27500 1.000 74.35365 314 ARG B O 1
ATOM 9649 N N . ARG B 1 314 ? 30.76400 82.68200 164.46500 1.000 88.89750 315 ARG B N 1
ATOM 9650 C CA . ARG B 1 314 ? 29.30600 83.02200 164.36600 1.000 87.34995 315 ARG B CA 1
ATOM 9651 C C . ARG B 1 314 ? 28.76200 82.74300 162.96000 1.000 90.51348 315 ARG B C 1
ATOM 9652 O O . ARG B 1 314 ? 29.52100 82.79300 162.01700 1.000 98.03281 315 ARG B O 1
ATOM 9673 N N . SER B 1 315 ? 27.48400 82.40500 162.84900 1.000 81.61768 316 SER B N 1
ATOM 9674 C CA . SER B 1 315 ? 26.78300 82.24100 161.55900 1.000 71.21117 316 SER B CA 1
ATOM 9675 C C . SER B 1 315 ? 25.42800 82.93000 161.60600 1.000 66.78169 316 SER B C 1
ATOM 9676 O O . SER B 1 315 ? 24.54500 82.35600 160.97100 1.000 65.14992 316 SER B O 1
ATOM 9684 N N . PRO C 1 10 ? 2.59000 -6.14000 129.78400 1.000 68.90300 11 PRO C N 1
ATOM 9685 C CA . PRO C 1 10 ? 1.94300 -5.18600 130.69900 1.000 67.69496 11 PRO C CA 1
ATOM 9686 C C . PRO C 1 10 ? 0.41200 -5.27800 130.66200 1.000 66.63957 11 PRO C C 1
ATOM 9687 O O . PRO C 1 10 ? -0.13800 -5.84100 129.71200 1.000 67.34755 11 PRO C O 1
ATOM 9698 N N . ALA C 1 11 ? -0.26200 -4.73800 131.68000 1.000 65.40521 12 ALA C N 1
ATOM 9699 C CA . ALA C 1 11 ? -1.72000 -4.74300 131.68800 1.000 63.34970 12 ALA C CA 1
ATOM 9700 C C . ALA C 1 11 ? -2.27500 -3.88500 130.54800 1.000 63.16020 12 ALA C C 1
ATOM 9701 O O . ALA C 1 11 ? -1.67600 -2.88200 130.14700 1.000 62.21535 12 ALA C O 1
ATOM 9708 N N . ASP C 1 12 ? -3.44300 -4.27900 130.03500 1.000 64.59459 13 ASP C N 1
ATOM 9709 C CA . ASP C 1 12 ? -4.11900 -3.47800 129.02100 1.000 64.19454 13 ASP C CA 1
ATOM 9710 C C . ASP C 1 12 ? -4.35000 -2.05600 129.52600 1.000 55.07239 13 ASP C C 1
ATOM 9711 O O . ASP C 1 12 ? -4.36100 -1.78500 130.72900 1.000 52.57472 13 ASP C O 1
ATOM 9720 N N . ALA C 1 13 ? -4.53700 -1.13600 128.58300 1.000 48.17420 14 ALA C N 1
ATOM 9721 C CA . ALA C 1 13 ? -4.62000 0.27100 128.94600 1.000 44.10002 14 ALA C CA 1
ATOM 9722 C C . ALA C 1 13 ? -5.85500 0.50500 129.80600 1.000 38.84150 14 ALA C C 1
ATOM 9723 O O . ALA C 1 13 ? -6.87600 -0.16300 129.65900 1.000 36.22276 14 ALA C O 1
ATOM 9730 N N . LEU C 1 14 ? -5.73300 1.45100 130.71500 1.000 36.05959 15 LEU C N 1
ATOM 9731 C CA . LEU C 1 14 ? -6.83000 1.83300 131.58700 1.000 35.15685 15 LEU C CA 1
ATOM 9732 C C . LEU C 1 14 ? -7.94700 2.52100 130.79000 1.000 38.14142 15 LEU C C 1
ATOM 9733 O O . LEU C 1 14 ? -7.68200 3.18200 129.78700 1.000 35.86219 15 LEU C O 1
ATOM 9749 N N . PRO C 1 15 ? -9.20200 2.40000 131.23400 1.000 36.90969 16 PRO C N 1
ATOM 9750 C CA . PRO C 1 15 ? -10.25600 3.30900 130.74000 1.000 36.50701 16 PRO C CA 1
ATOM 9751 C C . PRO C 1 15 ? -9.83100 4.75600 130.94800 1.000 34.33306 16 PRO C C 1
ATOM 9752 O O . PRO C 1 15 ? -9.03400 5.08500 131.83000 1.000 32.25387 16 PRO C O 1
ATOM 9763 N N . LYS C 1 16 ? -10.31700 5.59800 130.05300 1.000 34.30148 17 LYS C N 1
ATOM 9764 C CA . LYS C 1 16 ? -9.88300 6.99000 129.91900 1.000 39.15733 17 LYS C CA 1
ATOM 9765 C C . LYS C 1 16 ? -9.95300 7.69800 131.25200 1.000 32.64865 17 LYS C C 1
ATOM 9766 O O . LYS C 1 16 ? -9.04700 8.45800 131.55900 1.000 31.89593 17 LYS C O 1
ATOM 9785 N N . GLY C 1 17 ? -11.07700 7.60800 132.00200 1.000 29.88779 18 GLY C N 1
ATOM 9786 C CA . GLY C 1 17 ? -11.26000 8.34400 133.24500 1.000 29.56144 18 GLY C CA 1
ATOM 9787 C C . GLY C 1 17 ? -10.28100 7.90700 134.31500 1.000 28.38498 18 GLY C C 1
ATOM 9788 O O . GLY C 1 17 ? -9.69000 8.73500 135.00800 1.000 28.38498 18 GLY C O 1
ATOM 9792 N N . ALA C 1 18 ? -10.09700 6.59800 134.45800 1.000 28.22444 19 ALA C N 1
ATOM 9793 C CA . ALA C 1 18 ? -9.14700 6.06600 135.42500 1.000 28.05863 19 ALA C CA 1
ATOM 9794 C C . ALA C 1 18 ? -7.72700 6.52400 135.13700 1.000 27.19273 19 ALA C C 1
ATOM 9795 O O . ALA C 1 18 ? -6.95000 6.79700 136.06200 1.000 25.92416 19 ALA C O 1
ATOM 9802 N N . ASP C 1 19 ? -7.36100 6.58900 133.86600 1.000 28.30076 20 ASP C N 1
ATOM 9803 C CA . ASP C 1 19 ? -6.01800 7.01500 133.50500 1.000 30.59314 20 ASP C CA 1
ATOM 9804 C C . ASP C 1 19 ? -5.81100 8.46700 133.91500 1.000 27.87966 20 ASP C C 1
ATOM 9805 O O . ASP C 1 19 ? -4.81100 8.81300 134.54700 1.000 26.97692 20 ASP C O 1
ATOM 9814 N N . SER C 1 20 ? -6.78500 9.31300 133.60400 1.000 26.57687 21 SER C N 1
ATOM 9815 C CA . SER C 1 20 ? -6.72700 10.72800 133.96200 1.000 31.40903 21 SER C CA 1
ATOM 9816 C C . SER C 1 20 ? -6.70200 10.91300 135.47000 1.000 27.30327 21 SER C C 1
ATOM 9817 O O . SER C 1 20 ? -5.92400 11.70800 136.01000 1.000 27.52172 21 SER C O 1
ATOM 9825 N N . PHE C 1 21 ? -7.56600 10.20000 136.16600 1.000 26.21104 22 PHE C N 1
ATOM 9826 C CA . PHE C 1 21 ? -7.62700 10.36400 137.61600 1.000 25.65571 22 PHE C CA 1
ATOM 9827 C C . PHE C 1 21 ? -6.33200 9.92700 138.28300 1.000 24.45556 22 PHE C C 1
ATOM 9828 O O . PHE C 1 21 ? -5.79400 10.62100 139.15900 1.000 23.05013 22 PHE C O 1
ATOM 9845 N N . PHE C 1 22 ? -5.81300 8.78100 137.88000 1.000 25.19776 23 PHE C N 1
ATOM 9846 C CA . PHE C 1 22 ? -4.53000 8.33800 138.38400 1.000 25.43200 23 PHE C CA 1
ATOM 9847 C C . PHE C 1 22 ? -3.46500 9.41200 138.20800 1.000 24.70823 23 PHE C C 1
ATOM 9848 O O . PHE C 1 22 ? -2.68300 9.67100 139.12300 1.000 25.36094 23 PHE C O 1
ATOM 9865 N N . ARG C 1 23 ? -3.42600 10.05500 137.04400 1.000 24.26080 24 ARG C N 1
ATOM 9866 C CA . ARG C 1 23 ? -2.42100 11.08100 136.85700 1.000 24.69770 24 ARG C CA 1
ATOM 9867 C C . ARG C 1 23 ? -2.63500 12.26300 137.78900 1.000 25.83731 24 ARG C C 1
ATOM 9868 O O . ARG C 1 23 ? -1.64800 12.87100 138.21700 1.000 26.82690 24 ARG C O 1
ATOM 9889 N N . THR C 1 24 ? -3.88400 12.58500 138.15300 1.000 25.31883 25 THR C N 1
ATOM 9890 C CA . THR C 1 24 ? -4.06700 13.67500 139.11400 1.000 25.79783 25 THR C CA 1
ATOM 9891 C C . THR C 1 24 ? -3.53800 13.26900 140.49000 1.000 25.41621 25 THR C C 1
ATOM 9892 O O . THR C 1 24 ? -3.04700 14.12100 141.23500 1.000 24.62137 25 THR C O 1
ATOM 9903 N N . VAL C 1 25 ? -3.64600 11.98600 140.84900 1.000 24.23712 26 VAL C N 1
ATOM 9904 C CA . VAL C 1 25 ? -3.16300 11.54600 142.15900 1.000 25.07669 26 VAL C CA 1
ATOM 9905 C C . VAL C 1 25 ? -1.65000 11.65600 142.23000 1.000 25.54780 26 VAL C C 1
ATOM 9906 O O . VAL C 1 25 ? -1.10300 12.20400 143.19000 1.000 25.96364 26 VAL C O 1
ATOM 9919 N N . ILE C 1 26 ? -0.93600 11.15900 141.20500 1.000 26.05049 27 ILE C N 1
ATOM 9920 C CA . ILE C 1 26 ? 0.51100 11.21800 141.30500 1.000 25.92679 27 ILE C CA 1
ATOM 9921 C C . ILE C 1 26 ? 0.97500 12.64700 141.11800 1.000 27.26116 27 ILE C C 1
ATOM 9922 O O . ILE C 1 26 ? 2.06600 13.00800 141.56700 1.000 27.01903 27 ILE C O 1
ATOM 9938 N N . SER C 1 27 ? 0.15500 13.48200 140.48100 1.000 28.42446 28 SER C N 1
ATOM 9939 C CA . SER C 1 27 ? 0.48400 14.89900 140.40300 1.000 31.07478 28 SER C CA 1
ATOM 9940 C C . SER C 1 27 ? 0.43600 15.55200 141.77800 1.000 29.38773 28 SER C C 1
ATOM 9941 O O . SER C 1 27 ? 1.24200 16.43400 142.09100 1.000 28.63238 28 SER C O 1
ATOM 9949 N N . ASN C 1 28 ? -0.51100 15.14300 142.61000 1.000 28.39551 29 ASN C N 1
ATOM 9950 C CA . ASN C 1 28 ? -0.58600 15.68800 143.96200 1.000 30.68263 29 ASN C CA 1
ATOM 9951 C C . ASN C 1 28 ? 0.50400 15.14100 144.86000 1.000 26.56898 29 ASN C C 1
ATOM 9952 O O . ASN C 1 28 ? 0.99400 15.86100 145.74000 1.000 26.51107 29 ASN C O 1
ATOM 9963 N N . MET C 1 29 ? 0.90600 13.88800 144.66400 1.000 25.72940 30 MET C N 1
ATOM 9964 C CA . MET C 1 29 ? 2.10600 13.40700 145.34900 1.000 27.07693 30 MET C CA 1
ATOM 9965 C C . MET C 1 29 ? 3.29200 14.27200 144.98500 1.000 27.31117 30 MET C C 1
ATOM 9966 O O . MET C 1 29 ? 4.08400 14.65700 145.84900 1.000 27.13483 30 MET C O 1
ATOM 9980 N N . GLU C 1 30 ? 3.42700 14.58000 143.69100 1.000 28.85346 31 GLU C N 1
ATOM 9981 C CA . GLU C 1 30 ? 4.53900 15.40200 143.22800 1.000 30.99845 31 GLU C CA 1
ATOM 9982 C C . GLU C 1 30 ? 4.45900 16.81900 143.79400 1.000 30.06413 31 GLU C C 1
ATOM 9983 O O . GLU C 1 30 ? 5.48900 17.41400 144.11800 1.000 29.65356 31 GLU C O 1
ATOM 9995 N N . LYS C 1 31 ? 3.25700 17.39700 143.87200 1.000 31.56431 32 LYS C N 1
ATOM 9996 C CA . LYS C 1 31 ? 3.11700 18.75600 144.38400 1.000 34.54888 32 LYS C CA 1
ATOM 9997 C C . LYS C 1 31 ? 3.65800 18.86500 145.81100 1.000 31.44851 32 LYS C C 1
ATOM 9998 O O . LYS C 1 31 ? 4.34400 19.83500 146.15300 1.000 28.98769 32 LYS C O 1
ATOM 10017 N N . VAL C 1 32 ? 3.34100 17.89400 146.66300 1.000 30.63525 33 VAL C N 1
ATOM 10018 C CA . VAL C 1 32 ? 3.82700 17.93600 148.04800 1.000 32.30387 33 VAL C CA 1
ATOM 10019 C C . VAL C 1 32 ? 5.34200 17.82100 148.06500 1.000 30.88791 33 VAL C C 1
ATOM 10020 O O . VAL C 1 32 ? 6.04400 18.58900 148.73700 1.000 30.27205 33 VAL C O 1
ATOM 10033 N N . TYR C 1 33 ? 5.86400 16.83700 147.33000 1.000 29.96412 34 TYR C N 1
ATOM 10034 C CA . TYR C 1 33 ? 7.30300 16.65200 147.15400 1.000 29.20613 34 TYR C CA 1
ATOM 10035 C C . TYR C 1 33 ? 7.99400 17.94000 146.73700 1.000 29.10349 34 TYR C C 1
ATOM 10036 O O . TYR C 1 33 ? 8.98200 18.36300 147.35500 1.000 29.09559 34 TYR C O 1
ATOM 10054 N N . LEU C 1 34 ? 7.49700 18.59100 145.69000 1.000 29.30088 35 LEU C N 1
ATOM 10055 C CA . LEU C 1 34 ? 8.18900 19.77900 145.23300 1.000 33.23820 35 LEU C CA 1
ATOM 10056 C C . LEU C 1 34 ? 8.09500 20.90100 146.25500 1.000 36.76493 35 LEU C C 1
ATOM 10057 O O . LEU C 1 34 ? 8.98800 21.75500 146.31700 1.000 35.57795 35 LEU C O 1
ATOM 10073 N N . SER C 1 35 ? 7.00600 20.94200 147.02500 1.000 36.52543 36 SER C N 1
ATOM 10074 C CA . SER C 1 35 ? 6.82700 22.02900 147.98600 1.000 35.75955 36 SER C CA 1
ATOM 10075 C C . SER C 1 35 ? 7.80500 21.90000 149.13500 1.000 34.25148 36 SER C C 1
ATOM 10076 O O . SER C 1 35 ? 8.09500 22.88800 149.81000 1.000 33.74089 36 SER C O 1
ATOM 10084 N N . ARG C 1 36 ? 8.28200 20.70400 149.43800 1.000 32.69603 37 ARG C N 1
ATOM 10085 C CA . ARG C 1 36 ? 9.18600 20.50500 150.60100 1.000 33.56718 37 ARG C CA 1
ATOM 10086 C C . ARG C 1 36 ? 10.61400 20.20000 150.18700 1.000 32.07227 37 ARG C C 1
ATOM 10087 O O . ARG C 1 36 ? 11.42900 19.99100 151.05300 1.000 33.09607 37 ARG C O 1
ATOM 10108 N N . ASN C 1 37 ? 10.89400 20.17300 148.90500 1.000 30.17730 38 ASN C N 1
ATOM 10109 C CA . ASN C 1 37 ? 12.21500 19.77600 148.41800 1.000 30.18520 38 ASN C CA 1
ATOM 10110 C C . ASN C 1 37 ? 12.70600 20.76500 147.38500 1.000 31.65116 38 ASN C C 1
ATOM 10111 O O . ASN C 1 37 ? 12.66000 20.49800 146.17400 1.000 32.17228 38 ASN C O 1
ATOM 10122 N N . PRO C 1 38 ? 13.23900 21.89800 147.83200 1.000 35.59637 39 PRO C N 1
ATOM 10123 C CA . PRO C 1 38 ? 13.68100 22.93200 146.87900 1.000 36.46753 39 PRO C CA 1
ATOM 10124 C C . PRO C 1 38 ? 14.71400 22.46000 145.87500 1.000 35.71481 39 PRO C C 1
ATOM 10125 O O . PRO C 1 38 ? 14.69200 22.90900 144.71700 1.000 35.79903 39 PRO C O 1
ATOM 10136 N N . THR C 1 39 ? 15.63200 21.58000 146.28600 1.000 34.09883 40 THR C N 1
ATOM 10137 C CA . THR C 1 39 ? 16.67200 21.09600 145.36900 1.000 34.71732 40 THR C CA 1
ATOM 10138 C C . THR C 1 39 ? 16.07000 20.30800 144.20900 1.000 33.07502 40 THR C C 1
ATOM 10139 O O . THR C 1 39 ? 16.48200 20.46000 143.04600 1.000 33.01185 40 THR C O 1
ATOM 10150 N N . ALA C 1 40 ? 15.09300 19.45900 144.49600 1.000 32.85131 41 ALA C N 1
ATOM 10151 C CA . ALA C 1 40 ? 14.47700 18.71700 143.40900 1.000 33.37769 41 ALA C CA 1
ATOM 10152 C C . ALA C 1 40 ? 13.68700 19.65900 142.51100 1.000 32.64602 41 ALA C C 1
ATOM 10153 O O . ALA C 1 40 ? 13.73700 19.54200 141.28600 1.000 32.80393 41 ALA C O 1
ATOM 10160 N N . LYS C 1 41 ? 12.98200 20.62700 143.10200 1.000 32.16175 42 LYS C N 1
ATOM 10161 C CA . LYS C 1 41 ? 12.20900 21.56300 142.29200 1.000 34.42255 42 LYS C CA 1
ATOM 10162 C C . LYS C 1 41 ? 13.11500 22.39200 141.38800 1.000 34.12778 42 LYS C C 1
ATOM 10163 O O . LYS C 1 41 ? 12.81600 22.59200 140.20200 1.000 34.94103 42 LYS C O 1
ATOM 10182 N N . THR C 1 42 ? 14.20500 22.92500 141.94600 1.000 33.99618 43 THR C N 1
ATOM 10183 C CA . THR C 1 42 ? 15.11300 23.78400 141.19100 1.000 35.93062 43 THR C CA 1
ATOM 10184 C C . THR C 1 42 ? 15.79000 23.02500 140.05400 1.000 35.62006 43 THR C C 1
ATOM 10185 O O . THR C 1 42 ? 15.94600 23.55700 138.94500 1.000 36.26224 43 THR C O 1
ATOM 10196 N N . ILE C 1 43 ? 16.20800 21.78300 140.31400 1.000 35.11737 44 ILE C N 1
ATOM 10197 C CA . ILE C 1 43 ? 16.81900 20.97200 139.26700 1.000 35.28055 44 ILE C CA 1
ATOM 10198 C C . ILE C 1 43 ? 15.83400 20.71600 138.13300 1.000 34.83049 44 ILE C C 1
ATOM 10199 O O . ILE C 1 43 ? 16.18700 20.83300 136.95200 1.000 34.54098 44 ILE C O 1
ATOM 10215 N N . LEU C 1 44 ? 14.59300 20.35500 138.46700 1.000 34.59625 45 LEU C N 1
ATOM 10216 C CA . LEU C 1 44 ? 13.59500 20.11200 137.43300 1.000 35.09631 45 LEU C CA 1
ATOM 10217 C C . LEU C 1 44 ? 13.38100 21.35100 136.57400 1.000 35.19369 45 LEU C C 1
ATOM 10218 O O . LEU C 1 44 ? 13.25700 21.24900 135.34600 1.000 34.94103 45 LEU C O 1
ATOM 10234 N N . GLU C 1 45 ? 13.35300 22.53600 137.19100 1.000 38.59673 46 GLU C N 1
ATOM 10235 C CA . GLU C 1 45 ? 13.21900 23.76200 136.41400 1.000 42.78408 46 GLU C CA 1
ATOM 10236 C C . GLU C 1 45 ? 14.42400 23.98000 135.50500 1.000 45.90024 46 GLU C C 1
ATOM 10237 O O . GLU C 1 45 ? 14.27100 24.37600 134.33800 1.000 44.43691 46 GLU C O 1
ATOM 10249 N N . LEU C 1 46 ? 15.63400 23.75000 136.02800 1.000 44.07897 47 LEU C N 1
ATOM 10250 C CA . LEU C 1 46 ? 16.84000 23.94300 135.22800 1.000 42.18137 47 LEU C CA 1
ATOM 10251 C C . LEU C 1 46 ? 16.85500 23.01600 134.02000 1.000 40.67330 47 LEU C C 1
ATOM 10252 O O . LEU C 1 46 ? 17.25000 23.42100 132.91800 1.000 39.78635 47 LEU C O 1
ATOM 10268 N N . VAL C 1 47 ? 16.44000 21.76300 134.20600 1.000 38.87835 48 VAL C N 1
ATOM 10269 C CA . VAL C 1 47 ? 16.44000 20.82600 133.08300 1.000 39.27576 48 VAL C CA 1
ATOM 10270 C C . VAL C 1 47 ? 15.38200 21.22400 132.05800 1.000 40.21272 48 VAL C C 1
ATOM 10271 O O . VAL C 1 47 ? 15.62800 21.19100 130.84600 1.000 40.24430 48 VAL C O 1
ATOM 10284 N N . ARG C 1 48 ? 14.18500 21.59600 132.52500 1.000 41.35496 49 ARG C N 1
ATOM 10285 C CA . ARG C 1 48 ? 13.13600 22.03100 131.60700 1.000 43.97633 49 ARG C CA 1
ATOM 10286 C C . ARG C 1 48 ? 13.60200 23.21700 130.77600 1.000 44.81853 49 ARG C C 1
ATOM 10287 O O . ARG C 1 48 ? 13.33500 23.28900 129.56900 1.000 44.52376 49 ARG C O 1
ATOM 10308 N N . SER C 1 49 ? 14.30600 24.16200 131.39900 1.000 46.12658 50 SER C N 1
ATOM 10309 C CA . SER C 1 49 ? 14.82200 25.29900 130.64500 1.000 48.09787 50 SER C CA 1
ATOM 10310 C C . SER C 1 49 ? 15.94400 24.88000 129.69900 1.000 48.45055 50 SER C C 1
ATOM 10311 O O . SER C 1 49 ? 15.98600 25.30800 128.53100 1.000 49.60595 50 SER C O 1
ATOM 10319 N N . TYR C 1 50 ? 16.86500 24.04800 130.18500 1.000 47.17934 51 TYR C N 1
ATOM 10320 C CA . TYR C 1 50 ? 18.03600 23.70800 129.38100 1.000 47.61887 51 TYR C CA 1
ATOM 10321 C C . TYR C 1 50 ? 17.66000 22.79400 128.22000 1.000 46.22923 51 TYR C C 1
ATOM 10322 O O . TYR C 1 50 ? 18.14100 22.97500 127.10200 1.000 45.79760 51 TYR C O 1
ATOM 10340 N N . ASP C 1 51 ? 16.79900 21.80600 128.46600 1.000 46.20028 52 ASP C N 1
ATOM 10341 C CA . ASP C 1 51 ? 16.54000 20.76300 127.48900 1.000 49.07694 52 ASP C CA 1
ATOM 10342 C C . ASP C 1 51 ? 15.25400 20.96600 126.71200 1.000 55.57508 52 ASP C C 1
ATOM 10343 O O . ASP C 1 51 ? 15.12200 20.42300 125.61200 1.000 54.81710 52 ASP C O 1
ATOM 10352 N N . GLY C 1 52 ? 14.31000 21.71600 127.25200 1.000 55.10661 53 GLY C N 1
ATOM 10353 C CA . GLY C 1 52 ? 12.98500 21.78200 126.68100 1.000 49.47435 53 GLY C CA 1
ATOM 10354 C C . GLY C 1 52 ? 12.05700 20.85000 127.42100 1.000 44.75010 53 GLY C C 1
ATOM 10355 O O . GLY C 1 52 ? 12.41500 20.23500 128.42700 1.000 42.36824 53 GLY C O 1
ATOM 10359 N N . ASP C 1 53 ? 10.83600 20.74700 126.89600 1.000 43.27887 54 ASP C N 1
ATOM 10360 C CA . ASP C 1 53 ? 9.73900 20.06000 127.59500 1.000 44.36585 54 ASP C CA 1
ATOM 10361 C C . ASP C 1 53 ? 9.81200 18.56300 127.29400 1.000 41.57604 54 ASP C C 1
ATOM 10362 O O . ASP C 1 53 ? 9.03000 18.00900 126.52400 1.000 41.66289 54 ASP C O 1
ATOM 10371 N N . HIS C 1 54 ? 10.78700 17.90100 127.93200 1.000 38.95730 55 HIS C N 1
ATOM 10372 C CA . HIS C 1 54 ? 11.04000 16.48800 127.67100 1.000 39.43631 55 HIS C CA 1
ATOM 10373 C C . HIS C 1 54 ? 11.31400 15.67300 128.93700 1.000 37.73347 55 HIS C C 1
ATOM 10374 O O . HIS C 1 54 ? 11.82400 14.55200 128.84000 1.000 37.93086 55 HIS C O 1
ATOM 10388 N N . ILE C 1 55 ? 10.98600 16.19000 130.11200 1.000 34.98314 56 ILE C N 1
ATOM 10389 C CA . ILE C 1 55 ? 11.24400 15.46100 131.35000 1.000 33.84353 56 ILE C CA 1
ATOM 10390 C C . ILE C 1 55 ? 10.19900 14.35700 131.52400 1.000 32.47758 56 ILE C C 1
ATOM 10391 O O . ILE C 1 55 ? 8.99700 14.62300 131.63700 1.000 33.00396 56 ILE C O 1
ATOM 10407 N N . CYS C 1 56 ? 10.66300 13.11200 131.56500 1.000 31.79592 57 CYS C N 1
ATOM 10408 C CA . CYS C 1 56 ? 9.83200 11.95900 131.88300 1.000 33.63298 57 CYS C CA 1
ATOM 10409 C C . CYS C 1 56 ? 10.34800 11.30000 133.15600 1.000 30.25889 57 CYS C C 1
ATOM 10410 O O . CYS C 1 56 ? 11.55200 11.25400 133.38900 1.000 29.81410 57 CYS C O 1
ATOM 10418 N N . TYR C 1 57 ? 9.43300 10.71700 133.92700 1.000 28.85872 58 TYR C N 1
ATOM 10419 C CA . TYR C 1 57 ? 9.74100 10.15000 135.24500 1.000 28.97453 58 TYR C CA 1
ATOM 10420 C C . TYR C 1 57 ? 9.95000 8.64900 135.10800 1.000 29.06138 58 TYR C C 1
ATOM 10421 O O . TYR C 1 57 ? 9.04600 7.93000 134.67300 1.000 29.73251 58 TYR C O 1
ATOM 10439 N N . ASP C 1 58 ? 11.15700 8.19600 135.42000 1.000 28.24023 59 ASP C N 1
ATOM 10440 C CA . ASP C 1 58 ? 11.48300 6.77400 135.34400 1.000 29.24298 59 ASP C CA 1
ATOM 10441 C C . ASP C 1 58 ? 10.71200 5.98000 136.40000 1.000 27.07430 59 ASP C C 1
ATOM 10442 O O . ASP C 1 58 ? 10.15600 4.91200 136.11200 1.000 26.54529 59 ASP C O 1
ATOM 10451 N N . HIS C 1 59 ? 10.66900 6.48300 137.62800 1.000 26.47423 60 HIS C N 1
ATOM 10452 C CA . HIS C 1 59 ? 9.94500 5.80100 138.68400 1.000 26.69004 60 HIS C CA 1
ATOM 10453 C C . HIS C 1 59 ? 9.76900 6.75800 139.86000 1.000 25.75572 60 HIS C C 1
ATOM 10454 O O . HIS C 1 59 ? 10.47000 7.77100 139.97000 1.000 24.64506 60 HIS C O 1
ATOM 10468 N N . PHE C 1 60 ? 8.75600 6.44700 140.68600 1.000 25.00300 61 PHE C N 1
ATOM 10469 C CA . PHE C 1 60 ? 8.52000 6.99800 142.01800 1.000 25.79783 61 PHE C CA 1
ATOM 10470 C C . PHE C 1 60 ? 8.90800 5.93600 143.05400 1.000 27.45856 61 PHE C C 1
ATOM 10471 O O . PHE C 1 60 ? 8.71900 4.73600 142.82100 1.000 26.02680 61 PHE C O 1
ATOM 10488 N N . ALA C 1 61 ? 9.41700 6.36700 144.21200 1.000 26.31105 62 ALA C N 1
ATOM 10489 C CA . ALA C 1 61 ? 9.81300 5.43800 145.27000 1.000 23.95287 62 ALA C CA 1
ATOM 10490 C C . ALA C 1 61 ? 9.16300 5.85000 146.59800 1.000 23.71600 62 ALA C C 1
ATOM 10491 O O . ALA C 1 61 ? 8.98100 7.03800 146.87400 1.000 23.63704 62 ALA C O 1
ATOM 10498 N N . PHE C 1 62 ? 8.80600 4.85000 147.40600 1.000 23.51071 63 PHE C N 1
ATOM 10499 C CA . PHE C 1 62 ? 8.13900 5.07000 148.68600 1.000 23.87392 63 PHE C CA 1
ATOM 10500 C C . PHE C 1 62 ? 8.75400 4.16400 149.73300 1.000 22.95012 63 PHE C C 1
ATOM 10501 O O . PHE C 1 62 ? 9.23400 3.06900 149.42300 1.000 22.57376 63 PHE C O 1
ATOM 10518 N N . ARG C 1 63 ? 8.70200 4.60200 150.99600 1.000 23.53177 64 ARG C N 1
ATOM 10519 C CA . ARG C 1 63 ? 9.24700 3.82300 152.10000 1.000 24.53189 64 ARG C CA 1
ATOM 10520 C C . ARG C 1 63 ? 8.15000 3.56900 153.13500 1.000 23.92392 64 ARG C C 1
ATOM 10521 O O . ARG C 1 63 ? 7.28500 4.41800 153.34400 1.000 24.22133 64 ARG C O 1
ATOM 10542 N N . THR C 1 64 ? 8.18300 2.40000 153.78300 1.000 23.80812 65 THR C N 1
ATOM 10543 C CA . THR C 1 64 ? 7.11200 2.01800 154.69300 1.000 24.66612 65 THR C CA 1
ATOM 10544 C C . THR C 1 64 ? 7.67300 1.15800 155.82300 1.000 24.91088 65 THR C C 1
ATOM 10545 O O . THR C 1 64 ? 8.76600 0.60100 155.71500 1.000 23.80285 65 THR C O 1
ATOM 10556 N N . PHE C 1 65 ? 6.88800 1.01900 156.89900 1.000 25.37146 66 PHE C N 1
ATOM 10557 C CA . PHE C 1 65 ? 7.18100 0.07600 157.98200 1.000 25.87415 66 PHE C CA 1
ATOM 10558 C C . PHE C 1 65 ? 6.49200 -1.26200 157.70000 1.000 26.53476 66 PHE C C 1
ATOM 10559 O O . PHE C 1 65 ? 5.25800 -1.32300 157.58600 1.000 26.71636 66 PHE C O 1
ATOM 10576 N N . GLY C 1 66 ? 7.26700 -2.33800 157.61100 1.000 27.15852 67 GLY C N 1
ATOM 10577 C CA . GLY C 1 66 ? 6.68300 -3.65400 157.39200 1.000 28.82188 67 GLY C CA 1
ATOM 10578 C C . GLY C 1 66 ? 6.12300 -4.32200 158.62900 1.000 30.38522 67 GLY C C 1
ATOM 10579 O O . GLY C 1 66 ? 6.67000 -5.31100 159.12500 1.000 31.81171 67 GLY C O 1
ATOM 10583 N N . VAL C 1 67 ? 5.00500 -3.81500 159.13700 1.000 31.56431 68 VAL C N 1
ATOM 10584 C CA . VAL C 1 67 ? 4.37000 -4.41500 160.29800 1.000 34.79628 68 VAL C CA 1
ATOM 10585 C C . VAL C 1 67 ? 2.92300 -3.97500 160.28700 1.000 34.75154 68 VAL C C 1
ATOM 10586 O O . VAL C 1 67 ? 2.59500 -2.88300 159.81200 1.000 34.22252 68 VAL C O 1
ATOM 10599 N N . ASP C 1 68 ? 2.04800 -4.86000 160.75000 1.000 37.37553 69 ASP C N 1
ATOM 10600 C CA . ASP C 1 68 ? 0.64400 -4.53700 161.01700 1.000 41.94977 69 ASP C CA 1
ATOM 10601 C C . ASP C 1 68 ? -0.03200 -3.90200 159.80700 1.000 37.70978 69 ASP C C 1
ATOM 10602 O O . ASP C 1 68 ? -0.91800 -3.04600 159.94100 1.000 37.86770 69 ASP C O 1
ATOM 10611 N N . GLY C 1 69 ? 0.35900 -4.33100 158.61900 1.000 35.65954 70 GLY C N 1
ATOM 10612 C CA . GLY C 1 69 ? -0.30900 -3.87600 157.42000 1.000 33.86722 70 GLY C CA 1
ATOM 10613 C C . GLY C 1 69 ? 0.10400 -2.50700 156.92900 1.000 30.05624 70 GLY C C 1
ATOM 10614 O O . GLY C 1 69 ? -0.48000 -2.02000 155.95700 1.000 28.30339 70 GLY C O 1
ATOM 10618 N N . TYR C 1 70 ? 1.11700 -1.89700 157.53600 1.000 27.87176 71 TYR C N 1
ATOM 10619 C CA . TYR C 1 70 ? 1.63300 -0.59600 157.11500 1.000 28.18233 71 TYR C CA 1
ATOM 10620 C C . TYR C 1 70 ? 2.73600 -0.68400 156.06800 1.000 28.07179 71 TYR C C 1
ATOM 10621 O O . TYR C 1 70 ? 3.23200 0.35800 155.62400 1.000 28.75608 71 TYR C O 1
ATOM 10639 N N . GLY C 1 71 ? 3.08100 -1.87900 155.60300 1.000 27.40855 72 GLY C N 1
ATOM 10640 C CA . GLY C 1 71 ? 4.16500 -2.06500 154.65500 1.000 26.53213 72 GLY C CA 1
ATOM 10641 C C . GLY C 1 71 ? 3.80200 -1.86100 153.19000 1.000 26.09787 72 GLY C C 1
ATOM 10642 O O . GLY C 1 71 ? 2.93700 -1.06300 152.82900 1.000 26.71899 72 GLY C O 1
ATOM 10646 N N . ILE C 1 72 ? 4.48600 -2.61300 152.33300 1.000 26.74531 73 ILE C N 1
ATOM 10647 C CA . ILE C 1 72 ? 4.30200 -2.46700 150.88900 1.000 27.09009 73 ILE C CA 1
ATOM 10648 C C . ILE C 1 72 ? 2.83200 -2.54500 150.50100 1.000 27.47435 73 ILE C C 1
ATOM 10649 O O . ILE C 1 72 ? 2.35000 -1.75500 149.67300 1.000 26.42685 73 ILE C O 1
ATOM 10665 N N . LYS C 1 73 ? 2.10700 -3.51700 151.06200 1.000 28.74029 74 LYS C N 1
ATOM 10666 C CA . LYS C 1 73 ? 0.72400 -3.75400 150.65500 1.000 33.54086 74 LYS C CA 1
ATOM 10667 C C . LYS C 1 73 ? -0.18400 -2.54700 150.89100 1.000 32.35388 74 LYS C C 1
ATOM 10668 O O . LYS C 1 73 ? -1.18300 -2.41300 150.17900 1.000 33.63824 74 LYS C O 1
ATOM 10687 N N . SER C 1 74 ? 0.16600 -1.63400 151.81700 1.000 30.14309 75 SER C N 1
ATOM 10688 C CA . SER C 1 74 ? -0.70200 -0.47800 152.08300 1.000 29.58513 75 SER C CA 1
ATOM 10689 C C . SER C 1 74 ? -0.71800 0.51400 150.92100 1.000 28.64028 75 SER C C 1
ATOM 10690 O O . SER C 1 74 ? -1.68000 1.27300 150.78100 1.000 28.16390 75 SER C O 1
ATOM 10698 N N . LEU C 1 75 ? 0.32400 0.54800 150.11100 1.000 28.44552 76 LEU C N 1
ATOM 10699 C CA . LEU C 1 75 ? 0.34200 1.36700 148.90500 1.000 29.00874 76 LEU C CA 1
ATOM 10700 C C . LEU C 1 75 ? 0.10300 0.57300 147.63700 1.000 31.93541 76 LEU C C 1
ATOM 10701 O O . LEU C 1 75 ? -0.42300 1.12600 146.66400 1.000 32.34862 76 LEU C O 1
ATOM 10717 N N . ALA C 1 76 ? 0.41300 -0.72200 147.64600 1.000 34.04882 77 ALA C N 1
ATOM 10718 C CA . ALA C 1 76 ? 0.35400 -1.51400 146.41800 1.000 37.59135 77 ALA C CA 1
ATOM 10719 C C . ALA C 1 76 ? -1.05800 -1.60200 145.85500 1.000 34.01197 77 ALA C C 1
ATOM 10720 O O . ALA C 1 76 ? -1.23900 -1.61500 144.63200 1.000 31.76697 77 ALA C O 1
ATOM 10727 N N . GLU C 1 77 ? -2.06700 -1.71600 146.71600 1.000 34.16199 78 GLU C N 1
ATOM 10728 C CA . GLU C 1 77 ? -3.43200 -1.89900 146.23000 1.000 37.89402 78 GLU C CA 1
ATOM 10729 C C . GLU C 1 77 ? -3.89700 -0.72000 145.38300 1.000 36.53596 78 GLU C C 1
ATOM 10730 O O . GLU C 1 77 ? -4.60700 -0.90600 144.38800 1.000 34.09883 78 GLU C O 1
ATOM 10742 N N . PHE C 1 78 ? -3.55400 0.50200 145.78500 1.000 32.59601 79 PHE C N 1
ATOM 10743 C CA . PHE C 1 78 ? -3.90600 1.65600 144.96500 1.000 29.90359 79 PHE C CA 1
ATOM 10744 C C . PHE C 1 78 ? -3.32700 1.50400 143.54800 1.000 27.75333 79 PHE C C 1
ATOM 10745 O O . PHE C 1 78 ? -4.03200 1.66500 142.54900 1.000 27.22432 79 PHE C O 1
ATOM 10762 N N . PHE C 1 79 ? -2.03700 1.18000 143.43800 1.000 27.01903 80 PHE C N 1
ATOM 10763 C CA . PHE C 1 79 ? -1.43300 1.09000 142.11100 1.000 27.02166 80 PHE C CA 1
ATOM 10764 C C . PHE C 1 79 ? -2.00100 -0.07000 141.30500 1.000 26.53739 80 PHE C C 1
ATOM 10765 O O . PHE C 1 79 ? -2.19400 0.05800 140.09300 1.000 26.42159 80 PHE C O 1
ATOM 10782 N N . THR C 1 80 ? -2.27000 -1.21000 141.93400 1.000 26.84006 81 THR C N 1
ATOM 10783 C CA . THR C 1 80 ? -2.82900 -2.30900 141.16300 1.000 28.31655 81 THR C CA 1
ATOM 10784 C C . THR C 1 80 ? -4.28200 -2.04700 140.79500 1.000 28.02178 81 THR C C 1
ATOM 10785 O O . THR C 1 80 ? -4.77300 -2.61900 139.80800 1.000 27.76386 81 THR C O 1
ATOM 10796 N N . ASP C 1 81 ? -4.96900 -1.16800 141.54900 1.000 27.27695 82 ASP C N 1
ATOM 10797 C CA . ASP C 1 81 ? -6.32100 -0.75400 141.17800 1.000 29.42721 82 ASP C CA 1
ATOM 10798 C C . ASP C 1 81 ? -6.31700 0.00800 139.86200 1.000 27.14536 82 ASP C C 1
ATOM 10799 O O . ASP C 1 81 ? -7.31400 -0.01400 139.12500 1.000 27.42697 82 ASP C O 1
ATOM 10808 N N . PHE C 1 82 ? -5.21100 0.69200 139.55500 1.000 26.76110 83 PHE C N 1
ATOM 10809 C CA . PHE C 1 82 ? -5.01500 1.41900 138.29700 1.000 26.72162 83 PHE C CA 1
ATOM 10810 C C . PHE C 1 82 ? -4.01400 0.72200 137.37500 1.000 27.38486 83 PHE C C 1
ATOM 10811 O O . PHE C 1 82 ? -3.21500 1.35800 136.68500 1.000 28.52974 83 PHE C O 1
ATOM 10828 N N . GLY C 1 83 ? -4.10300 -0.60200 137.29700 1.000 27.02429 84 GLY C N 1
ATOM 10829 C CA . GLY C 1 83 ? -3.45100 -1.34200 136.24700 1.000 27.31380 84 GLY C CA 1
ATOM 10830 C C . GLY C 1 83 ? -1.98700 -1.68900 136.43000 1.000 27.52435 84 GLY C C 1
ATOM 10831 O O . GLY C 1 83 ? -1.43600 -2.38400 135.57100 1.000 27.31380 84 GLY C O 1
ATOM 10835 N N . TYR C 1 84 ? -1.33700 -1.26900 137.51600 1.000 27.85860 85 TYR C N 1
ATOM 10836 C CA . TYR C 1 84 ? 0.04700 -1.66100 137.74000 1.000 26.84796 85 TYR C CA 1
ATOM 10837 C C . TYR C 1 84 ? 0.13800 -3.14900 138.06200 1.000 27.48224 85 TYR C C 1
ATOM 10838 O O . TYR C 1 84 ? -0.77100 -3.74500 138.64800 1.000 27.27959 85 TYR C O 1
ATOM 10856 N N . VAL C 1 85 ? 1.27000 -3.75200 137.67500 1.000 28.64817 86 VAL C N 1
ATOM 10857 C CA . VAL C 1 85 ? 1.52500 -5.17200 137.86300 1.000 33.21714 86 VAL C CA 1
ATOM 10858 C C . VAL C 1 85 ? 2.73400 -5.32800 138.77300 1.000 30.96950 86 VAL C C 1
ATOM 10859 O O . VAL C 1 85 ? 3.78800 -4.76800 138.48600 1.000 28.71660 86 VAL C O 1
ATOM 10872 N N . PRO C 1 86 ? 2.65300 -6.11300 139.85200 1.000 32.78288 87 PRO C N 1
ATOM 10873 C CA . PRO C 1 86 ? 3.85900 -6.37600 140.65400 1.000 33.81721 87 PRO C CA 1
ATOM 10874 C C . PRO C 1 86 ? 4.90000 -7.17300 139.87600 1.000 31.88014 87 PRO C C 1
ATOM 10875 O O . PRO C 1 86 ? 4.58000 -8.10200 139.12900 1.000 30.12730 87 PRO C O 1
ATOM 10886 N N . ARG C 1 87 ? 6.16600 -6.80900 140.06000 1.000 33.16977 88 ARG C N 1
ATOM 10887 C CA . ARG C 1 87 ? 7.22500 -7.52000 139.35300 1.000 37.62820 88 ARG C CA 1
ATOM 10888 C C . ARG C 1 87 ? 8.04900 -8.34800 140.33300 1.000 46.59506 88 ARG C C 1
ATOM 10889 O O . ARG C 1 87 ? 7.53600 -9.30800 140.91400 1.000 45.86603 88 ARG C O 1
ATOM 10910 N N . GLU C 1 88 ? 9.30800 -7.99300 140.53500 1.000 42.60511 89 GLU C N 1
ATOM 10911 C CA . GLU C 1 88 ? 10.23500 -8.81600 141.29300 1.000 42.87883 89 GLU C CA 1
ATOM 10912 C C . GLU C 1 88 ? 10.53100 -8.15800 142.64300 1.000 35.28844 89 GLU C C 1
ATOM 10913 O O . GLU C 1 88 ? 10.51300 -6.93300 142.77200 1.000 32.45915 89 GLU C O 1
ATOM 10925 N N . GLU C 1 89 ? 10.77800 -8.99000 143.65300 1.000 34.86471 90 GLU C N 1
ATOM 10926 C CA . GLU C 1 89 ? 11.23300 -8.49600 144.95200 1.000 38.25195 90 GLU C CA 1
ATOM 10927 C C . GLU C 1 89 ? 12.73400 -8.22200 144.95200 1.000 33.36716 90 GLU C C 1
ATOM 10928 O O . GLU C 1 89 ? 13.51200 -8.90800 144.27500 1.000 31.14584 90 GLU C O 1
ATOM 10940 N N . LEU C 1 90 ? 13.14300 -7.22700 145.74600 1.000 31.09320 91 LEU C N 1
ATOM 10941 C CA . LEU C 1 90 ? 14.54800 -6.94400 146.00300 1.000 30.59314 91 LEU C CA 1
ATOM 10942 C C . LEU C 1 90 ? 14.78200 -7.01600 147.50900 1.000 28.44815 91 LEU C C 1
ATOM 10943 O O . LEU C 1 90 ? 13.97100 -6.51200 148.28300 1.000 29.19297 91 LEU C O 1
ATOM 10959 N N . ARG C 1 91 ? 15.86800 -7.65600 147.91100 1.000 27.76122 92 ARG C N 1
ATOM 10960 C CA . ARG C 1 91 ? 16.18100 -7.87800 149.32100 1.000 29.05085 92 ARG C CA 1
ATOM 10961 C C . ARG C 1 91 ? 17.47400 -7.15700 149.67800 1.000 29.10612 92 ARG C C 1
ATOM 10962 O O . ARG C 1 91 ? 18.46600 -7.25600 148.94900 1.000 30.25626 92 ARG C O 1
ATOM 10983 N N . PHE C 1 92 ? 17.46600 -6.46500 150.83000 1.000 28.26392 93 PHE C N 1
ATOM 10984 C CA . PHE C 1 92 ? 18.58700 -5.66400 151.33900 1.000 27.26643 93 PHE C CA 1
ATOM 10985 C C . PHE C 1 92 ? 18.93700 -6.14200 152.74600 1.000 28.71397 93 PHE C C 1
ATOM 10986 O O . PHE C 1 92 ? 18.37300 -5.66700 153.74400 1.000 29.43511 93 PHE C O 1
ATOM 11003 N N . PRO C 1 93 ? 19.85000 -7.08600 152.87000 1.000 29.67198 94 PRO C N 1
ATOM 11004 C CA . PRO C 1 93 ? 20.10500 -7.67800 154.20100 1.000 31.91435 94 PRO C CA 1
ATOM 11005 C C . PRO C 1 93 ? 20.58800 -6.68100 155.23100 1.000 33.26188 94 PRO C C 1
ATOM 11006 O O . PRO C 1 93 ? 20.05800 -6.63300 156.35600 1.000 34.11725 94 PRO C O 1
ATOM 11017 N N . ALA C 1 94 ? 21.61400 -5.90700 154.88400 1.000 34.06461 95 ALA C N 1
ATOM 11018 C CA . ALA C 1 94 ? 22.25900 -5.04700 155.87600 1.000 33.85143 95 ALA C CA 1
ATOM 11019 C C . ALA C 1 94 ? 21.29000 -3.98900 156.36700 1.000 33.13292 95 ALA C C 1
ATOM 11020 O O . ALA C 1 94 ? 21.21800 -3.71000 157.57000 1.000 33.68562 95 ALA C O 1
ATOM 11027 N N . LYS C 1 95 ? 20.50800 -3.41900 155.46400 1.000 31.63011 96 LYS C N 1
ATOM 11028 C CA . LYS C 1 95 ? 19.53700 -2.39900 155.83900 1.000 30.95108 96 LYS C CA 1
ATOM 11029 C C . LYS C 1 95 ? 18.22200 -2.98000 156.34800 1.000 29.79305 96 LYS C C 1
ATOM 11030 O O . LYS C 1 95 ? 17.34000 -2.20800 156.75500 1.000 28.42709 96 LYS C O 1
ATOM 11049 N N . LYS C 1 96 ? 18.07600 -4.30500 156.33900 1.000 29.85095 97 LYS C N 1
ATOM 11050 C CA . LYS C 1 96 ? 16.88600 -4.96700 156.86300 1.000 29.42721 97 LYS C CA 1
ATOM 11051 C C . LYS C 1 96 ? 15.63500 -4.57400 156.09400 1.000 27.62700 97 LYS C C 1
ATOM 11052 O O . LYS C 1 96 ? 14.57500 -4.33600 156.68600 1.000 27.04272 97 LYS C O 1
ATOM 11071 N N . LEU C 1 97 ? 15.74900 -4.53900 154.75700 1.000 26.69531 98 LEU C N 1
ATOM 11072 C CA . LEU C 1 97 ? 14.65800 -4.10300 153.89600 1.000 26.52950 98 LEU C CA 1
ATOM 11073 C C . LEU C 1 97 ? 14.25600 -5.16400 152.87700 1.000 25.96890 98 LEU C C 1
ATOM 11074 O O . LEU C 1 97 ? 15.02000 -6.06000 152.51900 1.000 24.19501 98 LEU C O 1
ATOM 11090 N N . ARG C 1 98 ? 13.01500 -5.03800 152.42400 1.000 27.62963 99 ARG C N 1
ATOM 11091 C CA . ARG C 1 98 ? 12.43900 -5.81600 151.32600 1.000 31.50904 99 ARG C CA 1
ATOM 11092 C C . ARG C 1 98 ? 11.79500 -4.79700 150.40400 1.000 27.40855 99 ARG C C 1
ATOM 11093 O O . ARG C 1 98 ? 11.21300 -3.82300 150.88500 1.000 27.23484 99 ARG C O 1
ATOM 11114 N N . ALA C 1 99 ? 11.90200 -4.97700 149.09000 1.000 24.56874 100 ALA C N 1
ATOM 11115 C CA . ALA C 1 99 ? 11.21100 -4.04300 148.20600 1.000 23.13435 100 ALA C CA 1
ATOM 11116 C C . ALA C 1 99 ? 10.52800 -4.81600 147.08800 1.000 24.02393 100 ALA C C 1
ATOM 11117 O O . ALA C 1 99 ? 10.87800 -5.96100 146.78400 1.000 25.98996 100 ALA C O 1
ATOM 11124 N N . LEU C 1 100 ? 9.54400 -4.17100 146.48700 1.000 23.72127 101 LEU C N 1
ATOM 11125 C CA . LEU C 1 100 ? 8.86900 -4.70600 145.31400 1.000 25.36357 101 LEU C CA 1
ATOM 11126 C C . LEU C 1 100 ? 8.65200 -3.55000 144.35700 1.000 24.58716 101 LEU C C 1
ATOM 11127 O O . LEU C 1 100 ? 8.39600 -2.43100 144.79300 1.000 25.56886 101 LEU C O 1
ATOM 11143 N N . TRP C 1 101 ? 8.83600 -3.79600 143.06900 1.000 23.97919 102 TRP C N 1
ATOM 11144 C CA . TRP C 1 101 ? 8.55300 -2.76500 142.08500 1.000 23.15541 102 TRP C CA 1
ATOM 11145 C C . TRP C 1 101 ? 7.39000 -3.21000 141.21400 1.000 23.47650 102 TRP C C 1
ATOM 11146 O O . TRP C 1 101 ? 7.07600 -4.39900 141.12300 1.000 23.58704 102 TRP C O 1
ATOM 11167 N N . PHE C 1 102 ? 6.75500 -2.22900 140.57500 1.000 23.46334 103 PHE C N 1
ATOM 11168 C CA . PHE C 1 102 ? 5.53000 -2.40600 139.82100 1.000 24.60032 103 PHE C CA 1
ATOM 11169 C C . PHE C 1 102 ? 5.67400 -1.72000 138.47200 1.000 25.46358 103 PHE C C 1
ATOM 11170 O O . PHE C 1 102 ? 6.17000 -0.59100 138.40900 1.000 25.58465 103 PHE C O 1
ATOM 11187 N N . SER C 1 103 ? 5.23700 -2.39900 137.41400 1.000 25.89784 104 SER C N 1
ATOM 11188 C CA . SER C 1 103 ? 5.25700 -1.80100 136.06900 1.000 29.27456 104 SER C CA 1
ATOM 11189 C C . SER C 1 103 ? 3.87800 -1.21700 135.71500 1.000 27.96125 104 SER C C 1
ATOM 11190 O O . SER C 1 103 ? 2.83400 -1.76100 136.11500 1.000 26.94007 104 SER C O 1
ATOM 11198 N N . PRO C 1 104 ? 3.82800 -0.07900 135.03100 1.000 30.08519 105 PRO C N 1
ATOM 11199 C CA . PRO C 1 104 ? 2.54900 0.55900 134.75300 1.000 29.88253 105 PRO C CA 1
ATOM 11200 C C . PRO C 1 104 ? 1.77400 -0.17900 133.67400 1.000 28.21917 105 PRO C C 1
ATOM 11201 O O . PRO C 1 104 ? 2.32500 -0.98300 132.91500 1.000 26.97429 105 PRO C O 1
ATOM 11212 N N . PRO C 1 105 ? 0.47700 0.07700 133.57300 1.000 28.51921 106 PRO C N 1
ATOM 11213 C CA . PRO C 1 105 ? -0.29400 -0.47300 132.45900 1.000 29.64566 106 PRO C CA 1
ATOM 11214 C C . PRO C 1 105 ? 0.15000 0.17800 131.16500 1.000 31.95909 106 PRO C C 1
ATOM 11215 O O . PRO C 1 105 ? 0.83000 1.20100 131.16600 1.000 32.23018 106 PRO C O 1
ATOM 11226 N N . THR C 1 106 ? -0.28000 -0.41200 130.05700 1.000 32.98553 107 THR C N 1
ATOM 11227 C CA . THR C 1 106 ? -0.02900 0.19300 128.74700 1.000 34.61731 107 THR C CA 1
ATOM 11228 C C . THR C 1 106 ? -0.57700 1.61700 128.73900 1.000 34.17252 107 THR C C 1
ATOM 11229 O O . THR C 1 106 ? -1.70400 1.85600 129.17300 1.000 34.34359 107 THR C O 1
ATOM 11240 N N . ASN C 1 107 ? 0.25000 2.57400 128.29100 1.000 34.69100 108 ASN C N 1
ATOM 11241 C CA . ASN C 1 107 ? -0.13700 3.99100 128.20700 1.000 37.55187 108 ASN C CA 1
ATOM 11242 C C . ASN C 1 107 ? 0.67400 4.56800 127.04000 1.000 44.19740 108 ASN C C 1
ATOM 11243 O O . ASN C 1 107 ? 1.61700 5.34000 127.17900 1.000 46.24502 108 ASN C O 1
ATOM 11254 N N . ASP C 1 108 ? 0.32400 4.13400 125.82700 1.000 47.11091 109 ASP C N 1
ATOM 11255 C CA . ASP C 1 108 ? 1.04000 4.54500 124.61800 1.000 53.89067 109 ASP C CA 1
ATOM 11256 C C . ASP C 1 108 ? 0.54700 5.86500 124.02700 1.000 50.55869 109 ASP C C 1
ATOM 11257 O O . ASP C 1 108 ? 1.17700 6.38100 123.09300 1.000 51.32457 109 ASP C O 1
ATOM 11266 N N . GLY C 1 109 ? -0.55200 6.42000 124.53800 1.000 49.10589 110 GLY C N 1
ATOM 11267 C CA . GLY C 1 109 ? -1.07200 7.66400 124.00800 1.000 47.40305 110 GLY C CA 1
ATOM 11268 C C . GLY C 1 109 ? -0.94300 8.87300 124.91500 1.000 46.84772 110 GLY C C 1
ATOM 11269 O O . GLY C 1 109 ? -1.68800 9.84000 124.73600 1.000 45.01066 110 GLY C O 1
ATOM 11273 N N . TYR C 1 110 ? -0.01200 8.84300 125.87100 1.000 45.40281 111 TYR C N 1
ATOM 11274 C CA . TYR C 1 110 ? 0.25600 10.01000 126.70100 1.000 43.97106 111 TYR C CA 1
ATOM 11275 C C . TYR C 1 110 ? 0.62700 11.20300 125.83000 1.000 46.17396 111 TYR C C 1
ATOM 11276 O O . TYR C 1 110 ? 1.24400 11.06900 124.77200 1.000 44.17635 111 TYR C O 1
ATOM 11294 N N . THR C 1 111 ? 0.24000 12.38900 126.27700 1.000 46.22133 112 THR C N 1
ATOM 11295 C CA . THR C 1 111 ? 0.42100 13.58300 125.46700 1.000 49.34276 112 THR C CA 1
ATOM 11296 C C . THR C 1 111 ? 1.21100 14.68800 126.16400 1.000 47.75309 112 THR C C 1
ATOM 11297 O O . THR C 1 111 ? 1.25000 15.81700 125.65500 1.000 48.31895 112 THR C O 1
ATOM 11308 N N . GLY C 1 112 ? 1.82800 14.41600 127.30300 1.000 48.10577 113 GLY C N 1
ATOM 11309 C CA . GLY C 1 112 ? 2.54000 15.46000 128.01200 1.000 47.88206 113 GLY C CA 1
ATOM 11310 C C . GLY C 1 112 ? 3.84100 14.97200 128.61400 1.000 48.20578 113 GLY C C 1
ATOM 11311 O O . GLY C 1 112 ? 4.39600 13.96600 128.15900 1.000 44.80274 113 GLY C O 1
ATOM 11315 N N . THR C 1 113 ? 4.29600 15.65300 129.66800 1.000 45.08172 114 THR C N 1
ATOM 11316 C CA . THR C 1 113 ? 5.56100 15.40200 130.34400 1.000 44.55797 114 THR C CA 1
ATOM 11317 C C . THR C 1 113 ? 5.30700 15.22100 131.83600 1.000 41.58657 114 THR C C 1
ATOM 11318 O O . THR C 1 113 ? 4.22500 15.52600 132.34800 1.000 43.11833 114 THR C O 1
ATOM 11329 N N . GLY C 1 114 ? 6.32600 14.70600 132.52400 1.000 39.22839 115 GLY C N 1
ATOM 11330 C CA . GLY C 1 114 ? 6.22000 14.44800 133.94900 1.000 37.25710 115 GLY C CA 1
ATOM 11331 C C . GLY C 1 114 ? 5.14200 13.43100 134.22100 1.000 35.18580 115 GLY C C 1
ATOM 11332 O O . GLY C 1 114 ? 5.12900 12.33500 133.64500 1.000 34.09619 115 GLY C O 1
ATOM 11336 N N . VAL C 1 115 ? 4.22300 13.77900 135.13100 1.000 33.73562 116 VAL C N 1
ATOM 11337 C CA . VAL C 1 115 ? 3.12300 12.87500 135.45100 1.000 34.21989 116 VAL C CA 1
ATOM 11338 C C . VAL C 1 115 ? 2.13200 12.74300 134.30600 1.000 32.29335 116 VAL C C 1
ATOM 11339 O O . VAL C 1 115 ? 1.28500 11.84000 134.33600 1.000 31.18005 116 VAL C O 1
ATOM 11352 N N . TYR C 1 116 ? 2.24100 13.58100 133.28300 1.000 32.18544 117 TYR C N 1
ATOM 11353 C CA . TYR C 1 116 ? 1.44500 13.44900 132.06400 1.000 34.81470 117 TYR C CA 1
ATOM 11354 C C . TYR C 1 116 ? 2.24800 12.82400 130.92300 1.000 32.37757 117 TYR C C 1
ATOM 11355 O O . TYR C 1 116 ? 1.76900 12.77500 129.79100 1.000 30.47734 117 TYR C O 1
ATOM 11373 N N . GLY C 1 117 ? 3.44900 12.33100 131.20600 1.000 31.91962 118 GLY C N 1
ATOM 11374 C CA . GLY C 1 117 ? 4.21700 11.62000 130.21400 1.000 32.06700 118 GLY C CA 1
ATOM 11375 C C . GLY C 1 117 ? 4.02000 10.13000 130.39300 1.000 32.84868 118 GLY C C 1
ATOM 11376 O O . GLY C 1 117 ? 2.97300 9.67500 130.85500 1.000 31.95120 118 GLY C O 1
ATOM 11380 N N . PRO C 1 118 ? 5.02300 9.33900 130.01800 1.000 33.84616 119 PRO C N 1
ATOM 11381 C CA . PRO C 1 118 ? 4.92600 7.89400 130.24900 1.000 34.39623 119 PRO C CA 1
ATOM 11382 C C . PRO C 1 118 ? 4.78400 7.61700 131.72900 1.000 32.54074 119 PRO C C 1
ATOM 11383 O O . PRO C 1 118 ? 5.45200 8.24200 132.56000 1.000 31.63011 119 PRO C O 1
ATOM 11394 N N . LEU C 1 119 ? 3.84300 6.72900 132.07700 1.000 31.02477 120 LEU C N 1
ATOM 11395 C CA . LEU C 1 119 ? 3.56800 6.50400 133.49400 1.000 30.25100 120 LEU C CA 1
ATOM 11396 C C . LEU C 1 119 ? 4.82700 5.92600 134.14400 1.000 29.32457 120 LEU C C 1
ATOM 11397 O O . LEU C 1 119 ? 5.49500 5.09600 133.53200 1.000 28.70871 120 LEU C O 1
ATOM 11413 N N . PRO C 1 120 ? 5.19500 6.36200 135.34900 1.000 29.27456 121 PRO C N 1
ATOM 11414 C CA . PRO C 1 120 ? 6.41000 5.81900 135.98600 1.000 27.46119 121 PRO C CA 1
ATOM 11415 C C . PRO C 1 120 ? 6.21000 4.43000 136.57400 1.000 25.46358 121 PRO C C 1
ATOM 11416 O O . PRO C 1 120 ? 5.10500 4.03100 136.94100 1.000 26.04786 121 PRO C O 1
ATOM 11427 N N . ARG C 1 121 ? 7.31700 3.69500 136.66600 1.000 24.08710 122 ARG C N 1
ATOM 11428 C CA . ARG C 1 121 ? 7.37200 2.51500 137.51300 1.000 24.56874 122 ARG C CA 1
ATOM 11429 C C . ARG C 1 121 ? 7.26200 2.95200 138.96400 1.000 23.40807 122 ARG C C 1
ATOM 11430 O O . ARG C 1 121 ? 7.50700 4.11100 139.30100 1.000 22.62640 122 ARG C O 1
ATOM 11451 N N . ILE C 1 122 ? 6.86100 2.02500 139.82400 1.000 24.24764 123 ILE C N 1
ATOM 11452 C CA . ILE C 1 122 ? 6.72800 2.30000 141.25200 1.000 24.10815 123 ILE C CA 1
ATOM 11453 C C . ILE C 1 122 ? 7.66200 1.35800 142.00100 1.000 24.64506 123 ILE C C 1
ATOM 11454 O O . ILE C 1 122 ? 7.63200 0.14300 141.78100 1.000 24.84245 123 ILE C O 1
ATOM 11470 N N . PHE C 1 123 ? 8.47300 1.92400 142.89700 1.000 23.78969 124 PHE C N 1
ATOM 11471 C CA . PHE C 1 123 ? 9.39600 1.16800 143.74700 1.000 23.62652 124 PHE C CA 1
ATOM 11472 C C . PHE C 1 123 ? 8.93300 1.35900 145.19200 1.000 22.02896 124 PHE C C 1
ATOM 11473 O O . PHE C 1 123 ? 8.89600 2.48400 145.67600 1.000 21.46836 124 PHE C O 1
ATOM 11490 N N . ILE C 1 124 ? 8.54600 0.28100 145.86500 1.000 22.49217 125 ILE C N 1
ATOM 11491 C CA . ILE C 1 124 ? 8.06500 0.40200 147.24200 1.000 22.93170 125 ILE C CA 1
ATOM 11492 C C . ILE C 1 124 ? 8.88300 -0.51600 148.12400 1.000 23.05803 125 ILE C C 1
ATOM 11493 O O . ILE C 1 124 ? 8.93700 -1.72100 147.86900 1.000 24.44504 125 ILE C O 1
ATOM 11509 N N . SER C 1 125 ? 9.45700 0.03200 149.20400 1.000 22.42111 126 SER C N 1
ATOM 11510 C CA . SER C 1 125 ? 10.22600 -0.79800 150.13100 1.000 22.87906 126 SER C CA 1
ATOM 11511 C C . SER C 1 125 ? 9.54700 -0.77000 151.49100 1.000 22.29478 126 SER C C 1
ATOM 11512 O O . SER C 1 125 ? 8.72400 0.10400 151.77300 1.000 21.86578 126 SER C O 1
ATOM 11520 N N . GLU C 1 126 ? 9.89600 -1.74800 152.32800 1.000 23.81338 127 GLU C N 1
ATOM 11521 C CA . GLU C 1 126 ? 9.44100 -1.77800 153.71100 1.000 25.29777 127 GLU C CA 1
ATOM 11522 C C . GLU C 1 126 ? 10.59700 -2.22400 154.58900 1.000 25.15828 127 GLU C C 1
ATOM 11523 O O . GLU C 1 126 ? 11.40700 -3.07300 154.19700 1.000 24.57400 127 GLU C O 1
ATOM 11535 N N . LEU C 1 127 ? 10.65100 -1.64600 155.77800 1.000 24.77929 128 LEU C N 1
ATOM 11536 C CA . LEU C 1 127 ? 11.58600 -2.07600 156.80700 1.000 26.80848 128 LEU C CA 1
ATOM 11537 C C . LEU C 1 127 ? 11.04600 -3.33100 157.47200 1.000 27.31117 128 LEU C C 1
ATOM 11538 O O . LEU C 1 127 ? 9.87400 -3.38100 157.85400 1.000 27.80333 128 LEU C O 1
ATOM 11554 N N . LEU C 1 128 ? 11.89100 -4.35100 157.59200 1.000 27.41908 129 LEU C N 1
ATOM 11555 C CA . LEU C 1 128 ? 11.51900 -5.58600 158.28000 1.000 29.71146 129 LEU C CA 1
ATOM 11556 C C . LEU C 1 128 ? 11.66400 -5.34400 159.78700 1.000 29.66408 129 LEU C C 1
ATOM 11557 O O . LEU C 1 128 ? 12.67300 -5.66100 160.41100 1.000 29.81147 129 LEU C O 1
ATOM 11573 N N . VAL C 1 129 ? 10.59100 -4.82500 160.38600 1.000 29.21666 130 VAL C N 1
ATOM 11574 C CA . VAL C 1 129 ? 10.61800 -4.39000 161.78200 1.000 30.91686 130 VAL C CA 1
ATOM 11575 C C . VAL C 1 129 ? 10.94700 -5.53200 162.72400 1.000 33.69351 130 VAL C C 1
ATOM 11576 O O . VAL C 1 129 ? 11.55900 -5.31900 163.77800 1.000 33.74615 130 VAL C O 1
ATOM 11589 N N . ASP C 1 130 ? 10.54700 -6.76000 162.37800 1.000 36.08591 131 ASP C N 1
ATOM 11590 C CA . ASP C 1 130 ? 10.86000 -7.91500 163.22000 1.000 42.15769 131 ASP C CA 1
ATOM 11591 C C . ASP C 1 130 ? 12.36500 -8.13800 163.40500 1.000 38.09141 131 ASP C C 1
ATOM 11592 O O . ASP C 1 130 ? 12.75700 -8.89600 164.29500 1.000 37.85980 131 ASP C O 1
ATOM 11601 N N . GLU C 1 131 ? 13.22100 -7.51000 162.58500 1.000 36.65439 132 GLU C N 1
ATOM 11602 C CA . GLU C 1 131 ? 14.66800 -7.69100 162.70200 1.000 38.37039 132 GLU C CA 1
ATOM 11603 C C . GLU C 1 131 ? 15.32700 -6.61500 163.55500 1.000 37.22025 132 GLU C C 1
ATOM 11604 O O . GLU C 1 131 ? 16.53400 -6.69100 163.81200 1.000 37.56503 132 GLU C O 1
ATOM 11616 N N . LEU C 1 132 ? 14.57100 -5.62800 164.01500 1.000 36.11222 133 LEU C N 1
ATOM 11617 C CA . LEU C 1 132 ? 15.15000 -4.58400 164.84400 1.000 36.94390 133 LEU C CA 1
ATOM 11618 C C . LEU C 1 132 ? 15.16800 -4.97800 166.31600 1.000 37.81243 133 LEU C C 1
ATOM 11619 O O . LEU C 1 132 ? 14.57400 -5.97700 166.73700 1.000 38.12036 133 LEU C O 1
ATOM 11635 N N . SER C 1 133 ? 15.90500 -4.18200 167.09500 1.000 40.00743 134 SER C N 1
ATOM 11636 C CA . SER C 1 133 ? 15.92600 -4.32500 168.54100 1.000 41.58393 134 SER C CA 1
ATOM 11637 C C . SER C 1 133 ? 14.50700 -4.27100 169.11100 1.000 44.66062 134 SER C C 1
ATOM 11638 O O . SER C 1 133 ? 13.61300 -3.64600 168.52800 1.000 40.66277 134 SER C O 1
ATOM 11646 N N . PRO C 1 134 ? 14.28000 -4.92500 170.25100 1.000 50.80346 135 PRO C N 1
ATOM 11647 C CA . PRO C 1 134 ? 12.98500 -4.78100 170.93600 1.000 57.03842 135 PRO C CA 1
ATOM 11648 C C . PRO C 1 134 ? 12.63300 -3.33800 171.24900 1.000 50.12443 135 PRO C C 1
ATOM 11649 O O . PRO C 1 134 ? 11.46700 -2.95100 171.13200 1.000 48.45318 135 PRO C O 1
ATOM 11660 N N . GLN C 1 135 ? 13.61600 -2.52700 171.64000 1.000 47.80573 136 GLN C N 1
ATOM 11661 C CA . GLN C 1 135 ? 13.35900 -1.11100 171.90200 1.000 47.89785 136 GLN C CA 1
ATOM 11662 C C . GLN C 1 135 ? 12.78600 -0.42000 170.68200 1.000 42.97884 136 GLN C C 1
ATOM 11663 O O . GLN C 1 135 ? 11.74400 0.25600 170.75200 1.000 41.07335 136 GLN C O 1
ATOM 11677 N N . SER C 1 136 ? 13.46300 -0.56400 169.54500 1.000 39.86794 137 SER C N 1
ATOM 11678 C CA . SER C 1 136 ? 12.98200 0.09100 168.33800 1.000 39.05205 137 SER C CA 1
ATOM 11679 C C . SER C 1 136 ? 11.66600 -0.51000 167.86700 1.000 35.03315 137 SER C C 1
ATOM 11680 O O . SER C 1 136 ? 10.82400 0.20100 167.32800 1.000 33.68299 137 SER C O 1
ATOM 11688 N N . GLN C 1 137 ? 11.46900 -1.81800 168.04000 1.000 35.06736 138 GLN C N 1
ATOM 11689 C CA . GLN C 1 137 ? 10.18500 -2.38400 167.63300 1.000 38.31775 138 GLN C CA 1
ATOM 11690 C C . GLN C 1 137 ? 9.04600 -1.76400 168.43900 1.000 38.50198 138 GLN C C 1
ATOM 11691 O O . GLN C 1 137 ? 7.95000 -1.53100 167.91000 1.000 36.21487 138 GLN C O 1
ATOM 11705 N N . ASP C 1 138 ? 9.29200 -1.52500 169.73500 1.000 39.33630 139 ASP C N 1
ATOM 11706 C CA . ASP C 1 138 ? 8.27400 -0.96900 170.62200 1.000 42.48404 139 ASP C CA 1
ATOM 11707 C C . ASP C 1 138 ? 7.97100 0.47900 170.27400 1.000 38.56252 139 ASP C C 1
ATOM 11708 O O . ASP C 1 138 ? 6.81300 0.90900 170.34600 1.000 38.54673 139 ASP C O 1
ATOM 11717 N N . ILE C 1 139 ? 8.99400 1.25000 169.90500 1.000 36.22276 140 ILE C N 1
ATOM 11718 C CA . ILE C 1 139 ? 8.75700 2.61700 169.45100 1.000 35.33845 140 ILE C CA 1
ATOM 11719 C C . ILE C 1 139 ? 7.87700 2.61900 168.20200 1.000 33.97513 140 ILE C C 1
ATOM 11720 O O . ILE C 1 139 ? 6.87000 3.33200 168.12800 1.000 32.47495 140 ILE C O 1
ATOM 11736 N N . ILE C 1 140 ? 8.22900 1.80900 167.20400 1.000 33.45401 141 ILE C N 1
ATOM 11737 C CA . ILE C 1 140 ? 7.43700 1.80300 165.97600 1.000 32.57759 141 ILE C CA 1
ATOM 11738 C C . ILE C 1 140 ? 6.01700 1.33600 166.26700 1.000 32.71445 141 ILE C C 1
ATOM 11739 O O . ILE C 1 140 ? 5.04300 1.92400 165.77700 1.000 31.52220 141 ILE C O 1
ATOM 11755 N N . GLN C 1 141 ? 5.88000 0.30400 167.10600 1.000 34.29359 142 GLN C N 1
ATOM 11756 C CA . GLN C 1 141 ? 4.56300 -0.19600 167.49800 1.000 38.91256 142 GLN C CA 1
ATOM 11757 C C . GLN C 1 141 ? 3.71700 0.89200 168.13400 1.000 35.42530 142 GLN C C 1
ATOM 11758 O O . GLN C 1 141 ? 2.52400 1.00800 167.84200 1.000 34.62784 142 GLN C O 1
ATOM 11772 N N . LYS C 1 142 ? 4.30600 1.66900 169.04100 1.000 34.01724 143 LYS C N 1
ATOM 11773 C CA . LYS C 1 142 ? 3.57800 2.76300 169.67500 1.000 35.44636 143 LYS C CA 1
ATOM 11774 C C . LYS C 1 142 ? 2.95600 3.69400 168.63800 1.000 33.00133 143 LYS C C 1
ATOM 11775 O O . LYS C 1 142 ? 1.77000 4.04500 168.72800 1.000 33.09081 143 LYS C O 1
ATOM 11794 N N . TYR C 1 143 ? 3.75700 4.12600 167.65600 1.000 31.17742 144 TYR C N 1
ATOM 11795 C CA . TYR C 1 143 ? 3.24700 5.05100 166.65500 1.000 30.39312 144 TYR C CA 1
ATOM 11796 C C . TYR C 1 143 ? 2.20300 4.38800 165.76800 1.000 29.21140 144 TYR C C 1
ATOM 11797 O O . TYR C 1 143 ? 1.16200 4.99300 165.48300 1.000 29.12981 144 TYR C O 1
ATOM 11815 N N . ILE C 1 144 ? 2.45500 3.15500 165.32700 1.000 30.39838 145 ILE C N 1
ATOM 11816 C CA . ILE C 1 144 ? 1.46300 2.41700 164.54400 1.000 34.04092 145 ILE C CA 1
ATOM 11817 C C . ILE C 1 144 ? 0.12300 2.36400 165.27300 1.000 34.06724 145 ILE C C 1
ATOM 11818 O O . ILE C 1 144 ? -0.93700 2.57100 164.67000 1.000 32.65392 145 ILE C O 1
ATOM 11834 N N . ARG C 1 145 ? 0.14000 2.11700 166.57300 1.000 34.03566 146 ARG C N 1
ATOM 11835 C CA . ARG C 1 145 ? -1.10600 2.07300 167.36900 1.000 39.08627 146 ARG C CA 1
ATOM 11836 C C . ARG C 1 145 ? -1.80800 3.43300 167.31200 1.000 35.16211 146 ARG C C 1
ATOM 11837 O O . ARG C 1 145 ? -3.01700 3.43600 167.24500 1.000 35.67007 146 ARG C O 1
ATOM 11858 N N . THR C 1 146 ? -1.08400 4.54500 167.30100 1.000 33.44348 147 THR C N 1
ATOM 11859 C CA . THR C 1 146 ? -1.75400 5.85100 167.29500 1.000 32.58022 147 THR C CA 1
ATOM 11860 C C . THR C 1 146 ? -2.41700 6.14100 165.95200 1.000 31.30902 147 THR C C 1
ATOM 11861 O O . THR C 1 146 ? -3.24200 7.05000 165.86500 1.000 30.87739 147 THR C O 1
ATOM 11872 N N . SER C 1 147 ? -2.02800 5.41600 164.91100 1.000 31.31165 148 SER C N 1
ATOM 11873 C CA . SER C 1 147 ? -2.48400 5.61900 163.53500 1.000 30.93529 148 SER C CA 1
ATOM 11874 C C . SER C 1 147 ? -3.80700 4.92000 163.22500 1.000 29.75094 148 SER C C 1
ATOM 11875 O O . SER C 1 147 ? -4.44200 5.24400 162.20900 1.000 29.62987 148 SER C O 1
ATOM 11883 N N . GLY C 1 148 ? -4.24300 3.98000 164.05600 1.000 28.51658 149 GLY C N 1
ATOM 11884 C CA . GLY C 1 148 ? -5.50400 3.28900 163.79800 1.000 28.91926 149 GLY C CA 1
ATOM 11885 C C . GLY C 1 148 ? -5.49000 2.71000 162.37200 1.000 29.37194 149 GLY C C 1
ATOM 11886 O O . GLY C 1 148 ? -4.55500 2.00900 161.97900 1.000 30.27731 149 GLY C O 1
ATOM 11890 N N . LYS C 1 149 ? -6.48300 3.07000 161.56400 1.000 29.72725 150 LYS C N 1
ATOM 11891 C CA . LYS C 1 149 ? -6.64200 2.51200 160.21800 1.000 33.78037 150 LYS C CA 1
ATOM 11892 C C . LYS C 1 149 ? -6.09600 3.42800 159.14800 1.000 29.36142 150 LYS C C 1
ATOM 11893 O O . LYS C 1 149 ? -6.51400 3.35700 157.97600 1.000 30.99845 150 LYS C O 1
ATOM 11912 N N . GLY C 1 150 ? -5.13500 4.26200 159.52600 1.000 27.36118 151 GLY C N 1
ATOM 11913 C CA . GLY C 1 150 ? -4.45400 5.09400 158.55100 1.000 26.84269 151 GLY C CA 1
ATOM 11914 C C . GLY C 1 150 ? -3.80400 4.29200 157.44400 1.000 27.44803 151 GLY C C 1
ATOM 11915 O O . GLY C 1 150 ? -3.68200 4.78000 156.32600 1.000 28.53763 151 GLY C O 1
ATOM 11919 N N . ASN C 1 151 ? -3.38600 3.05400 157.73000 1.000 28.34287 152 ASN C N 1
ATOM 11920 C CA . ASN C 1 151 ? -2.78600 2.21300 156.68900 1.000 30.81685 152 ASN C CA 1
ATOM 11921 C C . ASN C 1 151 ? -3.74300 1.92700 155.52800 1.000 32.90395 152 ASN C C 1
ATOM 11922 O O . ASN C 1 151 ? -3.29400 1.50900 154.44600 1.000 33.35663 152 ASN C O 1
ATOM 11933 N N . LYS C 1 152 ? -5.04700 2.10000 155.72900 1.000 30.80896 153 LYS C N 1
ATOM 11934 C CA . LYS C 1 152 ? -6.01400 1.84400 154.67400 1.000 29.38247 153 LYS C CA 1
ATOM 11935 C C . LYS C 1 152 ? -6.17700 3.02800 153.74500 1.000 26.77953 153 LYS C C 1
ATOM 11936 O O . LYS C 1 152 ? -6.94100 2.92500 152.78000 1.000 25.64518 153 LYS C O 1
ATOM 11955 N N . HIS C 1 153 ? -5.49000 4.14100 154.03300 1.000 26.25841 154 HIS C N 1
ATOM 11956 C CA . HIS C 1 153 ? -5.57600 5.40200 153.30100 1.000 26.37158 154 HIS C CA 1
ATOM 11957 C C . HIS C 1 153 ? -4.18300 5.99800 153.11300 1.000 26.00312 154 HIS C C 1
ATOM 11958 O O . HIS C 1 153 ? -3.97100 7.20900 153.26000 1.000 26.05312 154 HIS C O 1
ATOM 11972 N N . ALA C 1 154 ? -3.22500 5.13100 152.78000 1.000 27.80597 155 ALA C N 1
ATOM 11973 C CA . ALA C 1 154 ? -1.83800 5.56100 152.61400 1.000 31.22216 155 ALA C CA 1
ATOM 11974 C C . ALA C 1 154 ? -1.69200 6.53200 151.45300 1.000 38.63884 155 ALA C C 1
ATOM 11975 O O . ALA C 1 154 ? -0.88800 7.46800 151.51600 1.000 32.72498 155 ALA C O 1
ATOM 11982 N N . THR C 1 155 ? -2.43500 6.31700 150.37100 1.000 33.89091 156 THR C N 1
ATOM 11983 C CA . THR C 1 155 ? -2.32600 7.23800 149.24400 1.000 33.05660 156 THR C CA 1
ATOM 11984 C C . THR C 1 155 ? -2.85300 8.62200 149.60500 1.000 29.91674 156 THR C C 1
ATOM 11985 O O . THR C 1 155 ? -2.29300 9.64300 149.17700 1.000 28.62185 156 THR C O 1
ATOM 11996 N N . LEU C 1 156 ? -3.93700 8.68400 150.36400 1.000 29.88779 157 LEU C N 1
ATOM 11997 C CA . LEU C 1 156 ? -4.41800 9.96100 150.84800 1.000 34.09883 157 LEU C CA 1
ATOM 11998 C C . LEU C 1 156 ? -3.35300 10.68900 151.65500 1.000 29.85095 157 LEU C C 1
ATOM 11999 O O . LEU C 1 156 ? -3.22800 11.91300 151.56500 1.000 30.38259 157 LEU C O 1
ATOM 12015 N N . ALA C 1 157 ? -2.62200 9.96400 152.50800 1.000 28.72450 158 ALA C N 1
ATOM 12016 C CA . ALA C 1 157 ? -1.53400 10.58300 153.25900 1.000 27.49014 158 ALA C CA 1
ATOM 12017 C C . ALA C 1 157 ? -0.41300 11.07200 152.33600 1.000 26.70847 158 ALA C C 1
ATOM 12018 O O . ALA C 1 157 ? 0.15700 12.14900 152.54900 1.000 25.91363 158 ALA C O 1
ATOM 12025 N N . SER C 1 158 ? -0.05500 10.27400 151.32700 1.000 26.64793 159 SER C N 1
ATOM 12026 C CA . SER C 1 158 ? 0.99500 10.66800 150.39300 1.000 28.38235 159 SER C CA 1
ATOM 12027 C C . SER C 1 158 ? 0.62800 11.94700 149.64100 1.000 27.99809 159 SER C C 1
ATOM 12028 O O . SER C 1 158 ? 1.48500 12.81000 149.41900 1.000 28.22707 159 SER C O 1
ATOM 12036 N N . THR C 1 159 ? -0.63100 12.08000 149.21800 1.000 27.04008 160 THR C N 1
ATOM 12037 C CA . THR C 1 159 ? -1.04300 13.25400 148.44100 1.000 29.06664 160 THR C CA 1
ATOM 12038 C C . THR C 1 159 ? -1.19300 14.49800 149.31100 1.000 31.23269 160 THR C C 1
ATOM 12039 O O . THR C 1 159 ? -1.33400 15.59900 148.77600 1.000 30.90897 160 THR C O 1
ATOM 12050 N N . SER C 1 160 ? -1.18200 14.35500 150.63000 1.000 30.66420 161 SER C N 1
ATOM 12051 C CA . SER C 1 160 ? -1.41100 15.49500 151.50900 1.000 31.94594 161 SER C CA 1
ATOM 12052 C C . SER C 1 160 ? -0.20100 15.86900 152.34600 1.000 33.59877 161 SER C C 1
ATOM 12053 O O . SER C 1 160 ? -0.22100 16.92100 152.99600 1.000 34.25148 161 SER C O 1
ATOM 12061 N N . GLY C 1 161 ? 0.85400 15.05600 152.34200 1.000 32.40389 162 GLY C N 1
ATOM 12062 C CA . GLY C 1 161 ? 2.01700 15.34100 153.14800 1.000 34.42781 162 GLY C CA 1
ATOM 12063 C C . GLY C 1 161 ? 1.82200 15.11100 154.62500 1.000 35.44899 162 GLY C C 1
ATOM 12064 O O . GLY C 1 161 ? 2.61700 15.60000 155.41900 1.000 35.63322 162 GLY C O 1
ATOM 12068 N N . GLU C 1 162 ? 0.78000 14.39300 155.02600 1.000 35.28844 163 GLU C N 1
ATOM 12069 C CA . GLU C 1 162 ? 0.47400 14.19300 156.43400 1.000 35.05157 163 GLU C CA 1
ATOM 12070 C C . GLU C 1 162 ? 0.99500 12.84200 156.90500 1.000 32.56969 163 GLU C C 1
ATOM 12071 O O . GLU C 1 162 ? 1.14100 11.91000 156.11200 1.000 33.96723 163 GLU C O 1
ATOM 12083 N N . LEU C 1 163 ? 1.30400 12.75000 158.20600 1.000 29.94570 164 LEU C N 1
ATOM 12084 C CA . LEU C 1 163 ? 1.58000 11.47300 158.86600 1.000 30.04308 164 LEU C CA 1
ATOM 12085 C C . LEU C 1 163 ? 0.25900 10.91700 159.38100 1.000 28.51658 164 LEU C C 1
ATOM 12086 O O . LEU C 1 163 ? -0.60800 11.67400 159.81600 1.000 27.84544 164 LEU C O 1
ATOM 12102 N N . THR C 1 164 ? 0.10700 9.59200 159.35300 1.000 28.28497 165 THR C N 1
ATOM 12103 C CA . THR C 1 164 ? -1.10900 8.99300 159.89700 1.000 26.92954 165 THR C CA 1
ATOM 12104 C C . THR C 1 164 ? -0.99100 8.72300 161.39900 1.000 26.86901 165 THR C C 1
ATOM 12105 O O . THR C 1 164 ? -2.02100 8.65500 162.08200 1.000 26.96639 165 THR C O 1
ATOM 12116 N N . TRP C 1 165 ? 0.23600 8.52200 161.90600 1.000 25.82678 166 TRP C N 1
ATOM 12117 C CA . TRP C 1 165 ? 0.49900 8.40800 163.33700 1.000 26.65846 166 TRP C CA 1
ATOM 12118 C C . TRP C 1 165 ? 0.68100 9.80500 163.95300 1.000 28.99032 166 TRP C C 1
ATOM 12119 O O . TRP C 1 165 ? 0.84500 10.80200 163.24700 1.000 28.40604 166 TRP C O 1
ATOM 12140 N N . GLU C 1 166 ? 0.64400 9.87100 165.28700 1.000 31.35376 167 GLU C N 1
ATOM 12141 C CA . GLU C 1 166 ? 0.86100 11.13400 165.98000 1.000 33.65667 167 GLU C CA 1
ATOM 12142 C C . GLU C 1 166 ? 2.25600 11.67700 165.67500 1.000 34.98314 167 GLU C C 1
ATOM 12143 O O . GLU C 1 166 ? 3.17300 10.94500 165.29200 1.000 31.35902 167 GLU C O 1
ATOM 12155 N N . LYS C 1 167 ? 2.42400 12.97000 165.91300 1.000 39.35735 168 LYS C N 1
ATOM 12156 C CA . LYS C 1 167 ? 3.70900 13.59200 165.65000 1.000 45.28701 168 LYS C CA 1
ATOM 12157 C C . LYS C 1 167 ? 4.78300 12.93300 166.50800 1.000 41.67342 168 LYS C C 1
ATOM 12158 O O . LYS C 1 167 ? 4.54900 12.66200 167.68900 1.000 38.12299 168 LYS C O 1
ATOM 12177 N N . PRO C 1 168 ? 5.95600 12.66500 165.95400 1.000 44.98960 169 PRO C N 1
ATOM 12178 C CA . PRO C 1 168 ? 7.00000 11.98100 166.72100 1.000 42.91830 169 PRO C CA 1
ATOM 12179 C C . PRO C 1 168 ? 7.58100 12.85700 167.82000 1.000 39.61001 169 PRO C C 1
ATOM 12180 O O . PRO C 1 168 ? 7.62800 14.08500 167.70600 1.000 36.32014 169 PRO C O 1
ATOM 12191 N N . ILE C 1 169 ? 7.97700 12.20400 168.92000 1.000 41.34706 170 ILE C N 1
ATOM 12192 C CA . ILE C 1 169 ? 8.82100 12.80500 169.94000 1.000 47.61097 170 ILE C CA 1
ATOM 12193 C C . ILE C 1 169 ? 10.27800 12.71400 169.50300 1.000 41.65499 170 ILE C C 1
ATOM 12194 O O . ILE C 1 169 ? 10.70400 11.72600 168.90200 1.000 38.31512 170 ILE C O 1
ATOM 12210 N N . TYR C 1 170 ? 11.06100 13.74400 169.80500 1.000 40.95754 171 TYR C N 1
ATOM 12211 C CA . TYR C 1 170 ? 12.42800 13.76800 169.29100 1.000 42.56826 171 TYR C CA 1
ATOM 12212 C C . TYR C 1 170 ? 13.25500 12.59700 169.81300 1.000 41.88923 171 TYR C C 1
ATOM 12213 O O . TYR C 1 170 ? 14.05400 12.01900 169.06800 1.000 41.59972 171 TYR C O 1
ATOM 12231 N N . SER C 1 171 ? 13.09400 12.24900 171.09400 1.000 42.53142 172 SER C N 1
ATOM 12232 C CA . SER C 1 171 ? 13.86200 11.14400 171.67100 1.000 45.67127 172 SER C CA 1
ATOM 12233 C C . SER C 1 171 ? 13.66000 9.85700 170.87600 1.000 43.79472 172 SER C C 1
ATOM 12234 O O . SER C 1 171 ? 14.61600 9.11300 170.63300 1.000 43.92369 172 SER C O 1
ATOM 12242 N N . ASP C 1 172 ? 12.42500 9.57800 170.46200 1.000 41.39180 173 ASP C N 1
ATOM 12243 C CA . ASP C 1 172 ? 12.15900 8.39100 169.65400 1.000 40.92859 173 ASP C CA 1
ATOM 12244 C C . ASP C 1 172 ? 12.86600 8.47000 168.29700 1.000 38.66779 173 ASP C C 1
ATOM 12245 O O . ASP C 1 172 ? 13.46200 7.49100 167.83600 1.000 37.61240 173 ASP C O 1
ATOM 12254 N N . PHE C 1 173 ? 12.78500 9.61900 167.62700 1.000 37.97297 174 PHE C N 1
ATOM 12255 C CA . PHE C 1 173 ? 13.49700 9.78600 166.35800 1.000 37.50186 174 PHE C CA 1
ATOM 12256 C C . PHE C 1 173 ? 14.98700 9.53800 166.53600 1.000 38.24669 174 PHE C C 1
ATOM 12257 O O . PHE C 1 173 ? 15.63100 8.94300 165.66300 1.000 37.36764 174 PHE C O 1
ATOM 12274 N N . GLN C 1 174 ? 15.55000 9.96200 167.67800 1.000 40.26535 175 GLN C N 1
ATOM 12275 C CA . GLN C 1 174 ? 16.97600 9.76500 167.92500 1.000 43.73945 175 GLN C CA 1
ATOM 12276 C C . GLN C 1 174 ? 17.31400 8.28800 168.08500 1.000 43.56312 175 GLN C C 1
ATOM 12277 O O . GLN C 1 174 ? 18.28400 7.80200 167.50000 1.000 44.07634 175 GLN C O 1
ATOM 12291 N N . VAL C 1 175 ? 16.51100 7.55900 168.87200 1.000 43.21044 176 VAL C N 1
ATOM 12292 C CA . VAL C 1 175 ? 16.76100 6.13900 169.10900 1.000 42.96831 176 VAL C CA 1
ATOM 12293 C C . VAL C 1 175 ? 16.62900 5.35300 167.80500 1.000 42.46035 176 VAL C C 1
ATOM 12294 O O . VAL C 1 175 ? 17.45100 4.48200 167.50200 1.000 41.62078 176 VAL C O 1
ATOM 12307 N N . LEU C 1 176 ? 15.60200 5.63500 167.00800 1.000 41.36022 177 LEU C N 1
ATOM 12308 C CA . LEU C 1 176 ? 15.50900 4.93100 165.73300 1.000 38.92835 177 LEU C CA 1
ATOM 12309 C C . LEU C 1 176 ? 16.71100 5.25800 164.85400 1.000 39.64686 177 LEU C C 1
ATOM 12310 O O . LEU C 1 176 ? 17.31800 4.36100 164.24700 1.000 38.46251 177 LEU C O 1
ATOM 12326 N N . SER C 1 177 ? 17.10600 6.53700 164.82400 1.000 41.17599 178 SER C N 1
ATOM 12327 C CA . SER C 1 177 ? 18.14600 6.97800 163.90500 1.000 47.29778 178 SER C CA 1
ATOM 12328 C C . SER C 1 177 ? 19.47100 6.30000 164.19000 1.000 45.42387 178 SER C C 1
ATOM 12329 O O . SER C 1 177 ? 20.28700 6.15500 163.28000 1.000 44.06844 178 SER C O 1
ATOM 12337 N N . ARG C 1 178 ? 19.71200 5.89100 165.44700 1.000 47.65835 179 ARG C N 1
ATOM 12338 C CA . ARG C 1 178 ? 20.96500 5.22900 165.80200 1.000 49.77702 179 ARG C CA 1
ATOM 12339 C C . ARG C 1 178 ? 20.97100 3.75300 165.43400 1.000 49.07167 179 ARG C C 1
ATOM 12340 O O . ARG C 1 178 ? 22.04400 3.14900 165.38500 1.000 49.23485 179 ARG C O 1
ATOM 12361 N N . GLU C 1 179 ? 19.80700 3.16000 165.17600 1.000 48.84796 180 GLU C N 1
ATOM 12362 C CA . GLU C 1 179 ? 19.73500 1.76800 164.76100 1.000 48.38738 180 GLU C CA 1
ATOM 12363 C C . GLU C 1 179 ? 19.41000 1.59700 163.28600 1.000 44.34216 180 GLU C C 1
ATOM 12364 O O . GLU C 1 179 ? 19.90800 0.65200 162.67200 1.000 44.33163 180 GLU C O 1
ATOM 12376 N N . SER C 1 180 ? 18.61000 2.50500 162.71400 1.000 40.64698 181 SER C N 1
ATOM 12377 C CA . SER C 1 180 ? 18.14300 2.39200 161.32800 1.000 37.86243 181 SER C CA 1
ATOM 12378 C C . SER C 1 180 ? 17.75800 3.79000 160.84600 1.000 33.83827 181 SER C C 1
ATOM 12379 O O . SER C 1 180 ? 16.66700 4.28300 161.15900 1.000 31.74065 181 SER C O 1
ATOM 12387 N N . GLU C 1 181 ? 18.62300 4.40000 160.04600 1.000 34.08567 182 GLU C N 1
ATOM 12388 C CA . GLU C 1 181 ? 18.26000 5.68200 159.45900 1.000 35.62006 182 GLU C CA 1
ATOM 12389 C C . GLU C 1 181 ? 16.99300 5.59700 158.60900 1.000 32.08279 182 GLU C C 1
ATOM 12390 O O . GLU C 1 181 ? 16.23100 6.56600 158.54600 1.000 31.85645 182 GLU C O 1
ATOM 12402 N N . TYR C 1 182 ? 16.74700 4.46000 157.95200 1.000 29.73251 183 TYR C N 1
ATOM 12403 C CA . TYR C 1 182 ? 15.50600 4.28000 157.18700 1.000 29.00348 183 TYR C CA 1
ATOM 12404 C C . TYR C 1 182 ? 14.28100 4.39600 158.08800 1.000 27.52698 183 TYR C C 1
ATOM 12405 O O . TYR C 1 182 ? 13.30700 5.08200 157.75400 1.000 24.95299 183 TYR C O 1
ATOM 12423 N N . ALA C 1 183 ? 14.32200 3.74600 159.25300 1.000 28.67186 184 ALA C N 1
ATOM 12424 C CA . ALA C 1 183 ? 13.21000 3.84000 160.18700 1.000 29.93254 184 ALA C CA 1
ATOM 12425 C C . ALA C 1 183 ? 12.99500 5.27400 160.63400 1.000 29.67724 184 ALA C C 1
ATOM 12426 O O . ALA C 1 183 ? 11.85500 5.72300 160.76000 1.000 28.96663 184 ALA C O 1
ATOM 12433 N N . ALA C 1 184 ? 14.07300 6.02600 160.84700 1.000 29.54565 185 ALA C N 1
ATOM 12434 C CA . ALA C 1 184 ? 13.87200 7.39700 161.30600 1.000 30.04571 185 ALA C CA 1
ATOM 12435 C C . ALA C 1 184 ? 13.27100 8.26200 160.20500 1.000 28.15864 185 ALA C C 1
ATOM 12436 O O . ALA C 1 184 ? 12.38500 9.08400 160.47500 1.000 27.45856 185 ALA C O 1
ATOM 12443 N N . TRP C 1 185 ? 13.75100 8.10600 158.96200 1.000 27.13483 186 TRP C N 1
ATOM 12444 C CA . TRP C 1 185 ? 13.15900 8.82100 157.82500 1.000 26.06102 186 TRP C CA 1
ATOM 12445 C C . TRP C 1 185 ? 11.65500 8.57100 157.74100 1.000 24.73981 186 TRP C C 1
ATOM 12446 O O . TRP C 1 185 ? 10.85500 9.50600 157.59500 1.000 26.16893 186 TRP C O 1
ATOM 12467 N N . THR C 1 186 ? 11.25400 7.30000 157.80700 1.000 24.04762 187 THR C N 1
ATOM 12468 C CA . THR C 1 186 ? 9.85800 6.93200 157.65600 1.000 25.00826 187 THR C CA 1
ATOM 12469 C C . THR C 1 186 ? 9.02100 7.46300 158.81200 1.000 25.52148 187 THR C C 1
ATOM 12470 O O . THR C 1 186 ? 7.87400 7.89600 158.60300 1.000 25.32672 187 THR C O 1
ATOM 12481 N N . LEU C 1 187 ? 9.58400 7.50000 160.02100 1.000 26.60582 188 LEU C N 1
ATOM 12482 C CA . LEU C 1 187 ? 8.81200 8.03900 161.13900 1.000 28.77450 188 LEU C CA 1
ATOM 12483 C C . LEU C 1 187 ? 8.39100 9.47700 160.88200 1.000 27.87966 188 LEU C C 1
ATOM 12484 O O . LEU C 1 187 ? 7.28800 9.87000 161.26000 1.000 27.34538 188 LEU C O 1
ATOM 12500 N N . VAL C 1 188 ? 9.25000 10.29700 160.25800 1.000 26.71636 189 VAL C N 1
ATOM 12501 C CA . VAL C 1 188 ? 8.90900 11.70900 160.11600 1.000 26.59266 189 VAL C CA 1
ATOM 12502 C C . VAL C 1 188 ? 8.40700 12.07200 158.71600 1.000 25.71098 189 VAL C C 1
ATOM 12503 O O . VAL C 1 188 ? 7.87000 13.17100 158.53900 1.000 25.26356 189 VAL C O 1
ATOM 12516 N N . ASN C 1 189 ? 8.54400 11.18300 157.73100 1.000 26.29526 190 ASN C N 1
ATOM 12517 C CA . ASN C 1 189 ? 8.05700 11.44700 156.37800 1.000 26.07681 190 ASN C CA 1
ATOM 12518 C C . ASN C 1 189 ? 6.89000 10.55900 155.95900 1.000 25.28461 190 ASN C C 1
ATOM 12519 O O . ASN C 1 189 ? 6.09700 10.96100 155.10400 1.000 24.79771 190 ASN C O 1
ATOM 12530 N N . GLY C 1 190 ? 6.77700 9.36000 156.52900 1.000 25.05037 191 GLY C N 1
ATOM 12531 C CA . GLY C 1 190 ? 5.65600 8.49200 156.22800 1.000 24.69243 191 GLY C CA 1
ATOM 12532 C C . GLY C 1 190 ? 5.61500 8.10200 154.75400 1.000 24.52926 191 GLY C C 1
ATOM 12533 O O . GLY C 1 190 ? 6.62000 7.71500 154.14800 1.000 25.57149 191 GLY C O 1
ATOM 12537 N N . TYR C 1 191 ? 4.42700 8.18600 154.19600 1.000 24.18185 192 TYR C N 1
ATOM 12538 C CA . TYR C 1 191 ? 4.13600 7.79400 152.82700 1.000 22.91327 192 TYR C CA 1
ATOM 12539 C C . TYR C 1 191 ? 4.45300 8.85900 151.81100 1.000 23.96866 192 TYR C C 1
ATOM 12540 O O . TYR C 1 191 ? 4.06500 8.72900 150.63600 1.000 23.73969 192 TYR C O 1
ATOM 12558 N N . ALA C 1 192 ? 5.17600 9.89700 152.19600 1.000 25.92679 193 ALA C N 1
ATOM 12559 C CA . ALA C 1 192 ? 5.53200 10.92700 151.22300 1.000 26.92691 193 ALA C CA 1
ATOM 12560 C C . ALA C 1 192 ? 6.42400 10.35300 150.12600 1.000 25.16618 193 ALA C C 1
ATOM 12561 O O . ALA C 1 192 ? 7.23600 9.45100 150.35100 1.000 24.92667 193 ALA C O 1
ATOM 12568 N N . LEU C 1 193 ? 6.29300 10.90800 148.92600 1.000 23.81601 194 LEU C N 1
ATOM 12569 C CA . LEU C 1 193 ? 7.19600 10.53000 147.84500 1.000 25.11617 194 LEU C CA 1
ATOM 12570 C C . LEU C 1 193 ? 8.64500 10.71400 148.28700 1.000 25.10038 194 LEU C C 1
ATOM 12571 O O . LEU C 1 193 ? 9.05500 11.81100 148.69800 1.000 25.03458 194 LEU C O 1
ATOM 12587 N N . ASN C 1 194 ? 9.40500 9.61900 148.24200 1.000 26.34526 195 ASN C N 1
ATOM 12588 C CA . ASN C 1 194 ? 10.79700 9.63700 148.66000 1.000 28.53763 195 ASN C CA 1
ATOM 12589 C C . ASN C 1 194 ? 11.69400 10.21100 147.57000 1.000 26.71636 195 ASN C C 1
ATOM 12590 O O . ASN C 1 194 ? 12.64900 10.93700 147.86200 1.000 26.35316 195 ASN C O 1
ATOM 12601 N N . HIS C 1 195 ? 11.39500 9.90600 146.31500 1.000 26.55845 196 HIS C N 1
ATOM 12602 C CA . HIS C 1 195 ? 12.01200 10.62700 145.21700 1.000 26.42685 196 HIS C CA 1
ATOM 12603 C C . HIS C 1 195 ? 11.27000 10.29500 143.93100 1.000 26.87164 196 HIS C C 1
ATOM 12604 O O . HIS C 1 195 ? 10.55000 9.29000 143.84100 1.000 25.41621 196 HIS C O 1
ATOM 12618 N N . THR C 1 196 ? 11.42500 11.18300 142.95500 1.000 28.74555 197 THR C N 1
ATOM 12619 C CA . THR C 1 196 ? 11.15500 10.89300 141.55400 1.000 30.37206 197 THR C CA 1
ATOM 12620 C C . THR C 1 196 ? 12.49000 10.78300 140.82900 1.000 29.47722 197 THR C C 1
ATOM 12621 O O . THR C 1 196 ? 13.55600 11.12000 141.36900 1.000 29.13244 197 THR C O 1
ATOM 12632 N N . THR C 1 197 ? 12.43700 10.28700 139.59900 1.000 29.80357 198 THR C N 1
ATOM 12633 C CA . THR C 1 197 ? 13.64500 9.98800 138.83400 1.000 30.37206 198 THR C CA 1
ATOM 12634 C C . THR C 1 197 ? 13.47100 10.52200 137.43000 1.000 30.37469 198 THR C C 1
ATOM 12635 O O . THR C 1 197 ? 12.46500 10.21300 136.78700 1.000 30.62736 198 THR C O 1
ATOM 12646 N N . ILE C 1 198 ? 14.44300 11.30800 136.96700 1.000 31.00635 199 ILE C N 1
ATOM 12647 C CA . ILE C 1 198 ? 14.46800 11.79200 135.59000 1.000 30.57998 199 ILE C CA 1
ATOM 12648 C C . ILE C 1 198 ? 15.07400 10.72200 134.70100 1.000 31.29059 199 ILE C C 1
ATOM 12649 O O . ILE C 1 198 ? 16.17100 10.22300 134.96500 1.000 29.82200 199 ILE C O 1
ATOM 12665 N N . SER C 1 199 ? 14.37300 10.33600 133.61000 1.000 34.69363 200 SER C N 1
ATOM 12666 C CA . SER C 1 199 ? 14.86500 9.41100 132.56300 1.000 42.11821 200 SER C CA 1
ATOM 12667 C C . SER C 1 199 ? 15.76400 10.25400 131.66200 1.000 35.84377 200 SER C C 1
ATOM 12668 O O . SER C 1 199 ? 15.25200 10.92500 130.81700 1.000 33.30662 200 SER C O 1
ATOM 12676 N N . THR C 1 200 ? 17.06100 10.18000 131.83000 1.000 33.98829 201 THR C N 1
ATOM 12677 C CA . THR C 1 200 ? 17.95400 11.04700 131.05900 1.000 33.52244 201 THR C CA 1
ATOM 12678 C C . THR C 1 200 ? 17.90600 10.68900 129.58300 1.000 33.47770 201 THR C C 1
ATOM 12679 O O . THR C 1 200 ? 17.99500 11.57100 128.72400 1.000 32.91447 201 THR C O 1
ATOM 12690 N N . HIS C 1 201 ? 17.74600 9.40200 129.26100 1.000 34.95156 202 HIS C N 1
ATOM 12691 C CA . HIS C 1 201 ? 17.78600 9.02300 127.86100 1.000 37.80980 202 HIS C CA 1
ATOM 12692 C C . HIS C 1 201 ? 16.60800 9.57200 127.08400 1.000 38.84150 202 HIS C C 1
ATOM 12693 O O . HIS C 1 201 ? 16.62900 9.52300 125.85600 1.000 40.59960 202 HIS C O 1
ATOM 12707 N N . ARG C 1 202 ? 15.55200 9.93200 127.81200 1.000 42.87093 203 ARG C N 1
ATOM 12708 C CA A ARG C 1 202 ? 14.43900 10.62500 127.00400 0.500 43.88421 203 ARG C CA 1
ATOM 12709 C CA B ARG C 1 202 ? 14.45000 10.62500 126.98900 0.500 43.64997 203 ARG C CA 1
ATOM 12710 C C . ARG C 1 202 ? 14.64800 12.20500 126.80300 1.000 44.52902 203 ARG C C 1
ATOM 12711 O O . ARG C 1 202 ? 13.87400 12.96900 126.10100 1.000 43.61576 203 ARG C O 1
ATOM 12750 N N . LEU C 1 203 ? 15.73900 12.75000 127.38300 1.000 42.46825 204 LEU C N 1
ATOM 12751 C CA . LEU C 1 203 ? 16.08100 14.13200 127.06300 1.000 41.44181 204 LEU C CA 1
ATOM 12752 C C . LEU C 1 203 ? 16.70800 14.20300 125.67700 1.000 43.44205 204 LEU C C 1
ATOM 12753 O O . LEU C 1 203 ? 17.21100 13.20900 125.14600 1.000 43.05253 204 LEU C O 1
ATOM 12769 N N . ILE C 1 204 ? 16.72500 15.40300 125.09700 1.000 47.41621 205 ILE C N 1
ATOM 12770 C CA . ILE C 1 204 ? 17.20200 15.55700 123.72900 1.000 52.57999 205 ILE C CA 1
ATOM 12771 C C . ILE C 1 204 ? 18.58000 16.20300 123.65200 1.000 47.67151 205 ILE C C 1
ATOM 12772 O O . ILE C 1 204 ? 19.30900 15.95200 122.68500 1.000 47.15302 205 ILE C O 1
ATOM 12788 N N . SER C 1 205 ? 18.95000 17.04500 124.61400 1.000 47.86627 206 SER C N 1
ATOM 12789 C CA . SER C 1 205 ? 20.20000 17.78200 124.53600 1.000 48.47686 206 SER C CA 1
ATOM 12790 C C . SER C 1 205 ? 21.33600 16.85800 124.95800 1.000 49.82176 206 SER C C 1
ATOM 12791 O O . SER C 1 205 ? 21.14100 15.66200 125.19700 1.000 47.24777 206 SER C O 1
ATOM 12799 N N . ASP C 1 206 ? 22.53500 17.43300 125.09200 1.000 51.32194 207 ASP C N 1
ATOM 12800 C CA . ASP C 1 206 ? 23.72300 16.66400 125.45200 1.000 54.56970 207 ASP C CA 1
ATOM 12801 C C . ASP C 1 206 ? 23.61200 16.03300 126.83900 1.000 48.47950 207 ASP C C 1
ATOM 12802 O O . ASP C 1 206 ? 24.25100 15.01000 127.08300 1.000 48.50582 207 ASP C O 1
ATOM 12811 N N . ILE C 1 207 ? 22.77200 16.55900 127.73500 1.000 45.42913 208 ILE C N 1
ATOM 12812 C CA . ILE C 1 207 ? 22.67700 15.98500 129.07600 1.000 41.84975 208 ILE C CA 1
ATOM 12813 C C . ILE C 1 207 ? 21.79000 14.74500 129.06600 1.000 41.86291 208 ILE C C 1
ATOM 12814 O O . ILE C 1 207 ? 21.42300 14.21500 130.12700 1.000 38.71780 208 ILE C O 1
ATOM 12830 N N . ARG C 1 208 ? 21.41500 14.27300 127.87400 1.000 43.60260 209 ARG C N 1
ATOM 12831 C CA . ARG C 1 208 ? 20.78300 12.95900 127.79700 1.000 44.88696 209 ARG C CA 1
ATOM 12832 C C . ARG C 1 208 ? 21.75000 11.85900 128.22500 1.000 44.78169 209 ARG C C 1
ATOM 12833 O O . ARG C 1 208 ? 21.31700 10.75400 128.57600 1.000 46.10816 209 ARG C O 1
ATOM 12854 N N . SER C 1 209 ? 23.04900 12.13000 128.16900 1.000 45.84497 210 SER C N 1
ATOM 12855 C CA . SER C 1 209 ? 24.06100 11.20700 128.65800 1.000 47.64782 210 SER C CA 1
ATOM 12856 C C . SER C 1 209 ? 24.26900 11.45400 130.14300 1.000 44.67641 210 SER C C 1
ATOM 12857 O O . SER C 1 209 ? 24.54100 12.59000 130.54700 1.000 43.62892 210 SER C O 1
ATOM 12865 N N . ILE C 1 210 ? 24.16700 10.38400 130.94400 1.000 43.30256 211 ILE C N 1
ATOM 12866 C CA . ILE C 1 210 ? 24.13000 10.51900 132.40100 1.000 43.11570 211 ILE C CA 1
ATOM 12867 C C . ILE C 1 210 ? 25.36600 11.24200 132.92500 1.000 41.14441 211 ILE C C 1
ATOM 12868 O O . ILE C 1 210 ? 25.28200 12.04300 133.87300 1.000 38.23353 211 ILE C O 1
ATOM 12884 N N . ASN C 1 211 ? 26.52900 10.96900 132.33600 1.000 42.11294 212 ASN C N 1
ATOM 12885 C CA . ASN C 1 211 ? 27.75800 11.58100 132.82600 1.000 45.22648 212 ASN C CA 1
ATOM 12886 C C . ASN C 1 211 ? 27.76900 13.07800 132.57000 1.000 43.87895 212 ASN C C 1
ATOM 12887 O O . ASN C 1 211 ? 28.24500 13.84200 133.41100 1.000 44.29478 212 ASN C O 1
ATOM 12898 N N . LYS C 1 212 ? 27.23800 13.51700 131.42400 1.000 44.76326 213 LYS C N 1
ATOM 12899 C CA . LYS C 1 212 ? 27.10400 14.94800 131.19300 1.000 46.09237 213 LYS C CA 1
ATOM 12900 C C . LYS C 1 212 ? 26.00500 15.54000 132.05700 1.000 43.31309 213 LYS C C 1
ATOM 12901 O O . LYS C 1 212 ? 26.11200 16.69700 132.48100 1.000 42.59458 213 LYS C O 1
ATOM 12920 N N . PHE C 1 213 ? 24.94000 14.77500 132.31800 1.000 40.89174 214 PHE C N 1
ATOM 12921 C CA . PHE C 1 213 ? 23.89700 15.25100 133.21500 1.000 38.18616 214 PHE C CA 1
ATOM 12922 C C . PHE C 1 213 ? 24.46300 15.49200 134.60500 1.000 36.88863 214 PHE C C 1
ATOM 12923 O O . PHE C 1 213 ? 24.18300 16.52100 135.23700 1.000 36.77020 214 PHE C O 1
ATOM 12940 N N . ASN C 1 214 ? 25.25200 14.53900 135.10700 1.000 36.84915 215 ASN C N 1
ATOM 12941 C CA . ASN C 1 214 ? 25.84400 14.70800 136.43400 1.000 37.82822 215 ASN C CA 1
ATOM 12942 C C . ASN C 1 214 ? 26.69500 15.96100 136.49600 1.000 42.56300 215 ASN C C 1
ATOM 12943 O O . ASN C 1 214 ? 26.63400 16.71400 137.47300 1.000 41.39180 215 ASN C O 1
ATOM 12954 N N . LYS C 1 215 ? 27.51400 16.19200 135.47000 1.000 46.82667 216 LYS C N 1
ATOM 12955 C CA . LYS C 1 215 ? 28.33000 17.39600 135.45300 1.000 52.48524 216 LYS C CA 1
ATOM 12956 C C . LYS C 1 215 ? 27.44900 18.63700 135.44900 1.000 49.75070 216 LYS C C 1
ATOM 12957 O O . LYS C 1 215 ? 27.76200 19.62900 136.11700 1.000 47.60044 216 LYS C O 1
ATOM 12976 N N . PHE C 1 216 ? 26.33700 18.59100 134.70500 1.000 47.82416 217 PHE C N 1
ATOM 12977 C CA . PHE C 1 216 ? 25.43900 19.74100 134.61700 1.000 46.95300 217 PHE C CA 1
ATOM 12978 C C . PHE C 1 216 ? 24.79600 20.03500 135.96800 1.000 44.57903 217 PHE C C 1
ATOM 12979 O O . PHE C 1 216 ? 24.62500 21.20100 136.34000 1.000 43.49206 217 PHE C O 1
ATOM 12996 N N . VAL C 1 217 ? 24.46800 18.99200 136.72800 1.000 44.67641 218 VAL C N 1
ATOM 12997 C CA . VAL C 1 217 ? 23.91700 19.18700 138.06800 1.000 45.58968 218 VAL C CA 1
ATOM 12998 C C . VAL C 1 217 ? 24.98300 19.75100 139.00500 1.000 45.68969 218 VAL C C 1
ATOM 12999 O O . VAL C 1 217 ? 24.74600 20.71700 139.74100 1.000 44.06581 218 VAL C O 1
ATOM 13012 N N . GLU C 1 218 ? 26.17400 19.14900 138.99800 1.000 47.10038 219 GLU C N 1
ATOM 13013 C CA . GLU C 1 218 ? 27.25100 19.62400 139.86200 1.000 49.47435 219 GLU C CA 1
ATOM 13014 C C . GLU C 1 218 ? 27.69500 21.03100 139.48400 1.000 52.22205 219 GLU C C 1
ATOM 13015 O O . GLU C 1 218 ? 28.02800 21.83900 140.36100 1.000 53.02215 219 GLU C O 1
ATOM 13027 N N . ASP C 1 219 ? 27.73400 21.33900 138.18400 1.000 55.76721 220 ASP C N 1
ATOM 13028 C CA . ASP C 1 219 ? 28.20000 22.65700 137.76000 1.000 60.85466 220 ASP C CA 1
ATOM 13029 C C . ASP C 1 219 ? 27.26800 23.76300 138.23300 1.000 60.07299 220 ASP C C 1
ATOM 13030 O O . ASP C 1 219 ? 27.70200 24.90700 138.41600 1.000 58.65177 220 ASP C O 1
ATOM 13039 N N . ASN C 1 220 ? 25.98400 23.45800 138.40600 1.000 64.17085 221 ASN C N 1
ATOM 13040 C CA . ASN C 1 220 ? 25.02800 24.43200 138.90700 1.000 68.18975 221 ASN C CA 1
ATOM 13041 C C . ASN C 1 220 ? 24.87000 24.37400 140.42300 1.000 63.53393 221 ASN C C 1
ATOM 13042 O O . ASN C 1 220 ? 23.92500 24.96400 140.95700 1.000 62.02059 221 ASN C O 1
ATOM 13053 N N . GLY C 1 221 ? 25.76500 23.67700 141.11900 1.000 59.49134 222 GLY C N 1
ATOM 13054 C CA . GLY C 1 221 ? 25.94600 23.86300 142.54200 1.000 56.40413 222 GLY C CA 1
ATOM 13055 C C . GLY C 1 221 ? 25.35400 22.81000 143.45300 1.000 56.70680 222 GLY C C 1
ATOM 13056 O O . GLY C 1 221 ? 25.39800 22.98800 144.67400 1.000 57.37004 222 GLY C O 1
ATOM 13060 N N . PHE C 1 222 ? 24.81700 21.72300 142.91200 1.000 54.58812 223 PHE C N 1
ATOM 13061 C CA . PHE C 1 222 ? 24.12800 20.72600 143.71400 1.000 53.99068 223 PHE C CA 1
ATOM 13062 C C . PHE C 1 222 ? 25.03000 19.51800 143.90000 1.000 58.53860 223 PHE C C 1
ATOM 13063 O O . PHE C 1 222 ? 25.84300 19.19000 143.03000 1.000 58.75441 223 PHE C O 1
ATOM 13080 N N . LYS C 1 223 ? 24.88900 18.86800 145.05200 1.000 54.85658 224 LYS C N 1
ATOM 13081 C CA . LYS C 1 223 ? 25.78600 17.79400 145.44400 1.000 50.42183 224 LYS C CA 1
ATOM 13082 C C . LYS C 1 223 ? 25.11800 16.45600 145.21000 1.000 44.73957 224 LYS C C 1
ATOM 13083 O O . LYS C 1 223 ? 23.94700 16.25900 145.55900 1.000 42.25507 224 LYS C O 1
ATOM 13102 N N . LEU C 1 224 ? 25.86600 15.55100 144.60700 1.000 39.96795 225 LEU C N 1
ATOM 13103 C CA . LEU C 1 224 ? 25.38600 14.22300 144.30400 1.000 37.75716 225 LEU C CA 1
ATOM 13104 C C . LEU C 1 224 ? 25.79700 13.26800 145.41600 1.000 35.09368 225 LEU C C 1
ATOM 13105 O O . LEU C 1 224 ? 26.83700 13.43500 146.04000 1.000 33.59877 225 LEU C O 1
ATOM 13121 N N . ASN C 1 225 ? 24.95500 12.26200 145.65800 1.000 35.14369 226 ASN C N 1
ATOM 13122 C CA . ASN C 1 225 ? 25.27900 11.19300 146.60000 1.000 37.10971 226 ASN C CA 1
ATOM 13123 C C . ASN C 1 225 ? 26.57700 10.52500 146.18000 1.000 40.08902 226 ASN C C 1
ATOM 13124 O O . ASN C 1 225 ? 26.70200 10.05900 145.04700 1.000 38.66253 226 ASN C O 1
ATOM 13135 N N . SER C 1 226 ? 27.52000 10.45500 147.10400 1.000 45.71338 227 SER C N 1
ATOM 13136 C CA . SER C 1 226 ? 28.87100 10.00300 146.82300 1.000 54.91974 227 SER C CA 1
ATOM 13137 C C . SER C 1 226 ? 29.13400 8.55800 147.21400 1.000 51.82200 227 SER C C 1
ATOM 13138 O O . SER C 1 226 ? 30.21000 8.04100 146.89600 1.000 49.30854 227 SER C O 1
ATOM 13146 N N . GLU C 1 227 ? 28.22100 7.91100 147.93600 1.000 54.98817 228 GLU C N 1
ATOM 13147 C CA . GLU C 1 227 ? 28.51800 6.58800 148.48200 1.000 59.31501 228 GLU C CA 1
ATOM 13148 C C . GLU C 1 227 ? 28.42400 5.56800 147.35500 1.000 53.92225 228 GLU C C 1
ATOM 13149 O O . GLU C 1 227 ? 27.37300 5.43900 146.72200 1.000 50.01652 228 GLU C O 1
ATOM 13161 N N . GLY C 1 228 ? 29.52800 4.87100 147.09200 1.000 53.15374 229 GLY C N 1
ATOM 13162 C CA . GLY C 1 228 ? 29.62000 3.99800 145.94100 1.000 55.03291 229 GLY C CA 1
ATOM 13163 C C . GLY C 1 228 ? 29.92200 4.69800 144.63300 1.000 56.44098 229 GLY C C 1
ATOM 13164 O O . GLY C 1 228 ? 29.62800 4.14500 143.57200 1.000 56.73838 229 GLY C O 1
ATOM 13168 N N . GLY C 1 229 ? 30.51200 5.88800 144.67500 1.000 53.54063 230 GLY C N 1
ATOM 13169 C CA . GLY C 1 229 ? 30.65500 6.71600 143.49600 1.000 52.42997 230 GLY C CA 1
ATOM 13170 C C . GLY C 1 229 ? 29.38900 7.48500 143.15400 1.000 52.68263 230 GLY C C 1
ATOM 13171 O O . GLY C 1 229 ? 28.27100 7.10800 143.50200 1.000 52.12467 230 GLY C O 1
ATOM 13175 N N . ILE C 1 230 ? 29.57000 8.59000 142.42700 1.000 46.03973 231 ILE C N 1
ATOM 13176 C CA . ILE C 1 230 ? 28.40100 9.37700 142.07200 1.000 43.48153 231 ILE C CA 1
ATOM 13177 C C . ILE C 1 230 ? 27.53700 8.65700 141.04200 1.000 39.04152 231 ILE C C 1
ATOM 13178 O O . ILE C 1 230 ? 26.34500 8.93500 140.94700 1.000 38.63358 231 ILE C O 1
ATOM 13194 N N . LEU C 1 231 ? 28.10500 7.74200 140.26200 1.000 37.25710 232 LEU C N 1
ATOM 13195 C CA . LEU C 1 231 ? 27.35700 7.00800 139.25000 1.000 35.52268 232 LEU C CA 1
ATOM 13196 C C . LEU C 1 231 ? 27.36500 5.52700 139.61300 1.000 34.21989 232 LEU C C 1
ATOM 13197 O O . LEU C 1 231 ? 28.42300 4.88400 139.58400 1.000 33.13029 232 LEU C O 1
ATOM 13213 N N . LYS C 1 232 ? 26.18800 5.00400 139.93800 1.000 33.52507 233 LYS C N 1
ATOM 13214 C CA . LYS C 1 232 ? 25.98600 3.58400 140.18600 1.000 34.20147 233 LYS C CA 1
ATOM 13215 C C . LYS C 1 232 ? 25.68600 2.89800 138.86100 1.000 33.73036 233 LYS C C 1
ATOM 13216 O O . LYS C 1 232 ? 24.68400 3.22000 138.21200 1.000 34.03829 233 LYS C O 1
ATOM 13235 N N . VAL C 1 233 ? 26.52600 1.94800 138.47900 1.000 33.82774 234 VAL C N 1
ATOM 13236 C CA . VAL C 1 233 ? 26.37300 1.22200 137.22800 1.000 36.47806 234 VAL C CA 1
ATOM 13237 C C . VAL C 1 233 ? 26.10200 -0.24400 137.54000 1.000 34.79628 234 VAL C C 1
ATOM 13238 O O . VAL C 1 233 ? 26.89600 -0.89000 138.22400 1.000 33.66456 234 VAL C O 1
ATOM 13251 N N . SER C 1 234 ? 24.99100 -0.76500 137.02100 1.000 35.85430 235 SER C N 1
ATOM 13252 C CA . SER C 1 234 ? 24.64500 -2.15800 137.25900 1.000 37.76242 235 SER C CA 1
ATOM 13253 C C . SER C 1 234 ? 25.70600 -3.09300 136.68900 1.000 39.66528 235 SER C C 1
ATOM 13254 O O . SER C 1 234 ? 26.48100 -2.71900 135.79100 1.000 37.65188 235 SER C O 1
ATOM 13262 N N . PRO C 1 235 ? 25.76900 -4.33400 137.19600 1.000 42.32350 236 PRO C N 1
ATOM 13263 C CA . PRO C 1 235 ? 26.78600 -5.27300 136.68800 1.000 45.00276 236 PRO C CA 1
ATOM 13264 C C . PRO C 1 235 ? 26.68300 -5.51500 135.19600 1.000 44.60535 236 PRO C C 1
ATOM 13265 O O . PRO C 1 235 ? 27.70900 -5.69100 134.53500 1.000 43.97633 236 PRO C O 1
ATOM 13276 N N . ASP C 1 236 ? 25.48000 -5.52600 134.62800 1.000 43.68682 237 ASP C N 1
ATOM 13277 C CA . ASP C 1 236 ? 25.38200 -5.72000 133.18700 1.000 42.48404 237 ASP C CA 1
ATOM 13278 C C . ASP C 1 236 ? 25.68500 -4.45000 132.40000 1.000 41.96556 237 ASP C C 1
ATOM 13279 O O . ASP C 1 236 ? 25.77800 -4.51600 131.17000 1.000 42.36561 237 ASP C O 1
ATOM 13288 N N . GLY C 1 237 ? 25.85400 -3.31300 133.07800 1.000 40.88122 238 GLY C N 1
ATOM 13289 C CA . GLY C 1 237 ? 26.20400 -2.05100 132.45900 1.000 40.55486 238 GLY C CA 1
ATOM 13290 C C . GLY C 1 237 ? 25.04100 -1.23900 131.93200 1.000 38.86782 238 GLY C C 1
ATOM 13291 O O . GLY C 1 237 ? 25.25900 -0.12200 131.44700 1.000 39.83109 238 GLY C O 1
ATOM 13295 N N . LEU C 1 238 ? 23.82000 -1.75800 131.99000 1.000 36.13065 239 LEU C N 1
ATOM 13296 C CA . LEU C 1 238 ? 22.71400 -1.17100 131.25200 1.000 35.25423 239 LEU C CA 1
ATOM 13297 C C . LEU C 1 238 ? 21.83700 -0.25900 132.08900 1.000 33.86459 239 LEU C C 1
ATOM 13298 O O . LEU C 1 238 ? 20.98700 0.43400 131.52400 1.000 34.15673 239 LEU C O 1
ATOM 13314 N N . LEU C 1 239 ? 21.99300 -0.24400 133.41500 1.000 31.61958 240 LEU C N 1
ATOM 13315 C CA . LEU C 1 239 ? 21.23600 0.65500 134.27900 1.000 30.31942 240 LEU C CA 1
ATOM 13316 C C . LEU C 1 239 ? 22.24300 1.49500 135.05800 1.000 30.59314 240 LEU C C 1
ATOM 13317 O O . LEU C 1 239 ? 23.09600 0.94400 135.76400 1.000 31.50904 240 LEU C O 1
ATOM 13333 N N . GLN C 1 240 ? 22.17300 2.81600 134.88600 1.000 30.42996 241 GLN C N 1
ATOM 13334 C CA . GLN C 1 240 ? 23.13200 3.75900 135.45500 1.000 32.00384 241 GLN C CA 1
ATOM 13335 C C . GLN C 1 240 ? 22.34400 4.85400 136.16000 1.000 30.67999 241 GLN C C 1
ATOM 13336 O O . GLN C 1 240 ? 21.42100 5.43200 135.57400 1.000 30.99845 241 GLN C O 1
ATOM 13350 N N . GLN C 1 241 ? 22.65400 5.08300 137.43300 1.000 29.17718 242 GLN C N 1
ATOM 13351 C CA . GLN C 1 241 ? 21.81300 5.90400 138.29800 1.000 29.60618 242 GLN C CA 1
ATOM 13352 C C . GLN C 1 241 ? 22.67100 6.82600 139.14600 1.000 30.59051 242 GLN C C 1
ATOM 13353 O O . GLN C 1 241 ? 23.75200 6.44500 139.59500 1.000 30.07203 242 GLN C O 1
ATOM 13367 N N . SER C 1 242 ? 22.18000 8.04500 139.34800 1.000 30.69579 243 SER C N 1
ATOM 13368 C CA . SER C 1 242 ? 22.81300 9.02400 140.22200 1.000 31.89067 243 SER C CA 1
ATOM 13369 C C . SER C 1 242 ? 21.70700 9.67200 141.04500 1.000 30.57472 243 SER C C 1
ATOM 13370 O O . SER C 1 242 ? 20.52200 9.58500 140.70500 1.000 29.75883 243 SER C O 1
ATOM 13378 N N . SER C 1 243 ? 22.09000 10.32000 142.14200 1.000 31.08267 244 SER C N 1
ATOM 13379 C CA . SER C 1 243 ? 21.09800 10.85300 143.06900 1.000 33.41453 244 SER C CA 1
ATOM 13380 C C . SER C 1 243 ? 21.67400 12.07600 143.75400 1.000 32.64602 244 SER C C 1
ATOM 13381 O O . SER C 1 243 ? 22.88300 12.15400 144.00400 1.000 32.65655 244 SER C O 1
ATOM 13389 N N . THR C 1 244 ? 20.79400 13.01900 144.09000 1.000 32.05648 245 THR C N 1
ATOM 13390 C CA . THR C 1 244 ? 21.23100 14.14900 144.89000 1.000 32.35125 245 THR C CA 1
ATOM 13391 C C . THR C 1 244 ? 21.26000 13.73400 146.35600 1.000 32.33809 245 THR C C 1
ATOM 13392 O O . THR C 1 244 ? 20.59400 12.78600 146.75800 1.000 32.77761 245 THR C O 1
ATOM 13403 N N . VAL C 1 245 ? 22.02500 14.47400 147.15900 1.000 31.60642 246 VAL C N 1
ATOM 13404 C CA . VAL C 1 245 ? 21.87600 14.37100 148.60900 1.000 32.97764 246 VAL C CA 1
ATOM 13405 C C . VAL C 1 245 ? 20.55400 15.00400 149.01100 1.000 31.75644 246 VAL C C 1
ATOM 13406 O O . VAL C 1 245 ? 20.20700 16.09200 148.53100 1.000 32.13280 246 VAL C O 1
ATOM 13419 N N . ALA C 1 246 ? 19.81900 14.34900 149.91500 1.000 30.74053 247 ALA C N 1
ATOM 13420 C CA . ALA C 1 246 ? 18.47100 14.79300 150.23200 1.000 30.94055 247 ALA C CA 1
ATOM 13421 C C . ALA C 1 246 ? 18.48700 16.19500 150.82200 1.000 30.94582 247 ALA C C 1
ATOM 13422 O O . ALA C 1 246 ? 19.45000 16.60800 151.46100 1.000 30.59577 247 ALA C O 1
ATOM 13429 N N . ASP C 1 247 ? 17.41700 16.94700 150.56100 1.000 32.70655 248 ASP C N 1
ATOM 13430 C CA . ASP C 1 247 ? 17.18000 18.17300 151.30200 1.000 36.06485 248 ASP C CA 1
ATOM 13431 C C . ASP C 1 247 ? 16.88700 17.85100 152.77100 1.000 34.56467 248 ASP C C 1
ATOM 13432 O O . ASP C 1 247 ? 16.61100 16.71600 153.15100 1.000 32.25650 248 ASP C O 1
ATOM 13441 N N . SER C 1 248 ? 16.93700 18.88400 153.59700 1.000 36.64387 249 SER C N 1
ATOM 13442 C CA . SER C 1 248 ? 16.68200 18.77400 155.02600 1.000 41.55235 249 SER C CA 1
ATOM 13443 C C . SER C 1 248 ? 15.71200 19.88300 155.41000 1.000 39.01784 249 SER C C 1
ATOM 13444 O O . SER C 1 248 ? 15.51600 20.84200 154.66000 1.000 39.63107 249 SER C O 1
ATOM 13452 N N . ALA C 1 249 ? 15.13200 19.77800 156.60100 1.000 39.22576 250 ALA C N 1
ATOM 13453 C CA . ALA C 1 249 ? 14.19500 20.80300 157.04800 1.000 40.05217 250 ALA C CA 1
ATOM 13454 C C . ALA C 1 249 ? 14.09200 20.75500 158.56300 1.000 40.19692 250 ALA C C 1
ATOM 13455 O O . ALA C 1 249 ? 14.33600 19.71800 159.18300 1.000 39.24944 250 ALA C O 1
ATOM 13462 N N . LEU C 1 250 ? 13.71500 21.89000 159.15400 1.000 43.20781 251 LEU C N 1
ATOM 13463 C CA . LEU C 1 250 ? 13.41100 21.93200 160.58100 1.000 47.33725 251 LEU C CA 1
ATOM 13464 C C . LEU C 1 250 ? 12.04000 21.31200 160.83000 1.000 48.14525 251 LEU C C 1
ATOM 13465 O O . LEU C 1 250 ? 11.06400 21.65200 160.15600 1.000 52.78001 251 LEU C O 1
ATOM 13481 N N . PHE C 1 251 ? 11.98000 20.37900 161.78000 1.000 46.51084 252 PHE C N 1
ATOM 13482 C CA . PHE C 1 251 ? 10.75800 19.67300 162.16200 1.000 46.15817 252 PHE C CA 1
ATOM 13483 C C . PHE C 1 251 ? 10.52600 19.93300 163.64600 1.000 47.12407 252 PHE C C 1
ATOM 13484 O O . PHE C 1 251 ? 11.44300 19.76200 164.45400 1.000 47.32146 252 PHE C O 1
ATOM 13501 N N . THR C 1 252 ? 9.33000 20.38400 164.00700 1.000 52.83791 253 THR C N 1
ATOM 13502 C CA . THR C 1 252 ? 8.97500 20.53700 165.41800 1.000 57.78061 253 THR C CA 1
ATOM 13503 C C . THR C 1 252 ? 8.34400 19.23000 165.88600 1.000 53.79592 253 THR C C 1
ATOM 13504 O O . THR C 1 252 ? 7.27000 18.84000 165.41100 1.000 53.12742 253 THR C O 1
ATOM 13515 N N . PHE C 1 253 ? 9.02900 18.54000 166.79300 1.000 51.98781 254 PHE C N 1
ATOM 13516 C CA . PHE C 1 253 ? 8.54100 17.28800 167.34400 1.000 48.99798 254 PHE C CA 1
ATOM 13517 C C . PHE C 1 253 ? 7.47900 17.55100 168.40900 1.000 50.27708 254 PHE C C 1
ATOM 13518 O O . PHE C 1 253 ? 7.19400 18.69600 168.78100 1.000 49.99810 254 PHE C O 1
ATOM 13535 N N . ALA C 1 254 ? 6.88700 16.46700 168.92000 1.000 51.16666 255 ALA C N 1
ATOM 13536 C CA . ALA C 1 254 ? 5.73700 16.60200 169.80000 1.000 56.33570 255 ALA C CA 1
ATOM 13537 C C . ALA C 1 254 ? 6.11000 17.24400 171.12200 1.000 62.38643 255 ALA C C 1
ATOM 13538 O O . ALA C 1 254 ? 5.23000 17.76200 171.82800 1.000 61.93901 255 ALA C O 1
ATOM 13545 N N . ASP C 1 255 ? 7.38900 17.22000 171.48800 1.000 70.06103 256 ASP C N 1
ATOM 13546 C CA . ASP C 1 255 ? 7.79600 17.74300 172.78800 1.000 78.42782 256 ASP C CA 1
ATOM 13547 C C . ASP C 1 255 ? 8.27600 19.18900 172.69800 1.000 78.26991 256 ASP C C 1
ATOM 13548 O O . ASP C 1 255 ? 8.93800 19.68100 173.61900 1.000 77.19873 256 ASP C O 1
ATOM 13557 N N . GLY C 1 256 ? 7.93200 19.88300 171.61100 1.000 78.23043 257 GLY C N 1
ATOM 13558 C CA . GLY C 1 256 ? 8.34200 21.25000 171.39800 1.000 74.79318 257 GLY C CA 1
ATOM 13559 C C . GLY C 1 256 ? 9.73100 21.41500 170.82600 1.000 70.66110 257 GLY C C 1
ATOM 13560 O O . GLY C 1 256 ? 10.09100 22.53300 170.43300 1.000 72.21392 257 GLY C O 1
ATOM 13564 N N . ILE C 1 257 ? 10.52800 20.34900 170.76900 1.000 64.45773 258 ILE C N 1
ATOM 13565 C CA . ILE C 1 257 ? 11.87400 20.44600 170.22600 1.000 61.01521 258 ILE C CA 1
ATOM 13566 C C . ILE C 1 257 ? 11.80300 20.55100 168.70800 1.000 58.12013 258 ILE C C 1
ATOM 13567 O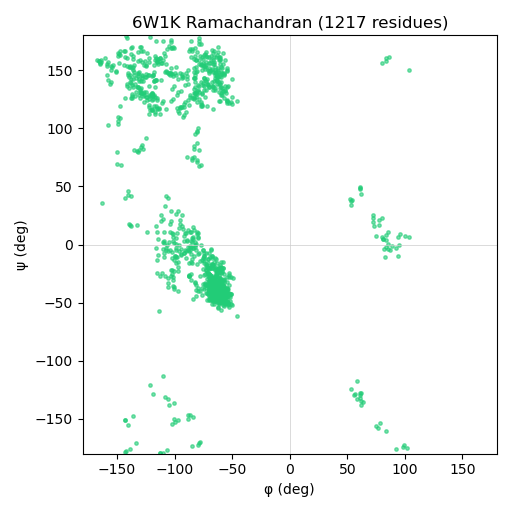 O . ILE C 1 257 ? 11.03800 19.83200 168.05100 1.000 56.39097 258 ILE C O 1
ATOM 13583 N N . THR C 1 258 ? 12.60700 21.44800 168.14600 1.000 58.89917 259 THR C N 1
ATOM 13584 C CA . THR C 1 258 ? 12.68000 21.66600 166.70400 1.000 59.85454 259 THR C CA 1
ATOM 13585 C C . THR C 1 258 ? 14.08100 21.29100 166.26400 1.000 54.83289 259 THR C C 1
ATOM 13586 O O . THR C 1 258 ? 15.06300 21.85000 166.76900 1.000 51.74305 259 THR C O 1
ATOM 13597 N N . GLU C 1 259 ? 14.18000 20.30400 165.38300 1.000 50.31130 260 GLU C N 1
ATOM 13598 C CA . GLU C 1 259 ? 15.46600 19.80600 164.93100 1.000 50.67976 260 GLU C CA 1
ATOM 13599 C C . GLU C 1 259 ? 15.34600 19.45000 163.46100 1.000 43.86842 260 GLU C C 1
ATOM 13600 O O . GLU C 1 259 ? 14.24900 19.28300 162.92000 1.000 43.33414 260 GLU C O 1
ATOM 13612 N N . SER C 1 260 ? 16.49500 19.35400 162.82500 1.000 43.27624 261 SER C N 1
ATOM 13613 C CA . SER C 1 260 ? 16.57500 19.08200 161.40300 1.000 43.22624 261 SER C CA 1
ATOM 13614 C C . SER C 1 260 ? 16.28200 17.61500 161.11800 1.000 39.45999 261 SER C C 1
ATOM 13615 O O . SER C 1 260 ? 16.73300 16.72500 161.83600 1.000 40.06533 261 SER C O 1
ATOM 13623 N N . ILE C 1 261 ? 15.49600 17.36500 160.07400 1.000 37.69926 262 ILE C N 1
ATOM 13624 C CA . ILE C 1 261 ? 15.17900 16.00700 159.63800 1.000 35.75165 262 ILE C CA 1
ATOM 13625 C C . ILE C 1 261 ? 15.52800 15.92700 158.15600 1.000 32.61970 262 ILE C C 1
ATOM 13626 O O . ILE C 1 261 ? 15.51700 16.96600 157.47500 1.000 31.61958 262 ILE C O 1
ATOM 13642 N N . PRO C 1 262 ? 15.82800 14.74300 157.61700 1.000 31.59326 263 PRO C N 1
ATOM 13643 C CA . PRO C 1 262 ? 15.95000 14.59700 156.15600 1.000 30.77211 263 PRO C CA 1
ATOM 13644 C C . PRO C 1 262 ? 14.57900 14.60800 155.50200 1.000 29.58249 263 PRO C C 1
ATOM 13645 O O . PRO C 1 262 ? 13.58800 14.13000 156.06300 1.000 27.72174 263 PRO C O 1
ATOM 13656 N N . ARG C 1 263 ? 14.51300 15.21800 154.33500 1.000 29.67987 264 ARG C N 1
ATOM 13657 C CA . ARG C 1 263 ? 13.33300 15.13600 153.45900 1.000 30.15098 264 ARG C CA 1
ATOM 13658 C C . ARG C 1 263 ? 13.66700 14.24400 152.32000 1.000 29.36931 264 ARG C C 1
ATOM 13659 O O . ARG C 1 263 ? 14.28300 13.18600 152.52500 1.000 28.01652 264 ARG C O 1
ATOM 13680 N N . SER C 1 264 ? 13.38100 14.60100 151.06200 1.000 29.82989 265 SER C N 1
ATOM 13681 C CA . SER C 1 264 ? 13.52800 13.69200 149.93900 1.000 31.02740 265 SER C CA 1
ATOM 13682 C C . SER C 1 264 ? 14.65300 14.15200 149.01600 1.000 31.65643 265 SER C C 1
ATOM 13683 O O . SER C 1 264 ? 15.32100 15.16200 149.25600 1.000 31.41429 265 SER C O 1
ATOM 13691 N N . TYR C 1 265 ? 14.86900 13.39100 147.94000 1.000 30.55103 266 TYR C N 1
ATOM 13692 C CA . TYR C 1 265 ? 15.92000 13.72200 146.98300 1.000 29.01664 266 TYR C CA 1
ATOM 13693 C C . TYR C 1 265 ? 15.36800 13.49300 145.58100 1.000 28.32708 266 TYR C C 1
ATOM 13694 O O . TYR C 1 265 ? 14.17900 13.20800 145.40100 1.000 27.15852 266 TYR C O 1
ATOM 13712 N N . ILE C 1 266 ? 16.21800 13.66700 144.57500 1.000 28.35603 267 ILE C N 1
ATOM 13713 C CA . ILE C 1 266 ? 15.84300 13.39600 143.18900 1.000 29.14297 267 ILE C CA 1
ATOM 13714 C C . ILE C 1 266 ? 16.92100 12.49900 142.58600 1.000 29.05348 267 ILE C C 1
ATOM 13715 O O . ILE C 1 266 ? 18.10300 12.63200 142.91300 1.000 28.73766 267 ILE C O 1
ATOM 13731 N N . GLU C 1 267 ? 16.50000 11.53900 141.76900 1.000 28.99558 268 GLU C N 1
ATOM 13732 C CA . GLU C 1 267 ? 17.40200 10.61000 141.08700 1.000 30.64841 268 GLU C CA 1
ATOM 13733 C C . GLU C 1 267 ? 17.37600 10.84300 139.57100 1.000 29.54302 268 GLU C C 1
ATOM 13734 O O . GLU C 1 267 ? 16.42500 11.40700 139.00500 1.000 29.22719 268 GLU C O 1
ATOM 13746 N N . PHE C 1 268 ? 18.45700 10.40000 138.92300 1.000 29.00085 269 PHE C N 1
ATOM 13747 C CA . PHE C 1 268 ? 18.66700 10.49200 137.48300 1.000 30.22994 269 PHE C CA 1
ATOM 13748 C C . PHE C 1 268 ? 19.07500 9.11200 137.01100 1.000 29.53249 269 PHE C C 1
ATOM 13749 O O . PHE C 1 268 ? 19.89100 8.45600 137.65900 1.000 30.27731 269 PHE C O 1
ATOM 13766 N N . ALA C 1 269 ? 18.47200 8.64700 135.92700 1.000 29.02190 270 ALA C N 1
ATOM 13767 C CA . ALA C 1 269 ? 18.68700 7.26900 135.51900 1.000 28.66133 270 ALA C CA 1
ATOM 13768 C C . ALA C 1 269 ? 18.78400 7.18700 134.01300 1.000 28.96137 270 ALA C C 1
ATOM 13769 O O . ALA C 1 269 ? 18.02000 7.82900 133.30100 1.000 28.42446 270 ALA C O 1
ATOM 13776 N N . GLU C 1 270 ? 19.72700 6.38900 133.53600 1.000 30.55893 271 GLU C N 1
ATOM 13777 C CA . GLU C 1 270 ? 19.84800 6.09300 132.12000 1.000 34.61468 271 GLU C CA 1
ATOM 13778 C C . GLU C 1 270 ? 19.67600 4.59500 131.96200 1.000 32.33282 271 GLU C C 1
ATOM 13779 O O . GLU C 1 270 ? 20.29500 3.81000 132.69700 1.000 32.19070 271 GLU C O 1
ATOM 13791 N N . ARG C 1 271 ? 18.81600 4.20300 131.03900 1.000 31.07478 272 ARG C N 1
ATOM 13792 C CA . ARG C 1 271 ? 18.59700 2.79800 130.72300 1.000 31.44851 272 ARG C CA 1
ATOM 13793 C C . ARG C 1 271 ? 19.06500 2.56600 129.29000 1.000 34.45150 272 ARG C C 1
ATOM 13794 O O . ARG C 1 271 ? 18.47100 3.10200 128.35700 1.000 34.81207 272 ARG C O 1
ATOM 13815 N N . LEU C 1 272 ? 20.09000 1.73400 129.12800 1.000 36.55965 273 LEU C N 1
ATOM 13816 C CA . LEU C 1 272 ? 20.68800 1.48900 127.82800 1.000 39.96005 273 LEU C CA 1
ATOM 13817 C C . LEU C 1 272 ? 19.90000 0.43200 127.06300 1.000 41.70500 273 LEU C C 1
ATOM 13818 O O . LEU C 1 272 ? 19.13500 -0.35600 127.62700 1.000 40.70488 273 LEU C O 1
ATOM 13834 N N . VAL C 1 273 ? 20.08900 0.43600 125.74700 1.000 43.82894 274 VAL C N 1
ATOM 13835 C CA . VAL C 1 273 ? 19.37400 -0.48800 124.88000 1.000 48.25052 274 VAL C CA 1
ATOM 13836 C C . VAL C 1 273 ? 19.76600 -1.91900 125.21600 1.000 47.20566 274 VAL C C 1
ATOM 13837 O O . VAL C 1 273 ? 20.92300 -2.21000 125.54300 1.000 45.95288 274 VAL C O 1
ATOM 13850 N N . LEU C 1 274 ? 18.78700 -2.81400 125.16300 1.000 47.78994 275 LEU C N 1
ATOM 13851 C CA . LEU C 1 274 ? 19.06900 -4.23500 125.30600 1.000 50.90084 275 LEU C CA 1
ATOM 13852 C C . LEU C 1 274 ? 19.78200 -4.74900 124.05300 1.000 55.48560 275 LEU C C 1
ATOM 13853 O O . LEU C 1 274 ? 19.45400 -4.33000 122.94000 1.000 56.63837 275 LEU C O 1
ATOM 13869 N N . PRO C 1 275 ? 20.75200 -5.65400 124.20200 1.000 60.48620 276 PRO C N 1
ATOM 13870 C CA . PRO C 1 275 ? 21.51600 -6.10400 123.02400 1.000 64.45773 276 PRO C CA 1
ATOM 13871 C C . PRO C 1 275 ? 20.66700 -6.57600 121.84300 1.000 69.02933 276 PRO C C 1
ATOM 13872 O O . PRO C 1 275 ? 20.99400 -6.25400 120.69500 1.000 70.96114 276 PRO C O 1
ATOM 13883 N N . GLN C 1 276 ? 19.59900 -7.34300 122.07800 1.000 71.20327 277 GLN C N 1
ATOM 13884 C CA . GLN C 1 276 ? 18.80800 -7.85700 120.95900 1.000 72.09285 277 GLN C CA 1
ATOM 13885 C C . GLN C 1 276 ? 18.23700 -6.74100 120.08900 1.000 70.83218 277 GLN C C 1
ATOM 13886 O O . GLN C 1 276 ? 17.91000 -6.98100 118.92300 1.000 70.52161 277 GLN C O 1
ATOM 13900 N N . PHE C 1 277 ? 18.09500 -5.53100 120.63300 1.000 67.55810 278 PHE C N 1
ATOM 13901 C CA . PHE C 1 277 ? 17.63100 -4.37600 119.88100 1.000 66.03160 278 PHE C CA 1
ATOM 13902 C C . PHE C 1 277 ? 18.77100 -3.42600 119.50600 1.000 68.24766 278 PHE C C 1
ATOM 13903 O O . PHE C 1 277 ? 18.51700 -2.25600 119.18800 1.000 67.54494 278 PHE C O 1
ATOM 13920 N N . LYS C 1 278 ? 20.01600 -3.92300 119.52200 1.000 72.68503 279 LYS C N 1
ATOM 13921 C CA . LYS C 1 278 ? 21.19900 -3.12000 119.20000 1.000 81.01761 279 LYS C CA 1
ATOM 13922 C C . LYS C 1 278 ? 21.08000 -2.45000 117.83100 1.000 76.24598 279 LYS C C 1
ATOM 13923 O O . LYS C 1 278 ? 21.50500 -1.30400 117.63900 1.000 73.46670 279 LYS C O 1
ATOM 13942 N N . ASP C 1 279 ? 20.49400 -3.14700 116.86500 1.000 76.55392 280 ASP C N 1
ATOM 13943 C CA . ASP C 1 279 ? 20.51400 -2.69800 115.47100 1.000 80.69915 280 ASP C CA 1
ATOM 13944 C C . ASP C 1 279 ? 19.31700 -1.81600 115.12000 1.000 81.69401 280 ASP C C 1
ATOM 13945 O O . ASP C 1 279 ? 19.12300 -1.48700 113.94900 1.000 78.95947 280 ASP C O 1
ATOM 13954 N N . LEU C 1 280 ? 18.53600 -1.40300 116.10900 1.000 84.69963 281 LEU C N 1
ATOM 13955 C CA . LEU C 1 280 ? 17.47400 -0.44400 115.85300 1.000 79.48585 281 LEU C CA 1
ATOM 13956 C C . LEU C 1 280 ? 18.08000 0.95400 115.75600 1.000 79.13317 281 LEU C C 1
ATOM 13957 O O . LEU C 1 280 ? 18.95600 1.30800 116.55500 1.000 75.35377 281 LEU C O 1
ATOM 13973 N N . PRO C 1 281 ? 17.66700 1.76200 114.78000 1.000 81.13078 282 PRO C N 1
ATOM 13974 C CA . PRO C 1 281 ? 18.17800 3.13600 114.73200 1.000 82.06247 282 PRO C CA 1
ATOM 13975 C C . PRO C 1 281 ? 17.86900 3.87000 116.03000 1.000 77.18294 282 PRO C C 1
ATOM 13976 O O . PRO C 1 281 ? 16.84100 3.63900 116.67700 1.000 72.87716 282 PRO C O 1
ATOM 13987 N N . ASN C 1 282 ? 18.79400 4.75700 116.40900 1.000 77.55667 283 ASN C N 1
ATOM 13988 C CA . ASN C 1 282 ? 18.72300 5.42100 117.70400 1.000 79.44110 283 ASN C CA 1
ATOM 13989 C C . ASN C 1 282 ? 17.37400 6.08300 117.92900 1.000 76.95396 283 ASN C C 1
ATOM 13990 O O . ASN C 1 282 ? 16.88700 6.11700 119.06000 1.000 74.56420 283 ASN C O 1
ATOM 14001 N N . ASP C 1 283 ? 16.75900 6.62100 116.87400 1.000 77.94619 284 ASP C N 1
ATOM 14002 C CA . ASP C 1 283 ? 15.49700 7.34300 117.00900 1.000 78.19885 284 ASP C CA 1
ATOM 14003 C C . ASP C 1 283 ? 14.27300 6.42900 117.05600 1.000 78.15411 284 ASP C C 1
ATOM 14004 O O . ASP C 1 283 ? 13.15200 6.93300 117.20100 1.000 77.45666 284 ASP C O 1
ATOM 14013 N N . GLU C 1 284 ? 14.44800 5.11200 116.93300 1.000 75.21691 285 GLU C N 1
ATOM 14014 C CA . GLU C 1 284 ? 13.34000 4.17600 117.04000 1.000 73.41670 285 GLU C CA 1
ATOM 14015 C C . GLU C 1 284 ? 13.39000 3.33900 118.30800 1.000 72.39815 285 GLU C C 1
ATOM 14016 O O . GLU C 1 284 ? 12.53800 2.46200 118.48600 1.000 71.98495 285 GLU C O 1
ATOM 14028 N N . VAL C 1 285 ? 14.36800 3.56400 119.17700 1.000 69.10302 286 VAL C N 1
ATOM 14029 C CA . VAL C 1 285 ? 14.44600 2.83600 120.43400 1.000 66.94750 286 VAL C CA 1
ATOM 14030 C C . VAL C 1 285 ? 13.41900 3.43200 121.38600 1.000 66.81591 286 VAL C C 1
ATOM 14031 O O . VAL C 1 285 ? 13.45300 4.63300 121.67400 1.000 73.45881 286 VAL C O 1
ATOM 14044 N N . ASN C 1 286 ? 12.50700 2.59300 121.87300 1.000 60.68886 287 ASN C N 1
ATOM 14045 C CA . ASN C 1 286 ? 11.50000 2.97800 122.85400 1.000 57.50426 287 ASN C CA 1
ATOM 14046 C C . ASN C 1 286 ? 11.80900 2.32000 124.18900 1.000 47.62413 287 ASN C C 1
ATOM 14047 O O . ASN C 1 286 ? 12.72700 1.50700 124.31700 1.000 44.73957 287 ASN C O 1
ATOM 14058 N N . GLU C 1 287 ? 11.02100 2.67600 125.19800 1.000 44.59482 288 GLU C N 1
ATOM 14059 C CA . GLU C 1 287 ? 11.34300 2.23200 126.55000 1.000 43.92895 288 GLU C CA 1
ATOM 14060 C C . GLU C 1 287 ? 11.36500 0.71400 126.64800 1.000 41.96556 288 GLU C C 1
ATOM 14061 O O . GLU C 1 287 ? 12.15900 0.14700 127.40600 1.000 40.16534 288 GLU C O 1
ATOM 14073 N N . HIS C 1 288 ? 10.49800 0.03300 125.89700 1.000 45.56862 289 HIS C N 1
ATOM 14074 C CA . HIS C 1 288 ? 10.42800 -1.41600 126.03100 1.000 53.28270 289 HIS C CA 1
ATOM 14075 C C . HIS C 1 288 ? 11.61700 -2.09500 125.38700 1.000 49.08220 289 HIS C C 1
ATOM 14076 O O . HIS C 1 288 ? 11.81800 -3.29600 125.60300 1.000 47.39516 289 HIS C O 1
ATOM 14090 N N . HIS C 1 289 ? 12.43100 -1.34900 124.63600 1.000 46.42925 290 HIS C N 1
ATOM 14091 C CA . HIS C 1 289 ? 13.66800 -1.87400 124.08600 1.000 47.03722 290 HIS C CA 1
ATOM 14092 C C . HIS C 1 289 ? 14.85700 -1.72000 125.01900 1.000 43.36046 290 HIS C C 1
ATOM 14093 O O . HIS C 1 289 ? 15.95800 -2.14900 124.65500 1.000 42.13663 290 HIS C O 1
ATOM 14107 N N . ARG C 1 290 ? 14.67500 -1.10500 126.18300 1.000 39.91268 291 ARG C N 1
ATOM 14108 C CA . ARG C 1 290 ? 15.75800 -0.80300 127.10300 1.000 37.39922 291 ARG C CA 1
ATOM 14109 C C . ARG C 1 290 ? 15.69800 -1.64800 128.36900 1.000 36.12538 291 ARG C C 1
ATOM 14110 O O . ARG C 1 290 ? 14.64200 -2.14600 128.77900 1.000 34.89103 291 ARG C O 1
ATOM 14131 N N . ARG C 1 291 ? 16.84600 -1.74100 129.02500 1.000 35.88588 292 ARG C N 1
ATOM 14132 C CA . ARG C 1 291 ? 16.92100 -2.39900 130.32300 1.000 36.28067 292 ARG C CA 1
ATOM 14133 C C . ARG C 1 291 ? 15.78200 -1.95100 131.23600 1.000 34.39623 292 ARG C C 1
ATOM 14134 O O . ARG C 1 291 ? 15.61900 -0.75900 131.52100 1.000 34.18041 292 ARG C O 1
ATOM 14155 N N . ASP C 1 292 ? 15.00500 -2.91400 131.72100 1.000 34.11462 293 ASP C N 1
ATOM 14156 C CA . ASP C 1 292 ? 13.92000 -2.61400 132.64100 1.000 35.47794 293 ASP C CA 1
ATOM 14157 C C . ASP C 1 292 ? 14.35000 -2.98800 134.06200 1.000 34.50677 293 ASP C C 1
ATOM 14158 O O . ASP C 1 292 ? 15.43700 -3.51300 134.29600 1.000 34.92261 293 ASP C O 1
ATOM 14167 N N . GLY C 1 293 ? 13.49500 -2.69400 135.01300 1.000 33.91986 294 GLY C N 1
ATOM 14168 C CA . GLY C 1 293 ? 13.74100 -3.12600 136.37100 1.000 32.20123 294 GLY C CA 1
ATOM 14169 C C . GLY C 1 293 ? 14.78200 -2.28600 137.08700 1.000 30.66420 294 GLY C C 1
ATOM 14170 O O . GLY C 1 293 ? 15.08800 -1.13000 136.73700 1.000 28.97716 294 GLY C O 1
ATOM 14174 N N . PHE C 1 294 ? 15.35100 -2.90900 138.11200 1.000 30.15888 295 PHE C N 1
ATOM 14175 C CA . PHE C 1 294 ? 16.23300 -2.22500 139.04200 1.000 31.01951 295 PHE C CA 1
ATOM 14176 C C . PHE C 1 294 ? 17.47000 -3.08200 139.25000 1.000 33.14608 295 PHE C C 1
ATOM 14177 O O . PHE C 1 294 ? 17.67800 -4.04300 138.50000 1.000 32.18807 295 PHE C O 1
ATOM 14194 N N . GLU C 1 295 ? 18.32200 -2.71200 140.21200 1.000 31.61958 296 GLU C N 1
ATOM 14195 C CA . GLU C 1 295 ? 19.56400 -3.43700 140.48900 1.000 32.16965 296 GLU C CA 1
ATOM 14196 C C . GLU C 1 295 ? 19.84300 -3.34000 141.98200 1.000 30.85633 296 GLU C C 1
ATOM 14197 O O . GLU C 1 295 ? 20.03600 -2.23900 142.49900 1.000 29.42195 296 GLU C O 1
ATOM 14209 N N . VAL C 1 296 ? 19.89800 -4.48300 142.65300 1.000 31.74065 297 VAL C N 1
ATOM 14210 C CA . VAL C 1 296 ? 19.98200 -4.50000 144.11300 1.000 34.73838 297 VAL C CA 1
ATOM 14211 C C . VAL C 1 296 ? 21.20100 -3.71200 144.59100 1.000 33.49086 297 VAL C C 1
ATOM 14212 O O . VAL C 1 296 ? 21.09100 -2.84300 145.45900 1.000 32.54601 297 VAL C O 1
ATOM 14225 N N . GLY C 1 297 ? 22.35800 -3.92900 143.97200 1.000 34.10409 298 GLY C N 1
ATOM 14226 C CA . GLY C 1 297 ? 23.54600 -3.17200 144.36100 1.000 34.13304 298 GLY C CA 1
ATOM 14227 C C . GLY C 1 297 ? 23.42700 -1.66700 144.14200 1.000 34.08830 298 GLY C C 1
ATOM 14228 O O . GLY C 1 297 ? 23.95600 -0.87700 144.92300 1.000 34.06461 298 GLY C O 1
ATOM 14232 N N . ASN C 1 298 ? 22.78000 -1.24200 143.05300 1.000 33.59613 299 ASN C N 1
ATOM 14233 C CA . ASN C 1 298 ? 22.57800 0.19100 142.84400 1.000 33.43032 299 ASN C CA 1
ATOM 14234 C C . ASN C 1 298 ? 21.66000 0.76700 143.92100 1.000 32.09069 299 ASN C C 1
ATOM 14235 O O . ASN C 1 298 ? 21.98000 1.78300 144.55500 1.000 32.79341 299 ASN C O 1
ATOM 14246 N N . ALA C 1 299 ? 20.50100 0.12800 144.11900 1.000 31.33797 300 ALA C N 1
ATOM 14247 C CA . ALA C 1 299 ? 19.50600 0.61700 145.08000 1.000 32.01436 300 ALA C CA 1
ATOM 14248 C C . ALA C 1 299 ? 20.09000 0.71300 146.48100 1.000 32.26176 300 ALA C C 1
ATOM 14249 O O . ALA C 1 299 ? 19.78700 1.65500 147.22200 1.000 32.32230 300 ALA C O 1
ATOM 14256 N N . ASP C 1 300 ? 20.90000 -0.27300 146.87200 1.000 33.06449 301 ASP C N 1
ATOM 14257 C CA . ASP C 1 300 ? 21.46900 -0.29500 148.21900 1.000 34.72522 301 ASP C CA 1
ATOM 14258 C C . ASP C 1 300 ? 22.17400 1.01500 148.54100 1.000 34.31464 301 ASP C C 1
ATOM 14259 O O . ASP C 1 300 ? 22.04700 1.54400 149.64800 1.000 34.73311 301 ASP C O 1
ATOM 14268 N N . LYS C 1 301 ? 22.90600 1.55100 147.57600 1.000 34.24884 302 LYS C N 1
ATOM 14269 C CA . LYS C 1 301 ? 23.70400 2.78200 147.76000 1.000 36.85442 302 LYS C CA 1
ATOM 14270 C C . LYS C 1 301 ? 22.82100 4.02500 147.59500 1.000 37.97824 302 LYS C C 1
ATOM 14271 O O . LYS C 1 301 ? 23.08100 4.99800 148.26100 1.000 37.54398 302 LYS C O 1
ATOM 14290 N N . ILE C 1 302 ? 21.80900 3.98800 146.74700 1.000 35.58848 303 ILE C N 1
ATOM 14291 C CA . ILE C 1 302 ? 20.95900 5.15600 146.57000 1.000 35.05420 303 ILE C CA 1
ATOM 14292 C C . ILE C 1 302 ? 20.11100 5.42300 147.81700 1.000 33.62245 303 ILE C C 1
ATOM 14293 O O . ILE C 1 302 ? 19.79900 6.58500 148.11800 1.000 32.66181 303 ILE C O 1
ATOM 14309 N N . PHE C 1 303 ? 19.73700 4.37000 148.55700 1.000 32.96711 304 PHE C N 1
ATOM 14310 C CA . PHE C 1 303 ? 19.05300 4.52500 149.83900 1.000 33.03554 304 PHE C CA 1
ATOM 14311 C C . PHE C 1 303 ? 19.77500 5.52100 150.73800 1.000 33.51454 304 PHE C C 1
ATOM 14312 O O . PHE C 1 303 ? 19.16100 6.15000 151.61300 1.000 34.03566 304 PHE C O 1
ATOM 14329 N N . GLU C 1 304 ? 21.08800 5.64500 150.57500 1.000 33.90407 305 GLU C N 1
ATOM 14330 C CA . GLU C 1 304 ? 21.86200 6.46200 151.49300 1.000 36.07011 305 GLU C CA 1
ATOM 14331 C C . GLU C 1 304 ? 21.84000 7.93600 151.12300 1.000 34.07777 305 GLU C C 1
ATOM 14332 O O . GLU C 1 304 ? 22.48600 8.74400 151.80600 1.000 33.66719 305 GLU C O 1
ATOM 14344 N N . SER C 1 305 ? 21.06300 8.32300 150.10700 1.000 32.51969 306 SER C N 1
ATOM 14345 C CA . SER C 1 305 ? 20.94900 9.74100 149.78500 1.000 33.81721 306 SER C CA 1
ATOM 14346 C C . SER C 1 305 ? 20.33200 10.53500 150.92900 1.000 32.66181 306 SER C C 1
ATOM 14347 O O . SER C 1 305 ? 20.51500 11.75400 150.99200 1.000 32.25387 306 SER C O 1
ATOM 14355 N N . THR C 1 306 ? 19.61400 9.87500 151.83400 1.000 33.01448 307 THR C N 1
ATOM 14356 C CA . THR C 1 306 ? 19.02100 10.52500 152.99100 1.000 35.52794 307 THR C CA 1
ATOM 14357 C C . THR C 1 306 ? 19.81900 10.30000 154.27100 1.000 36.96759 307 THR C C 1
ATOM 14358 O O . THR C 1 306 ? 19.38300 10.74500 155.34200 1.000 37.16235 307 THR C O 1
ATOM 14369 N N . SER C 1 307 ? 20.95700 9.61500 154.19200 1.000 39.37051 308 SER C N 1
ATOM 14370 C CA . SER C 1 307 ? 21.75300 9.30100 155.37500 1.000 41.47603 308 SER C CA 1
ATOM 14371 C C . SER C 1 307 ? 22.41900 10.54900 155.95100 1.000 44.01580 308 SER C C 1
ATOM 14372 O O . SER C 1 307 ? 22.77900 11.49100 155.23600 1.000 42.72881 308 SER C O 1
ATOM 14380 N N . ASN C 1 308 ? 22.61300 10.54400 157.26100 1.000 46.61875 309 ASN C N 1
ATOM 14381 C CA . ASN C 1 308 ? 23.19600 11.72400 157.88800 1.000 51.31405 309 ASN C CA 1
ATOM 14382 C C . ASN C 1 308 ? 24.60700 11.97600 157.36900 1.000 50.59817 309 ASN C C 1
ATOM 14383 O O . ASN C 1 308 ? 25.02000 13.12900 157.21600 1.000 48.59793 309 ASN C O 1
ATOM 14394 N N . ASP C 1 309 ? 25.35600 10.91000 157.07000 1.000 51.40616 310 ASP C N 1
ATOM 14395 C CA . ASP C 1 309 ? 26.72200 11.10000 156.59900 1.000 54.76183 310 ASP C CA 1
ATOM 14396 C C . ASP C 1 309 ? 26.73400 11.83000 155.26000 1.000 50.85610 310 ASP C C 1
ATOM 14397 O O . ASP C 1 309 ? 27.58100 12.69600 155.02500 1.000 50.15601 310 ASP C O 1
ATOM 14406 N N . GLN C 1 310 ? 25.77600 11.52900 154.38100 1.000 48.07945 311 GLN C N 1
ATOM 14407 C CA . GLN C 1 310 ? 25.68400 12.30600 153.14900 1.000 45.80549 311 GLN C CA 1
ATOM 14408 C C . GLN C 1 310 ? 25.10100 13.69200 153.41800 1.000 46.07395 311 GLN C C 1
ATOM 14409 O O . GLN C 1 310 ? 25.57400 14.68900 152.86200 1.000 44.78169 311 GLN C O 1
ATOM 14423 N N . LEU C 1 311 ? 24.12300 13.79000 154.31700 1.000 46.16606 312 LEU C N 1
ATOM 14424 C CA . LEU C 1 311 ? 23.53100 15.09600 154.60200 1.000 49.30328 312 LEU C CA 1
ATOM 14425 C C . LEU C 1 311 ? 24.51800 16.03100 155.28400 1.000 52.45366 312 LEU C C 1
ATOM 14426 O O . LEU C 1 311 ? 24.39400 17.25700 155.15400 1.000 50.98769 312 LEU C O 1
ATOM 14442 N N . THR C 1 312 ? 25.47500 15.48400 156.04000 1.000 56.85155 313 THR C N 1
ATOM 14443 C CA . THR C 1 312 ? 26.46600 16.32000 156.71600 1.000 63.00755 313 THR C CA 1
ATOM 14444 C C . THR C 1 312 ? 27.35900 17.05300 155.72100 1.000 63.62605 313 THR C C 1
ATOM 14445 O O . THR C 1 312 ? 27.89300 18.12500 156.03800 1.000 62.47591 313 THR C O 1
ATOM 14456 N N . ARG C 1 313 ? 27.54600 16.48800 154.52300 1.000 68.38451 314 ARG C N 1
ATOM 14457 C CA . ARG C 1 313 ? 28.37600 17.13900 153.51500 1.000 72.56133 314 ARG C CA 1
ATOM 14458 C C . ARG C 1 313 ? 27.84000 18.51500 153.15000 1.000 73.14035 314 ARG C C 1
ATOM 14459 O O . ARG C 1 313 ? 28.59700 19.34600 152.64000 1.000 71.45067 314 ARG C O 1
ATOM 14480 N N . ARG C 1 314 ? 26.56900 18.78400 153.44300 1.000 74.20627 315 ARG C N 1
ATOM 14481 C CA . ARG C 1 314 ? 25.92600 20.03900 153.07100 1.000 75.70118 315 ARG C CA 1
ATOM 14482 C C . ARG C 1 314 ? 26.06700 21.08800 154.17300 1.000 75.06163 315 ARG C C 1
ATOM 14483 O O . ARG C 1 314 ? 25.56800 20.90700 155.28400 1.000 73.45618 315 ARG C O 1
ATOM 14504 N N . PRO D 1 10 ? 14.94400 29.06800 134.91800 1.000 101.31215 11 PRO D N 1
ATOM 14505 C CA . PRO D 1 10 ? 15.27300 30.18200 134.00600 1.000 100.29887 11 PRO D CA 1
ATOM 14506 C C . PRO D 1 10 ? 14.25900 30.33800 132.85500 1.000 96.94583 11 PRO D C 1
ATOM 14507 O O . PRO D 1 10 ? 14.17200 29.48500 131.96800 1.000 99.21453 11 PRO D O 1
ATOM 14518 N N . ALA D 1 11 ? 13.50200 31.44000 132.87200 1.000 94.57450 12 ALA D N 1
ATOM 14519 C CA . ALA D 1 11 ? 12.42600 31.62800 131.90200 1.000 90.21871 12 ALA D CA 1
ATOM 14520 C C . ALA D 1 11 ? 12.92900 31.63900 130.46100 1.000 79.58323 12 ALA D C 1
ATOM 14521 O O . ALA D 1 11 ? 12.12600 31.47500 129.53300 1.000 75.35114 12 ALA D O 1
ATOM 14528 N N . ASP D 1 12 ? 14.22800 31.83700 130.24900 1.000 74.12731 13 ASP D N 1
ATOM 14529 C CA . ASP D 1 12 ? 14.81700 31.80700 128.91500 1.000 71.59543 13 ASP D CA 1
ATOM 14530 C C . ASP D 1 12 ? 16.01700 30.86600 128.92100 1.000 64.78672 13 ASP D C 1
ATOM 14531 O O . ASP D 1 12 ? 16.84200 30.91100 129.84100 1.000 64.14453 13 ASP D O 1
ATOM 14540 N N . ALA D 1 13 ? 16.10900 30.01100 127.89700 1.000 60.38619 14 ALA D N 1
ATOM 14541 C CA . ALA D 1 13 ? 17.23900 29.08600 127.80800 1.000 55.91986 14 ALA D CA 1
ATOM 14542 C C . ALA D 1 13 ? 18.49800 29.80800 127.33400 1.000 50.70608 14 ALA D C 1
ATOM 14543 O O . ALA D 1 13 ? 19.61000 29.53300 127.81000 1.000 51.43248 14 ALA D O 1
ATOM 14550 N N . LEU D 1 14 ? 18.33900 30.73900 126.42000 1.000 46.23186 15 LEU D N 1
ATOM 14551 C CA . LEU D 1 14 ? 19.47100 31.51600 125.95900 1.000 42.34718 15 LEU D CA 1
ATOM 14552 C C . LEU D 1 14 ? 19.93500 32.44700 127.06800 1.000 40.10218 15 LEU D C 1
ATOM 14553 O O . LEU D 1 14 ? 19.10800 33.09300 127.71300 1.000 42.09452 15 LEU D O 1
ATOM 14569 N N . PRO D 1 15 ? 21.24100 32.54700 127.30400 1.000 37.75716 16 PRO D N 1
ATOM 14570 C CA . PRO D 1 15 ? 21.74700 33.60000 128.19400 1.000 37.48871 16 PRO D CA 1
ATOM 14571 C C . PRO D 1 15 ? 21.33500 34.96500 127.66200 1.000 35.15685 16 PRO D C 1
ATOM 14572 O O . PRO D 1 15 ? 20.91700 35.10400 126.51200 1.000 33.15924 16 PRO D O 1
ATOM 14583 N N . LYS D 1 16 ? 21.44400 35.97600 128.52300 1.000 34.55677 17 LYS D N 1
ATOM 14584 C CA . LYS D 1 16 ? 20.80200 37.26200 128.24600 1.000 39.76003 17 LYS D CA 1
ATOM 14585 C C . LYS D 1 16 ? 21.45800 37.98700 127.07900 1.000 32.68813 17 LYS D C 1
ATOM 14586 O O . LYS D 1 16 ? 20.77100 38.65700 126.29100 1.000 28.77977 17 LYS D O 1
ATOM 14605 N N . GLY D 1 17 ? 22.77900 37.88000 126.96500 1.000 29.39563 18 GLY D N 1
ATOM 14606 C CA . GLY D 1 17 ? 23.46400 38.51300 125.84600 1.000 28.02968 18 GLY D CA 1
ATOM 14607 C C . GLY D 1 17 ? 23.11300 37.86200 124.53400 1.000 24.86088 18 GLY D C 1
ATOM 14608 O O . GLY D 1 17 ? 22.82600 38.53800 123.54500 1.000 24.07394 18 GLY D O 1
ATOM 14612 N N . ALA D 1 18 ? 23.13200 36.53500 124.50000 1.000 23.10277 19 ALA D N 1
ATOM 14613 C CA . ALA D 1 18 ? 22.77300 35.83100 123.28700 1.000 25.36094 19 ALA D CA 1
ATOM 14614 C C . ALA D 1 18 ? 21.32700 36.11700 122.87800 1.000 25.38199 19 ALA D C 1
ATOM 14615 O O . ALA D 1 18 ? 21.02900 36.26400 121.68700 1.000 24.96878 19 ALA D O 1
ATOM 14622 N N . ASP D 1 19 ? 20.41300 36.18600 123.84500 1.000 26.72689 20 ASP D N 1
ATOM 14623 C CA . ASP D 1 19 ? 19.02200 36.50400 123.53300 1.000 29.84832 20 ASP D CA 1
ATOM 14624 C C . ASP D 1 19 ? 18.90200 37.89000 122.90600 1.000 27.72964 20 ASP D C 1
ATOM 14625 O O . ASP D 1 19 ? 18.27100 38.05900 121.85400 1.000 25.90311 20 ASP D O 1
ATOM 14634 N N . SER D 1 20 ? 19.49600 38.90200 123.54600 1.000 27.15326 21 SER D N 1
ATOM 14635 C CA . SER D 1 20 ? 19.43300 40.25600 123.01700 1.000 27.76122 21 SER D CA 1
ATOM 14636 C C . SER D 1 20 ? 20.08200 40.32400 121.64600 1.000 24.64243 21 SER D C 1
ATOM 14637 O O . SER D 1 20 ? 19.53200 40.94100 120.73000 1.000 25.45832 21 SER D O 1
ATOM 14645 N N . PHE D 1 21 ? 21.22400 39.65600 121.48200 1.000 22.86853 22 PHE D N 1
ATOM 14646 C CA . PHE D 1 21 ? 21.95600 39.71600 120.20700 1.000 23.14225 22 PHE D CA 1
ATOM 14647 C C . PHE D 1 21 ? 21.17500 39.04900 119.08500 1.000 22.02896 22 PHE D C 1
ATOM 14648 O O . PHE D 1 21 ? 21.02800 39.61400 117.99000 1.000 22.49217 22 PHE D O 1
ATOM 14665 N N . PHE D 1 22 ? 20.67800 37.83600 119.33500 1.000 21.74734 23 PHE D N 1
ATOM 14666 C CA . PHE D 1 22 ? 19.84000 37.14700 118.36100 1.000 22.61587 23 PHE D CA 1
ATOM 14667 C C . PHE D 1 22 ? 18.67600 38.01100 117.91400 1.000 22.79747 23 PHE D C 1
ATOM 14668 O O . PHE D 1 22 ? 18.36500 38.07100 116.71800 1.000 23.81601 23 PHE D O 1
ATOM 14685 N N . ARG D 1 23 ? 18.02600 38.70300 118.84900 1.000 22.88695 24 ARG D N 1
ATOM 14686 C CA . ARG D 1 23 ? 16.89000 39.53900 118.48500 1.000 24.62401 24 ARG D CA 1
ATOM 14687 C C . ARG D 1 23 ? 17.31800 40.72600 117.62700 1.000 26.82690 24 ARG D C 1
ATOM 14688 O O . ARG D 1 23 ? 16.57200 41.11800 116.71800 1.000 26.07418 24 ARG D O 1
ATOM 14709 N N . THR D 1 24 ? 18.52000 41.27900 117.84200 1.000 26.22420 25 THR D N 1
ATOM 14710 C CA . THR D 1 24 ? 18.97200 42.34400 116.93400 1.000 27.44276 25 THR D CA 1
ATOM 14711 C C . THR D 1 24 ? 19.20500 41.80600 115.51500 1.000 25.41884 25 THR D C 1
ATOM 14712 O O . THR D 1 24 ? 19.01900 42.53800 114.53300 1.000 24.82929 25 THR D O 1
ATOM 14723 N N . VAL D 1 25 ? 19.61100 40.54800 115.38200 1.000 24.05552 26 VAL D N 1
ATOM 14724 C CA . VAL D 1 25 ? 19.87800 39.99200 114.05500 1.000 24.33976 26 VAL D CA 1
ATOM 14725 C C . VAL D 1 25 ? 18.56900 39.78600 113.30900 1.000 23.74758 26 VAL D C 1
ATOM 14726 O O . VAL D 1 25 ? 18.42400 40.18300 112.14100 1.000 22.49480 26 VAL D O 1
ATOM 14739 N N . ILE D 1 26 ? 17.58400 39.18100 113.97400 1.000 22.78957 27 ILE D N 1
ATOM 14740 C CA . ILE D 1 26 ? 16.31900 38.98400 113.27900 1.000 24.98984 27 ILE D CA 1
ATOM 14741 C C . ILE D 1 26 ? 15.64000 40.31900 113.08600 1.000 24.68980 27 ILE D C 1
ATOM 14742 O O . ILE D 1 26 ? 14.88800 40.49800 112.12400 1.000 24.43451 27 ILE D O 1
ATOM 14758 N N . SER D 1 27 ? 15.90100 41.29000 113.96800 1.000 23.91603 28 SER D N 1
ATOM 14759 C CA . SER D 1 27 ? 15.37900 42.62900 113.71700 1.000 25.27145 28 SER D CA 1
ATOM 14760 C C . SER D 1 27 ? 15.95400 43.21900 112.42900 1.000 24.88456 28 SER D C 1
ATOM 14761 O O . SER D 1 27 ? 15.25500 43.92800 111.69700 1.000 25.34778 28 SER D O 1
ATOM 14769 N N . ASN D 1 28 ? 17.24600 43.01200 112.18400 1.000 25.10301 29 ASN D N 1
ATOM 14770 C CA . ASN D 1 28 ? 17.85000 43.53400 110.96100 1.000 26.52160 29 ASN D CA 1
ATOM 14771 C C . ASN D 1 28 ? 17.34000 42.78500 109.73400 1.000 24.95562 29 ASN D C 1
ATOM 14772 O O . ASN D 1 28 ? 17.18700 43.38500 108.66500 1.000 26.74268 29 ASN D O 1
ATOM 14783 N N . MET D 1 29 ? 17.05700 41.48900 109.86100 1.000 23.56335 30 MET D N 1
ATOM 14784 C CA . MET D 1 29 ? 16.47700 40.76000 108.73100 1.000 24.36871 30 MET D CA 1
ATOM 14785 C C . MET D 1 29 ? 15.12100 41.34200 108.36100 1.000 24.22133 30 MET D C 1
ATOM 14786 O O . MET D 1 29 ? 14.78600 41.49400 107.17200 1.000 23.15804 30 MET D O 1
ATOM 14800 N N . GLU D 1 30 ? 14.31400 41.62600 109.38700 1.000 25.33988 31 GLU D N 1
ATOM 14801 C CA . GLU D 1 30 ? 13.01500 42.25800 109.24000 1.000 27.15589 31 GLU D CA 1
ATOM 14802 C C . GLU D 1 30 ? 13.12200 43.65900 108.67000 1.000 27.73227 31 GLU D C 1
ATOM 14803 O O . GLU D 1 30 ? 12.23800 44.08800 107.91600 1.000 26.17419 31 GLU D O 1
ATOM 14815 N N . LYS D 1 31 ? 14.14600 44.41300 109.03600 1.000 29.59565 32 LYS D N 1
ATOM 14816 C CA . LYS D 1 31 ? 14.33000 45.80300 108.54500 1.000 38.08088 32 LYS D CA 1
ATOM 14817 C C . LYS D 1 31 ? 14.46900 45.79500 107.01900 1.000 29.15876 32 LYS D C 1
ATOM 14818 O O . LYS D 1 31 ? 13.82900 46.58000 106.35900 1.000 27.49803 32 LYS D O 1
ATOM 14837 N N . VAL D 1 32 ? 15.31300 44.92200 106.49200 1.000 27.58752 33 VAL D N 1
ATOM 14838 C CA . VAL D 1 32 ? 15.47900 44.79000 105.03200 1.000 29.25351 33 VAL D CA 1
ATOM 14839 C C . VAL D 1 32 ? 14.15900 44.39300 104.40400 1.000 26.49791 33 VAL D C 1
ATOM 14840 O O . VAL D 1 32 ? 13.70400 44.99800 103.42900 1.000 25.32409 33 VAL D O 1
ATOM 14853 N N . TYR D 1 33 ? 13.51900 43.37200 104.96500 1.000 25.76888 34 TYR D N 1
ATOM 14854 C CA . TYR D 1 33 ? 12.22400 42.91900 104.48500 1.000 25.21618 34 TYR D CA 1
ATOM 14855 C C . TYR D 1 33 ? 11.20400 44.05300 104.41600 1.000 25.18460 34 TYR D C 1
ATOM 14856 O O . TYR D 1 33 ? 10.56500 44.26200 103.37500 1.000 24.96089 34 TYR D O 1
ATOM 14874 N N . LEU D 1 34 ? 11.02800 44.80400 105.50300 1.000 25.56359 35 LEU D N 1
ATOM 14875 C CA . LEU D 1 34 ? 10.01900 45.85700 105.45700 1.000 26.92165 35 LEU D CA 1
ATOM 14876 C C . LEU D 1 34 ? 10.39200 46.96400 104.46400 1.000 26.89007 35 LEU D C 1
ATOM 14877 O O . LEU D 1 34 ? 9.50200 47.55700 103.84700 1.000 28.43762 35 LEU D O 1
ATOM 14893 N N . SER D 1 35 ? 11.68700 47.27800 104.32300 1.000 26.45580 36 SER D N 1
ATOM 14894 C CA . SER D 1 35 ? 12.09500 48.33700 103.39600 1.000 30.28521 36 SER D CA 1
ATOM 14895 C C . SER D 1 35 ? 11.85100 47.95800 101.93900 1.000 30.37996 36 SER D C 1
ATOM 14896 O O . SER D 1 35 ? 11.69200 48.84800 101.09800 1.000 31.08531 36 SER D O 1
ATOM 14904 N N . ARG D 1 36 ? 11.85300 46.66800 101.59600 1.000 29.94833 37 ARG D N 1
ATOM 14905 C CA . ARG D 1 36 ? 11.63100 46.27400 100.20600 1.000 30.30363 37 ARG D CA 1
ATOM 14906 C C . ARG D 1 36 ? 10.25300 45.69600 99.92700 1.000 29.56933 37 ARG D C 1
ATOM 14907 O O . ARG D 1 36 ? 9.98700 45.29100 98.78900 1.000 30.44576 37 ARG D O 1
ATOM 14928 N N . ASN D 1 37 ? 9.36900 45.63000 100.91300 1.000 27.19800 38 ASN D N 1
ATOM 14929 C CA . ASN D 1 37 ? 8.07100 44.97100 100.74100 1.000 26.62424 38 ASN D CA 1
ATOM 14930 C C . ASN D 1 37 ? 6.99300 45.83600 101.33000 1.000 28.74029 38 ASN D C 1
ATOM 14931 O O . ASN D 1 37 ? 6.51700 45.59300 102.44100 1.000 28.80082 38 ASN D O 1
ATOM 14942 N N . PRO D 1 38 ? 6.54000 46.84400 100.58200 1.000 32.54338 39 PRO D N 1
ATOM 14943 C CA . PRO D 1 38 ? 5.53800 47.77800 101.12700 1.000 33.88301 39 PRO D CA 1
ATOM 14944 C C . PRO D 1 38 ? 4.23500 47.11400 101.53500 1.000 32.31440 39 PRO D C 1
ATOM 14945 O O . PRO D 1 38 ? 3.55100 47.61100 102.44400 1.000 31.93278 39 PRO D O 1
ATOM 14956 N N . THR D 1 39 ? 3.85500 46.01600 100.89000 1.000 32.14859 40 THR D N 1
ATOM 14957 C CA . THR D 1 39 ? 2.58700 45.38300 101.24000 1.000 32.24597 40 THR D CA 1
ATOM 14958 C C . THR D 1 39 ? 2.66100 44.75500 102.62500 1.000 31.04320 40 THR D C 1
ATOM 14959 O O . THR D 1 39 ? 1.73700 44.89000 103.43400 1.000 30.59051 40 THR D O 1
ATOM 14970 N N . ALA D 1 40 ? 3.75000 44.03800 102.90100 1.000 29.95622 41 ALA D N 1
ATOM 14971 C CA . ALA D 1 40 ? 3.92800 43.47100 104.22900 1.000 29.44564 41 ALA D CA 1
ATOM 14972 C C . ALA D 1 40 ? 4.03500 44.56400 105.27900 1.000 29.51407 41 ALA D C 1
ATOM 14973 O O . ALA D 1 40 ? 3.44900 44.45400 106.35300 1.000 29.41932 41 ALA D O 1
ATOM 14980 N N . LYS D 1 41 ? 4.69900 45.65400 104.95000 1.000 29.36142 42 LYS D N 1
ATOM 14981 C CA . LYS D 1 41 ? 4.85800 46.78400 105.88600 1.000 31.45904 42 LYS D CA 1
ATOM 14982 C C . LYS D 1 41 ? 3.50300 47.39400 106.20500 1.000 30.68263 42 LYS D C 1
ATOM 14983 O O . LYS D 1 41 ? 3.23300 47.60600 107.35200 1.000 30.34838 42 LYS D O 1
ATOM 15002 N N . THR D 1 42 ? 2.68800 47.62700 105.20400 1.000 30.71158 43 THR D N 1
ATOM 15003 C CA . THR D 1 42 ? 1.40200 48.27600 105.43100 1.000 32.03016 43 THR D CA 1
ATOM 15004 C C . THR D 1 42 ? 0.43900 47.36100 106.17600 1.000 30.96161 43 THR D C 1
ATOM 15005 O O . THR D 1 42 ? -0.31000 47.82300 107.03900 1.000 31.18795 43 THR D O 1
ATOM 15016 N N . ILE D 1 43 ? 0.44700 46.06400 105.86900 1.000 30.16151 44 ILE D N 1
ATOM 15017 C CA . ILE D 1 43 ? -0.45900 45.16200 106.56800 1.000 30.20625 44 ILE D CA 1
ATOM 15018 C C . ILE D 1 43 ? -0.07900 45.06200 108.04200 1.000 29.48775 44 ILE D C 1
ATOM 15019 O O . ILE D 1 43 ? -0.94200 45.01900 108.91800 1.000 29.11402 44 ILE D O 1
ATOM 15035 N N . LEU D 1 44 ? 1.20900 44.99800 108.34600 1.000 29.27456 45 LEU D N 1
ATOM 15036 C CA . LEU D 1 44 ? 1.60700 44.98000 109.75200 1.000 30.29837 45 LEU D CA 1
ATOM 15037 C C . LEU D 1 44 ? 1.16000 46.24600 110.46100 1.000 31.62221 45 LEU D C 1
ATOM 15038 O O . LEU D 1 44 ? 0.74100 46.20700 111.62600 1.000 32.37230 45 LEU D O 1
ATOM 15054 N N . GLU D 1 45 ? 1.21700 47.38600 109.77500 1.000 33.70141 46 GLU D N 1
ATOM 15055 C CA . GLU D 1 45 ? 0.75400 48.61800 110.40600 1.000 37.39133 46 GLU D CA 1
ATOM 15056 C C . GLU D 1 45 ? -0.75200 48.60600 110.57200 1.000 34.49361 46 GLU D C 1
ATOM 15057 O O . GLU D 1 45 ? -1.27800 49.08900 111.58500 1.000 33.18819 46 GLU D O 1
ATOM 15069 N N . LEU D 1 46 ? -1.47000 48.07900 109.57500 1.000 34.92787 47 LEU D N 1
ATOM 15070 C CA . LEU D 1 46 ? -2.93000 48.04400 109.67400 1.000 34.80680 47 LEU D CA 1
ATOM 15071 C C . LEU D 1 46 ? -3.38000 47.15100 110.82600 1.000 34.31201 47 LEU D C 1
ATOM 15072 O O . LEU D 1 46 ? -4.30200 47.50300 111.56700 1.000 33.17240 47 LEU D O 1
ATOM 15088 N N . VAL D 1 47 ? -2.75000 45.97700 110.97700 1.000 33.14345 48 VAL D N 1
ATOM 15089 C CA . VAL D 1 47 ? -3.15100 45.05400 112.03600 1.000 34.09093 48 VAL D CA 1
ATOM 15090 C C . VAL D 1 47 ? -2.88000 45.66300 113.40400 1.000 35.12526 48 VAL D C 1
ATOM 15091 O O . VAL D 1 47 ? -3.70400 45.56100 114.32100 1.000 34.43834 48 VAL D O 1
ATOM 15104 N N . ARG D 1 48 ? -1.70600 46.28200 113.56400 1.000 35.96484 49 ARG D N 1
ATOM 15105 C CA . ARG D 1 48 ? -1.37300 46.95300 114.81800 1.000 38.52304 49 ARG D CA 1
ATOM 15106 C C . ARG D 1 48 ? -2.42700 47.98900 115.18500 1.000 38.25195 49 ARG D C 1
ATOM 15107 O O . ARG D 1 48 ? -2.84300 48.07900 116.34900 1.000 38.49409 49 ARG D O 1
ATOM 15128 N N . SER D 1 49 ? -2.84600 48.80100 114.21300 1.000 39.34419 50 SER D N 1
ATOM 15129 C CA . SER D 1 49 ? -3.83200 49.83500 114.48000 1.000 42.31297 50 SER D CA 1
ATOM 15130 C C . SER D 1 49 ? -5.19000 49.23500 114.81200 1.000 40.72330 50 SER D C 1
ATOM 15131 O O . SER D 1 49 ? -5.93200 49.79800 115.61900 1.000 38.56778 50 SER D O 1
ATOM 15139 N N . TYR D 1 50 ? -5.54500 48.11100 114.17100 1.000 41.72869 51 TYR D N 1
ATOM 15140 C CA . TYR D 1 50 ? -6.87400 47.52400 114.35500 1.000 42.51562 51 TYR D CA 1
ATOM 15141 C C . TYR D 1 50 ? -6.94500 46.68700 115.62000 1.000 41.00755 51 TYR D C 1
ATOM 15142 O O . TYR D 1 50 ? -7.91800 46.77300 116.37300 1.000 40.33905 51 TYR D O 1
ATOM 15160 N N . ASP D 1 51 ? -5.93100 45.87100 115.86900 1.000 40.80226 52 ASP D N 1
ATOM 15161 C CA . ASP D 1 51 ? -5.96600 44.92000 116.96200 1.000 42.16032 52 ASP D CA 1
ATOM 15162 C C . ASP D 1 51 ? -5.27400 45.40900 118.22700 1.000 43.33414 52 ASP D C 1
ATOM 15163 O O . ASP D 1 51 ? -5.57700 44.90300 119.30900 1.000 44.32637 52 ASP D O 1
ATOM 15172 N N . GLY D 1 52 ? -4.36000 46.35600 118.12900 1.000 44.51060 53 GLY D N 1
ATOM 15173 C CA . GLY D 1 52 ? -3.52300 46.69100 119.25900 1.000 43.75525 53 GLY D CA 1
ATOM 15174 C C . GLY D 1 52 ? -2.17600 46.01200 119.12600 1.000 42.91830 53 GLY D C 1
ATOM 15175 O O . GLY D 1 52 ? -1.85800 45.39400 118.11000 1.000 43.39994 53 GLY D O 1
ATOM 15179 N N . ASP D 1 53 ? -1.37500 46.11900 120.19000 1.000 42.44456 54 ASP D N 1
ATOM 15180 C CA . ASP D 1 53 ? 0.03300 45.71600 120.14500 1.000 41.96556 54 ASP D CA 1
ATOM 15181 C C . ASP D 1 53 ? 0.17500 44.24700 120.52300 1.000 38.75465 54 ASP D C 1
ATOM 15182 O O . ASP D 1 53 ? 0.62200 43.88600 121.61400 1.000 38.31249 54 ASP D O 1
ATOM 15191 N N . HIS D 1 54 ? -0.18900 43.38400 119.58000 1.000 36.77283 55 HIS D N 1
ATOM 15192 C CA . HIS D 1 54 ? -0.26800 41.95900 119.86700 1.000 34.75680 55 HIS D CA 1
ATOM 15193 C C . HIS D 1 54 ? 0.25300 41.08800 118.73400 1.000 31.47483 55 HIS D C 1
ATOM 15194 O O . HIS D 1 54 ? -0.05800 39.88800 118.70300 1.000 30.66420 55 HIS D O 1
ATOM 15208 N N . ILE D 1 55 ? 1.03000 41.64300 117.81300 1.000 29.70356 56 ILE D N 1
ATOM 15209 C CA . ILE D 1 55 ? 1.52800 40.88700 116.66300 1.000 30.67736 56 ILE D CA 1
ATOM 15210 C C . ILE D 1 55 ? 2.66500 39.97800 117.11700 1.000 29.08507 56 ILE D C 1
ATOM 15211 O O . ILE D 1 55 ? 3.67000 40.44200 117.65600 1.000 30.26942 56 ILE D O 1
ATOM 15227 N N . CYS D 1 56 ? 2.48200 38.67300 116.94600 1.000 27.25327 57 CYS D N 1
ATOM 15228 C CA . CYS D 1 56 ? 3.47800 37.65300 117.22300 1.000 27.73754 57 CYS D CA 1
ATOM 15229 C C . CYS D 1 56 ? 3.80200 36.98900 115.89800 1.000 25.80836 57 CYS D C 1
ATOM 15230 O O . CYS D 1 56 ? 2.89700 36.77500 115.10300 1.000 26.50318 57 CYS D O 1
ATOM 15238 N N . TYR D 1 57 ? 5.06600 36.64500 115.67200 1.000 24.64506 58 TYR D N 1
ATOM 15239 C CA . TYR D 1 57 ? 5.49000 36.02700 114.41800 1.000 25.22934 58 TYR D CA 1
ATOM 15240 C C . TYR D 1 57 ? 5.49400 34.51400 114.57700 1.000 26.58477 58 TYR D C 1
ATOM 15241 O O . TYR D 1 57 ? 6.25300 33.96300 115.38100 1.000 27.89019 58 TYR D O 1
ATOM 15259 N N . ASP D 1 58 ? 4.67700 33.84600 113.77900 1.000 24.69507 59 ASP D N 1
ATOM 15260 C CA . ASP D 1 58 ? 4.63600 32.39400 113.81800 1.000 24.05025 59 ASP D CA 1
ATOM 15261 C C . ASP D 1 58 ? 5.96400 31.79600 113.37500 1.000 22.45269 59 ASP D C 1
ATOM 15262 O O . ASP D 1 58 ? 6.49000 30.89300 114.02200 1.000 22.17108 59 ASP D O 1
ATOM 15271 N N . HIS D 1 59 ? 6.51500 32.26100 112.24100 1.000 21.10779 60 HIS D N 1
ATOM 15272 C CA . HIS D 1 59 ? 7.74100 31.71400 111.70300 1.000 21.36309 60 HIS D CA 1
ATOM 15273 C C . HIS D 1 59 ? 8.31200 32.67800 110.68200 1.000 21.53153 60 HIS D C 1
ATOM 15274 O O . HIS D 1 59 ? 7.61200 33.54700 110.15600 1.000 22.18950 60 HIS D O 1
ATOM 15288 N N . PHE D 1 60 ? 9.61200 32.53700 110.44800 1.000 22.13423 61 PHE D N 1
ATOM 15289 C CA . PHE D 1 60 ? 10.33400 33.20000 109.37900 1.000 21.42625 61 PHE D CA 1
ATOM 15290 C C . PHE D 1 60 ? 10.64000 32.10700 108.36000 1.000 21.92631 61 PHE D C 1
ATOM 15291 O O . PHE D 1 60 ? 10.81800 30.95000 108.74800 1.000 23.38965 61 PHE D O 1
ATOM 15308 N N . ALA D 1 61 ? 10.72000 32.45400 107.07700 1.000 21.33150 62 ALA D N 1
ATOM 15309 C CA . ALA D 1 61 ? 11.07400 31.48400 106.03600 1.000 20.83671 62 ALA D CA 1
ATOM 15310 C C . ALA D 1 61 ? 12.16600 32.05100 105.12100 1.000 19.93660 62 ALA D C 1
ATOM 15311 O O . ALA D 1 61 ? 12.21700 33.25900 104.85100 1.000 19.97082 62 ALA D O 1
ATOM 15318 N N . PHE D 1 62 ? 13.01700 31.14300 104.63800 1.000 18.77594 63 PHE D N 1
ATOM 15319 C CA . PHE D 1 62 ? 14.16000 31.43500 103.80200 1.000 18.76804 63 PHE D CA 1
ATOM 15320 C C . PHE D 1 62 ? 14.28100 30.39000 102.70500 1.000 18.77330 63 PHE D C 1
ATOM 15321 O O . PHE D 1 62 ? 13.88900 29.23500 102.87900 1.000 18.02321 63 PHE D O 1
ATOM 15338 N N . ARG D 1 63 ? 14.87100 30.80100 101.58300 1.000 18.06269 64 ARG D N 1
ATOM 15339 C CA . ARG D 1 63 ? 15.05600 29.93700 100.42400 1.000 19.18651 64 ARG D CA 1
ATOM 15340 C C . ARG D 1 63 ? 16.53300 29.91400 100.04300 1.000 19.33127 64 ARG D C 1
ATOM 15341 O O . ARG D 1 63 ? 17.22800 30.92600 100.13900 1.000 19.77342 64 ARG D O 1
ATOM 15362 N N . THR D 1 64 ? 17.00100 28.75300 99.58500 1.000 20.16821 65 THR D N 1
ATOM 15363 C CA . THR D 1 64 ? 18.40700 28.57600 99.31900 1.000 20.66564 65 THR D CA 1
ATOM 15364 C C . THR D 1 64 ? 18.62400 27.62500 98.14000 1.000 20.12873 65 THR D C 1
ATOM 15365 O O . THR D 1 64 ? 17.73400 26.88200 97.73100 1.000 19.73395 65 THR D O 1
ATOM 15376 N N . PHE D 1 65 ? 19.87300 27.62000 97.65000 1.000 19.53918 66 PHE D N 1
ATOM 15377 C CA . PHE D 1 65 ? 20.31900 26.71000 96.58000 1.000 20.22085 66 PHE D CA 1
ATOM 15378 C C . PHE D 1 65 ? 20.99900 25.50800 97.22700 1.000 20.97357 66 PHE D C 1
ATOM 15379 O O . PHE D 1 65 ? 22.07700 25.64500 97.83000 1.000 21.68418 66 PHE D O 1
ATOM 15396 N N . GLY D 1 66 ? 20.38800 24.33600 97.11000 1.000 21.07621 67 GLY D N 1
ATOM 15397 C CA . GLY D 1 66 ? 20.97000 23.13600 97.69800 1.000 22.96065 67 GLY D CA 1
ATOM 15398 C C . GLY D 1 66 ? 22.12900 22.53000 96.91900 1.000 23.50545 67 GLY D C 1
ATOM 15399 O O . GLY D 1 66 ? 22.01100 21.43900 96.36000 1.000 23.95287 67 GLY D O 1
ATOM 15403 N N . VAL D 1 67 ? 23.25100 23.23000 96.87800 1.000 23.34490 68 VAL D N 1
ATOM 15404 C CA . VAL D 1 67 ? 24.44700 22.75300 96.18300 1.000 25.19776 68 VAL D CA 1
ATOM 15405 C C . VAL D 1 67 ? 25.66800 23.41600 96.80900 1.000 25.37673 68 VAL D C 1
ATOM 15406 O O . VAL D 1 67 ? 25.63600 24.59400 97.18400 1.000 23.54756 68 VAL D O 1
ATOM 15419 N N . ASP D 1 68 ? 26.72700 22.63300 96.97000 1.000 27.42697 69 ASP D N 1
ATOM 15420 C CA . ASP D 1 68 ? 28.03900 23.14000 97.40200 1.000 31.56694 69 ASP D CA 1
ATOM 15421 C C . ASP D 1 68 ? 27.95900 23.93400 98.71400 1.000 27.51119 69 ASP D C 1
ATOM 15422 O O . ASP D 1 68 ? 28.64900 24.93800 98.89300 1.000 27.07693 69 ASP D O 1
ATOM 15431 N N . GLY D 1 69 ? 27.11800 23.47800 99.63700 1.000 27.86650 70 GLY D N 1
ATOM 15432 C CA . GLY D 1 69 ? 27.04600 24.11900 100.94700 1.000 26.86901 70 GLY D CA 1
ATOM 15433 C C . GLY D 1 69 ? 26.21600 25.38200 101.01700 1.000 24.82929 70 GLY D C 1
ATOM 15434 O O . GLY D 1 69 ? 26.15400 26.01100 102.07800 1.000 24.27659 70 GLY D O 1
ATOM 15438 N N . TYR D 1 70 ? 25.55300 25.76700 99.93800 1.000 22.51059 71 TYR D N 1
ATOM 15439 C CA . TYR D 1 70 ? 24.73600 26.97300 99.94500 1.000 20.39192 71 TYR D CA 1
ATOM 15440 C C . TYR D 1 70 ? 23.30900 26.73500 100.44000 1.000 20.15768 71 TYR D C 1
ATOM 15441 O O . TYR D 1 70 ? 22.50800 27.67200 100.46200 1.000 19.93134 71 TYR D O 1
ATOM 15459 N N . GLY D 1 71 ? 22.94100 25.50400 100.76700 1.000 19.45233 72 GLY D N 1
ATOM 15460 C CA . GLY D 1 71 ? 21.56100 25.17700 101.06600 1.000 20.97620 72 GLY D CA 1
ATOM 15461 C C . GLY D 1 71 ? 21.19400 25.40300 102.52400 1.000 20.71564 72 GLY D C 1
ATOM 15462 O O . GLY D 1 71 ? 21.65900 26.33800 103.16200 1.000 20.93672 72 GLY D O 1
ATOM 15466 N N . ILE D 1 72 ? 20.29900 24.55200 103.02900 1.000 19.75500 73 ILE D N 1
ATOM 15467 C CA . ILE D 1 72 ? 19.73100 24.73800 104.36100 1.000 21.09463 73 ILE D CA 1
ATOM 15468 C C . ILE D 1 72 ? 20.82000 24.94900 105.40500 1.000 22.06317 73 ILE D C 1
ATOM 15469 O O . ILE D 1 72 ? 20.69800 25.81000 106.28800 1.000 21.83420 73 ILE D O 1
ATOM 15485 N N . LYS D 1 73 ? 21.90200 24.16600 105.33600 1.000 22.55797 74 LYS D N 1
ATOM 15486 C CA . LYS D 1 73 ? 22.89700 24.24000 106.39700 1.000 28.14548 74 LYS D CA 1
ATOM 15487 C C . LYS D 1 73 ? 23.63600 25.57200 106.44700 1.000 26.91375 74 LYS D C 1
ATOM 15488 O O . LYS D 1 73 ? 24.23800 25.88800 107.48100 1.000 28.35866 74 LYS D O 1
ATOM 15507 N N . SER D 1 74 ? 23.59800 26.37300 105.37800 1.000 25.09248 75 SER D N 1
ATOM 15508 C CA . SER D 1 74 ? 24.29300 27.65500 105.41700 1.000 24.92404 75 SER D CA 1
ATOM 15509 C C . SER D 1 74 ? 23.59000 28.64500 106.34400 1.000 24.76876 75 SER D C 1
ATOM 15510 O O . SER D 1 74 ? 24.22800 29.57900 106.84900 1.000 25.93995 75 SER D O 1
ATOM 15518 N N . LEU D 1 75 ? 22.29500 28.48800 106.55400 1.000 24.47662 76 LEU D N 1
ATOM 15519 C CA . LEU D 1 75 ? 21.57100 29.30800 107.52400 1.000 26.05049 76 LEU D CA 1
ATOM 15520 C C . LEU D 1 75 ? 21.27600 28.57700 108.82100 1.000 25.07406 76 LEU D C 1
ATOM 15521 O O . LEU D 1 75 ? 21.19800 29.19900 109.89300 1.000 26.63740 76 LEU D O 1
ATOM 15537 N N . ALA D 1 76 ? 21.16200 27.26200 108.76000 1.000 24.33976 77 ALA D N 1
ATOM 15538 C CA . ALA D 1 76 ? 20.70300 26.52900 109.92400 1.000 25.54780 77 ALA D CA 1
ATOM 15539 C C . ALA D 1 76 ? 21.67100 26.67900 111.07400 1.000 26.33210 77 ALA D C 1
ATOM 15540 O O . ALA D 1 76 ? 21.24800 26.75200 112.22900 1.000 25.03721 77 ALA D O 1
ATOM 15547 N N . GLU D 1 77 ? 22.98000 26.75500 110.78400 1.000 28.45604 78 GLU D N 1
ATOM 15548 C CA . GLU D 1 77 ? 23.96100 26.75200 111.85700 1.000 33.54086 78 GLU D CA 1
ATOM 15549 C C . GLU D 1 77 ? 23.83200 27.99900 112.73700 1.000 28.84030 78 GLU D C 1
ATOM 15550 O O . GLU D 1 77 ? 24.03800 27.92400 113.95300 1.000 27.45592 78 GLU D O 1
ATOM 15562 N N . PHE D 1 78 ? 23.49900 29.14700 112.14000 1.000 25.61623 79 PHE D N 1
ATOM 15563 C CA . PHE D 1 78 ? 23.25600 30.34600 112.93800 1.000 24.34239 79 PHE D CA 1
ATOM 15564 C C . PHE D 1 78 ? 22.12700 30.08900 113.94100 1.000 23.35543 79 PHE D C 1
ATOM 15565 O O . PHE D 1 78 ? 22.26200 30.35700 115.14000 1.000 24.13447 79 PHE D O 1
ATOM 15582 N N . PHE D 1 79 ? 21.01000 29.55600 113.48200 1.000 22.50270 80 PHE D N 1
ATOM 15583 C CA . PHE D 1 79 ? 19.90000 29.35400 114.40500 1.000 22.52902 80 PHE D CA 1
ATOM 15584 C C . PHE D 1 79 ? 20.23800 28.30400 115.45500 1.000 22.08686 80 PHE D C 1
ATOM 15585 O O . PHE D 1 79 ? 19.89300 28.47700 116.63300 1.000 22.35794 80 PHE D O 1
ATOM 15602 N N . THR D 1 80 ? 20.91100 27.20900 115.07400 1.000 22.18950 81 THR D N 1
ATOM 15603 C CA . THR D 1 80 ? 21.23700 26.22400 116.10200 1.000 24.62137 81 THR D CA 1
ATOM 15604 C C . THR D 1 80 ? 22.28200 26.76100 117.07800 1.000 25.42410 81 THR D C 1
ATOM 15605 O O . THR D 1 80 ? 22.30900 26.35900 118.25800 1.000 25.41094 81 THR D O 1
ATOM 15616 N N . ASP D 1 81 ? 23.12000 27.70100 116.64000 1.000 24.83192 82 ASP D N 1
ATOM 15617 C CA . ASP D 1 81 ? 24.02600 28.36600 117.57900 1.000 26.84006 82 ASP D CA 1
ATOM 15618 C C . ASP D 1 81 ? 23.25500 29.12400 118.65900 1.000 25.18723 82 ASP D C 1
ATOM 15619 O O . ASP D 1 81 ? 23.78700 29.36400 119.74700 1.000 23.63178 82 ASP D O 1
ATOM 15628 N N . PHE D 1 82 ? 22.02500 29.55500 118.36200 1.000 24.68454 83 PHE D N 1
ATOM 15629 C CA . PHE D 1 82 ? 21.20100 30.28300 119.32800 1.000 25.39778 83 PHE D CA 1
ATOM 15630 C C . PHE D 1 82 ? 20.05400 29.41100 119.82800 1.000 25.75572 83 PHE D C 1
ATOM 15631 O O . PHE D 1 82 ? 18.96700 29.89100 120.11700 1.000 27.31117 83 PHE D O 1
ATOM 15648 N N . GLY D 1 83 ? 20.31400 28.10400 119.93100 1.000 24.37661 84 GLY D N 1
ATOM 15649 C CA . GLY D 1 83 ? 19.45500 27.19400 120.64700 1.000 24.05288 84 GLY D CA 1
ATOM 15650 C C . GLY D 1 83 ? 18.25200 26.65000 119.88700 1.000 24.35292 84 GLY D C 1
ATOM 15651 O O . GLY D 1 83 ? 17.45100 25.92200 120.48900 1.000 24.20553 84 GLY D O 1
ATOM 15655 N N . TYR D 1 84 ? 18.09400 26.96200 118.59900 1.000 23.56335 85 TYR D N 1
ATOM 15656 C CA . TYR D 1 84 ? 17.06900 26.31400 117.81600 1.000 23.32648 85 TYR D CA 1
ATOM 15657 C C . TYR D 1 84 ? 17.38600 24.84400 117.62200 1.000 23.75548 85 TYR D C 1
ATOM 15658 O O . TYR D 1 84 ? 18.53700 24.43600 117.53400 1.000 24.20553 85 TYR D O 1
ATOM 15676 N N . VAL D 1 85 ? 16.32500 24.04900 117.48000 1.000 24.28449 86 VAL D N 1
ATOM 15677 C CA . VAL D 1 85 ? 16.42400 22.60500 117.35600 1.000 27.73754 86 VAL D CA 1
ATOM 15678 C C . VAL D 1 85 ? 15.76600 22.18800 116.05000 1.000 23.90550 86 VAL D C 1
ATOM 15679 O O . VAL D 1 85 ? 14.61100 22.55000 115.80600 1.000 21.73155 86 VAL D O 1
ATOM 15692 N N . PRO D 1 86 ? 16.43500 21.40700 115.20300 1.000 24.20027 87 PRO D N 1
ATOM 15693 C CA . PRO D 1 86 ? 15.77600 20.87900 113.99200 1.000 25.23460 87 PRO D CA 1
ATOM 15694 C C . PRO D 1 86 ? 14.68600 19.88900 114.35300 1.000 22.83695 87 PRO D C 1
ATOM 15695 O O . PRO D 1 86 ? 14.85300 19.04100 115.23200 1.000 23.03697 87 PRO D O 1
ATOM 15706 N N . ARG D 1 87 ? 13.54100 20.00000 113.68400 1.000 22.14476 88 ARG D N 1
ATOM 15707 C CA . ARG D 1 87 ? 12.38700 19.19600 114.08200 1.000 22.86853 88 ARG D CA 1
ATOM 15708 C C . ARG D 1 87 ? 11.98100 18.16100 113.03900 1.000 22.46848 88 ARG D C 1
ATOM 15709 O O . ARG D 1 87 ? 11.94100 16.97400 113.34800 1.000 23.12119 88 ARG D O 1
ATOM 15730 N N . GLU D 1 88 ? 11.68700 18.57200 111.80600 1.000 21.83420 89 GLU D N 1
ATOM 15731 C CA . GLU D 1 88 ? 11.16600 17.63800 110.81800 1.000 22.49743 89 GLU D CA 1
ATOM 15732 C C . GLU D 1 88 ? 11.59700 18.12000 109.44900 1.000 21.88157 89 GLU D C 1
ATOM 15733 O O . GLU D 1 88 ? 11.76400 19.32400 109.22800 1.000 21.80525 89 GLU D O 1
ATOM 15745 N N . GLU D 1 89 ? 11.78500 17.16700 108.54600 1.000 22.86064 90 GLU D N 1
ATOM 15746 C CA . GLU D 1 89 ? 12.07300 17.45000 107.14700 1.000 25.23724 90 GLU D CA 1
ATOM 15747 C C . GLU D 1 89 ? 10.80400 17.28700 106.29900 1.000 24.26870 90 GLU D C 1
ATOM 15748 O O . GLU D 1 89 ? 10.02400 16.34500 106.49000 1.000 22.04212 90 GLU D O 1
ATOM 15760 N N . LEU D 1 90 ? 10.58300 18.23400 105.38600 1.000 24.34766 91 LEU D N 1
ATOM 15761 C CA . LEU D 1 90 ? 9.49400 18.16000 104.41600 1.000 26.10576 91 LEU D CA 1
ATOM 15762 C C . LEU D 1 90 ? 10.08800 18.09200 103.00900 1.000 25.60044 91 LEU D C 1
ATOM 15763 O O . LEU D 1 90 ? 11.09600 18.74200 102.73100 1.000 26.44528 91 LEU D O 1
ATOM 15779 N N . ARG D 1 91 ? 9.48500 17.28800 102.13900 1.000 26.18998 92 ARG D N 1
ATOM 15780 C CA . ARG D 1 91 ? 9.92400 17.19300 100.74600 1.000 29.40353 92 ARG D CA 1
ATOM 15781 C C . ARG D 1 91 ? 8.81900 17.60900 99.77600 1.000 25.29514 92 ARG D C 1
ATOM 15782 O O . ARG D 1 91 ? 7.63300 17.38700 100.01900 1.000 23.10277 92 ARG D O 1
ATOM 15803 N N . PHE D 1 92 ? 9.24500 18.22900 98.66000 1.000 24.22396 93 PHE D N 1
ATOM 15804 C CA . PHE D 1 92 ? 8.35100 18.78000 97.63700 1.000 23.54756 93 PHE D CA 1
ATOM 15805 C C . PHE D 1 92 ? 8.81000 18.23600 96.29500 1.000 24.37398 93 PHE D C 1
ATOM 15806 O O . PHE D 1 92 ? 9.57800 18.88800 95.58200 1.000 24.12921 93 PHE D O 1
ATOM 15823 N N . PRO D 1 93 ? 8.37900 17.02700 95.92200 1.000 26.70320 94 PRO D N 1
ATOM 15824 C CA . PRO D 1 93 ? 8.97200 16.39500 94.73100 1.000 28.46394 94 PRO D CA 1
ATOM 15825 C C . PRO D 1 93 ? 8.73300 17.17800 93.45300 1.000 29.35089 94 PRO D C 1
ATOM 15826 O O . PRO D 1 93 ? 9.60700 17.21400 92.58500 1.000 29.36668 94 PRO D O 1
ATOM 15837 N N . ALA D 1 94 ? 7.54000 17.76300 93.29000 1.000 29.81673 95 ALA D N 1
ATOM 15838 C CA . ALA D 1 94 ? 7.23800 18.43200 92.03200 1.000 29.76936 95 ALA D CA 1
ATOM 15839 C C . ALA D 1 94 ? 8.06200 19.69400 91.87800 1.000 28.15864 95 ALA D C 1
ATOM 15840 O O . ALA D 1 94 ? 8.47400 20.03800 90.76500 1.000 29.42458 95 ALA D O 1
ATOM 15847 N N . LYS D 1 95 ? 8.36700 20.37200 92.96900 1.000 25.00826 96 LYS D N 1
ATOM 15848 C CA . LYS D 1 95 ? 9.17200 21.56700 92.86400 1.000 24.51610 96 LYS D CA 1
ATOM 15849 C C . LYS D 1 95 ? 10.63500 21.30100 93.12000 1.000 23.34754 96 LYS D C 1
ATOM 15850 O O . LYS D 1 95 ? 11.42400 22.24300 93.11700 1.000 22.53691 96 LYS D O 1
ATOM 15869 N N . LYS D 1 96 ? 10.99800 20.04700 93.41700 1.000 23.16330 97 LYS D N 1
ATOM 15870 C CA . LYS D 1 96 ? 12.38500 19.66200 93.63200 1.000 23.89234 97 LYS D CA 1
ATOM 15871 C C . LYS D 1 96 ? 12.98000 20.41800 94.81400 1.000 22.71062 97 LYS D C 1
ATOM 15872 O O . LYS D 1 96 ? 14.08200 20.95000 94.74400 1.000 22.93696 97 LYS D O 1
ATOM 15891 N N . LEU D 1 97 ? 12.25300 20.40500 95.94000 1.000 22.45532 98 LEU D N 1
ATOM 15892 C CA . LEU D 1 97 ? 12.65500 21.11900 97.13800 1.000 21.69734 98 LEU D CA 1
ATOM 15893 C C . LEU D 1 97 ? 12.69000 20.17800 98.33600 1.000 21.56048 98 LEU D C 1
ATOM 15894 O O . LEU D 1 97 ? 11.98200 19.16700 98.37700 1.000 19.67868 98 LEU D O 1
ATOM 15910 N N . ARG D 1 98 ? 13.44800 20.58600 99.33600 1.000 22.46059 99 ARG D N 1
ATOM 15911 C CA . ARG D 1 98 ? 13.64000 19.90400 100.61800 1.000 24.42924 99 ARG D CA 1
ATOM 15912 C C . ARG D 1 98 ? 13.56400 21.03100 101.65000 1.000 21.75524 99 ARG D C 1
ATOM 15913 O O . ARG D 1 98 ? 14.06200 22.10500 101.37300 1.000 22.63166 99 ARG D O 1
ATOM 15934 N N . ALA D 1 99 ? 12.88400 20.82600 102.75300 1.000 19.99977 100 ALA D N 1
ATOM 15935 C CA . ALA D 1 99 ? 12.83000 21.84300 103.77800 1.000 19.33653 100 ALA D CA 1
ATOM 15936 C C . ALA D 1 99 ? 13.02900 21.21600 105.15800 1.000 20.62089 100 ALA D C 1
ATOM 15937 O O . ALA D 1 99 ? 12.64700 20.07500 105.41500 1.000 20.78144 100 ALA D O 1
ATOM 15944 N N . LEU D 1 100 ? 13.60200 22.01000 106.06200 1.000 20.52615 101 LEU D N 1
ATOM 15945 C CA . LEU D 1 100 ? 13.64800 21.65400 107.47400 1.000 23.52387 101 LEU D CA 1
ATOM 15946 C C . LEU D 1 100 ? 13.05400 22.79500 108.27000 1.000 20.82092 101 LEU D C 1
ATOM 15947 O O . LEU D 1 100 ? 13.25300 23.95300 107.91900 1.000 21.18412 101 LEU D O 1
ATOM 15963 N N . TRP D 1 101 ? 12.34200 22.48200 109.35700 1.000 20.18400 102 TRP D N 1
ATOM 15964 C CA . TRP D 1 101 ? 11.88800 23.53600 110.24700 1.000 19.22599 102 TRP D CA 1
ATOM 15965 C C . TRP D 1 101 ? 12.50100 23.33100 111.62000 1.000 19.69447 102 TRP D C 1
ATOM 15966 O O . TRP D 1 101 ? 12.86900 22.21100 111.99300 1.000 20.62353 102 TRP D O 1
ATOM 15987 N N . PHE D 1 102 ? 12.61100 24.44200 112.35400 1.000 18.77594 103 PHE D N 1
ATOM 15988 C CA . PHE D 1 102 ? 13.37300 24.53400 113.60100 1.000 19.83396 103 PHE D CA 1
ATOM 15989 C C . PHE D 1 102 ? 12.50800 25.20700 114.65800 1.000 19.37338 103 PHE D C 1
ATOM 15990 O O . PHE D 1 102 ? 11.85500 26.22300 114.38300 1.000 19.56287 103 PHE D O 1
ATOM 16007 N N . SER D 1 103 ? 12.51400 24.64800 115.87100 1.000 20.11294 104 SER D N 1
ATOM 16008 C CA . SER D 1 103 ? 11.79400 25.31700 116.93500 1.000 21.81577 104 SER D CA 1
ATOM 16009 C C . SER D 1 103 ? 12.76300 26.11200 117.81800 1.000 22.22372 104 SER D C 1
ATOM 16010 O O . SER D 1 103 ? 13.90300 25.68600 118.05000 1.000 22.54744 104 SER D O 1
ATOM 16018 N N . PRO D 1 104 ? 12.30700 27.23800 118.37100 1.000 22.36584 105 PRO D N 1
ATOM 16019 C CA . PRO D 1 104 ? 13.19600 28.09600 119.18200 1.000 22.87380 105 PRO D CA 1
ATOM 16020 C C . PRO D 1 104 ? 13.51000 27.47700 120.52900 1.000 23.88181 105 PRO D C 1
ATOM 16021 O O . PRO D 1 104 ? 12.77100 26.60800 121.00400 1.000 22.93170 105 PRO D O 1
ATOM 16032 N N . PRO D 1 105 ? 14.56500 27.94700 121.19600 1.000 24.90299 106 PRO D N 1
ATOM 16033 C CA . PRO D 1 105 ? 14.79900 27.56500 122.59500 1.000 26.42685 106 PRO D CA 1
ATOM 16034 C C . PRO D 1 105 ? 13.69300 28.13100 123.48100 1.000 26.30315 106 PRO D C 1
ATOM 16035 O O . PRO D 1 105 ? 12.97500 29.05800 123.10900 1.000 26.09260 106 PRO D O 1
ATOM 16046 N N . THR D 1 106 ? 13.55300 27.55500 124.67600 1.000 28.45604 107 THR D N 1
ATOM 16047 C CA . THR D 1 106 ? 12.60300 28.08800 125.64200 1.000 33.19082 107 THR D CA 1
ATOM 16048 C C . THR D 1 106 ? 12.79600 29.59100 125.81200 1.000 31.74591 107 THR D C 1
ATOM 16049 O O . THR D 1 106 ? 13.90100 30.04100 126.10700 1.000 29.89306 107 THR D O 1
ATOM 16060 N N . ASN D 1 107 ? 11.70900 30.36500 125.65000 1.000 33.73036 108 ASN D N 1
ATOM 16061 C CA . ASN D 1 107 ? 11.76400 31.82800 125.81400 1.000 38.30459 108 ASN D CA 1
ATOM 16062 C C . ASN D 1 107 ? 10.39700 32.28400 126.33500 1.000 48.69794 108 ASN D C 1
ATOM 16063 O O . ASN D 1 107 ? 9.41700 32.31100 125.59000 1.000 52.13783 108 ASN D O 1
ATOM 16074 N N . ASP D 1 108 ? 10.32700 32.58600 127.62600 1.000 54.28019 109 ASP D N 1
ATOM 16075 C CA . ASP D 1 108 ? 9.08500 33.03500 128.24400 1.000 64.25244 109 ASP D CA 1
ATOM 16076 C C . ASP D 1 108 ? 9.16700 34.46000 128.75700 1.000 66.32637 109 ASP D C 1
ATOM 16077 O O . ASP D 1 108 ? 8.12500 35.05300 129.07400 1.000 65.57628 109 ASP D O 1
ATOM 16086 N N . GLY D 1 109 ? 10.37100 35.02100 128.83600 1.000 64.36561 110 GLY D N 1
ATOM 16087 C CA . GLY D 1 109 ? 10.56700 36.33600 129.40000 1.000 60.34671 110 GLY D CA 1
ATOM 16088 C C . GLY D 1 109 ? 10.55100 37.47300 128.40300 1.000 60.30723 110 GLY D C 1
ATOM 16089 O O . GLY D 1 109 ? 11.00100 38.57300 128.75000 1.000 60.52831 110 GLY D O 1
ATOM 16093 N N . TYR D 1 110 ? 10.03900 37.23700 127.18300 1.000 60.39145 111 TYR D N 1
ATOM 16094 C CA . TYR D 1 110 ? 9.95900 38.30000 126.18000 1.000 58.43332 111 TYR D CA 1
ATOM 16095 C C . TYR D 1 110 ? 9.03300 39.40800 126.68100 1.000 57.48321 111 TYR D C 1
ATOM 16096 O O . TYR D 1 110 ? 8.01300 39.15800 127.33500 1.000 54.63287 111 TYR D O 1
ATOM 16114 N N . THR D 1 111 ? 9.42500 40.64600 126.41000 1.000 61.98375 112 THR D N 1
ATOM 16115 C CA . THR D 1 111 ? 8.71100 41.80700 126.91000 1.000 64.59459 112 THR D CA 1
ATOM 16116 C C . THR D 1 111 ? 7.96900 42.55600 125.81600 1.000 57.85431 112 THR D C 1
ATOM 16117 O O . THR D 1 111 ? 7.36200 43.59600 126.09900 1.000 59.08340 112 THR D O 1
ATOM 16128 N N . GLY D 1 112 ? 7.99200 42.06800 124.57900 1.000 51.08244 113 GLY D N 1
ATOM 16129 C CA . GLY D 1 112 ? 7.38700 42.83200 123.51100 1.000 44.71326 113 GLY D CA 1
ATOM 16130 C C . GLY D 1 112 ? 6.67700 42.04000 122.43900 1.000 40.25483 113 GLY D C 1
ATOM 16131 O O . GLY D 1 112 ? 6.11700 40.96600 122.67800 1.000 37.15709 113 GLY D O 1
ATOM 16135 N N . THR D 1 113 ? 6.64100 42.56000 121.21000 1.000 41.08387 114 THR D N 1
ATOM 16136 C CA . THR D 1 113 ? 5.94300 41.96100 120.05600 1.000 45.45545 114 THR D CA 1
ATOM 16137 C C . THR D 1 113 ? 6.88600 41.87600 118.85400 1.000 38.17037 114 THR D C 1
ATOM 16138 O O . THR D 1 113 ? 7.94900 42.46900 118.90700 1.000 35.62269 114 THR D O 1
ATOM 16149 N N . GLY D 1 114 ? 6.46600 41.17200 117.80500 1.000 34.84365 115 GLY D N 1
ATOM 16150 C CA . GLY D 1 114 ? 7.25800 40.95500 116.58400 1.000 31.64064 115 GLY D CA 1
ATOM 16151 C C . GLY D 1 114 ? 8.57700 40.26900 116.91700 1.000 29.35615 115 GLY D C 1
ATOM 16152 O O . GLY D 1 114 ? 8.54700 39.28500 117.62500 1.000 28.14285 115 GLY D O 1
ATOM 16156 N N . VAL D 1 115 ? 9.73000 40.89800 116.66100 1.000 28.63501 116 VAL D N 1
ATOM 16157 C CA . VAL D 1 115 ? 11.01500 40.28000 116.94700 1.000 29.09033 116 VAL D CA 1
ATOM 16158 C C . VAL D 1 115 ? 11.30600 40.34100 118.43800 1.000 29.47459 116 VAL D C 1
ATOM 16159 O O . VAL D 1 115 ? 12.20300 39.65100 118.90800 1.000 30.09835 116 VAL D O 1
ATOM 16172 N N . TYR D 1 116 ? 10.55100 41.13600 119.20200 1.000 29.02453 117 TYR D N 1
ATOM 16173 C CA . TYR D 1 116 ? 10.71800 41.18500 120.64700 1.000 32.10648 117 TYR D CA 1
ATOM 16174 C C . TYR D 1 116 ? 9.61400 40.42500 121.37100 1.000 30.77211 117 TYR D C 1
ATOM 16175 O O . TYR D 1 116 ? 9.50900 40.50500 122.60300 1.000 30.68263 117 TYR D O 1
ATOM 16193 N N . GLY D 1 117 ? 8.81700 39.66500 120.62800 1.000 31.16426 118 GLY D N 1
ATOM 16194 C CA . GLY D 1 117 ? 7.79200 38.81800 121.19700 1.000 31.08004 118 GLY D CA 1
ATOM 16195 C C . GLY D 1 117 ? 8.26800 37.37900 121.27900 1.000 30.58261 118 GLY D C 1
ATOM 16196 O O . GLY D 1 117 ? 9.47600 37.11300 121.34100 1.000 29.07454 118 GLY D O 1
ATOM 16200 N N . PRO D 1 118 ? 7.34300 36.42100 121.23500 1.000 32.38283 119 PRO D N 1
ATOM 16201 C CA . PRO D 1 118 ? 7.75600 35.01000 121.20500 1.000 31.29849 119 PRO D CA 1
ATOM 16202 C C . PRO D 1 118 ? 8.68800 34.75000 120.03100 1.000 27.78754 119 PRO D C 1
ATOM 16203 O O . PRO D 1 118 ? 8.42200 35.17200 118.90700 1.000 27.12957 119 PRO D O 1
ATOM 16214 N N . LEU D 1 119 ? 9.79400 34.05200 120.28400 1.000 25.37936 120 LEU D N 1
ATOM 16215 C CA . LEU D 1 119 ? 10.71300 33.76000 119.18000 1.000 25.46358 120 LEU D CA 1
ATOM 16216 C C . LEU D 1 119 ? 9.99100 32.96300 118.09500 1.000 23.43965 120 LEU D C 1
ATOM 16217 O O . LEU D 1 119 ? 9.21500 32.04700 118.40400 1.000 23.70021 120 LEU D O 1
ATOM 16233 N N . PRO D 1 120 ? 10.23900 33.24900 116.82400 1.000 23.95024 121 PRO D N 1
ATOM 16234 C CA . PRO D 1 120 ? 9.56700 32.49700 115.76400 1.000 22.39479 121 PRO D CA 1
ATOM 16235 C C . PRO D 1 120 ? 10.24300 31.17300 115.44100 1.000 22.95012 121 PRO D C 1
ATOM 16236 O O . PRO D 1 120 ? 11.43900 30.97600 115.66900 1.000 23.67126 121 PRO D O 1
ATOM 16247 N N . ARG D 1 121 ? 9.42600 30.23700 114.96100 1.000 21.79209 122 ARG D N 1
ATOM 16248 C CA . ARG D 1 121 ? 9.94800 29.06400 114.29300 1.000 20.07083 122 ARG D CA 1
ATOM 16249 C C . ARG D 1 121 ? 10.65800 29.52100 113.03500 1.000 20.26296 122 ARG D C 1
ATOM 16250 O O . ARG D 1 121 ? 10.42800 30.62300 112.53900 1.000 20.15242 122 ARG D O 1
ATOM 16271 N N . ILE D 1 122 ? 11.50500 28.64900 112.50400 1.000 20.55246 123 ILE D N 1
ATOM 16272 C CA . ILE D 1 122 ? 12.26100 28.93400 111.29000 1.000 21.42889 123 ILE D CA 1
ATOM 16273 C C . ILE D 1 122 ? 12.02000 27.81100 110.30500 1.000 20.75249 123 ILE D C 1
ATOM 16274 O O . ILE D 1 122 ? 12.15400 26.63600 110.65900 1.000 21.17359 123 ILE D O 1
ATOM 16290 N N . PHE D 1 123 ? 11.69400 28.17200 109.07500 1.000 20.21032 124 PHE D N 1
ATOM 16291 C CA . PHE D 1 123 ? 11.43100 27.24800 107.97900 1.000 19.50760 124 PHE D CA 1
ATOM 16292 C C . PHE D 1 123 ? 12.45800 27.57200 106.90000 1.000 20.40771 124 PHE D C 1
ATOM 16293 O O . PHE D 1 123 ? 12.50300 28.70500 106.41400 1.000 19.46549 124 PHE D O 1
ATOM 16310 N N . ILE D 1 124 ? 13.33300 26.62200 106.58900 1.000 21.36046 125 ILE D N 1
ATOM 16311 C CA . ILE D 1 124 ? 14.41300 26.84400 105.62400 1.000 21.32887 125 ILE D CA 1
ATOM 16312 C C . ILE D 1 124 ? 14.27200 25.77200 104.55900 1.000 20.58668 125 ILE D C 1
ATOM 16313 O O . ILE D 1 124 ? 14.24800 24.58800 104.88700 1.000 20.12083 125 ILE D O 1
ATOM 16329 N N . SER D 1 125 ? 14.16200 26.18500 103.29900 1.000 20.83934 126 SER D N 1
ATOM 16330 C CA . SER D 1 125 ? 14.06100 25.24800 102.19400 1.000 20.95251 126 SER D CA 1
ATOM 16331 C C . SER D 1 125 ? 15.29500 25.38900 101.31400 1.000 19.93660 126 SER D C 1
ATOM 16332 O O . SER D 1 125 ? 16.00500 26.40200 101.34900 1.000 18.16007 126 SER D O 1
ATOM 16340 N N . GLU D 1 126 ? 15.57700 24.34500 100.54000 1.000 20.58405 127 GLU D N 1
ATOM 16341 C CA . GLU D 1 126 ? 16.60700 24.43300 99.50800 1.000 21.26571 127 GLU D CA 1
ATOM 16342 C C . GLU D 1 126 ? 16.08900 23.79300 98.22600 1.000 20.49193 127 GLU D C 1
ATOM 16343 O O . GLU D 1 126 ? 15.32000 22.83200 98.26900 1.000 20.64721 127 GLU D O 1
ATOM 16355 N N . LEU D 1 127 ? 16.50200 24.34600 97.09600 1.000 20.20242 128 LEU D N 1
ATOM 16356 C CA . LEU D 1 127 ? 16.31300 23.68900 95.80000 1.000 20.44192 128 LEU D CA 1
ATOM 16357 C C . LEU D 1 127 ? 17.32200 22.55700 95.63100 1.000 20.50246 128 LEU D C 1
ATOM 16358 O O . LEU D 1 127 ? 18.52500 22.75500 95.85800 1.000 20.65248 128 LEU D O 1
ATOM 16374 N N . LEU D 1 128 ? 16.84000 21.37100 95.24000 1.000 20.98146 129 LEU D N 1
ATOM 16375 C CA . LEU D 1 128 ? 17.69700 20.20000 95.03400 1.000 23.11593 129 LEU D CA 1
ATOM 16376 C C . LEU D 1 128 ? 18.30300 20.31600 93.62100 1.000 23.88971 129 LEU D C 1
ATOM 16377 O O . LEU D 1 128 ? 17.80800 19.77800 92.63500 1.000 23.35280 129 LEU D O 1
ATOM 16393 N N . VAL D 1 129 ? 19.37500 21.10000 93.53500 1.000 23.46071 130 VAL D N 1
ATOM 16394 C CA . VAL D 1 129 ? 19.89900 21.53500 92.23800 1.000 23.91339 130 VAL D CA 1
ATOM 16395 C C . VAL D 1 129 ? 20.25700 20.36500 91.33900 1.000 25.86100 130 VAL D C 1
ATOM 16396 O O . VAL D 1 129 ? 20.10200 20.44500 90.11200 1.000 26.23736 130 VAL D O 1
ATOM 16409 N N . ASP D 1 130 ? 20.74400 19.26700 91.92500 1.000 28.29023 131 ASP D N 1
ATOM 16410 C CA . ASP D 1 130 ? 21.13600 18.08500 91.17000 1.000 35.35424 131 ASP D CA 1
ATOM 16411 C C . ASP D 1 130 ? 19.96900 17.42300 90.45300 1.000 32.64339 131 ASP D C 1
ATOM 16412 O O . ASP D 1 130 ? 20.20900 16.56500 89.60100 1.000 32.16965 131 ASP D O 1
ATOM 16421 N N . GLU D 1 131 ? 18.72800 17.79200 90.76400 1.000 31.23532 132 GLU D N 1
ATOM 16422 C CA . GLU D 1 131 ? 17.58500 17.25300 90.04400 1.000 31.80381 132 GLU D CA 1
ATOM 16423 C C . GLU D 1 131 ? 17.17300 18.11000 88.86100 1.000 28.59817 132 GLU D C 1
ATOM 16424 O O . GLU D 1 131 ? 16.30800 17.69000 88.09000 1.000 28.86662 132 GLU D O 1
ATOM 16436 N N . LEU D 1 132 ? 17.75800 19.29600 88.69000 1.000 27.55330 133 LEU D N 1
ATOM 16437 C CA . LEU D 1 132 ? 17.40800 20.12800 87.54000 1.000 27.86387 133 LEU D CA 1
ATOM 16438 C C . LEU D 1 132 ? 18.09500 19.67600 86.25100 1.000 27.99020 133 LEU D C 1
ATOM 16439 O O . LEU D 1 132 ? 18.94800 18.78700 86.23600 1.000 26.95060 133 LEU D O 1
ATOM 16455 N N . SER D 1 133 ? 17.69300 20.29300 85.13700 1.000 28.92452 134 SER D N 1
ATOM 16456 C CA . SER D 1 133 ? 18.38300 20.02600 83.88600 1.000 31.34586 134 SER D CA 1
ATOM 16457 C C . SER D 1 133 ? 19.86100 20.41700 83.99500 1.000 29.77199 134 SER D C 1
ATOM 16458 O O . SER D 1 133 ? 20.24900 21.29200 84.79700 1.000 27.54014 134 SER D O 1
ATOM 16466 N N . PRO D 1 134 ? 20.70800 19.80500 83.18400 1.000 31.56168 135 PRO D N 1
ATOM 16467 C CA . PRO D 1 134 ? 22.14400 20.14800 83.22000 1.000 31.94067 135 PRO D CA 1
ATOM 16468 C C . PRO D 1 134 ? 22.42300 21.61400 82.93600 1.000 29.04032 135 PRO D C 1
ATOM 16469 O O . PRO D 1 134 ? 23.33100 22.20800 83.54700 1.000 27.48224 135 PRO D O 1
ATOM 16480 N N . GLN D 1 135 ? 21.66800 22.22000 82.00800 1.000 28.92452 136 GLN D N 1
ATOM 16481 C CA . GLN D 1 135 ? 21.87500 23.62800 81.68200 1.000 33.17503 136 GLN D CA 1
ATOM 16482 C C . GLN D 1 135 ? 21.53900 24.52400 82.86800 1.000 29.12191 136 GLN D C 1
ATOM 16483 O O . GLN D 1 135 ? 22.29500 25.45300 83.18400 1.000 27.59278 136 GLN D O 1
ATOM 16497 N N . SER D 1 136 ? 20.43100 24.25400 83.57300 1.000 26.77953 137 SER D N 1
ATOM 16498 C CA . SER D 1 136 ? 20.13300 25.07100 84.73900 1.000 27.02692 137 SER D CA 1
ATOM 16499 C C . SER D 1 136 ? 21.09900 24.79700 85.88700 1.000 24.13710 137 SER D C 1
ATOM 16500 O O . SER D 1 136 ? 21.43500 25.71200 86.65500 1.000 22.66324 137 SER D O 1
ATOM 16508 N N . GLN D 1 137 ? 21.54100 23.55300 86.05100 1.000 23.12646 138 GLN D N 1
ATOM 16509 C CA . GLN D 1 137 ? 22.59500 23.31100 87.02700 1.000 24.50820 138 GLN D CA 1
ATOM 16510 C C . GLN D 1 137 ? 23.81800 24.15200 86.71000 1.000 24.47662 138 GLN D C 1
ATOM 16511 O O . GLN D 1 137 ? 24.46800 24.68100 87.62100 1.000 23.06592 138 GLN D O 1
ATOM 16525 N N . ASP D 1 138 ? 24.18200 24.24200 85.42200 1.000 25.21092 139 ASP D N 1
ATOM 16526 C CA . ASP D 1 138 ? 25.40500 24.95000 85.06700 1.000 28.94031 139 ASP D CA 1
ATOM 16527 C C . ASP D 1 138 ? 25.25300 26.45500 85.29000 1.000 24.81877 139 ASP D C 1
ATOM 16528 O O . ASP D 1 138 ? 26.20600 27.12400 85.71600 1.000 23.12646 139 ASP D O 1
ATOM 16537 N N . ILE D 1 139 ? 24.07300 27.00900 84.98800 1.000 23.59493 140 ILE D N 1
ATOM 16538 C CA . ILE D 1 139 ? 23.80400 28.41900 85.27400 1.000 24.15816 140 ILE D CA 1
ATOM 16539 C C . ILE D 1 139 ? 23.93200 28.70300 86.77700 1.000 21.60785 140 ILE D C 1
ATOM 16540 O O . ILE D 1 139 ? 24.55800 29.67600 87.19400 1.000 21.74471 140 ILE D O 1
ATOM 16556 N N . ILE D 1 140 ? 23.33500 27.87000 87.60500 1.000 20.34981 141 ILE D N 1
ATOM 16557 C CA . ILE D 1 140 ? 23.39500 28.10300 89.04900 1.000 19.90765 141 ILE D CA 1
ATOM 16558 C C . ILE D 1 140 ? 24.83900 27.96200 89.53800 1.000 20.49719 141 ILE D C 1
ATOM 16559 O O . ILE D 1 140 ? 25.34600 28.80600 90.28000 1.000 21.15254 141 ILE D O 1
ATOM 16575 N N . GLN D 1 141 ? 25.54500 26.94100 89.04200 1.000 21.01305 142 GLN D N 1
ATOM 16576 C CA . GLN D 1 141 ? 26.94400 26.73200 89.40300 1.000 22.79747 142 GLN D CA 1
ATOM 16577 C C . GLN D 1 141 ? 27.79800 27.94200 89.07100 1.000 22.10528 142 GLN D C 1
ATOM 16578 O O . GLN D 1 141 ? 28.70800 28.30000 89.83300 1.000 21.53416 142 GLN D O 1
ATOM 16592 N N . LYS D 1 142 ? 27.50000 28.61800 87.97400 1.000 22.60534 143 LYS D N 1
ATOM 16593 C CA . LYS D 1 142 ? 28.27900 29.80100 87.61700 1.000 25.66887 143 LYS D CA 1
ATOM 16594 C C . LYS D 1 142 ? 28.21000 30.86800 88.71900 1.000 25.61886 143 LYS D C 1
ATOM 16595 O O . LYS D 1 142 ? 29.23700 31.45200 89.10500 1.000 24.56874 143 LYS D O 1
ATOM 16614 N N . TYR D 1 143 ? 26.99600 31.15200 89.20700 1.000 23.40281 144 TYR D N 1
ATOM 16615 C CA . TYR D 1 143 ? 26.80500 32.11200 90.30900 1.000 22.80800 144 TYR D CA 1
ATOM 16616 C C . TYR D 1 143 ? 27.41800 31.60000 91.59300 1.000 22.49217 144 TYR D C 1
ATOM 16617 O O . TYR D 1 143 ? 28.11800 32.35400 92.29700 1.000 22.34478 144 TYR D O 1
ATOM 16635 N N . ILE D 1 144 ? 27.21500 30.30900 91.90300 1.000 22.87643 145 ILE D N 1
ATOM 16636 C CA . ILE D 1 144 ? 27.78600 29.73700 93.12300 1.000 24.70823 145 ILE D CA 1
ATOM 16637 C C . ILE D 1 144 ? 29.28800 29.97800 93.17300 1.000 26.36369 145 ILE D C 1
ATOM 16638 O O . ILE D 1 144 ? 29.83900 30.38700 94.19700 1.000 24.91351 145 ILE D O 1
ATOM 16654 N N . ARG D 1 145 ? 29.98400 29.71500 92.06600 1.000 24.38187 146 ARG D N 1
ATOM 16655 C CA . ARG D 1 145 ? 31.41600 29.90700 92.04400 1.000 25.73730 146 ARG D CA 1
ATOM 16656 C C . ARG D 1 145 ? 31.79400 31.36900 92.24100 1.000 22.78957 146 ARG D C 1
ATOM 16657 O O . ARG D 1 145 ? 32.81600 31.64600 92.88600 1.000 23.62915 146 ARG D O 1
ATOM 16678 N N . THR D 1 146 ? 30.99300 32.31600 91.75000 1.000 20.60510 147 THR D N 1
ATOM 16679 C CA . THR D 1 146 ? 31.38100 33.72200 91.91100 1.000 20.96567 147 THR D CA 1
ATOM 16680 C C . THR D 1 146 ? 31.25100 34.18000 93.36900 1.000 20.48930 147 THR D C 1
ATOM 16681 O O . THR D 1 146 ? 31.78900 35.23400 93.72400 1.000 20.64458 147 THR D O 1
ATOM 16692 N N . SER D 1 147 ? 30.52700 33.42000 94.19800 1.000 19.97608 148 SER D N 1
ATOM 16693 C CA . SER D 1 147 ? 30.25200 33.72100 95.58400 1.000 22.42374 148 SER D CA 1
ATOM 16694 C C . SER D 1 147 ? 31.34500 33.24600 96.53300 1.000 23.45281 148 SER D C 1
ATOM 16695 O O . SER D 1 147 ? 31.34900 33.64900 97.71200 1.000 23.81601 148 SER D O 1
ATOM 16703 N N . GLY D 1 148 ? 32.24400 32.38100 96.08200 1.000 23.88971 149 GLY D N 1
ATOM 16704 C CA . GLY D 1 148 ? 33.37200 31.98700 96.92100 1.000 25.83731 149 GLY D CA 1
ATOM 16705 C C . GLY D 1 148 ? 32.84800 31.32400 98.18700 1.000 28.54553 149 GLY D C 1
ATOM 16706 O O . GLY D 1 148 ? 31.98000 30.44600 98.13000 1.000 27.84544 149 GLY D O 1
ATOM 16710 N N . LYS D 1 149 ? 33.32800 31.77000 99.34800 1.000 27.81912 150 LYS D N 1
ATOM 16711 C CA . LYS D 1 149 ? 32.83600 31.25100 100.62200 1.000 28.47183 150 LYS D CA 1
ATOM 16712 C C . LYS D 1 149 ? 31.75600 32.12000 101.26000 1.000 25.41357 150 LYS D C 1
ATOM 16713 O O . LYS D 1 149 ? 31.58200 32.09000 102.47900 1.000 24.74507 150 LYS D O 1
ATOM 16732 N N . GLY D 1 150 ? 30.97500 32.83100 100.45700 1.000 23.19225 151 GLY D N 1
ATOM 16733 C CA . GLY D 1 150 ? 29.83500 33.56200 100.97300 1.000 22.67377 151 GLY D CA 1
ATOM 16734 C C . GLY D 1 150 ? 28.77400 32.71300 101.66500 1.000 22.33162 151 GLY D C 1
ATOM 16735 O O . GLY D 1 150 ? 28.06100 33.23600 102.51800 1.000 23.72653 151 GLY D O 1
ATOM 16739 N N . ASN D 1 151 ? 28.66900 31.41400 101.34400 1.000 22.72904 152 ASN D N 1
ATOM 16740 C CA . ASN D 1 151 ? 27.78400 30.51400 102.09900 1.000 24.57926 152 ASN D CA 1
ATOM 16741 C C . ASN D 1 151 ? 28.13300 30.43100 103.58400 1.000 28.00599 152 ASN D C 1
ATOM 16742 O O . ASN D 1 151 ? 27.32800 29.94100 104.38100 1.000 26.16103 152 ASN D O 1
ATOM 16753 N N . LYS D 1 152 ? 29.34800 30.79900 103.96100 1.000 26.62161 153 LYS D N 1
ATOM 16754 C CA . LYS D 1 152 ? 29.75600 30.73100 105.36200 1.000 26.77689 153 LYS D CA 1
ATOM 16755 C C . LYS D 1 152 ? 29.27600 31.95100 106.13900 1.000 24.03446 153 LYS D C 1
ATOM 16756 O O . LYS D 1 152 ? 29.50600 32.02600 107.35900 1.000 24.75297 153 LYS D O 1
ATOM 16775 N N . HIS D 1 153 ? 28.59200 32.87800 105.46200 1.000 20.92619 154 HIS D N 1
ATOM 16776 C CA . HIS D 1 153 ? 28.19300 34.17800 106.02700 1.000 22.07633 154 HIS D CA 1
ATOM 16777 C C . HIS D 1 153 ? 26.81400 34.56500 105.51600 1.000 21.23149 154 HIS D C 1
ATOM 16778 O O . HIS D 1 153 ? 26.54200 35.72400 105.19800 1.000 21.70523 154 HIS D O 1
ATOM 16792 N N . ALA D 1 154 ? 25.92200 33.57700 105.43600 1.000 21.40520 155 ALA D N 1
ATOM 16793 C CA . ALA D 1 154 ? 24.58300 33.79400 104.91600 1.000 22.87906 155 ALA D CA 1
ATOM 16794 C C . ALA D 1 154 ? 23.79000 34.75900 105.77500 1.000 24.60821 155 ALA D C 1
ATOM 16795 O O . ALA D 1 154 ? 22.97800 35.51700 105.24700 1.000 23.08698 155 ALA D O 1
ATOM 16802 N N . THR D 1 155 ? 24.01900 34.75900 107.09500 1.000 26.29526 156 THR D N 1
ATOM 16803 C CA . THR D 1 155 ? 23.22900 35.62900 107.96200 1.000 34.88050 156 THR D CA 1
ATOM 16804 C C . THR D 1 155 ? 23.65900 37.07100 107.76500 1.000 28.67712 156 THR D C 1
ATOM 16805 O O . THR D 1 155 ? 22.83400 37.99200 107.79500 1.000 28.42446 156 THR D O 1
ATOM 16816 N N . LEU D 1 156 ? 24.94900 37.28200 107.57400 1.000 27.20063 157 LEU D N 1
ATOM 16817 C CA . LEU D 1 156 ? 25.43600 38.60200 107.19600 1.000 28.32971 157 LEU D CA 1
ATOM 16818 C C . LEU D 1 156 ? 24.76200 39.09700 105.91300 1.000 25.58201 157 LEU D C 1
ATOM 16819 O O . LEU D 1 156 ? 24.39500 40.27600 105.81200 1.000 26.94270 157 LEU D O 1
ATOM 16835 N N . ALA D 1 157 ? 24.65400 38.22100 104.90500 1.000 22.53954 158 ALA D N 1
ATOM 16836 C CA . ALA D 1 157 ? 23.95200 38.57200 103.66400 1.000 22.50533 158 ALA D CA 1
ATOM 16837 C C . ALA D 1 157 ? 22.47000 38.88300 103.92300 1.000 24.77139 158 ALA D C 1
ATOM 16838 O O . ALA D 1 157 ? 21.94400 39.90200 103.45700 1.000 25.10564 158 ALA D O 1
ATOM 16845 N N . SER D 1 158 ? 21.79400 38.04400 104.72700 1.000 24.50031 159 SER D N 1
ATOM 16846 C CA . SER D 1 158 ? 20.38700 38.26500 105.05300 1.000 26.61372 159 SER D CA 1
ATOM 16847 C C . SER D 1 158 ? 20.17600 39.60100 105.75000 1.000 26.71899 159 SER D C 1
ATOM 16848 O O . SER D 1 158 ? 19.22600 40.31700 105.43700 1.000 28.08495 159 SER D O 1
ATOM 16856 N N . THR D 1 159 ? 21.04100 39.95700 106.70700 1.000 25.10564 160 THR D N 1
ATOM 16857 C CA . THR D 1 159 ? 20.83500 41.17800 107.46500 1.000 26.91639 160 THR D CA 1
ATOM 16858 C C . THR D 1 159 ? 21.16400 42.43600 106.67500 1.000 27.81649 160 THR D C 1
ATOM 16859 O O . THR D 1 159 ? 20.82100 43.53800 107.11000 1.000 27.64279 160 THR D O 1
ATOM 16870 N N . SER D 1 160 ? 21.86400 42.30000 105.57600 1.000 28.71397 161 SER D N 1
ATOM 16871 C CA . SER D 1 160 ? 22.31400 43.46100 104.82300 1.000 30.07992 161 SER D CA 1
ATOM 16872 C C . SER D 1 160 ? 21.59200 43.63700 103.50500 1.000 31.64590 161 SER D C 1
ATOM 16873 O O . SER D 1 160 ? 21.82300 44.64100 102.83300 1.000 32.54338 161 SER D O 1
ATOM 16881 N N . GLY D 1 161 ? 20.76300 42.68000 103.11200 1.000 29.05612 162 GLY D N 1
ATOM 16882 C CA . GLY D 1 161 ? 20.08700 42.74400 101.83200 1.000 30.25363 162 GLY D CA 1
ATOM 16883 C C . GLY D 1 161 ? 20.97300 42.49900 100.63400 1.000 29.90622 162 GLY D C 1
ATOM 16884 O O . GLY D 1 161 ? 20.58500 42.84000 99.51300 1.000 29.75883 162 GLY D O 1
ATOM 16888 N N . GLU D 1 162 ? 22.12600 41.87700 100.82000 1.000 27.79544 163 GLU D N 1
ATOM 16889 C CA . GLU D 1 162 ? 23.06700 41.70700 99.72000 1.000 28.25339 163 GLU D CA 1
ATOM 16890 C C . GLU D 1 162 ? 23.04400 40.28600 99.17300 1.000 27.52962 163 GLU D C 1
ATOM 16891 O O . GLU D 1 162 ? 22.75400 39.32000 99.88800 1.000 27.87176 163 GLU D O 1
ATOM 16903 N N . LEU D 1 163 ? 23.36600 40.16500 97.89600 1.000 24.96878 164 LEU D N 1
ATOM 16904 C CA . LEU D 1 163 ? 23.66600 38.86500 97.29800 1.000 23.16330 164 LEU D CA 1
ATOM 16905 C C . LEU D 1 163 ? 25.14900 38.55900 97.44100 1.000 22.19740 164 LEU D C 1
ATOM 16906 O O . LEU D 1 163 ? 26.00200 39.44100 97.29500 1.000 23.11330 164 LEU D O 1
ATOM 16922 N N . THR D 1 164 ? 25.46800 37.29100 97.68300 1.000 20.12347 165 THR D N 1
ATOM 16923 C CA . THR D 1 164 ? 26.86000 36.89600 97.79400 1.000 20.25506 165 THR D CA 1
ATOM 16924 C C . THR D 1 164 ? 27.49500 36.58500 96.44400 1.000 20.55510 165 THR D C 1
ATOM 16925 O O . THR D 1 164 ? 28.72900 36.63600 96.32400 1.000 20.76038 165 THR D O 1
ATOM 16936 N N . TRP D 1 165 ? 26.69300 36.20600 95.45500 1.000 20.80249 166 TRP D N 1
ATOM 16937 C CA . TRP D 1 165 ? 27.17500 35.99600 94.09800 1.000 20.82618 166 TRP D CA 1
ATOM 16938 C C . TRP D 1 165 ? 27.12800 37.31800 93.32900 1.000 22.43690 166 TRP D C 1
ATOM 16939 O O . TRP D 1 165 ? 26.48600 38.28600 93.73700 1.000 22.07896 166 TRP D O 1
ATOM 16960 N N . GLU D 1 166 ? 27.79100 37.34000 92.18400 1.000 25.65044 167 GLU D N 1
ATOM 16961 C CA . GLU D 1 166 ? 27.74500 38.51400 91.33300 1.000 28.42709 167 GLU D CA 1
ATOM 16962 C C . GLU D 1 166 ? 26.31400 38.77400 90.85500 1.000 28.16127 167 GLU D C 1
ATOM 16963 O O . GLU D 1 166 ? 25.43300 37.90600 90.89900 1.000 24.57926 167 GLU D O 1
ATOM 16975 N N . LYS D 1 167 ? 26.10900 39.97500 90.33100 1.000 31.08004 168 LYS D N 1
ATOM 16976 C CA . LYS D 1 167 ? 24.76600 40.38600 89.95400 1.000 36.58860 168 LYS D CA 1
ATOM 16977 C C . LYS D 1 167 ? 24.24300 39.51600 88.81700 1.000 31.88277 168 LYS D C 1
ATOM 16978 O O . LYS D 1 167 ? 24.94200 39.30500 87.81400 1.000 28.20075 168 LYS D O 1
ATOM 16997 N N . PRO D 1 168 ? 23.02900 39.02600 88.92000 1.000 29.68251 169 PRO D N 1
ATOM 16998 C CA . PRO D 1 168 ? 22.47500 38.13600 87.91700 1.000 28.73239 169 PRO D CA 1
ATOM 16999 C C . PRO D 1 168 ? 22.34600 38.79700 86.55500 1.000 28.02441 169 PRO D C 1
ATOM 17000 O O . PRO D 1 168 ? 22.07700 39.99800 86.42900 1.000 25.66097 169 PRO D O 1
ATOM 17011 N N . ILE D 1 169 ? 22.54700 37.99000 85.53700 1.000 29.03506 170 ILE D N 1
ATOM 17012 C CA . ILE D 1 169 ? 22.32700 38.36800 84.14400 1.000 30.87739 170 ILE D CA 1
ATOM 17013 C C . ILE D 1 169 ? 20.87400 38.06700 83.77400 1.000 27.24274 170 ILE D C 1
ATOM 17014 O O . ILE D 1 169 ? 20.32900 37.02400 84.14000 1.000 24.25028 170 ILE D O 1
ATOM 17030 N N . TYR D 1 170 ? 20.23100 38.96400 83.04000 1.000 27.34538 171 TYR D N 1
ATOM 17031 C CA . TYR D 1 170 ? 18.78800 38.82800 82.93500 1.000 29.02716 171 TYR D CA 1
ATOM 17032 C C . TYR D 1 170 ? 18.38800 37.56200 82.16700 1.000 25.45568 171 TYR D C 1
ATOM 17033 O O . TYR D 1 170 ? 17.42700 36.87300 82.54600 1.000 23.79496 171 TYR D O 1
ATOM 17051 N N . SER D 1 171 ? 19.11200 37.22600 81.09900 1.000 24.46609 172 SER D N 1
ATOM 17052 C CA . SER D 1 171 ? 18.79300 35.99300 80.38600 1.000 26.67162 172 SER D CA 1
ATOM 17053 C C . SER D 1 171 ? 18.94400 34.77300 81.27000 1.000 25.05827 172 SER D C 1
ATOM 17054 O O . SER D 1 171 ? 18.16100 33.82000 81.14100 1.000 22.61324 172 SER D O 1
ATOM 17062 N N . ASP D 1 172 ? 19.93300 34.77600 82.18800 1.000 26.28473 173 ASP D N 1
ATOM 17063 C CA . ASP D 1 172 ? 20.07200 33.65000 83.11700 1.000 26.84269 173 ASP D CA 1
ATOM 17064 C C . ASP D 1 172 ? 18.84800 33.52900 84.01400 1.000 24.70559 173 ASP D C 1
ATOM 17065 O O . ASP D 1 172 ? 18.35500 32.42600 84.26600 1.000 24.30028 173 ASP D O 1
ATOM 17074 N N . PHE D 1 173 ? 18.36000 34.66500 84.51900 1.000 24.33450 174 PHE D N 1
ATOM 17075 C CA . PHE D 1 173 ? 17.13000 34.70800 85.29900 1.000 24.79771 174 PHE D CA 1
ATOM 17076 C C . PHE D 1 173 ? 15.94400 34.18800 84.49600 1.000 24.40556 174 PHE D C 1
ATOM 17077 O O . PHE D 1 173 ? 15.12400 33.41200 85.00600 1.000 22.53691 174 PHE D O 1
ATOM 17094 N N . GLN D 1 174 ? 15.83300 34.59000 83.22800 1.000 25.63992 175 GLN D N 1
ATOM 17095 C CA . GLN D 1 174 ? 14.71500 34.13600 82.42400 1.000 29.32194 175 GLN D CA 1
ATOM 17096 C C . GLN D 1 174 ? 14.79000 32.63400 82.15700 1.000 26.63477 175 GLN D C 1
ATOM 17097 O O . GLN D 1 174 ? 13.76500 31.94700 82.18300 1.000 25.40831 175 GLN D O 1
ATOM 17111 N N . VAL D 1 175 ? 15.97600 32.10400 81.85400 1.000 25.06880 176 VAL D N 1
ATOM 17112 C CA . VAL D 1 175 ? 16.07500 30.66700 81.58400 1.000 25.81889 176 VAL D CA 1
ATOM 17113 C C . VAL D 1 175 ? 15.75800 29.87400 82.83900 1.000 24.32134 176 VAL D C 1
ATOM 17114 O O . VAL D 1 175 ? 15.00200 28.89400 82.81200 1.000 24.10026 176 VAL D O 1
ATOM 17127 N N . LEU D 1 176 ? 16.30600 30.29900 83.96800 1.000 23.17120 177 LEU D N 1
ATOM 17128 C CA . LEU D 1 176 ? 16.01400 29.60000 85.21500 1.000 26.12945 177 LEU D CA 1
ATOM 17129 C C . LEU D 1 176 ? 14.53100 29.64800 85.56100 1.000 27.00850 177 LEU D C 1
ATOM 17130 O O . LEU D 1 176 ? 13.97700 28.65500 86.05700 1.000 28.42446 177 LEU D O 1
ATOM 17146 N N . SER D 1 177 ? 13.87900 30.80400 85.33200 1.000 27.67437 178 SER D N 1
ATOM 17147 C CA . SER D 1 177 ? 12.46800 30.96400 85.65800 1.000 31.34850 178 SER D CA 1
ATOM 17148 C C . SER D 1 177 ? 11.59100 29.96200 84.93100 1.000 28.38235 178 SER D C 1
ATOM 17149 O O . SER D 1 177 ? 10.57400 29.50000 85.47400 1.000 26.91375 178 SER D O 1
ATOM 17157 N N . ARG D 1 178 ? 11.93200 29.61400 83.70200 1.000 30.31153 179 ARG D N 1
ATOM 17158 C CA . ARG D 1 178 ? 11.11200 28.67900 82.90000 1.000 36.68335 179 ARG D CA 1
ATOM 17159 C C . ARG D 1 178 ? 11.19000 27.27800 83.47300 1.000 32.52495 179 ARG D C 1
ATOM 17160 O O . ARG D 1 178 ? 10.30500 26.52500 83.23100 1.000 31.77223 179 ARG D O 1
ATOM 17181 N N . GLU D 1 179 ? 12.27600 26.93800 84.13700 1.000 31.23796 180 GLU D N 1
ATOM 17182 C CA . GLU D 1 179 ? 12.40700 25.60300 84.69700 1.000 31.56694 180 GLU D CA 1
ATOM 17183 C C . GLU D 1 179 ? 12.02400 25.54300 86.17500 1.000 27.60331 180 GLU D C 1
ATOM 17184 O O . GLU D 1 179 ? 11.35600 24.58800 86.59500 1.000 25.78204 180 GLU D O 1
ATOM 17196 N N . SER D 1 180 ? 12.41300 26.55800 86.95000 1.000 26.25052 181 SER D N 1
ATOM 17197 C CA . SER D 1 180 ? 12.13200 26.63700 88.40000 1.000 25.48727 181 SER D CA 1
ATOM 17198 C C . SER D 1 180 ? 11.95000 28.09300 88.80200 1.000 25.43463 181 SER D C 1
ATOM 17199 O O . SER D 1 180 ? 12.92200 28.84900 88.90200 1.000 24.50031 181 SER D O 1
ATOM 17207 N N . GLU D 1 181 ? 10.72200 28.48900 89.11100 1.000 25.33462 182 GLU D N 1
ATOM 17208 C CA . GLU D 1 181 ? 10.54400 29.84000 89.61400 1.000 27.16378 182 GLU D CA 1
ATOM 17209 C C . GLU D 1 181 ? 11.20500 30.02100 90.97200 1.000 23.93971 182 GLU D C 1
ATOM 17210 O O . GLU D 1 181 ? 11.63700 31.12100 91.29800 1.000 23.83180 182 GLU D O 1
ATOM 17222 N N . TYR D 1 182 ? 11.29700 28.95700 91.76900 1.000 21.17886 183 TYR D N 1
ATOM 17223 C CA . TYR D 1 182 ? 12.02000 29.02700 93.03100 1.000 21.59733 183 TYR D CA 1
ATOM 17224 C C . TYR D 1 182 ? 13.48300 29.41000 92.79700 1.000 20.77618 183 TYR D C 1
ATOM 17225 O O . TYR D 1 182 ? 14.02000 30.29800 93.47500 1.000 19.57603 183 TYR D O 1
ATOM 17243 N N . ALA D 1 183 ? 14.12700 28.78200 91.80700 1.000 20.71564 184 ALA D N 1
ATOM 17244 C CA . ALA D 1 183 ? 15.50300 29.11300 91.47500 1.000 22.62113 184 ALA D CA 1
ATOM 17245 C C . ALA D 1 183 ? 15.64300 30.57200 91.07700 1.000 22.06054 184 ALA D C 1
ATOM 17246 O O . ALA D 1 183 ? 16.57800 31.25000 91.50400 1.000 20.74986 184 ALA D O 1
ATOM 17253 N N . ALA D 1 184 ? 14.74600 31.06300 90.22200 1.000 22.99486 185 ALA D N 1
ATOM 17254 C CA . ALA D 1 184 ? 14.84900 32.45000 89.77800 1.000 23.62652 185 ALA D CA 1
ATOM 17255 C C . ALA D 1 184 ? 14.69000 33.39200 90.96000 1.000 22.78168 185 ALA D C 1
ATOM 17256 O O . ALA D 1 184 ? 15.45200 34.36400 91.10000 1.000 22.23424 185 ALA D O 1
ATOM 17263 N N . TRP D 1 185 ? 13.72000 33.10500 91.83600 1.000 22.13950 186 TRP D N 1
ATOM 17264 C CA . TRP D 1 185 ? 13.51200 33.92300 93.03000 1.000 21.33677 186 TRP D CA 1
ATOM 17265 C C . TRP D 1 185 ? 14.80000 34.02500 93.85300 1.000 20.94198 186 TRP D C 1
ATOM 17266 O O . TRP D 1 185 ? 15.18600 35.11600 94.29600 1.000 22.75273 186 TRP D O 1
ATOM 17287 N N . THR D 1 186 ? 15.42200 32.87500 94.12900 1.000 19.42075 187 THR D N 1
ATOM 17288 C CA . THR D 1 186 ? 16.62200 32.81100 94.96800 1.000 19.76816 187 THR D CA 1
ATOM 17289 C C . THR D 1 186 ? 17.80700 33.45400 94.28100 1.000 19.56024 187 THR D C 1
ATOM 17290 O O . THR D 1 186 ? 18.63400 34.08700 94.94000 1.000 18.70224 187 THR D O 1
ATOM 17301 N N . LEU D 1 187 ? 17.86700 33.39800 92.94000 1.000 20.01293 188 LEU D N 1
ATOM 17302 C CA . LEU D 1 187 ? 18.97800 34.04400 92.26900 1.000 21.11306 188 LEU D CA 1
ATOM 17303 C C . LEU D 1 187 ? 19.01200 35.54200 92.55500 1.000 21.31308 188 LEU D C 1
ATOM 17304 O O . LEU D 1 187 ? 20.09700 36.12800 92.66000 1.000 21.88947 188 LEU D O 1
ATOM 17320 N N . VAL D 1 188 ? 17.84900 36.20000 92.60900 1.000 21.12622 189 VAL D N 1
ATOM 17321 C CA . VAL D 1 188 ? 17.83200 37.65100 92.75500 1.000 19.89449 189 VAL D CA 1
ATOM 17322 C C . VAL D 1 188 ? 17.54700 38.09900 94.18000 1.000 19.97082 189 VAL D C 1
ATOM 17323 O O . VAL D 1 188 ? 17.79100 39.27000 94.49200 1.000 20.88145 189 VAL D O 1
ATOM 17336 N N . ASN D 1 189 ? 17.08600 37.21300 95.05500 1.000 20.00766 190 ASN D N 1
ATOM 17337 C CA . ASN D 1 189 ? 16.84000 37.56800 96.44500 1.000 21.06042 190 ASN D CA 1
ATOM 17338 C C . ASN D 1 189 ? 17.78900 36.92100 97.44300 1.000 20.39718 190 ASN D C 1
ATOM 17339 O O . ASN D 1 189 ? 17.94300 37.46200 98.55600 1.000 20.68669 190 ASN D O 1
ATOM 17350 N N . GLY D 1 190 ? 18.38600 35.78400 97.10500 1.000 20.41824 191 GLY D N 1
ATOM 17351 C CA . GLY D 1 190 ? 19.35700 35.14000 97.98400 1.000 20.09715 191 GLY D CA 1
ATOM 17352 C C . GLY D 1 190 ? 18.74600 34.81600 99.34100 1.000 19.52866 191 GLY D C 1
ATOM 17353 O O . GLY D 1 190 ? 17.66200 34.24000 99.44000 1.000 19.26810 191 GLY D O 1
ATOM 17357 N N . TYR D 1 191 ? 19.48700 35.15700 100.38600 1.000 21.08148 192 TYR D N 1
ATOM 17358 C CA . TYR D 1 191 ? 19.14600 34.80100 101.75600 1.000 20.58931 192 TYR D CA 1
ATOM 17359 C C . TYR D 1 191 ? 18.19200 35.79100 102.40900 1.000 22.62113 192 TYR D C 1
ATOM 17360 O O . TYR D 1 191 ? 17.99200 35.73500 103.62500 1.000 21.87368 192 TYR D O 1
ATOM 17378 N N . ALA D 1 192 ? 17.60800 36.70400 101.64200 1.000 23.23173 193 ALA D N 1
ATOM 17379 C CA . ALA D 1 192 ? 16.64500 37.62000 102.21300 1.000 23.78969 193 ALA D CA 1
ATOM 17380 C C . ALA D 1 192 ? 15.45700 36.85800 102.80500 1.000 23.05540 193 ALA D C 1
ATOM 17381 O O . ALA D 1 192 ? 15.03200 35.81000 102.29700 1.000 21.60522 193 ALA D O 1
ATOM 17388 N N . LEU D 1 193 ? 14.93600 37.38800 103.90600 1.000 22.01053 194 LEU D N 1
ATOM 17389 C CA . LEU D 1 193 ? 13.70100 36.85100 104.47800 1.000 21.56048 194 LEU D CA 1
ATOM 17390 C C . LEU D 1 193 ? 12.63600 36.76500 103.39200 1.000 21.44731 194 LEU D C 1
ATOM 17391 O O . LEU D 1 193 ? 12.33500 37.76100 102.72900 1.000 22.69746 194 LEU D O 1
ATOM 17407 N N . ASN D 1 194 ? 12.10300 35.56400 103.18000 1.000 20.65248 195 ASN D N 1
ATOM 17408 C CA . ASN D 1 194 ? 11.09300 35.31400 102.15600 1.000 22.54218 195 ASN D CA 1
ATOM 17409 C C . ASN D 1 194 ? 9.71000 35.70900 102.64800 1.000 22.22635 195 ASN D C 1
ATOM 17410 O O . ASN D 1 194 ? 8.91400 36.27500 101.89600 1.000 21.58417 195 ASN D O 1
ATOM 17421 N N . HIS D 1 195 ? 9.42700 35.43600 103.92400 1.000 21.59206 196 HIS D N 1
ATOM 17422 C CA . HIS D 1 195 ? 8.25900 36.01900 104.54600 1.000 22.48954 196 HIS D CA 1
ATOM 17423 C C . HIS D 1 195 ? 8.34800 35.87000 106.05100 1.000 22.85274 196 HIS D C 1
ATOM 17424 O O . HIS D 1 195 ? 9.01900 34.96500 106.55900 1.000 22.75010 196 HIS D O 1
ATOM 17438 N N . THR D 1 196 ? 7.65300 36.76000 106.73900 1.000 24.46346 197 THR D N 1
ATOM 17439 C CA . THR D 1 196 ? 7.22800 36.51100 108.11000 1.000 25.65834 197 THR D CA 1
ATOM 17440 C C . THR D 1 196 ? 5.74900 36.11900 108.12000 1.000 24.72665 197 THR D C 1
ATOM 17441 O O . THR D 1 196 ? 5.03800 36.20800 107.11800 1.000 23.96603 197 THR D O 1
ATOM 17452 N N . THR D 1 197 ? 5.28600 35.66800 109.27700 1.000 24.98194 198 THR D N 1
ATOM 17453 C CA . THR D 1 197 ? 3.96000 35.09400 109.39500 1.000 26.42422 198 THR D CA 1
ATOM 17454 C C . THR D 1 197 ? 3.33600 35.64700 110.65900 1.000 25.49253 198 THR D C 1
ATOM 17455 O O . THR D 1 197 ? 3.93500 35.55700 111.73600 1.000 26.14524 198 THR D O 1
ATOM 17466 N N . ILE D 1 198 ? 2.15500 36.22300 110.53100 1.000 25.35304 199 ILE D N 1
ATOM 17467 C CA . ILE D 1 198 ? 1.40100 36.65700 111.69800 1.000 26.57161 199 ILE D CA 1
ATOM 17468 C C . ILE D 1 198 ? 0.64400 35.47400 112.29400 1.000 26.09260 199 ILE D C 1
ATOM 17469 O O . ILE D 1 198 ? -0.09800 34.78200 111.58700 1.000 26.17682 199 ILE D O 1
ATOM 17485 N N . SER D 1 199 ? 0.77200 35.28000 113.61300 1.000 26.51634 200 SER D N 1
ATOM 17486 C CA . SER D 1 199 ? -0.03800 34.30100 114.34400 1.000 29.39563 200 SER D CA 1
ATOM 17487 C C . SER D 1 199 ? -1.41800 34.89300 114.64800 1.000 28.83767 200 SER D C 1
ATOM 17488 O O . SER D 1 199 ? -1.57600 35.65400 115.60400 1.000 28.89820 200 SER D O 1
ATOM 17496 N N . THR D 1 200 ? -2.42600 34.56200 113.81500 1.000 27.31643 201 THR D N 1
ATOM 17497 C CA . THR D 1 200 ? -3.71700 35.20900 113.98700 1.000 28.35603 201 THR D CA 1
ATOM 17498 C C . THR D 1 200 ? -4.34400 34.84200 115.32900 1.000 28.55869 201 THR D C 1
ATOM 17499 O O . THR D 1 200 ? -5.02400 35.67000 115.91900 1.000 29.05612 201 THR D O 1
ATOM 17510 N N . HIS D 1 201 ? -4.12600 33.61900 115.84100 1.000 29.80357 202 HIS D N 1
ATOM 17511 C CA . HIS D 1 201 ? -4.79500 33.22400 117.08500 1.000 32.09069 202 HIS D CA 1
ATOM 17512 C C . HIS D 1 201 ? -4.20200 33.91700 118.30800 1.000 32.46705 202 HIS D C 1
ATOM 17513 O O . HIS D 1 201 ? -4.75300 33.79400 119.40800 1.000 33.25399 202 HIS D O 1
ATOM 17527 N N . ARG D 1 202 ? -3.09800 34.64100 118.14900 1.000 32.42494 203 ARG D N 1
ATOM 17528 C CA . ARG D 1 202 ? -2.56700 35.43800 119.24300 1.000 34.92524 203 ARG D CA 1
ATOM 17529 C C . ARG D 1 202 ? -3.04500 36.87900 119.21300 1.000 33.84353 203 ARG D C 1
ATOM 17530 O O . ARG D 1 202 ? -2.78200 37.61400 120.17200 1.000 34.83049 203 ARG D O 1
ATOM 17551 N N . LEU D 1 203 ? -3.72600 37.30200 118.14800 1.000 32.84868 204 LEU D N 1
ATOM 17552 C CA . LEU D 1 203 ? -4.43800 38.58400 118.15300 1.000 33.19872 204 LEU D CA 1
ATOM 17553 C C . LEU D 1 203 ? -5.65700 38.54100 119.07400 1.000 35.97273 204 LEU D C 1
ATOM 17554 O O . LEU D 1 203 ? -6.16300 37.48200 119.44200 1.000 35.58585 204 LEU D O 1
ATOM 17570 N N . ILE D 1 204 ? -6.13800 39.73200 119.44700 1.000 39.59422 205 ILE D N 1
ATOM 17571 C CA . ILE D 1 204 ? -7.19500 39.88600 120.42500 1.000 44.83695 205 ILE D CA 1
ATOM 17572 C C . ILE D 1 204 ? -8.54700 40.13900 119.77100 1.000 42.20243 205 ILE D C 1
ATOM 17573 O O . ILE D 1 204 ? -9.57800 39.70000 120.28000 1.000 41.05229 205 ILE D O 1
ATOM 17589 N N . SER D 1 205 ? -8.57400 40.88200 118.67300 1.000 42.95515 206 SER D N 1
ATOM 17590 C CA . SER D 1 205 ? -9.83900 41.34800 118.12100 1.000 41.85239 206 SER D CA 1
ATOM 17591 C C . SER D 1 205 ? -10.49400 40.20700 117.34900 1.000 41.47339 206 SER D C 1
ATOM 17592 O O . SER D 1 205 ? -10.03600 39.05900 117.37800 1.000 40.90227 206 SER D O 1
ATOM 17600 N N . ASP D 1 206 ? -11.57100 40.51600 116.62500 1.000 41.46550 207 ASP D N 1
ATOM 17601 C CA . ASP D 1 206 ? -12.25800 39.50700 115.81900 1.000 43.11570 207 ASP D CA 1
ATOM 17602 C C . ASP D 1 206 ? -11.40200 38.97300 114.66600 1.000 38.82044 207 ASP D C 1
ATOM 17603 O O . ASP D 1 206 ? -11.68900 37.88200 114.15100 1.000 37.96771 207 ASP D O 1
ATOM 17612 N N . ILE D 1 207 ? -10.34100 39.66900 114.26300 1.000 35.79640 208 ILE D N 1
ATOM 17613 C CA . ILE D 1 207 ? -9.52900 39.13100 113.16600 1.000 33.92775 208 ILE D CA 1
ATOM 17614 C C . ILE D 1 207 ? -8.56700 38.07100 113.67800 1.000 31.57747 208 ILE D C 1
ATOM 17615 O O . ILE D 1 207 ? -7.70300 37.58800 112.94000 1.000 30.50892 208 ILE D O 1
ATOM 17631 N N . ARG D 1 208 ? -8.74900 37.64000 114.92300 1.000 31.39587 209 ARG D N 1
ATOM 17632 C CA . ARG D 1 208 ? -7.97900 36.48600 115.35900 1.000 33.31715 209 ARG D CA 1
ATOM 17633 C C . ARG D 1 208 ? -8.43400 35.21800 114.65900 1.000 32.99869 209 ARG D C 1
ATOM 17634 O O . ARG D 1 208 ? -7.67800 34.24100 114.62900 1.000 33.05660 209 ARG D O 1
ATOM 17655 N N . SER D 1 209 ? -9.65300 35.21800 114.10700 1.000 34.79628 210 SER D N 1
ATOM 17656 C CA . SER D 1 209 ? -10.13500 34.13300 113.26000 1.000 38.93098 210 SER D CA 1
ATOM 17657 C C . SER D 1 209 ? -9.62300 34.34700 111.84200 1.000 32.24597 210 SER D C 1
ATOM 17658 O O . SER D 1 209 ? -9.84600 35.41100 111.25600 1.000 30.52998 210 SER D O 1
ATOM 17666 N N . ILE D 1 210 ? -8.95400 33.34000 111.27900 1.000 28.48763 211 ILE D N 1
ATOM 17667 C CA . ILE D 1 210 ? -8.23800 33.60900 110.03200 1.000 29.16402 211 ILE D CA 1
ATOM 17668 C C . ILE D 1 210 ? -9.20300 33.96100 108.90300 1.000 28.76398 211 ILE D C 1
ATOM 17669 O O . ILE D 1 210 ? -8.87400 34.78400 108.03800 1.000 27.29275 211 ILE D O 1
ATOM 17685 N N . ASN D 1 211 ? -10.42300 33.40000 108.90500 1.000 31.20637 212 ASN D N 1
ATOM 17686 C CA . ASN D 1 211 ? -11.38800 33.76000 107.86600 1.000 36.73072 212 ASN D CA 1
ATOM 17687 C C . ASN D 1 211 ? -11.72600 35.25000 107.90700 1.000 42.26823 212 ASN D C 1
ATOM 17688 O O . ASN D 1 211 ? -11.86000 35.89000 106.85900 1.000 40.27062 212 ASN D O 1
ATOM 17699 N N . LYS D 1 212 ? -11.89300 35.81500 109.10600 1.000 38.87045 213 LYS D N 1
ATOM 17700 C CA . LYS D 1 212 ? -12.14700 37.24900 109.21600 1.000 37.89139 213 LYS D CA 1
ATOM 17701 C C . LYS D 1 212 ? -10.87600 38.06600 108.97200 1.000 33.59613 213 LYS D C 1
ATOM 17702 O O . LYS D 1 212 ? -10.94900 39.16100 108.40900 1.000 33.82774 213 LYS D O 1
ATOM 17721 N N . PHE D 1 213 ? -9.71700 37.54200 109.37100 1.000 31.37481 214 PHE D N 1
ATOM 17722 C CA . PHE D 1 213 ? -8.45700 38.18600 109.01200 1.000 30.01149 214 PHE D CA 1
ATOM 17723 C C . PHE D 1 213 ? -8.32600 38.31600 107.48900 1.000 30.07466 214 PHE D C 1
ATOM 17724 O O . PHE D 1 213 ? -7.92000 39.36800 106.98200 1.000 29.24824 214 PHE D O 1
ATOM 17741 N N . ASN D 1 214 ? -8.69500 37.27300 106.74200 1.000 30.66683 215 ASN D N 1
ATOM 17742 C CA . ASN D 1 214 ? -8.52100 37.32800 105.28800 1.000 31.55642 215 ASN D CA 1
ATOM 17743 C C . ASN D 1 214 ? -9.41900 38.39200 104.67200 1.000 32.89079 215 ASN D C 1
ATOM 17744 O O . ASN D 1 214 ? -8.99400 39.13800 103.78000 1.000 32.24334 215 ASN D O 1
ATOM 17755 N N . LYS D 1 215 ? -10.64700 38.49600 105.15100 1.000 35.19369 216 LYS D N 1
ATOM 17756 C CA . LYS D 1 215 ? -11.53900 39.52700 104.62600 1.000 41.16546 216 LYS D CA 1
ATOM 17757 C C . LYS D 1 215 ? -11.06600 40.92000 105.03300 1.000 38.73359 216 LYS D C 1
ATOM 17758 O O . LYS D 1 215 ? -11.26200 41.89100 104.28800 1.000 39.23365 216 LYS D O 1
ATOM 17777 N N . PHE D 1 216 ? -10.47600 41.04500 106.22000 1.000 37.51766 217 PHE D N 1
ATOM 17778 C CA . PHE D 1 216 ? -9.86500 42.31700 106.60800 1.000 37.86507 217 PHE D CA 1
ATOM 17779 C C . PHE D 1 216 ? -8.75400 42.71200 105.63800 1.000 35.68586 217 PHE D C 1
ATOM 17780 O O . PHE D 1 216 ? -8.68800 43.86600 105.20400 1.000 35.04894 217 PHE D O 1
ATOM 17797 N N . VAL D 1 217 ? -7.89300 41.76000 105.25600 1.000 34.97788 218 VAL D N 1
ATOM 17798 C CA . VAL D 1 217 ? -6.82600 42.07400 104.30700 1.000 35.98063 218 VAL D CA 1
ATOM 17799 C C . VAL D 1 217 ? -7.40200 42.46100 102.94800 1.000 38.06246 218 VAL D C 1
ATOM 17800 O O . VAL D 1 217 ? -6.94400 43.41900 102.31100 1.000 38.41776 218 VAL D O 1
ATOM 17813 N N . GLU D 1 218 ? -8.39700 41.71500 102.47000 1.000 40.08112 219 GLU D N 1
ATOM 17814 C CA . GLU D 1 218 ? -8.98900 42.04200 101.17100 1.000 44.69746 219 GLU D CA 1
ATOM 17815 C C . GLU D 1 218 ? -9.79500 43.33200 101.22600 1.000 44.86327 219 GLU D C 1
ATOM 17816 O O . GLU D 1 218 ? -9.83700 44.08000 100.24100 1.000 44.31584 219 GLU D O 1
ATOM 17828 N N . ASP D 1 219 ? -10.45100 43.61000 102.35300 1.000 45.67390 220 ASP D N 1
ATOM 17829 C CA . ASP D 1 219 ? -11.19800 44.85900 102.46500 1.000 48.86902 220 ASP D CA 1
ATOM 17830 C C . ASP D 1 219 ? -10.28400 46.07700 102.39400 1.000 46.48978 220 ASP D C 1
ATOM 17831 O O . ASP D 1 219 ? -10.72800 47.16700 102.01900 1.000 46.73192 220 ASP D O 1
ATOM 17840 N N . ASN D 1 220 ? -9.02000 45.92200 102.77100 1.000 46.16606 221 ASN D N 1
ATOM 17841 C CA . ASN D 1 220 ? -8.04000 46.98900 102.69100 1.000 46.56085 221 ASN D CA 1
ATOM 17842 C C . ASN D 1 220 ? -7.28600 47.00400 101.37200 1.000 49.13221 221 ASN D C 1
ATOM 17843 O O . ASN D 1 220 ? -6.27500 47.70500 101.25900 1.000 52.27732 221 ASN D O 1
ATOM 17854 N N . GLY D 1 221 ? -7.72100 46.22300 100.39300 1.000 46.10290 222 GLY D N 1
ATOM 17855 C CA . GLY D 1 221 ? -7.22700 46.37600 99.04100 1.000 44.88696 222 GLY D CA 1
ATOM 17856 C C . GLY D 1 221 ? -6.09200 45.47900 98.62900 1.000 43.48942 222 GLY D C 1
ATOM 17857 O O . GLY D 1 221 ? -5.54700 45.67400 97.54100 1.000 43.09464 222 GLY D O 1
ATOM 17861 N N . PHE D 1 222 ? -5.73600 44.48800 99.43800 1.000 42.40772 223 PHE D N 1
ATOM 17862 C CA . PHE D 1 222 ? -4.60400 43.62000 99.17200 1.000 42.23401 223 PHE D CA 1
ATOM 17863 C C . PHE D 1 222 ? -5.07500 42.25900 98.67800 1.000 43.47890 223 PHE D C 1
ATOM 17864 O O . PHE D 1 222 ? -6.11400 41.74400 99.09500 1.000 45.99499 223 PHE D O 1
ATOM 17881 N N . LYS D 1 223 ? -4.27700 41.68000 97.79200 1.000 40.16008 224 LYS D N 1
ATOM 17882 C CA . LYS D 1 223 ? -4.60800 40.43900 97.11200 1.000 37.80716 224 LYS D CA 1
ATOM 17883 C C . LYS D 1 223 ? -3.95300 39.26400 97.81400 1.000 32.05648 224 LYS D C 1
ATOM 17884 O O . LYS D 1 223 ? -2.74500 39.29100 98.08700 1.000 30.82475 224 LYS D O 1
ATOM 17903 N N . LEU D 1 224 ? -4.74500 38.22900 98.08600 1.000 28.59553 225 LEU D N 1
ATOM 17904 C CA . LEU D 1 224 ? -4.25300 36.99500 98.68000 1.000 28.08758 225 LEU D CA 1
ATOM 17905 C C . LEU D 1 224 ? -3.91500 35.96500 97.60500 1.000 26.79795 225 LEU D C 1
ATOM 17906 O O . LEU D 1 224 ? -4.58100 35.87200 96.59300 1.000 26.43738 225 LEU D O 1
ATOM 17922 N N . ASN D 1 225 ? -2.89900 35.15600 97.86800 1.000 25.32935 226 ASN D N 1
ATOM 17923 C CA . ASN D 1 225 ? -2.57100 34.04900 96.96600 1.000 28.34024 226 ASN D CA 1
ATOM 17924 C C . ASN D 1 225 ? -3.77500 33.12000 96.84700 1.000 28.69818 226 ASN D C 1
ATOM 17925 O O . ASN D 1 225 ? -4.33900 32.68400 97.85300 1.000 29.40616 226 ASN D O 1
ATOM 17936 N N . SER D 1 226 ? -4.17100 32.82800 95.61300 1.000 29.54565 227 SER D N 1
ATOM 17937 C CA . SER D 1 226 ? -5.40900 32.10900 95.34000 1.000 32.11174 227 SER D CA 1
ATOM 17938 C C . SER D 1 226 ? -5.16700 30.66900 94.93100 1.000 33.20135 227 SER D C 1
ATOM 17939 O O . SER D 1 226 ? -6.13500 29.92100 94.75300 1.000 32.55390 227 SER D O 1
ATOM 17947 N N . GLU D 1 227 ? -3.90900 30.27300 94.76000 1.000 35.72270 228 GLU D N 1
ATOM 17948 C CA . GLU D 1 227 ? -3.59200 28.91600 94.32900 1.000 38.98362 228 GLU D CA 1
ATOM 17949 C C . GLU D 1 227 ? -4.00300 27.94300 95.42800 1.000 38.05983 228 GLU D C 1
ATOM 17950 O O . GLU D 1 227 ? -3.47200 28.00500 96.54300 1.000 34.87260 228 GLU D O 1
ATOM 17962 N N . GLY D 1 228 ? -4.95400 27.06300 95.12700 1.000 39.05205 229 GLY D N 1
ATOM 17963 C CA . GLY D 1 228 ? -5.50700 26.20800 96.15800 1.000 40.24956 229 GLY D CA 1
ATOM 17964 C C . GLY D 1 228 ? -6.50300 26.87900 97.08100 1.000 40.24430 229 GLY D C 1
ATOM 17965 O O . GLY D 1 228 ? -6.75400 26.36800 98.18000 1.000 42.30244 229 GLY D O 1
ATOM 17969 N N . GLY D 1 229 ? -7.10200 27.98500 96.66300 1.000 36.99128 230 GLY D N 1
ATOM 17970 C CA . GLY D 1 229 ? -7.99400 28.75500 97.50800 1.000 33.68562 230 GLY D CA 1
ATOM 17971 C C . GLY D 1 229 ? -7.20600 29.69600 98.40400 1.000 32.01700 230 GLY D C 1
ATOM 17972 O O . GLY D 1 229 ? -6.02200 29.50000 98.67400 1.000 32.95658 230 GLY D O 1
ATOM 17976 N N . ILE D 1 230 ? -7.87800 30.74700 98.86600 1.000 29.71409 231 ILE D N 1
ATOM 17977 C CA . ILE D 1 230 ? -7.14900 31.71900 99.68400 1.000 30.58261 231 ILE D CA 1
ATOM 17978 C C . ILE D 1 230 ? -6.82600 31.19500 101.07000 1.000 28.87978 231 ILE D C 1
ATOM 17979 O O . ILE D 1 230 ? -5.95700 31.75700 101.74800 1.000 29.48775 231 ILE D O 1
ATOM 17995 N N . LEU D 1 231 ? -7.50900 30.15000 101.52700 1.000 27.72964 232 LEU D N 1
ATOM 17996 C CA . LEU D 1 231 ? -7.21400 29.54600 102.82200 1.000 27.24274 232 LEU D CA 1
ATOM 17997 C C . LEU D 1 231 ? -6.82100 28.08800 102.62600 1.000 27.85597 232 LEU D C 1
ATOM 17998 O O . LEU D 1 231 ? -7.65400 27.28000 102.20000 1.000 28.94821 232 LEU D O 1
ATOM 18014 N N . LYS D 1 232 ? -5.56600 27.76100 102.97100 1.000 27.10588 233 LYS D N 1
ATOM 18015 C CA . LYS D 1 232 ? -5.05100 26.40300 102.92100 1.000 27.32696 233 LYS D CA 1
ATOM 18016 C C . LYS D 1 232 ? -5.29400 25.75300 104.28000 1.000 27.15326 233 LYS D C 1
ATOM 18017 O O . LYS D 1 232 ? -4.83400 26.26200 105.29000 1.000 27.01903 233 LYS D O 1
ATOM 18036 N N . VAL D 1 233 ? -6.01100 24.63400 104.29500 1.000 26.89270 234 VAL D N 1
ATOM 18037 C CA . VAL D 1 233 ? -6.33500 23.91100 105.51400 1.000 27.66648 234 VAL D CA 1
ATOM 18038 C C . VAL D 1 233 ? -5.66400 22.55100 105.45000 1.000 25.73730 234 VAL D C 1
ATOM 18039 O O . VAL D 1 233 ? -5.84400 21.81800 104.47400 1.000 25.25303 234 VAL D O 1
ATOM 18052 N N . SER D 1 234 ? -4.88300 22.21400 106.47300 1.000 24.54768 235 SER D N 1
ATOM 18053 C CA . SER D 1 234 ? -4.20000 20.93100 106.50200 1.000 24.15026 235 SER D CA 1
ATOM 18054 C C . SER D 1 234 ? -5.21000 19.79800 106.54300 1.000 24.08710 235 SER D C 1
ATOM 18055 O O . SER D 1 234 ? -6.36500 19.98300 106.95300 1.000 23.26068 235 SER D O 1
ATOM 18063 N N . PRO D 1 235 ? -4.78600 18.58100 106.22300 1.000 24.51083 236 PRO D N 1
ATOM 18064 C CA . PRO D 1 235 ? -5.75800 17.48300 106.26300 1.000 25.07143 236 PRO D CA 1
ATOM 18065 C C . PRO D 1 235 ? -6.29900 17.20400 107.65200 1.000 25.52148 236 PRO D C 1
ATOM 18066 O O . PRO D 1 235 ? -7.43400 16.72300 107.75700 1.000 25.46884 236 PRO D O 1
ATOM 18077 N N . ASP D 1 236 ? -5.52500 17.45200 108.73000 1.000 27.12430 237 ASP D N 1
ATOM 18078 C CA . ASP D 1 236 ? -6.10000 17.25000 110.06500 1.000 27.89019 237 ASP D CA 1
ATOM 18079 C C . ASP D 1 236 ? -6.97800 18.41600 110.49300 1.000 27.35854 237 ASP D C 1
ATOM 18080 O O . ASP D 1 236 ? -7.69400 18.29500 111.48800 1.000 27.96125 237 ASP D O 1
ATOM 18089 N N . GLY D 1 237 ? -6.99400 19.50300 109.72400 1.000 27.00324 238 GLY D N 1
ATOM 18090 C CA . GLY D 1 237 ? -7.84800 20.64400 110.00900 1.000 27.21905 238 GLY D CA 1
ATOM 18091 C C . GLY D 1 237 ? -7.25200 21.66900 110.95100 1.000 27.24800 238 GLY D C 1
ATOM 18092 O O . GLY D 1 237 ? -7.86700 22.72500 111.17400 1.000 25.48200 238 GLY D O 1
ATOM 18096 N N . LEU D 1 238 ? -6.06600 21.41000 111.50100 1.000 25.46884 239 LEU D N 1
ATOM 18097 C CA . LEU D 1 238 ? -5.58800 22.18500 112.64200 1.000 24.59769 239 LEU D CA 1
ATOM 18098 C C . LEU D 1 238 ? -4.60700 23.26600 112.25500 1.000 24.07131 239 LEU D C 1
ATOM 18099 O O . LEU D 1 238 ? -4.26900 24.09500 113.09400 1.000 25.41357 239 LEU D O 1
ATOM 18115 N N . LEU D 1 239 ? -4.14000 23.28100 111.01600 1.000 22.70799 240 LEU D N 1
ATOM 18116 C CA . LEU D 1 239 ? -3.22600 24.31300 110.55600 1.000 22.09212 240 LEU D CA 1
ATOM 18117 C C . LEU D 1 239 ? -3.87000 24.99500 109.35300 1.000 22.68956 240 LEU D C 1
ATOM 18118 O O . LEU D 1 239 ? -4.13400 24.34100 108.33500 1.000 23.56598 240 LEU D O 1
ATOM 18134 N N . GLN D 1 240 ? -4.14100 26.29300 109.47300 1.000 22.44480 241 GLN D N 1
ATOM 18135 C CA . GLN D 1 240 ? -4.85300 27.03600 108.44100 1.000 24.44504 241 GLN D CA 1
ATOM 18136 C C . GLN D 1 240 ? -4.02800 28.25900 108.09500 1.000 23.49755 241 GLN D C 1
ATOM 18137 O O . GLN D 1 240 ? -3.62700 29.00600 108.98500 1.000 23.86076 241 GLN D O 1
ATOM 18151 N N . GLN D 1 241 ? -3.74500 28.45200 106.80400 1.000 22.85011 242 GLN D N 1
ATOM 18152 C CA . GLN D 1 241 ? -2.74900 29.44000 106.41800 1.000 22.76062 242 GLN D CA 1
ATOM 18153 C C . GLN D 1 241 ? -3.20700 30.17400 105.17300 1.000 22.64219 242 GLN D C 1
ATOM 18154 O O . GLN D 1 241 ? -3.84000 29.58300 104.29900 1.000 22.68167 242 GLN D O 1
ATOM 18168 N N . SER D 1 242 ? -2.85900 31.46000 105.08300 1.000 22.72641 243 SER D N 1
ATOM 18169 C CA . SER D 1 242 ? -3.14300 32.27000 103.89300 1.000 23.79759 243 SER D CA 1
ATOM 18170 C C . SER D 1 242 ? -1.95100 33.20200 103.68500 1.000 23.31595 243 SER D C 1
ATOM 18171 O O . SER D 1 242 ? -1.08300 33.33000 104.54600 1.000 22.67640 243 SER D O 1
ATOM 18179 N N . SER D 1 243 ? -1.86500 33.83000 102.52300 1.000 23.17909 244 SER D N 1
ATOM 18180 C CA . SER D 1 243 ? -0.69200 34.65600 102.27800 1.000 23.45281 244 SER D CA 1
ATOM 18181 C C . SER D 1 243 ? -1.01500 35.65800 101.20000 1.000 23.90287 244 SER D C 1
ATOM 18182 O O . SER D 1 243 ? -1.91400 35.44600 100.38500 1.000 25.36620 244 SER D O 1
ATOM 18190 N N . THR D 1 244 ? -0.30400 36.77300 101.23500 1.000 24.51610 245 THR D N 1
ATOM 18191 C CA . THR D 1 244 ? -0.40900 37.74100 100.14900 1.000 25.34778 245 THR D CA 1
ATOM 18192 C C . THR D 1 244 ? 0.38100 37.29300 98.92300 1.000 25.04774 245 THR D C 1
ATOM 18193 O O . THR D 1 244 ? 1.36900 36.55800 99.01500 1.000 25.26356 245 THR D O 1
ATOM 18204 N N . VAL D 1 245 ? -0.05400 37.79600 97.76600 1.000 27.24274 246 VAL D N 1
ATOM 18205 C CA . VAL D 1 245 ? 0.74800 37.76100 96.54900 1.000 29.18771 246 VAL D CA 1
ATOM 18206 C C . VAL D 1 245 ? 1.95900 38.66100 96.73700 1.000 32.17228 246 VAL D C 1
ATOM 18207 O O . VAL D 1 245 ? 1.83900 39.79600 97.21700 1.000 29.89832 246 VAL D O 1
ATOM 18220 N N . ALA D 1 246 ? 3.12500 38.17400 96.33900 1.000 28.70081 247 ALA D N 1
ATOM 18221 C CA . ALA D 1 246 ? 4.36200 38.88500 96.66300 1.000 28.46657 247 ALA D CA 1
ATOM 18222 C C . ALA D 1 246 ? 4.44200 40.25900 95.99200 1.000 28.14022 247 ALA D C 1
ATOM 18223 O O . ALA D 1 246 ? 3.81900 40.53700 94.95600 1.000 26.32421 247 ALA D O 1
ATOM 18230 N N . ASP D 1 247 ? 5.18400 41.15000 96.64300 1.000 28.97189 248 ASP D N 1
ATOM 18231 C CA . ASP D 1 247 ? 5.51700 42.42200 96.03900 1.000 30.34048 248 ASP D CA 1
ATOM 18232 C C . ASP D 1 247 ? 6.53500 42.20300 94.92100 1.000 29.83779 248 ASP D C 1
ATOM 18233 O O . ASP D 1 247 ? 7.19700 41.16300 94.84600 1.000 28.03494 248 ASP D O 1
ATOM 18242 N N . SER D 1 248 ? 6.62600 43.18900 94.04700 1.000 32.86447 249 SER D N 1
ATOM 18243 C CA . SER D 1 248 ? 7.54400 43.22400 92.91500 1.000 37.54661 249 SER D CA 1
ATOM 18244 C C . SER D 1 248 ? 8.40900 44.46500 93.03400 1.000 39.45210 249 SER D C 1
ATOM 18245 O O . SER D 1 248 ? 8.03900 45.43700 93.69800 1.000 39.19154 249 SER D O 1
ATOM 18253 N N . ALA D 1 249 ? 9.54200 44.45000 92.34300 1.000 36.13854 250 ALA D N 1
ATOM 18254 C CA . ALA D 1 249 ? 10.38100 45.63600 92.27000 1.000 35.00946 250 ALA D CA 1
ATOM 18255 C C . ALA D 1 249 ? 11.19900 45.60800 90.98900 1.000 34.32780 250 ALA D C 1
ATOM 18256 O O . ALA D 1 249 ? 11.52100 44.54200 90.45500 1.000 32.75130 250 ALA D O 1
ATOM 18263 N N . LEU D 1 250 ? 11.57900 46.78500 90.52500 1.000 37.15445 251 LEU D N 1
ATOM 18264 C CA . LEU D 1 250 ? 12.56500 46.85200 89.45600 1.000 42.21559 251 LEU D CA 1
ATOM 18265 C C . LEU D 1 250 ? 13.93900 46.43900 89.97300 1.000 42.22085 251 LEU D C 1
ATOM 18266 O O . LEU D 1 250 ? 14.35300 46.81100 91.07500 1.000 43.35783 251 LEU D O 1
ATOM 18282 N N . PHE D 1 251 ? 14.62600 45.61600 89.18900 1.000 40.69962 252 PHE D N 1
ATOM 18283 C CA . PHE D 1 251 ? 15.95400 45.10600 89.52100 1.000 41.23389 252 PHE D CA 1
ATOM 18284 C C . PHE D 1 251 ? 16.83700 45.41000 88.32400 1.000 46.09763 252 PHE D C 1
ATOM 18285 O O . PHE D 1 251 ? 16.42400 45.18400 87.18600 1.000 44.15793 252 PHE D O 1
ATOM 18302 N N . THR D 1 252 ? 17.99600 46.00400 88.56100 1.000 52.55630 253 THR D N 1
ATOM 18303 C CA . THR D 1 252 ? 18.93500 46.27400 87.47500 1.000 59.27553 253 THR D CA 1
ATOM 18304 C C . THR D 1 252 ? 19.87000 45.06700 87.38900 1.000 49.21906 253 THR D C 1
ATOM 18305 O O . THR D 1 252 ? 20.60400 44.76400 88.33700 1.000 43.72366 253 THR D O 1
ATOM 18316 N N . PHE D 1 253 ? 19.75800 44.31000 86.30600 1.000 41.35496 254 PHE D N 1
ATOM 18317 C CA . PHE D 1 253 ? 20.56400 43.10800 86.15100 1.000 36.76757 254 PHE D CA 1
ATOM 18318 C C . PHE D 1 253 ? 21.97200 43.49600 85.71200 1.000 33.70404 254 PHE D C 1
ATOM 18319 O O . PHE D 1 253 ? 22.26900 44.65600 85.45900 1.000 32.99080 254 PHE D O 1
ATOM 18336 N N . ALA D 1 254 ? 22.84800 42.50800 85.56300 1.000 33.77510 255 ALA D N 1
ATOM 18337 C CA . ALA D 1 254 ? 24.22800 42.82000 85.19200 1.000 36.86758 255 ALA D CA 1
ATOM 18338 C C . ALA D 1 254 ? 24.32600 43.60500 83.89300 1.000 42.82356 255 ALA D C 1
ATOM 18339 O O . ALA D 1 254 ? 25.20900 44.45800 83.74800 1.000 41.64973 255 ALA D O 1
ATOM 18346 N N . ASP D 1 255 ? 23.53000 43.25500 82.88600 1.000 52.63526 256 ASP D N 1
ATOM 18347 C CA . ASP D 1 255 ? 23.85100 43.80600 81.56600 1.000 63.83923 256 ASP D CA 1
ATOM 18348 C C . ASP D 1 255 ? 23.45100 45.26600 81.47000 1.000 73.58514 256 ASP D C 1
ATOM 18349 O O . ASP D 1 255 ? 23.69700 45.90900 80.45200 1.000 70.03998 256 ASP D O 1
ATOM 18358 N N . GLY D 1 256 ? 22.80800 45.79100 82.49900 1.000 87.21309 257 GLY D N 1
ATOM 18359 C CA . GLY D 1 256 ? 22.09900 47.03600 82.37700 1.000 74.68527 257 GLY D CA 1
ATOM 18360 C C . GLY D 1 256 ? 20.63100 46.86700 82.07100 1.000 67.73970 257 GLY D C 1
ATOM 18361 O O . GLY D 1 256 ? 19.93200 47.87600 81.92500 1.000 60.48357 257 GLY D O 1
ATOM 18365 N N . ILE D 1 257 ? 20.14900 45.63000 81.94400 1.000 67.24227 258 ILE D N 1
ATOM 18366 C CA . ILE D 1 257 ? 18.72000 45.39100 81.82400 1.000 71.49541 258 ILE D CA 1
ATOM 18367 C C . ILE D 1 257 ? 18.08500 45.61100 83.18600 1.000 63.38655 258 ILE D C 1
ATOM 18368 O O . ILE D 1 257 ? 18.54700 45.07200 84.20500 1.000 61.54948 258 ILE D O 1
ATOM 18384 N N . THR D 1 258 ? 17.06200 46.44900 83.23400 1.000 61.57054 259 THR D N 1
ATOM 18385 C CA . THR D 1 258 ? 16.25200 46.61300 84.42800 1.000 58.25435 259 THR D CA 1
ATOM 18386 C C . THR D 1 258 ? 14.89300 46.02700 84.12500 1.000 52.32996 259 THR D C 1
ATOM 18387 O O . THR D 1 258 ? 14.25100 46.45800 83.16300 1.000 49.91914 259 THR D O 1
ATOM 18398 N N . GLU D 1 259 ? 14.48400 45.03900 84.92600 1.000 46.95563 260 GLU D N 1
ATOM 18399 C CA . GLU D 1 259 ? 13.23100 44.32200 84.76200 1.000 47.38989 260 GLU D CA 1
ATOM 18400 C C . GLU D 1 259 ? 12.63600 44.05600 86.13400 1.000 41.69710 260 GLU D C 1
ATOM 18401 O O . GLU D 1 259 ? 13.35000 44.02900 87.14300 1.000 39.61528 260 GLU D O 1
ATOM 18413 N N . SER D 1 260 ? 11.33500 43.78600 86.15300 1.000 41.10230 261 SER D N 1
ATOM 18414 C CA . SER D 1 260 ? 10.65400 43.48500 87.40500 1.000 42.78408 261 SER D CA 1
ATOM 18415 C C . SER D 1 260 ? 11.00600 42.09600 87.92500 1.000 39.51526 261 SER D C 1
ATOM 18416 O O . SER D 1 260 ? 11.15800 41.13300 87.16400 1.000 41.57604 261 SER D O 1
ATOM 18424 N N . ILE D 1 261 ? 11.15600 41.99000 89.24300 1.000 33.23820 262 ILE D N 1
ATOM 18425 C CA . ILE D 1 261 ? 11.38900 40.70700 89.87800 1.000 30.57998 262 ILE D CA 1
ATOM 18426 C C . ILE D 1 261 ? 10.40400 40.56600 91.04500 1.000 27.77965 262 ILE D C 1
ATOM 18427 O O . ILE D 1 261 ? 9.93800 41.57500 91.59300 1.000 26.34790 262 ILE D O 1
ATOM 18443 N N . PRO D 1 262 ? 10.13600 39.33700 91.48000 1.000 27.54278 263 PRO D N 1
ATOM 18444 C CA . PRO D 1 262 ? 9.43700 39.15500 92.75900 1.000 26.44264 263 PRO D CA 1
ATOM 18445 C C . PRO D 1 262 ? 10.33200 39.47500 93.95200 1.000 23.67389 263 PRO D C 1
ATOM 18446 O O . PRO D 1 262 ? 11.51900 39.14100 93.97700 1.000 23.62389 263 PRO D O 1
ATOM 18457 N N . ARG D 1 263 ? 9.74000 40.11800 94.94400 1.000 24.40556 264 ARG D N 1
ATOM 18458 C CA . ARG D 1 263 ? 10.34100 40.24900 96.25300 1.000 24.10552 264 ARG D CA 1
ATOM 18459 C C . ARG D 1 263 ? 9.59100 39.26900 97.16400 1.000 24.07657 264 ARG D C 1
ATOM 18460 O O . ARG D 1 263 ? 9.31500 38.12500 96.77100 1.000 23.43965 264 ARG D O 1
ATOM 18481 N N . SER D 1 264 ? 9.27300 39.68200 98.37500 1.000 22.77115 265 SER D N 1
ATOM 18482 C CA . SER D 1 264 ? 8.75300 38.77000 99.38400 1.000 24.13447 265 SER D CA 1
ATOM 18483 C C . SER D 1 264 ? 7.25000 38.99900 99.60800 1.000 23.41333 265 SER D C 1
ATOM 18484 O O . SER D 1 264 ? 6.60000 39.81500 98.94400 1.000 25.01089 265 SER D O 1
ATOM 18492 N N . TYR D 1 265 ? 6.69300 38.25900 100.56200 1.000 22.21056 266 TYR D N 1
ATOM 18493 C CA . TYR D 1 265 ? 5.27300 38.32200 100.88100 1.000 22.85537 266 TYR D CA 1
ATOM 18494 C C . TYR D 1 265 ? 5.13200 38.17000 102.38500 1.000 23.65284 266 TYR D C 1
ATOM 18495 O O . TYR D 1 265 ? 6.12600 38.15100 103.11400 1.000 22.91327 266 TYR D O 1
ATOM 18513 N N . ILE D 1 266 ? 3.88500 38.17500 102.86400 1.000 24.75823 267 ILE D N 1
ATOM 18514 C CA . ILE D 1 266 ? 3.57200 37.98900 104.28200 1.000 25.02668 267 ILE D CA 1
ATOM 18515 C C . ILE D 1 266 ? 2.53700 36.88500 104.36100 1.000 26.02944 267 ILE D C 1
ATOM 18516 O O . ILE D 1 266 ? 1.67500 36.76500 103.49200 1.000 23.71074 267 ILE D O 1
ATOM 18532 N N . GLU D 1 267 ? 2.64100 36.06200 105.39200 1.000 23.88444 268 GLU D N 1
ATOM 18533 C CA . GLU D 1 267 ? 1.69900 34.97000 105.62000 1.000 23.61599 268 GLU D CA 1
ATOM 18534 C C . GLU D 1 267 ? 0.95000 35.18500 106.93500 1.000 22.55797 268 GLU D C 1
ATOM 18535 O O . GLU D 1 267 ? 1.38800 35.93700 107.80200 1.000 23.12909 268 GLU D O 1
ATOM 18547 N N . PHE D 1 268 ? -0.20300 34.53400 107.03900 1.000 24.09236 269 PHE D N 1
ATOM 18548 C CA . PHE D 1 268 ? -1.10000 34.57700 108.19300 1.000 25.82152 269 PHE D CA 1
ATOM 18549 C C . PHE D 1 268 ? -1.43600 33.13600 108.53000 1.000 25.71887 269 PHE D C 1
ATOM 18550 O O . PHE D 1 268 ? -1.75800 32.34800 107.63400 1.000 26.09523 269 PHE D O 1
ATOM 18567 N N . ALA D 1 269 ? -1.25600 32.76300 109.78400 1.000 25.53990 270 ALA D N 1
ATOM 18568 C CA . ALA D 1 269 ? -1.42500 31.37500 110.18600 1.000 24.66875 270 ALA D CA 1
ATOM 18569 C C . ALA D 1 269 ? -2.24800 31.30100 111.45800 1.000 24.50557 270 ALA D C 1
ATOM 18570 O O . ALA D 1 269 ? -2.10400 32.14800 112.34900 1.000 25.95574 270 ALA D O 1
ATOM 18577 N N . GLU D 1 270 ? -3.16000 30.32900 111.49500 1.000 24.93194 271 GLU D N 1
ATOM 18578 C CA . GLU D 1 270 ? -3.91500 29.96700 112.69100 1.000 28.34550 271 GLU D CA 1
ATOM 18579 C C . GLU D 1 270 ? -3.60400 28.51000 113.01900 1.000 25.49253 271 GLU D C 1
ATOM 18580 O O . GLU D 1 270 ? -3.69700 27.64800 112.14100 1.000 24.99510 271 GLU D O 1
ATOM 18592 N N . ARG D 1 271 ? -3.26100 28.24000 114.26900 1.000 24.91088 272 ARG D N 1
ATOM 18593 C CA . ARG D 1 271 ? -3.03700 26.88000 114.77100 1.000 24.45293 272 ARG D CA 1
ATOM 18594 C C . ARG D 1 271 ? -4.11700 26.54500 115.79500 1.000 23.62652 272 ARG D C 1
ATOM 18595 O O . ARG D 1 271 ? -4.24700 27.21700 116.82300 1.000 23.64231 272 ARG D O 1
ATOM 18616 N N . LEU D 1 272 ? -4.91700 25.54100 115.48700 1.000 23.32385 273 LEU D N 1
ATOM 18617 C CA . LEU D 1 272 ? -6.02800 25.15400 116.33000 1.000 25.03984 273 LEU D CA 1
ATOM 18618 C C . LEU D 1 272 ? -5.52000 24.25500 117.46500 1.000 22.60008 273 LEU D C 1
ATOM 18619 O O . LEU D 1 272 ? -4.45600 23.66300 117.38200 1.000 21.54469 273 LEU D O 1
ATOM 18635 N N . VAL D 1 273 ? -6.34400 24.12500 118.49600 1.000 23.77390 274 VAL D N 1
ATOM 18636 C CA . VAL D 1 273 ? -5.99400 23.36800 119.69000 1.000 25.81889 274 VAL D CA 1
ATOM 18637 C C . VAL D 1 273 ? -5.99100 21.87600 119.40300 1.000 26.25841 274 VAL D C 1
ATOM 18638 O O . VAL D 1 273 ? -6.89300 21.34900 118.73900 1.000 26.87164 274 VAL D O 1
ATOM 18651 N N . LEU D 1 274 ? -4.98900 21.18400 119.93600 1.000 26.43212 275 LEU D N 1
ATOM 18652 C CA . LEU D 1 274 ? -4.91300 19.74000 119.77300 1.000 27.86913 275 LEU D CA 1
ATOM 18653 C C . LEU D 1 274 ? -6.00500 19.03500 120.56400 1.000 29.65356 275 LEU D C 1
ATOM 18654 O O . LEU D 1 274 ? -6.43800 19.51100 121.61900 1.000 29.71409 275 LEU D O 1
ATOM 18670 N N . PRO D 1 275 ? -6.42200 17.86200 120.09300 1.000 32.56443 276 PRO D N 1
ATOM 18671 C CA . PRO D 1 275 ? -7.58600 17.19300 120.68900 1.000 33.65930 276 PRO D CA 1
ATOM 18672 C C . PRO D 1 275 ? -7.43100 16.90000 122.17100 1.000 32.74077 276 PRO D C 1
ATOM 18673 O O . PRO D 1 275 ? -8.42300 17.00500 122.88900 1.000 33.02238 276 PRO D O 1
ATOM 18684 N N . GLN D 1 276 ? -6.23000 16.55800 122.65800 1.000 33.23820 277 GLN D N 1
ATOM 18685 C CA . GLN D 1 276 ? -6.03600 16.29900 124.09000 1.000 34.40149 277 GLN D CA 1
ATOM 18686 C C . GLN D 1 276 ? -6.25700 17.53700 124.96200 1.000 34.16989 277 GLN D C 1
ATOM 18687 O O . GLN D 1 276 ? -6.31300 17.41400 126.19100 1.000 33.95407 277 GLN D O 1
ATOM 18701 N N . PHE D 1 277 ? -6.35700 18.72400 124.36400 1.000 33.33031 278 PHE D N 1
ATOM 18702 C CA . PHE D 1 277 ? -6.56400 19.96700 125.09500 1.000 33.27767 278 PHE D CA 1
ATOM 18703 C C . PHE D 1 277 ? -7.88400 20.65200 124.76800 1.000 35.53058 278 PHE D C 1
ATOM 18704 O O . PHE D 1 277 ? -8.06700 21.82300 125.11500 1.000 33.58034 278 PHE D O 1
ATOM 18721 N N . LYS D 1 278 ? -8.81500 19.92900 124.13900 1.000 36.67808 279 LYS D N 1
ATOM 18722 C CA . LYS D 1 278 ? -10.13000 20.47200 123.81500 1.000 43.23413 279 LYS D CA 1
ATOM 18723 C C . LYS D 1 278 ? -10.87600 20.98100 125.03000 1.000 39.52579 279 LYS D C 1
ATOM 18724 O O . LYS D 1 278 ? -11.72300 21.87000 124.90900 1.000 37.38606 279 LYS D O 1
ATOM 18743 N N . ASP D 1 279 ? -10.66500 20.36200 126.18000 1.000 39.75477 280 ASP D N 1
ATOM 18744 C CA . ASP D 1 279 ? -11.44900 20.68600 127.35200 1.000 40.66803 280 ASP D CA 1
ATOM 18745 C C . ASP D 1 279 ? -10.90300 21.88000 128.13400 1.000 40.81016 280 ASP D C 1
ATOM 18746 O O . ASP D 1 279 ? -11.40700 22.15900 129.22000 1.000 39.25997 280 ASP D O 1
ATOM 18755 N N . LEU D 1 280 ? -9.88400 22.54700 127.64200 1.000 40.53644 281 LEU D N 1
ATOM 18756 C CA . LEU D 1 280 ? -9.43000 23.76300 128.31700 1.000 40.66277 281 LEU D CA 1
ATOM 18757 C C . LEU D 1 280 ? -10.28900 24.96200 127.91200 1.000 42.05504 281 LEU D C 1
ATOM 18758 O O . LEU D 1 280 ? -10.58600 25.13700 126.71900 1.000 40.59434 281 LEU D O 1
ATOM 18774 N N . PRO D 1 281 ? -10.62400 25.84700 128.85100 1.000 45.87655 282 PRO D N 1
ATOM 18775 C CA . PRO D 1 281 ? -11.22100 27.13100 128.46000 1.000 48.10577 282 PRO D CA 1
ATOM 18776 C C . PRO D 1 281 ? -10.25400 27.93500 127.60400 1.000 49.45593 282 PRO D C 1
ATOM 18777 O O . PRO D 1 281 ? -9.03100 27.80200 127.70300 1.000 47.24514 282 PRO D O 1
ATOM 18788 N N . ASN D 1 282 ? -10.81700 28.77700 126.73700 1.000 52.65105 283 ASN D N 1
ATOM 18789 C CA . ASN D 1 282 ? -9.98800 29.48800 125.77200 1.000 58.85706 283 ASN D CA 1
ATOM 18790 C C . ASN D 1 282 ? -8.95800 30.38900 126.44900 1.000 58.27541 283 ASN D C 1
ATOM 18791 O O . ASN D 1 282 ? -7.88400 30.62400 125.88700 1.000 57.19370 283 ASN D O 1
ATOM 18802 N N . ASP D 1 283 ? -9.25300 30.89700 127.64500 1.000 61.51264 284 ASP D N 1
ATOM 18803 C CA . ASP D 1 283 ? -8.28000 31.73800 128.33200 1.000 63.73133 284 ASP D CA 1
ATOM 18804 C C . ASP D 1 283 ? -7.13200 30.93700 128.93000 1.000 59.23342 284 ASP D C 1
ATOM 18805 O O . ASP D 1 283 ? -6.20800 31.53600 129.48500 1.000 58.78600 284 ASP D O 1
ATOM 18814 N N . GLU D 1 284 ? -7.17300 29.61000 128.86200 1.000 54.82499 285 GLU D N 1
ATOM 18815 C CA . GLU D 1 284 ? -6.08200 28.77900 129.34900 1.000 52.57736 285 GLU D CA 1
ATOM 18816 C C . GLU D 1 284 ? -5.26900 28.15400 128.22200 1.000 46.19238 285 GLU D C 1
ATOM 18817 O O . GLU D 1 284 ? -4.31500 27.41600 128.49400 1.000 46.30029 285 GLU D O 1
ATOM 18829 N N . VAL D 1 285 ? -5.62100 28.41000 126.97200 1.000 43.69734 286 VAL D N 1
ATOM 18830 C CA . VAL D 1 285 ? -4.90900 27.80000 125.86100 1.000 42.41035 286 VAL D CA 1
ATOM 18831 C C . VAL D 1 285 ? -3.65200 28.62000 125.58100 1.000 46.72666 286 VAL D C 1
ATOM 18832 O O . VAL D 1 285 ? -3.70900 29.85200 125.48700 1.000 46.32398 286 VAL D O 1
ATOM 18845 N N . ASN D 1 286 ? -2.50900 27.94700 125.48800 1.000 42.07347 287 ASN D N 1
ATOM 18846 C CA . ASN D 1 286 ? -1.23800 28.56700 125.09800 1.000 39.36261 287 ASN D CA 1
ATOM 18847 C C . ASN D 1 286 ? -0.69400 27.88100 123.84400 1.000 33.40927 287 ASN D C 1
ATOM 18848 O O . ASN D 1 286 ? -1.25700 26.91900 123.34100 1.000 31.05899 287 ASN D O 1
ATOM 18859 N N . GLU D 1 287 ? 0.44400 28.36800 123.36500 1.000 31.08004 288 GLU D N 1
ATOM 18860 C CA . GLU D 1 287 ? 0.92000 27.93900 122.04400 1.000 31.90909 288 GLU D CA 1
ATOM 18861 C C . GLU D 1 287 ? 1.24800 26.44400 122.00100 1.000 31.17216 288 GLU D C 1
ATOM 18862 O O . GLU D 1 287 ? 1.01000 25.78800 120.97800 1.000 29.18771 288 GLU D O 1
ATOM 18874 N N . HIS D 1 288 ? 1.73600 25.86900 123.11000 1.000 32.03805 289 HIS D N 1
ATOM 18875 C CA . HIS D 1 288 ? 2.06400 24.44300 123.10300 1.000 38.25722 289 HIS D CA 1
ATOM 18876 C C . HIS D 1 288 ? 0.84500 23.53100 123.14500 1.000 34.32780 289 HIS D C 1
ATOM 18877 O O . HIS D 1 288 ? 0.99600 22.31000 123.02700 1.000 34.63310 289 HIS D O 1
ATOM 18891 N N . HIS D 1 289 ? -0.34900 24.07700 123.32500 1.000 29.94043 290 HIS D N 1
ATOM 18892 C CA . HIS D 1 289 ? -1.56900 23.31300 123.21900 1.000 27.54014 290 HIS D CA 1
ATOM 18893 C C . HIS D 1 289 ? -2.08600 23.23900 121.78500 1.000 25.82415 290 HIS D C 1
ATOM 18894 O O . HIS D 1 289 ? -3.10500 22.59100 121.54500 1.000 25.92679 290 HIS D O 1
ATOM 18908 N N . ARG D 1 290 ? -1.43400 23.93900 120.86200 1.000 24.60295 291 ARG D N 1
ATOM 18909 C CA . ARG D 1 290 ? -1.89600 24.11200 119.49000 1.000 24.81877 291 ARG D CA 1
ATOM 18910 C C . ARG D 1 290 ? -1.02900 23.29700 118.54300 1.000 24.55031 291 ARG D C 1
ATOM 18911 O O . ARG D 1 290 ? 0.13000 23.00100 118.84100 1.000 24.33450 291 ARG D O 1
ATOM 18932 N N . ARG D 1 291 ? -1.60500 22.93800 117.39100 1.000 24.92930 292 ARG D N 1
ATOM 18933 C CA . ARG D 1 291 ? -0.89200 22.06900 116.45300 1.000 25.54254 292 ARG D CA 1
ATOM 18934 C C . ARG D 1 291 ? 0.38600 22.75100 115.97400 1.000 23.94234 292 ARG D C 1
ATOM 18935 O O . ARG D 1 291 ? 0.37800 23.92300 115.59600 1.000 24.10026 292 ARG D O 1
ATOM 18956 N N . ASP D 1 292 ? 1.49800 22.03300 116.03100 1.000 23.47124 293 ASP D N 1
ATOM 18957 C CA . ASP D 1 292 ? 2.80100 22.60200 115.73800 1.000 24.95562 293 ASP D CA 1
ATOM 18958 C C . ASP D 1 292 ? 3.22400 22.15300 114.34000 1.000 23.97656 293 ASP D C 1
ATOM 18959 O O . ASP D 1 292 ? 2.57300 21.32100 113.71100 1.000 24.44504 293 ASP D O 1
ATOM 18968 N N . GLY D 1 293 ? 4.34500 22.68800 113.89500 1.000 23.74758 294 GLY D N 1
ATOM 18969 C CA . GLY D 1 293 ? 4.94500 22.30400 112.63400 1.000 23.05013 294 GLY D CA 1
ATOM 18970 C C . GLY D 1 293 ? 4.23500 22.84600 111.40400 1.000 22.98170 294 GLY D C 1
ATOM 18971 O O . GLY D 1 293 ? 3.54400 23.87400 111.41300 1.000 22.89222 294 GLY D O 1
ATOM 18975 N N . PHE D 1 294 ? 4.44400 22.12800 110.30200 1.000 23.33438 295 PHE D N 1
ATOM 18976 C CA . PHE D 1 294 ? 4.01700 22.56300 108.97900 1.000 25.30303 295 PHE D CA 1
ATOM 18977 C C . PHE D 1 294 ? 3.42100 21.37400 108.25600 1.000 26.87164 295 PHE D C 1
ATOM 18978 O O . PHE D 1 294 ? 3.56000 20.23200 108.68600 1.000 29.01401 295 PHE D O 1
ATOM 18995 N N . GLU D 1 295 ? 2.78500 21.63100 107.11800 1.000 25.00826 296 GLU D N 1
ATOM 18996 C CA . GLU D 1 295 ? 2.10600 20.55800 106.40100 1.000 25.23987 296 GLU D CA 1
ATOM 18997 C C . GLU D 1 295 ? 2.42600 20.70300 104.92000 1.000 23.10277 296 GLU D C 1
ATOM 18998 O O . GLU D 1 295 ? 2.39900 21.81300 104.37600 1.000 22.18687 296 GLU D O 1
ATOM 19010 N N . VAL D 1 296 ? 2.74700 19.58300 104.28200 1.000 25.34778 297 VAL D N 1
ATOM 19011 C CA . VAL D 1 296 ? 3.32300 19.65000 102.95400 1.000 30.42470 297 VAL D CA 1
ATOM 19012 C C . VAL D 1 296 ? 2.30200 20.19500 101.94700 1.000 33.52507 297 VAL D C 1
ATOM 19013 O O . VAL D 1 296 ? 2.65100 21.00800 101.08900 1.000 27.75070 297 VAL D O 1
ATOM 19026 N N . GLY D 1 297 ? 1.03200 19.78500 102.05100 1.000 31.11952 298 GLY D N 1
ATOM 19027 C CA . GLY D 1 297 ? 0.03100 20.25900 101.09000 1.000 29.92464 298 GLY D CA 1
ATOM 19028 C C . GLY D 1 297 ? -0.18300 21.76200 101.16300 1.000 28.01389 298 GLY D C 1
ATOM 19029 O O . GLY D 1 297 ? -0.22500 22.45000 100.13400 1.000 28.88504 298 GLY D O 1
ATOM 19033 N N . ASN D 1 298 ? -0.25400 22.30500 102.38000 1.000 24.63980 299 ASN D N 1
ATOM 19034 C CA . ASN D 1 298 ? -0.34300 23.74900 102.54900 1.000 24.45556 299 ASN D CA 1
ATOM 19035 C C . ASN D 1 298 ? 0.89900 24.46200 101.99900 1.000 25.43989 299 ASN D C 1
ATOM 19036 O O . ASN D 1 298 ? 0.80300 25.44500 101.25600 1.000 26.10576 299 ASN D O 1
ATOM 19047 N N . ALA D 1 299 ? 2.07400 24.06000 102.46200 1.000 25.05827 300 ALA D N 1
ATOM 19048 C CA . ALA D 1 299 ? 3.29200 24.75600 102.06700 1.000 24.29765 300 ALA D CA 1
ATOM 19049 C C . ALA D 1 299 ? 3.44100 24.76600 100.55000 1.000 25.05037 300 ALA D C 1
ATOM 19050 O O . ALA D 1 299 ? 3.94000 25.74400 99.97100 1.000 24.72139 300 ALA D O 1
ATOM 19057 N N . ASP D 1 300 ? 3.04900 23.66900 99.90600 1.000 27.07167 301 ASP D N 1
ATOM 19058 C CA . ASP D 1 300 ? 3.29000 23.53000 98.47400 1.000 32.10385 301 ASP D CA 1
ATOM 19059 C C . ASP D 1 300 ? 2.64400 24.67700 97.72400 1.000 31.43798 301 ASP D C 1
ATOM 19060 O O . ASP D 1 300 ? 3.21600 25.20200 96.76400 1.000 29.61408 301 ASP D O 1
ATOM 19069 N N . LYS D 1 301 ? 1.48000 25.12500 98.18800 1.000 29.56144 302 LYS D N 1
ATOM 19070 C CA . LYS D 1 301 ? 0.77700 26.20700 97.49400 1.000 31.08004 302 LYS D CA 1
ATOM 19071 C C . LYS D 1 301 ? 1.23300 27.57100 97.97200 1.000 28.40077 302 LYS D C 1
ATOM 19072 O O . LYS D 1 301 ? 1.20600 28.53400 97.20300 1.000 28.22444 302 LYS D O 1
ATOM 19091 N N . ILE D 1 302 ? 1.70700 27.67100 99.21300 1.000 27.31906 303 ILE D N 1
ATOM 19092 C CA . ILE D 1 302 ? 2.19600 28.95800 99.69000 1.000 27.90598 303 ILE D CA 1
ATOM 19093 C C . ILE D 1 302 ? 3.49900 29.33300 98.98600 1.000 27.19537 303 ILE D C 1
ATOM 19094 O O . ILE D 1 302 ? 3.76300 30.52000 98.75200 1.000 28.26392 303 ILE D O 1
ATOM 19110 N N . PHE D 1 303 ? 4.31800 28.34900 98.59900 1.000 26.41369 304 PHE D N 1
ATOM 19111 C CA . PHE D 1 303 ? 5.48400 28.67100 97.78300 1.000 27.01903 304 PHE D CA 1
ATOM 19112 C C . PHE D 1 303 ? 5.08800 29.48300 96.54400 1.000 27.29801 304 PHE D C 1
ATOM 19113 O O . PHE D 1 303 ? 5.92800 30.16600 95.96400 1.000 28.09547 304 PHE D O 1
ATOM 19130 N N . GLU D 1 304 ? 3.84400 29.35100 96.06200 1.000 27.82176 305 GLU D N 1
ATOM 19131 C CA . GLU D 1 304 ? 3.46200 30.00200 94.80600 1.000 29.54302 305 GLU D CA 1
ATOM 19132 C C . GLU D 1 304 ? 3.05200 31.45900 94.99700 1.000 27.44013 305 GLU D C 1
ATOM 19133 O O . GLU D 1 304 ? 2.67800 32.11600 94.01700 1.000 26.94797 305 GLU D O 1
ATOM 19145 N N . SER D 1 305 ? 3.20900 31.99800 96.20800 1.000 26.52950 306 SER D N 1
ATOM 19146 C CA . SER D 1 305 ? 2.93400 33.40900 96.43900 1.000 26.44791 306 SER D CA 1
ATOM 19147 C C . SER D 1 305 ? 3.89000 34.30800 95.66500 1.000 25.85047 306 SER D C 1
ATOM 19148 O O . SER D 1 305 ? 3.55500 35.46800 95.41600 1.000 25.02668 306 SER D O 1
ATOM 19156 N N . THR D 1 306 ? 5.04900 33.79000 95.26500 1.000 24.94246 307 THR D N 1
ATOM 19157 C CA . THR D 1 306 ? 5.99100 34.52300 94.42200 1.000 25.65044 307 THR D CA 1
ATOM 19158 C C . THR D 1 306 ? 5.91300 34.17200 92.93600 1.000 26.25841 307 THR D C 1
ATOM 19159 O O . THR D 1 306 ? 6.66500 34.74400 92.15100 1.000 26.41106 307 THR D O 1
ATOM 19170 N N . SER D 1 307 ? 5.02900 33.27300 92.53200 1.000 28.16390 308 SER D N 1
ATOM 19171 C CA . SER D 1 307 ? 5.01500 32.78200 91.16500 1.000 32.04332 308 SER D CA 1
ATOM 19172 C C . SER D 1 307 ? 4.47800 33.83400 90.19500 1.000 32.33019 308 SER D C 1
ATOM 19173 O O . SER D 1 307 ? 3.71500 34.74100 90.54900 1.000 32.23544 308 SER D O 1
ATOM 19181 N N . ASN D 1 308 ? 4.86000 33.67200 88.93500 1.000 33.67772 309 ASN D N 1
ATOM 19182 C CA A ASN D 1 308 ? 4.46300 34.64400 87.92400 0.480 36.16223 309 ASN D CA 1
ATOM 19183 C CA B ASN D 1 308 ? 4.46000 34.64500 87.92600 0.520 37.76505 309 ASN D CA 1
ATOM 19184 C C . ASN D 1 308 ? 2.94800 34.65500 87.74400 1.000 35.15948 309 ASN D C 1
ATOM 19185 O O . ASN D 1 308 ? 2.36000 35.70400 87.47800 1.000 35.01209 309 ASN D O 1
ATOM 19205 N N . ASP D 1 309 ? 2.30900 33.49000 87.85200 1.000 37.12550 310 ASP D N 1
ATOM 19206 C CA . ASP D 1 309 ? 0.85600 33.42700 87.67700 1.000 44.76853 310 ASP D CA 1
ATOM 19207 C C . ASP D 1 309 ? 0.14600 34.27800 88.73200 1.000 38.82308 310 ASP D C 1
ATOM 19208 O O . ASP D 1 309 ? -0.87900 34.91200 88.45400 1.000 38.00192 310 ASP D O 1
ATOM 19217 N N . GLN D 1 310 ? 0.67600 34.29500 89.94600 1.000 35.49899 311 GLN D N 1
ATOM 19218 C CA . GLN D 1 310 ? 0.05900 35.07700 91.01400 1.000 34.03566 311 GLN D CA 1
ATOM 19219 C C . GLN D 1 310 ? 0.42600 36.55200 90.89700 1.000 34.13567 311 GLN D C 1
ATOM 19220 O O . GLN D 1 310 ? -0.43500 37.42000 91.06000 1.000 32.32493 311 GLN D O 1
ATOM 19234 N N . LEU D 1 311 ? 1.67800 36.85900 90.55300 1.000 34.88576 312 LEU D N 1
ATOM 19235 C CA . LEU D 1 311 ? 2.08400 38.25800 90.41900 1.000 38.15457 312 LEU D CA 1
ATOM 19236 C C . LEU D 1 311 ? 1.37900 38.96000 89.26500 1.000 38.82308 312 LEU D C 1
ATOM 19237 O O . LEU D 1 311 ? 1.08800 40.16000 89.36100 1.000 39.20470 312 LEU D O 1
ATOM 19253 N N . THR D 1 312 ? 1.08200 38.24800 88.16900 1.000 41.78659 313 THR D N 1
ATOM 19254 C CA . THR D 1 312 ? 0.40900 38.87600 87.04400 1.000 49.26907 313 THR D CA 1
ATOM 19255 C C . THR D 1 312 ? -1.02900 39.28800 87.36400 1.000 48.04260 313 THR D C 1
ATOM 19256 O O . THR D 1 312 ? -1.64000 39.98400 86.56300 1.000 47.09775 313 THR D O 1
ATOM 19267 N N . ARG D 1 313 ? -1.58200 38.87800 88.50400 1.000 51.14561 314 ARG D N 1
ATOM 19268 C CA . ARG D 1 313 ? -2.90400 39.35800 88.90400 1.000 55.04607 314 ARG D CA 1
ATOM 19269 C C . ARG D 1 313 ? -2.87200 40.80200 89.41100 1.000 60.15721 314 ARG D C 1
ATOM 19270 O O . ARG D 1 313 ? -3.88700 41.50200 89.33500 1.000 63.67342 314 ARG D O 1
ATOM 19291 N N . ARG D 1 314 ? -1.73700 41.26000 89.94000 1.000 60.65727 315 ARG D N 1
ATOM 19292 C CA . ARG D 1 314 ? -1.60700 42.63600 90.43600 1.000 60.02035 315 ARG D CA 1
ATOM 19293 C C . ARG D 1 314 ? -1.28300 43.64400 89.32000 1.000 62.08639 315 ARG D C 1
ATOM 19294 O O . ARG D 1 314 ? -0.49800 43.34800 88.41900 1.000 61.57580 315 ARG D O 1
#